Protein AF-A0A093V0U5-F1 (afdb_monomer)

Foldseek 3Di:
DDYDDDDDDDDDDDDDDDDDDDYDDDDDDDDDDDDDDDDDDDDDDDDDDDDDDDDDDPDDDDDPVVDDDFPWDKWKKQKQPLQFVLLVVQLCVQQVVDPQWAPWFAFSLLSMIITIGRVVRDDPVVSQVSCCVQRVINIDTDDQDAAKFKWFAPALVVVLPDDWAPFWDDWDDDDRGIIITGGHLVTPADQCCQPPGDPHRIDTDDDDDDVSLVSLVVVLVVLVVLLVLLCVLLVLLCCLVPPPDDDPPLVSLVSLLVSLVCLCCVQLVVLVVVQVSCCPPVVFRDLSVLLNVLLCLLSVQLVVQSVCVVVVNHAPVHHRSSLSSLLSSLVSVLSSVVSVLSSVLLVVLLLLVLADQWFWWADPVRPDTDIDGLSRDHQFTKTKAAAQGFDRFKFFFQDKKFFKAPLQQQVDRGTDIHGGRDIDAGSITTHHMMTITHHDDRNCGGPSNVLSVLLVLASRADAVVLVVLVVCLRVQLVVLLVLLVVLLVVQLCCCCPVVVHDSSNSNVVSSQLSSLSSLLQRCVQSNVLQSSLLSLLQSVLSSNQKHFSHSNLLQCLLLAQAEEEEDACQQFVNQKAFPDKDFPDPVCLLVLLQLLVPPPDRVSVRSNVVSVVVVRHHDDWPDWDADPPFFIWTDDPRKTKTKGACVNLVNCVPPVQVVLVQQLFRWIFIDINSHTGMITGMATHGDPCSLVLLVVCVVVNHQYAYDYLADPRNQVVSCVVNVHDPVRYYYNDFLVNLLVVQLCQQPDQPDPPDNDGRQYEYEEFDLRCLSNQLSGNFREHEDDPPGDPSSVVSGSMYRSHSHSVSSVVSNVSSVVSVVSSVVLVVLLVVLSVVSSCQSSCVDVVRHDGSSCSSVSVVCNSCVPLVLLVVLQVCCQVPVLQVQLVVAFDPDDDPDDCPPPPCVCVQQVVSVSSDPDDRHPSQVGGPDHPPDPVSSVVSVLVVVLVCCLPPPDDCVCCPDPLHDPCQLVLLLVLLVVQVVVLVVVCVVLVVCVVVVLFLEDADPVGGDPVRAAVVNDPPVVSQVVVQVVLVVQLVVQLVVLVVVCPPPVNVVPFVVQLVSCVPDGSSNLRNGHNVSVNSSVVSLSVDRNPGRDYPVSSVVVCVVVSD

Structure (mmCIF, N/CA/C/O backbone):
data_AF-A0A093V0U5-F1
#
_entry.id   AF-A0A093V0U5-F1
#
loop_
_atom_site.group_PDB
_atom_site.id
_atom_site.type_symbol
_atom_site.label_atom_id
_atom_site.label_alt_id
_atom_site.label_comp_id
_atom_site.label_asym_id
_atom_site.label_entity_id
_atom_site.label_seq_id
_atom_site.pdbx_PDB_ins_code
_atom_site.Cartn_x
_atom_site.Cartn_y
_atom_site.Cartn_z
_atom_site.occupancy
_atom_site.B_iso_or_equiv
_atom_site.auth_seq_id
_atom_site.auth_comp_id
_atom_site.auth_asym_id
_atom_site.auth_atom_id
_atom_site.pdbx_PDB_model_num
ATOM 1 N N . MET A 1 1 ? 11.671 -38.459 -50.097 1.00 30.98 1 MET A N 1
ATOM 2 C CA . MET A 1 1 ? 12.097 -39.819 -49.695 1.00 30.98 1 MET A CA 1
ATOM 3 C C . MET A 1 1 ? 11.452 -40.086 -48.335 1.00 30.98 1 MET A C 1
ATOM 5 O O . MET A 1 1 ? 11.744 -39.345 -47.412 1.00 30.98 1 MET A O 1
ATOM 9 N N . ALA A 1 2 ? 10.321 -40.801 -48.259 1.00 27.27 2 ALA A N 1
ATOM 10 C CA . ALA A 1 2 ? 10.205 -42.275 -48.275 1.00 27.27 2 ALA A CA 1
ATOM 11 C C . ALA A 1 2 ? 10.874 -42.887 -47.019 1.00 27.27 2 ALA A C 1
ATOM 13 O O . ALA A 1 2 ? 12.093 -42.875 -46.944 1.00 27.27 2 ALA A O 1
ATOM 14 N N . ALA A 1 3 ? 10.133 -43.137 -45.926 1.00 25.91 3 ALA A N 1
ATOM 15 C CA . ALA A 1 3 ? 9.395 -44.376 -45.558 1.00 25.91 3 ALA A CA 1
ATOM 16 C C . ALA A 1 3 ? 10.193 -45.164 -44.472 1.00 25.91 3 ALA A C 1
ATOM 18 O O . ALA A 1 3 ? 11.366 -45.420 -44.693 1.00 25.91 3 ALA A O 1
ATOM 19 N N . ARG A 1 4 ? 9.737 -45.320 -43.206 1.00 28.89 4 ARG A N 1
ATOM 20 C CA . ARG A 1 4 ? 8.742 -46.280 -42.618 1.00 28.89 4 ARG A CA 1
ATOM 21 C C . ARG A 1 4 ? 9.181 -47.771 -42.682 1.00 28.89 4 ARG A C 1
ATOM 23 O O . ARG A 1 4 ? 9.848 -48.091 -43.658 1.00 28.89 4 ARG A O 1
ATOM 30 N N . PRO A 1 5 ? 8.698 -48.707 -41.810 1.00 56.41 5 PRO A N 1
ATOM 31 C CA . PRO A 1 5 ? 7.884 -48.591 -40.566 1.00 56.41 5 PRO A CA 1
ATOM 32 C C . PRO A 1 5 ? 8.229 -49.631 -39.431 1.00 56.41 5 PRO A C 1
ATOM 34 O O . PRO A 1 5 ? 9.289 -50.243 -39.467 1.00 56.41 5 PRO A O 1
ATOM 37 N N . VAL A 1 6 ? 7.251 -49.893 -38.521 1.00 30.75 6 VAL A N 1
ATOM 38 C CA . VAL A 1 6 ? 7.123 -51.005 -37.516 1.00 30.75 6 VAL A CA 1
ATOM 39 C C . VAL A 1 6 ? 7.817 -50.705 -36.156 1.00 30.75 6 VAL A C 1
ATOM 41 O O . VAL A 1 6 ? 8.845 -50.043 -36.160 1.00 30.75 6 VAL A O 1
ATOM 44 N N . ALA A 1 7 ? 7.314 -51.038 -34.943 1.00 25.73 7 ALA A N 1
ATOM 45 C CA . ALA A 1 7 ? 6.161 -51.852 -34.470 1.00 25.73 7 ALA A CA 1
ATOM 46 C C . ALA A 1 7 ? 5.341 -51.192 -33.307 1.00 25.73 7 ALA A C 1
ATOM 48 O O . ALA A 1 7 ? 5.476 -49.998 -33.051 1.00 25.73 7 ALA A O 1
ATOM 49 N N . ALA A 1 8 ? 4.508 -51.976 -32.590 1.00 28.80 8 ALA A N 1
ATOM 50 C CA . ALA A 1 8 ? 3.836 -51.669 -31.304 1.00 28.80 8 ALA A CA 1
ATOM 51 C C . ALA A 1 8 ? 3.600 -52.968 -30.476 1.00 28.80 8 ALA A C 1
ATOM 53 O O . ALA A 1 8 ? 3.862 -54.033 -31.030 1.00 28.80 8 ALA A O 1
ATOM 54 N N . VAL A 1 9 ? 3.092 -52.882 -29.219 1.00 26.92 9 VAL A N 1
ATOM 55 C CA . VAL A 1 9 ? 2.097 -53.783 -28.533 1.00 26.92 9 VAL A CA 1
ATOM 56 C C . VAL A 1 9 ? 2.124 -53.667 -26.974 1.00 26.92 9 VAL A C 1
ATOM 58 O O . VAL A 1 9 ? 3.181 -53.625 -26.357 1.00 26.92 9 VAL A O 1
ATOM 61 N N . LEU A 1 10 ? 0.930 -53.624 -26.352 1.00 28.08 10 LEU A N 1
ATOM 62 C CA . LEU A 1 10 ? 0.552 -53.789 -24.911 1.00 28.08 10 LEU A CA 1
ATOM 63 C C . LEU A 1 10 ? -0.129 -55.188 -24.748 1.00 28.08 10 LEU A C 1
ATOM 65 O O . LEU A 1 10 ? -0.538 -55.667 -25.808 1.00 28.08 10 LEU A O 1
ATOM 69 N N . PRO A 1 11 ? -0.402 -55.839 -23.565 1.00 45.94 11 PRO A N 1
ATOM 70 C CA . PRO A 1 11 ? -0.988 -55.229 -22.337 1.00 45.94 11 PRO A CA 1
ATOM 71 C C . PRO A 1 11 ? -0.888 -56.017 -20.959 1.00 45.94 11 PRO A C 1
ATOM 73 O O . PRO A 1 11 ? -0.189 -57.014 -20.838 1.00 45.94 11 PRO A O 1
ATOM 76 N N . LEU A 1 12 ? -1.717 -55.609 -19.964 1.00 25.12 12 LEU A N 1
ATOM 77 C CA . LEU A 1 12 ? -2.387 -56.390 -18.867 1.00 25.12 12 LEU A CA 1
ATOM 78 C C . LEU A 1 12 ? -1.721 -56.789 -17.503 1.00 25.12 12 LEU A C 1
ATOM 80 O O . LEU A 1 12 ? -0.512 -56.859 -17.337 1.00 25.12 12 LEU A O 1
ATOM 84 N N . LYS A 1 13 ? -2.616 -57.008 -16.505 1.00 30.50 13 LYS A N 1
ATOM 85 C CA . LYS A 1 13 ? -2.479 -57.361 -15.047 1.00 30.50 13 LYS A CA 1
ATOM 86 C C . LYS A 1 13 ? -3.181 -58.747 -14.771 1.00 30.50 13 LYS A C 1
ATOM 88 O O . LYS A 1 13 ? -3.522 -59.341 -15.795 1.00 30.50 13 LYS A O 1
ATOM 93 N N . PRO A 1 14 ? -3.543 -59.275 -13.546 1.00 45.62 14 PRO A N 1
ATOM 94 C CA . PRO A 1 14 ? -3.522 -58.783 -12.132 1.00 45.62 14 PRO A CA 1
ATOM 95 C C . PRO A 1 14 ? -3.222 -59.863 -11.016 1.00 45.62 14 PRO A C 1
ATOM 97 O O . PRO A 1 14 ? -2.636 -60.890 -11.328 1.00 45.62 14 PRO A O 1
ATOM 100 N N . LYS A 1 15 ? -3.717 -59.647 -9.762 1.00 24.83 15 LYS A N 1
ATOM 101 C CA . LYS A 1 15 ? -3.871 -60.554 -8.564 1.00 24.83 15 LYS A CA 1
ATOM 102 C C . LYS A 1 15 ? -2.657 -60.731 -7.614 1.00 24.83 15 LYS A C 1
ATOM 104 O O . LYS A 1 15 ? -1.548 -60.794 -8.112 1.00 24.83 15 LYS A O 1
ATOM 109 N N . GLN A 1 16 ? -2.740 -60.930 -6.279 1.00 26.59 16 GLN A N 1
ATOM 110 C CA . GLN A 1 16 ? -3.686 -60.823 -5.109 1.00 26.59 16 GLN A CA 1
ATOM 111 C C . GLN A 1 16 ? -3.059 -61.708 -3.961 1.00 26.59 16 GLN A C 1
ATOM 113 O O . GLN A 1 16 ? -2.063 -62.359 -4.284 1.00 26.59 16 GLN A O 1
ATOM 118 N N . PRO A 1 17 ? -3.588 -61.903 -2.714 1.00 42.75 17 PRO A N 1
ATOM 119 C CA . PRO A 1 17 ? -4.589 -61.191 -1.874 1.00 42.75 17 PRO A CA 1
ATOM 120 C C . PRO A 1 17 ? -4.227 -61.063 -0.341 1.00 42.75 17 PRO A C 1
ATOM 122 O O . PRO A 1 17 ? -3.186 -61.543 0.086 1.00 42.75 17 PRO A O 1
ATOM 125 N N . SER A 1 18 ? -5.176 -60.543 0.482 1.00 25.41 18 SER A N 1
ATOM 126 C CA . SER A 1 18 ? -5.439 -60.823 1.942 1.00 25.41 18 SER A CA 1
ATOM 127 C C . SER A 1 18 ? -4.373 -60.483 3.017 1.00 25.41 18 SER A C 1
ATOM 129 O O . SER A 1 18 ? -3.188 -60.561 2.742 1.00 25.41 18 SER A O 1
ATOM 131 N N . SER A 1 19 ? -4.668 -60.157 4.291 1.00 26.33 19 SER A N 1
ATOM 132 C CA . SER A 1 19 ? -5.882 -59.853 5.113 1.00 26.33 19 SER A CA 1
ATOM 133 C C . SER A 1 19 ? -5.384 -59.231 6.456 1.00 26.33 19 SER A C 1
ATOM 135 O O . SER A 1 19 ? -4.218 -59.430 6.774 1.00 26.33 19 SER A O 1
ATOM 137 N N . VAL A 1 20 ? -6.112 -58.452 7.274 1.00 27.97 20 VAL A N 1
ATOM 138 C CA . VAL A 1 20 ? -7.274 -58.798 8.135 1.00 27.97 20 VAL A CA 1
ATOM 139 C C . VAL A 1 20 ? -7.989 -57.510 8.626 1.00 27.97 20 VAL A C 1
ATOM 141 O O . VAL A 1 20 ? -7.405 -56.433 8.648 1.00 27.97 20 VAL A O 1
ATOM 144 N N . LEU A 1 21 ? -9.265 -57.687 8.984 1.00 26.59 21 LEU A N 1
ATOM 145 C CA . LEU A 1 21 ? -10.295 -56.797 9.549 1.00 26.59 21 LEU A CA 1
ATOM 146 C C . LEU A 1 21 ? -9.879 -55.853 10.717 1.00 26.59 21 LEU A C 1
ATOM 148 O O . LEU A 1 21 ? -8.846 -56.103 11.322 1.00 26.59 21 LEU A O 1
ATOM 152 N N . LEU A 1 22 ? -10.603 -54.821 11.206 1.00 26.53 22 LEU A N 1
ATOM 153 C CA . LEU A 1 22 ? -11.906 -54.115 11.003 1.00 26.53 22 LEU A CA 1
ATOM 154 C C . LEU A 1 22 ? -12.524 -53.873 12.413 1.00 26.53 22 LEU A C 1
ATOM 156 O O . LEU A 1 22 ? -12.780 -54.849 13.110 1.00 26.53 22 LEU A O 1
ATOM 160 N N . GLY A 1 23 ? -12.820 -52.614 12.781 1.00 22.72 23 GLY A N 1
ATOM 161 C CA . GLY A 1 23 ? -13.767 -52.232 13.860 1.00 22.72 23 GLY A CA 1
ATOM 162 C C . GLY A 1 23 ? -13.292 -52.376 15.325 1.00 22.72 23 GLY A C 1
ATOM 163 O O . GLY A 1 23 ? -12.305 -53.048 15.594 1.00 22.72 23 GLY A O 1
ATOM 164 N N . ASP A 1 24 ? -13.950 -51.783 16.332 1.00 24.28 24 ASP A N 1
ATOM 165 C CA . ASP A 1 24 ? -15.003 -50.747 16.332 1.00 24.28 24 ASP A CA 1
ATOM 166 C C . ASP A 1 24 ? -15.218 -50.190 17.774 1.00 24.28 24 ASP A C 1
ATOM 168 O O . ASP A 1 24 ? -14.804 -50.829 18.735 1.00 24.28 24 ASP A O 1
ATOM 172 N N . ILE A 1 25 ? -15.932 -49.061 17.917 1.00 25.75 25 ILE A N 1
ATOM 173 C CA . ILE A 1 25 ? -16.823 -48.704 19.064 1.00 25.75 25 ILE A CA 1
ATOM 174 C C . ILE A 1 25 ? -16.250 -48.456 20.505 1.00 25.75 25 ILE A C 1
ATOM 176 O O . ILE A 1 25 ? -15.810 -49.346 21.219 1.00 25.75 25 ILE A O 1
ATOM 180 N N . SER A 1 26 ? -16.410 -47.193 20.951 1.00 24.30 26 SER A N 1
ATOM 181 C CA . SER A 1 26 ? -16.643 -46.605 22.307 1.00 24.30 26 SER A CA 1
ATOM 182 C C . SER A 1 26 ? -16.457 -47.386 23.635 1.00 24.30 26 SER A C 1
ATOM 184 O O . SER A 1 26 ? -17.016 -48.466 23.784 1.00 24.30 26 SER A O 1
ATOM 186 N N . HIS A 1 27 ? -15.989 -46.697 24.700 1.00 25.59 27 HIS A N 1
ATOM 187 C CA . HIS A 1 27 ? -16.855 -46.233 25.821 1.00 25.59 27 HIS A CA 1
ATOM 188 C C . HIS A 1 27 ? -16.148 -45.306 26.849 1.00 25.59 27 HIS A C 1
ATOM 190 O O . HIS A 1 27 ? -14.941 -45.097 26.823 1.00 25.59 27 HIS A O 1
ATOM 196 N N . GLN A 1 28 ? -16.975 -44.724 27.725 1.00 24.70 28 GLN A N 1
ATOM 197 C CA . GLN A 1 28 ? -16.718 -43.812 28.856 1.00 24.70 28 GLN A CA 1
ATOM 198 C C . GLN A 1 28 ? -15.602 -44.229 29.848 1.00 24.70 28 GLN A C 1
ATOM 200 O O . GLN A 1 28 ? -15.485 -45.407 30.166 1.00 24.70 28 GLN A O 1
ATOM 205 N N . SER A 1 29 ? -14.942 -43.260 30.511 1.00 24.45 29 SER A N 1
ATOM 206 C CA . SER A 1 29 ? -15.165 -42.930 31.951 1.00 24.45 29 SER A CA 1
ATOM 207 C C . SER A 1 29 ? -14.038 -42.096 32.611 1.00 24.45 29 SER A C 1
ATOM 209 O O . SER A 1 29 ? -12.854 -42.352 32.434 1.00 24.45 29 SER A O 1
ATOM 211 N N . HIS A 1 30 ? -14.430 -41.101 33.417 1.00 30.77 30 HIS A N 1
ATOM 212 C CA . HIS A 1 30 ? -13.634 -40.504 34.512 1.00 30.77 30 HIS A CA 1
ATOM 213 C C . HIS A 1 30 ? -13.712 -41.437 35.749 1.00 30.77 30 HIS A C 1
ATOM 215 O O . HIS A 1 30 ? -14.752 -42.095 35.869 1.00 30.77 30 HIS A O 1
ATOM 221 N N . PRO A 1 31 ? -12.734 -41.481 36.698 1.00 37.94 31 PRO A N 1
ATOM 222 C CA . PRO A 1 31 ? -12.641 -40.416 37.725 1.00 37.94 31 PRO A CA 1
ATOM 223 C C . PRO A 1 31 ? -11.291 -40.156 38.464 1.00 37.94 31 PRO A C 1
ATOM 225 O O . PRO A 1 31 ? -10.458 -41.036 38.606 1.00 37.94 31 PRO A O 1
ATOM 228 N N . ARG A 1 32 ? -11.210 -38.929 39.019 1.00 25.28 32 ARG A N 1
ATOM 229 C CA . ARG A 1 32 ? -10.708 -38.463 40.349 1.00 25.28 32 ARG A CA 1
ATOM 230 C C . ARG A 1 32 ? -9.309 -38.813 40.914 1.00 25.28 32 ARG A C 1
ATOM 232 O O . ARG A 1 32 ? -8.721 -39.851 40.658 1.00 25.28 32 ARG A O 1
ATOM 239 N N . LEU A 1 33 ? -8.846 -37.867 41.746 1.00 34.50 33 LEU A N 1
ATOM 240 C CA . LEU A 1 33 ? -7.706 -37.931 42.671 1.00 34.50 33 LEU A CA 1
ATOM 241 C C . LEU A 1 33 ? -7.953 -38.934 43.816 1.00 34.50 33 LEU A C 1
ATOM 243 O O . LEU A 1 33 ? -9.116 -39.161 44.140 1.00 34.50 33 LEU A O 1
ATOM 247 N N . ASP A 1 34 ? -6.878 -39.388 44.478 1.00 26.86 34 ASP A N 1
ATOM 248 C CA . ASP A 1 34 ? -6.739 -39.299 45.948 1.00 26.86 34 ASP A CA 1
ATOM 249 C C . ASP A 1 34 ? -5.270 -39.453 46.433 1.00 26.86 34 ASP A C 1
ATOM 251 O O . ASP A 1 34 ? -4.528 -40.316 45.974 1.00 26.86 34 ASP A O 1
ATOM 255 N N . ASP A 1 35 ? -4.916 -38.554 47.358 1.00 26.48 35 ASP A N 1
ATOM 256 C CA . ASP A 1 35 ? -3.944 -38.539 48.474 1.00 26.48 35 ASP A CA 1
ATOM 257 C C . ASP A 1 35 ? -2.458 -38.994 48.468 1.00 26.48 35 ASP A C 1
ATOM 259 O O . ASP A 1 35 ? -1.998 -39.947 47.841 1.00 26.48 35 ASP A O 1
ATOM 263 N N . CYS A 1 36 ? -1.713 -38.282 49.330 1.00 29.16 36 CYS A N 1
ATOM 264 C CA . CYS A 1 36 ? -0.318 -38.488 49.744 1.00 29.16 36 CYS A CA 1
ATOM 265 C C . CYS A 1 36 ? -0.198 -39.351 51.022 1.00 29.16 36 CYS A C 1
ATOM 267 O O . CYS A 1 36 ? -1.069 -39.251 51.879 1.00 29.16 36 CYS A O 1
ATOM 269 N N . CYS A 1 37 ? 0.936 -40.053 51.237 1.00 33.47 37 CYS A N 1
ATOM 270 C CA . CYS A 1 37 ? 1.750 -40.034 52.489 1.00 33.47 37 CYS A CA 1
ATOM 271 C C . CYS A 1 37 ? 2.778 -41.186 52.619 1.00 33.47 37 CYS A C 1
ATOM 273 O O . CYS A 1 37 ? 2.474 -42.323 52.269 1.00 33.47 37 CYS A O 1
ATOM 275 N N . SER A 1 38 ? 3.939 -40.874 53.233 1.00 29.05 38 SER A N 1
ATOM 276 C CA . SER A 1 38 ? 4.932 -41.705 53.988 1.00 29.05 38 SER A CA 1
ATOM 277 C C . SER A 1 38 ? 6.387 -41.308 53.630 1.00 29.05 38 SER A C 1
ATOM 279 O O . SER A 1 38 ? 6.668 -41.072 52.463 1.00 29.05 38 SER A O 1
ATOM 281 N N . ASN A 1 39 ? 7.379 -41.175 54.530 1.00 29.75 39 ASN A N 1
ATOM 282 C CA . ASN A 1 39 ? 7.457 -41.287 56.001 1.00 29.75 39 ASN A CA 1
ATOM 283 C C . ASN A 1 39 ? 8.602 -40.402 56.578 1.00 29.75 39 ASN A C 1
ATOM 285 O O . ASN A 1 39 ? 9.541 -40.055 55.868 1.00 29.75 39 ASN A O 1
ATOM 289 N N . MET A 1 40 ? 8.536 -40.094 57.883 1.00 28.47 40 MET A N 1
ATOM 290 C CA . MET A 1 40 ? 9.610 -39.518 58.739 1.00 28.47 40 MET A CA 1
ATOM 291 C C . MET A 1 40 ? 10.496 -40.647 59.355 1.00 28.47 40 MET A C 1
ATOM 293 O O . MET A 1 40 ? 10.216 -41.801 59.016 1.00 28.47 40 MET A O 1
ATOM 297 N N . PRO A 1 41 ? 11.510 -40.438 60.249 1.00 41.28 41 PRO A N 1
ATOM 298 C CA . PRO A 1 41 ? 11.845 -39.300 61.143 1.00 41.28 41 PRO A CA 1
ATOM 299 C C . PRO A 1 41 ? 13.271 -38.737 60.855 1.00 41.28 41 PRO A C 1
ATOM 301 O O . PRO A 1 41 ? 13.715 -38.860 59.722 1.00 41.28 41 PRO A O 1
ATOM 304 N N . SER A 1 42 ? 14.060 -38.072 61.723 1.00 30.39 42 SER A N 1
ATOM 305 C CA . SER A 1 42 ? 14.027 -37.707 63.166 1.00 30.39 42 SER A CA 1
ATOM 306 C C . SER A 1 42 ? 14.862 -36.430 63.427 1.00 30.39 42 SER A C 1
ATOM 308 O O . SER A 1 42 ? 15.655 -36.060 62.566 1.00 30.39 42 SER A O 1
ATOM 310 N N . GLY A 1 43 ? 14.749 -35.782 64.602 1.00 26.59 43 GLY A N 1
ATOM 311 C CA . GLY A 1 43 ? 15.428 -34.497 64.882 1.00 26.59 43 GLY A CA 1
ATOM 312 C C . GLY A 1 43 ? 16.229 -34.395 66.191 1.00 26.59 43 GLY A C 1
ATOM 313 O O . GLY A 1 43 ? 16.136 -35.259 67.057 1.00 26.59 43 GLY A O 1
ATOM 314 N N . CYS A 1 44 ? 16.985 -33.297 66.329 1.00 24.61 44 CYS A N 1
ATOM 315 C CA . CYS A 1 44 ? 17.422 -32.678 67.590 1.00 24.61 44 CYS A CA 1
ATOM 316 C C . CYS A 1 44 ? 17.921 -31.238 67.312 1.00 24.61 44 CYS A C 1
ATOM 318 O O . CYS A 1 44 ? 18.290 -30.935 66.179 1.00 24.61 44 CYS A O 1
ATOM 320 N N . ALA A 1 45 ? 17.922 -30.347 68.308 1.00 27.75 45 ALA A N 1
ATOM 321 C CA . ALA A 1 45 ? 18.259 -28.921 68.148 1.00 27.75 45 ALA A CA 1
ATOM 322 C C . ALA A 1 45 ? 19.536 -28.521 68.913 1.00 27.75 45 ALA A C 1
ATOM 324 O O . ALA A 1 45 ? 19.858 -29.189 69.890 1.00 27.75 45 ALA A O 1
ATOM 325 N N . ILE A 1 46 ? 20.198 -27.418 68.506 1.00 28.19 46 ILE A N 1
ATOM 326 C CA . ILE A 1 46 ? 20.812 -26.347 69.346 1.00 28.19 46 ILE A CA 1
ATOM 327 C C . ILE A 1 46 ? 21.647 -25.364 68.477 1.00 28.19 46 ILE A C 1
ATOM 329 O O . ILE A 1 46 ? 22.565 -25.776 67.783 1.00 28.19 46 ILE A O 1
ATOM 333 N N . GLY A 1 47 ? 21.367 -24.056 68.601 1.00 24.80 47 GLY A N 1
ATOM 334 C CA . GLY A 1 47 ? 22.381 -23.014 68.882 1.00 24.80 47 GLY A CA 1
ATOM 335 C C . GLY A 1 47 ? 23.327 -22.424 67.808 1.00 24.80 47 GLY A C 1
ATOM 336 O O . GLY A 1 47 ? 24.449 -22.887 67.680 1.00 24.80 47 GLY A O 1
ATOM 337 N N . LYS A 1 48 ? 22.945 -21.231 67.308 1.00 25.53 48 LYS A N 1
ATOM 338 C CA . LYS A 1 48 ? 23.762 -20.007 67.036 1.00 25.53 48 LYS A CA 1
ATOM 339 C C . LYS A 1 48 ? 24.812 -19.905 65.894 1.00 25.53 48 LYS A C 1
ATOM 341 O O . LYS A 1 48 ? 25.783 -20.639 65.846 1.00 25.53 48 LYS A O 1
ATOM 346 N N . GLU A 1 49 ? 24.649 -18.796 65.146 1.00 27.06 49 GLU A N 1
ATOM 347 C CA . GLU A 1 49 ? 25.657 -17.867 64.561 1.00 27.06 49 GLU A CA 1
ATOM 348 C C . GLU A 1 49 ? 26.801 -18.471 63.711 1.00 27.06 49 GLU A C 1
ATOM 350 O O . GLU A 1 49 ? 27.770 -19.016 64.223 1.00 27.06 49 GLU A O 1
ATOM 355 N N . SER A 1 50 ? 26.828 -18.278 62.387 1.00 22.88 50 SER A N 1
ATOM 356 C CA . SER A 1 50 ? 27.232 -17.002 61.754 1.00 22.88 50 SER A CA 1
ATOM 357 C C . SER A 1 50 ? 27.111 -17.056 60.208 1.00 22.88 50 SER A C 1
ATOM 359 O O . SER A 1 50 ? 26.643 -18.046 59.652 1.00 22.88 50 SER A O 1
ATOM 361 N N . SER A 1 51 ? 27.453 -15.958 59.528 1.00 27.36 51 SER A N 1
ATOM 362 C CA . SER A 1 51 ? 27.316 -15.713 58.081 1.00 27.36 51 SER A CA 1
ATOM 363 C C . SER A 1 51 ? 28.167 -16.615 57.175 1.00 27.36 51 SER A C 1
ATOM 365 O O . SER A 1 51 ? 29.357 -16.761 57.429 1.00 27.36 51 SER A O 1
ATOM 367 N N . ASP A 1 52 ? 27.596 -17.123 56.074 1.00 25.72 52 ASP A N 1
ATOM 368 C CA . ASP A 1 52 ? 27.922 -16.704 54.689 1.00 25.72 52 ASP A CA 1
ATOM 369 C C . ASP A 1 52 ? 27.334 -17.647 53.615 1.00 25.72 52 ASP A C 1
ATOM 371 O O . ASP A 1 52 ? 27.012 -18.799 53.885 1.00 25.72 52 ASP A O 1
ATOM 375 N N . MET A 1 53 ? 27.230 -17.124 52.384 1.00 24.12 53 MET A N 1
ATOM 376 C CA . MET A 1 53 ? 26.937 -17.818 51.113 1.00 24.12 53 MET A CA 1
ATOM 377 C C . MET A 1 53 ? 25.619 -18.615 50.999 1.00 24.12 53 MET A C 1
ATOM 379 O O . MET A 1 53 ? 25.509 -19.771 51.397 1.00 24.12 53 MET A O 1
ATOM 383 N N . ILE A 1 54 ? 24.657 -18.036 50.267 1.00 26.11 54 ILE A N 1
ATOM 384 C CA . ILE A 1 54 ? 23.669 -18.807 49.496 1.00 26.11 54 ILE A CA 1
ATOM 385 C C . ILE A 1 54 ? 24.110 -18.765 48.032 1.00 26.11 54 ILE A C 1
ATOM 387 O O . ILE A 1 54 ? 24.106 -17.699 47.414 1.00 26.11 54 ILE A O 1
ATOM 391 N N . GLU A 1 55 ? 24.493 -19.919 47.486 1.00 25.23 55 GLU A N 1
ATOM 392 C CA . GLU A 1 55 ? 24.753 -20.080 46.055 1.00 25.23 55 GLU A CA 1
ATOM 393 C C . GLU A 1 55 ? 23.485 -19.792 45.239 1.00 25.23 55 GLU A C 1
ATOM 395 O O . GLU A 1 55 ? 22.381 -20.242 45.562 1.00 25.23 55 GLU A O 1
ATOM 400 N N . SER A 1 56 ? 23.644 -19.046 44.148 1.00 25.16 56 SER A N 1
ATOM 401 C CA . SER A 1 56 ? 22.572 -18.764 43.202 1.00 25.16 56 SER A CA 1
ATOM 402 C C . SER A 1 56 ? 22.204 -20.025 42.417 1.00 25.16 56 SER A C 1
ATOM 404 O O . SER A 1 56 ? 22.927 -20.465 41.525 1.00 25.16 56 SER A O 1
ATOM 406 N N . ILE A 1 57 ? 21.031 -20.590 42.714 1.00 26.44 57 ILE A N 1
ATOM 407 C CA . ILE A 1 57 ? 20.442 -21.665 41.908 1.00 26.44 57 ILE A CA 1
ATOM 408 C C . ILE A 1 57 ? 20.231 -21.127 40.479 1.00 26.44 57 ILE A C 1
ATOM 410 O O . ILE A 1 57 ? 19.496 -20.146 40.312 1.00 26.44 57 ILE A O 1
ATOM 414 N N . PRO A 1 58 ? 20.832 -21.732 39.436 1.00 25.17 58 PRO A N 1
ATOM 415 C CA . PRO A 1 58 ? 20.629 -21.280 38.067 1.00 25.17 58 PRO A CA 1
ATOM 416 C C . PRO A 1 58 ? 19.177 -21.531 37.659 1.00 25.17 58 PRO A C 1
ATOM 418 O O . PRO A 1 58 ? 18.663 -22.644 37.784 1.00 25.17 58 PRO A O 1
ATOM 421 N N . CYS A 1 59 ? 18.509 -20.490 37.161 1.00 26.30 59 CYS A N 1
ATOM 422 C CA . CYS A 1 59 ? 17.115 -20.562 36.740 1.00 26.30 59 CYS A CA 1
ATOM 423 C C . CYS A 1 59 ? 16.997 -21.329 35.413 1.00 26.30 59 CYS A C 1
ATOM 425 O O . CYS A 1 59 ? 16.956 -20.742 34.331 1.00 26.30 59 CYS A O 1
ATOM 427 N N . THR A 1 60 ? 16.967 -22.660 35.490 1.00 27.22 60 THR A N 1
ATOM 428 C CA . THR A 1 60 ? 16.604 -23.510 34.358 1.00 27.22 60 THR A CA 1
ATOM 429 C C . THR A 1 60 ? 15.125 -23.315 34.043 1.00 27.22 60 THR A C 1
ATOM 431 O O . THR A 1 60 ? 14.240 -23.570 34.858 1.00 27.22 60 THR A O 1
ATOM 434 N N . THR A 1 61 ? 14.855 -22.841 32.831 1.00 29.88 61 THR A N 1
ATOM 435 C CA . THR A 1 61 ? 13.507 -22.701 32.287 1.00 29.88 61 THR A CA 1
ATOM 436 C C . THR A 1 61 ? 12.801 -24.055 32.278 1.00 29.88 61 THR A C 1
ATOM 438 O O . THR A 1 61 ? 13.195 -24.968 31.554 1.00 29.88 61 THR A O 1
ATOM 441 N N . ILE A 1 62 ? 11.731 -24.187 33.068 1.00 30.39 62 ILE A N 1
ATOM 442 C CA . ILE A 1 62 ? 10.847 -25.356 33.009 1.00 30.39 62 ILE A CA 1
ATOM 443 C C . ILE A 1 62 ? 10.162 -25.346 31.631 1.00 30.39 62 ILE A C 1
ATOM 445 O O . ILE A 1 62 ? 9.470 -24.371 31.323 1.00 30.39 62 ILE A O 1
ATOM 449 N N . PRO A 1 63 ? 10.330 -26.382 30.787 1.00 32.69 63 PRO A N 1
ATOM 450 C CA . PRO A 1 63 ? 9.645 -26.442 29.505 1.00 32.69 63 PRO A CA 1
ATOM 451 C C . PRO A 1 63 ? 8.143 -26.647 29.713 1.00 32.69 63 PRO A C 1
ATOM 453 O O . PRO A 1 63 ? 7.722 -27.529 30.461 1.00 32.69 63 PRO A O 1
ATOM 456 N N . ASP A 1 64 ? 7.342 -25.851 29.012 1.00 34.72 64 ASP A N 1
ATOM 457 C CA . ASP A 1 64 ? 5.888 -25.996 28.920 1.00 34.72 64 ASP A CA 1
ATOM 458 C C . ASP A 1 64 ? 5.542 -27.314 28.198 1.00 34.72 64 ASP A C 1
ATOM 460 O O . ASP A 1 64 ? 5.564 -27.383 26.968 1.00 34.72 64 ASP A O 1
ATOM 464 N N . LEU A 1 65 ? 5.282 -28.379 28.970 1.00 37.84 65 LEU A N 1
ATOM 465 C CA . LEU A 1 65 ? 5.121 -29.754 28.472 1.00 37.84 65 LEU A CA 1
ATOM 466 C C . LEU A 1 65 ? 3.930 -29.960 27.519 1.00 37.84 65 LEU A C 1
ATOM 468 O O . LEU A 1 65 ? 3.894 -30.979 26.830 1.00 37.84 65 LEU A O 1
ATOM 472 N N . GLU A 1 66 ? 2.985 -29.017 27.428 1.00 41.16 66 GLU A N 1
ATOM 473 C CA . GLU A 1 66 ? 1.888 -29.092 26.451 1.00 41.16 66 GLU A CA 1
ATOM 474 C C . GLU A 1 66 ? 2.266 -28.536 25.064 1.00 41.16 66 GLU A C 1
ATOM 476 O O . GLU A 1 66 ? 1.557 -28.772 24.081 1.00 41.16 66 GLU A O 1
ATOM 481 N N . LYS A 1 67 ? 3.417 -27.861 24.929 1.00 40.72 67 LYS A N 1
ATOM 482 C CA . LYS A 1 67 ? 3.976 -27.466 23.628 1.00 40.72 67 LYS A CA 1
ATOM 483 C C . LYS A 1 67 ? 5.007 -28.488 23.158 1.00 40.72 67 LYS A C 1
ATOM 485 O O . LYS A 1 67 ? 6.157 -28.486 23.586 1.00 40.72 67 LYS A O 1
ATOM 490 N N . GLY A 1 68 ? 4.591 -29.340 22.220 1.00 35.38 68 GLY A N 1
ATOM 491 C CA . GLY A 1 68 ? 5.454 -30.352 21.606 1.00 35.38 68 GLY A CA 1
ATOM 492 C C . GLY A 1 68 ? 6.773 -29.781 21.064 1.00 35.38 68 GLY A C 1
ATOM 493 O O . GLY A 1 68 ? 6.798 -28.733 20.415 1.00 35.38 68 GLY A O 1
ATOM 494 N N . ILE A 1 69 ? 7.866 -30.503 21.323 1.00 42.81 69 ILE A N 1
ATOM 495 C CA . ILE A 1 69 ? 9.243 -30.083 21.039 1.00 42.81 69 ILE A CA 1
ATOM 496 C C . ILE A 1 69 ? 9.479 -29.973 19.523 1.00 42.81 69 ILE A C 1
ATOM 498 O O . ILE A 1 69 ? 9.752 -30.962 18.846 1.00 42.81 69 ILE A O 1
ATOM 502 N N . THR A 1 70 ? 9.412 -28.747 19.004 1.00 43.47 70 THR A N 1
ATOM 503 C CA . THR A 1 70 ? 10.171 -28.301 17.824 1.00 43.47 70 THR A CA 1
ATOM 504 C C . THR A 1 70 ? 10.645 -26.881 18.103 1.00 43.47 70 THR A C 1
ATOM 506 O O . THR A 1 70 ? 9.808 -26.014 18.372 1.00 43.47 70 THR A O 1
ATOM 509 N N . SER A 1 71 ? 11.955 -26.619 18.068 1.00 62.31 71 SER A N 1
ATOM 510 C CA . SER A 1 71 ? 12.517 -25.300 18.405 1.00 62.31 71 SER A CA 1
ATOM 511 C C . SER A 1 71 ? 12.382 -24.308 17.237 1.00 62.31 71 SER A C 1
ATOM 513 O O . SER A 1 71 ? 13.348 -23.820 16.651 1.00 62.31 71 SER A O 1
ATOM 515 N N . LYS A 1 72 ? 11.132 -24.018 16.854 1.00 73.62 72 LYS A N 1
ATOM 516 C CA . LYS A 1 72 ? 10.826 -23.076 15.773 1.00 73.62 72 LYS A CA 1
ATOM 517 C C . LYS A 1 72 ? 10.961 -21.639 16.260 1.00 73.62 72 LYS A C 1
ATOM 519 O O . LYS A 1 72 ? 10.100 -21.136 16.982 1.00 73.62 72 LYS A O 1
ATOM 524 N N . GLU A 1 73 ? 12.020 -20.971 15.828 1.00 80.88 73 GLU A N 1
ATOM 525 C CA . GLU A 1 73 ? 12.236 -19.550 16.072 1.00 80.88 73 GLU A CA 1
ATOM 526 C C . GLU A 1 73 ? 11.721 -18.730 14.882 1.00 80.88 73 GLU A C 1
ATOM 528 O O . GLU A 1 73 ? 12.067 -19.002 13.733 1.00 80.88 73 GLU A O 1
ATOM 533 N N . HIS A 1 74 ? 10.892 -17.716 15.140 1.00 79.00 74 HIS A N 1
ATOM 534 C CA . HIS A 1 74 ? 10.475 -16.775 14.100 1.00 79.00 74 HIS A CA 1
ATOM 535 C C . HIS A 1 74 ? 11.557 -15.708 13.904 1.00 79.00 74 HIS A C 1
ATOM 537 O O . HIS A 1 74 ? 11.913 -15.000 14.851 1.00 79.00 74 HIS A O 1
ATOM 543 N N . ILE A 1 75 ? 12.079 -15.590 12.684 1.00 82.69 75 ILE A N 1
ATOM 544 C CA . ILE A 1 75 ? 13.226 -14.744 12.356 1.00 82.69 75 ILE A CA 1
ATOM 545 C C . ILE A 1 75 ? 12.837 -13.717 11.299 1.00 82.69 75 ILE A C 1
ATOM 547 O O . ILE A 1 75 ? 12.358 -14.056 10.217 1.00 82.69 75 ILE A O 1
ATOM 551 N N . ILE A 1 76 ? 13.123 -12.454 11.610 1.00 79.12 76 ILE A N 1
ATOM 552 C CA . ILE A 1 76 ? 12.987 -11.309 10.712 1.00 79.12 76 ILE A CA 1
ATOM 553 C C . ILE A 1 76 ? 14.402 -10.841 10.351 1.00 79.12 76 ILE A C 1
ATOM 555 O O . ILE A 1 76 ? 15.237 -10.624 11.229 1.00 79.12 76 ILE A O 1
ATOM 559 N N . LEU A 1 77 ? 14.688 -10.683 9.060 1.00 80.25 77 LEU A N 1
ATOM 560 C CA . LEU A 1 77 ? 15.962 -10.192 8.535 1.00 80.25 77 LEU A CA 1
ATOM 561 C C . LEU A 1 77 ? 15.769 -8.890 7.754 1.00 80.25 77 LEU A C 1
ATOM 563 O O . LEU A 1 77 ? 14.935 -8.817 6.851 1.00 80.25 77 LEU A O 1
ATOM 567 N N . SER A 1 78 ? 16.612 -7.898 8.032 1.00 76.00 78 SER A N 1
ATOM 568 C CA . SER A 1 78 ? 16.915 -6.791 7.123 1.00 76.00 78 SER A CA 1
ATOM 569 C C . SER A 1 78 ? 17.866 -7.287 6.030 1.00 76.00 78 SER A C 1
ATOM 571 O O . SER A 1 78 ? 18.828 -7.999 6.323 1.00 76.00 78 SER A O 1
ATOM 573 N N . VAL A 1 79 ? 17.608 -6.951 4.764 1.00 77.75 79 VAL A N 1
ATOM 574 C CA . VAL A 1 79 ? 18.332 -7.480 3.596 1.00 77.75 79 VAL A CA 1
ATOM 575 C C . VAL A 1 79 ? 18.816 -6.340 2.699 1.00 77.75 79 VAL A C 1
ATOM 577 O O . VAL A 1 79 ? 18.109 -5.843 1.817 1.00 77.75 79 VAL A O 1
ATOM 580 N N . SER A 1 80 ? 20.076 -5.952 2.881 1.00 67.31 80 SER A N 1
ATOM 581 C CA . SER A 1 80 ? 20.718 -4.924 2.061 1.00 67.31 80 SER A CA 1
ATOM 582 C C . SER A 1 80 ? 20.916 -5.403 0.620 1.00 67.31 80 SER A C 1
ATOM 584 O O . SER A 1 80 ? 21.559 -6.423 0.370 1.00 67.31 80 SER A O 1
ATOM 586 N N . GLY A 1 81 ? 20.408 -4.624 -0.341 1.00 64.75 81 GLY A N 1
ATOM 587 C CA . GLY A 1 81 ? 20.515 -4.902 -1.781 1.00 64.75 81 GLY A CA 1
ATOM 588 C C . GLY A 1 81 ? 19.242 -5.452 -2.438 1.00 64.75 81 GLY A C 1
ATOM 589 O O . GLY A 1 81 ? 19.230 -5.639 -3.660 1.00 64.75 81 GLY A O 1
ATOM 590 N N . LEU A 1 82 ? 18.157 -5.647 -1.676 1.00 69.25 82 LEU A N 1
ATOM 591 C CA . LEU A 1 82 ? 16.860 -6.116 -2.176 1.00 69.25 82 LEU A CA 1
ATOM 592 C C . LEU A 1 82 ? 16.137 -5.027 -3.003 1.00 69.25 82 LEU A C 1
ATOM 594 O O . LEU A 1 82 ? 15.293 -4.273 -2.521 1.00 69.25 82 LEU A O 1
ATOM 598 N N . THR A 1 83 ? 16.525 -4.903 -4.274 1.00 59.59 83 THR A N 1
ATOM 599 C CA . THR A 1 83 ? 16.221 -3.721 -5.109 1.00 59.59 83 THR A CA 1
ATOM 600 C C . THR A 1 83 ? 15.240 -3.970 -6.254 1.00 59.59 83 THR A C 1
ATOM 602 O O . THR A 1 83 ? 14.621 -3.018 -6.728 1.00 59.59 83 THR A O 1
ATOM 605 N N . CYS A 1 84 ? 15.024 -5.222 -6.669 1.00 58.47 84 CYS A N 1
ATOM 606 C CA . CYS A 1 84 ? 14.012 -5.600 -7.663 1.00 58.47 84 CYS A CA 1
ATOM 607 C C . CYS A 1 84 ? 13.356 -6.960 -7.346 1.00 58.47 84 CYS A C 1
ATOM 609 O O . CYS A 1 84 ? 13.855 -7.720 -6.513 1.00 58.47 84 CYS A O 1
ATOM 611 N N . THR A 1 85 ? 12.267 -7.300 -8.048 1.00 59.22 85 THR A N 1
ATOM 612 C CA . THR A 1 85 ? 11.563 -8.591 -7.886 1.00 59.22 85 THR A CA 1
ATOM 613 C C . THR A 1 85 ? 12.428 -9.803 -8.269 1.00 59.22 85 THR A C 1
ATOM 615 O O . THR A 1 85 ? 12.219 -10.904 -7.758 1.00 59.22 85 THR A O 1
ATOM 618 N N . GLY A 1 86 ? 13.464 -9.604 -9.097 1.00 60.97 86 GLY A N 1
ATOM 619 C CA . GLY A 1 86 ? 14.517 -10.596 -9.353 1.00 60.97 86 GLY A CA 1
ATOM 620 C C . GLY A 1 86 ? 15.340 -10.900 -8.097 1.00 60.97 86 GLY A C 1
ATOM 621 O O . GLY A 1 86 ? 15.398 -12.049 -7.666 1.00 60.97 86 GLY A O 1
ATOM 622 N N . CYS A 1 87 ? 15.868 -9.865 -7.427 1.00 66.94 87 CYS A N 1
ATOM 623 C CA . CYS A 1 87 ? 16.571 -10.001 -6.145 1.00 66.94 87 CYS A CA 1
ATOM 624 C C . CYS A 1 87 ? 15.713 -10.710 -5.085 1.00 66.94 87 CYS A C 1
ATOM 626 O O . CYS A 1 87 ? 16.208 -11.587 -4.380 1.00 66.94 87 CYS A O 1
ATOM 628 N N . GLU A 1 88 ? 14.426 -10.365 -5.007 1.00 71.88 88 GLU A N 1
ATOM 629 C CA . GLU A 1 88 ? 13.457 -11.022 -4.125 1.00 71.88 88 GLU A CA 1
ATOM 630 C C . GLU A 1 88 ? 13.268 -12.505 -4.474 1.00 71.88 88 GLU A C 1
ATOM 632 O O . GLU A 1 88 ? 13.340 -13.368 -3.601 1.00 71.88 88 GLU A O 1
ATOM 637 N N . THR A 1 89 ? 13.112 -12.831 -5.757 1.00 71.38 89 THR A N 1
ATOM 638 C CA . THR A 1 89 ? 12.994 -14.219 -6.225 1.00 71.38 89 THR A CA 1
ATOM 639 C C . THR A 1 89 ? 14.271 -15.022 -5.955 1.00 71.38 89 THR A C 1
ATOM 641 O O . THR A 1 89 ? 14.189 -16.186 -5.558 1.00 71.38 89 THR A O 1
ATOM 644 N N . LYS A 1 90 ? 15.453 -14.412 -6.117 1.00 73.81 90 LYS A N 1
ATOM 645 C CA . LYS A 1 90 ? 16.762 -15.004 -5.797 1.00 73.81 90 LYS A CA 1
ATOM 646 C C . LYS A 1 90 ? 16.879 -15.307 -4.301 1.00 73.81 90 LYS A C 1
ATOM 648 O O . LYS A 1 90 ? 17.224 -16.431 -3.943 1.00 73.81 90 LYS A O 1
ATOM 653 N N . LEU A 1 91 ? 16.531 -14.344 -3.443 1.00 82.50 91 LEU A N 1
ATOM 654 C CA . LEU A 1 91 ? 16.487 -14.512 -1.987 1.00 82.50 91 LEU A CA 1
ATOM 655 C C . LEU A 1 91 ? 15.523 -15.636 -1.586 1.00 82.50 91 LEU A C 1
ATOM 657 O O . LEU A 1 91 ? 15.900 -16.541 -0.842 1.00 82.50 91 LEU A O 1
ATOM 661 N N . LYS A 1 92 ? 14.306 -15.623 -2.143 1.00 81.50 92 LYS A N 1
ATOM 662 C CA . LYS A 1 92 ? 13.266 -16.612 -1.850 1.00 81.50 92 LYS A CA 1
ATOM 663 C C . LYS A 1 92 ? 13.666 -18.030 -2.263 1.00 81.50 92 LYS A C 1
ATOM 665 O O . LYS A 1 92 ? 13.330 -18.978 -1.563 1.00 81.50 92 LYS A O 1
ATOM 670 N N . ARG A 1 93 ? 14.406 -18.190 -3.367 1.00 77.69 93 ARG A N 1
ATOM 671 C CA . ARG A 1 93 ? 14.964 -19.489 -3.788 1.00 77.69 93 ARG A CA 1
ATOM 672 C C . ARG A 1 93 ? 16.146 -19.935 -2.935 1.00 77.69 93 ARG A C 1
ATOM 674 O O . ARG A 1 93 ? 16.248 -21.125 -2.676 1.00 77.69 93 ARG A O 1
ATOM 681 N N . ALA A 1 94 ? 17.015 -19.019 -2.507 1.00 82.62 94 ALA A N 1
ATOM 682 C CA . ALA A 1 94 ? 18.129 -19.355 -1.623 1.00 82.62 94 ALA A CA 1
ATOM 683 C C . ALA A 1 94 ? 17.611 -19.864 -0.268 1.00 82.62 94 ALA A C 1
ATOM 685 O O . ALA A 1 94 ? 17.905 -20.996 0.106 1.00 82.62 94 ALA A O 1
ATOM 686 N N . LEU A 1 95 ? 16.751 -19.093 0.405 1.00 85.94 95 LEU A N 1
ATOM 687 C CA . LEU A 1 95 ? 16.126 -19.505 1.669 1.00 85.94 95 LEU A CA 1
ATOM 688 C C . LEU A 1 95 ? 15.218 -20.729 1.496 1.00 85.94 95 LEU A C 1
ATOM 690 O O . LEU A 1 95 ? 15.324 -21.675 2.264 1.00 85.94 95 LEU A O 1
ATOM 694 N N . GLY A 1 96 ? 14.397 -20.774 0.442 1.00 82.50 96 GLY A N 1
ATOM 695 C CA . GLY A 1 96 ? 13.535 -21.922 0.139 1.00 82.50 96 GLY A CA 1
ATOM 696 C C . GLY A 1 96 ? 14.266 -23.190 -0.327 1.00 82.50 96 GLY A C 1
ATOM 697 O O . GLY A 1 96 ? 13.610 -24.204 -0.550 1.00 82.50 96 GLY A O 1
ATOM 698 N N . SER A 1 97 ? 15.593 -23.150 -0.500 1.00 82.06 97 SER A N 1
ATOM 699 C CA . SER A 1 97 ? 16.416 -24.348 -0.730 1.00 82.06 97 SER A CA 1
ATOM 700 C C . SER A 1 97 ? 16.890 -25.013 0.569 1.00 82.06 97 SER A C 1
ATOM 702 O O . SER A 1 97 ? 17.328 -26.162 0.540 1.00 82.06 97 SER A O 1
ATOM 704 N N . LEU A 1 98 ? 16.773 -24.315 1.704 1.00 85.50 98 LEU A N 1
ATOM 705 C CA . LEU A 1 98 ? 17.137 -24.812 3.026 1.00 85.50 98 LEU A CA 1
ATOM 706 C C . LEU A 1 98 ? 15.932 -25.518 3.662 1.00 85.50 98 LEU A C 1
ATOM 708 O O . LEU A 1 98 ? 14.876 -24.920 3.845 1.00 85.50 98 LEU A O 1
ATOM 712 N N . GLN A 1 99 ? 16.092 -26.790 4.034 1.00 79.69 99 GLN A N 1
ATOM 713 C CA . GLN A 1 99 ? 15.023 -27.577 4.675 1.00 79.69 99 GLN A CA 1
ATOM 714 C C . GLN A 1 99 ? 14.690 -27.105 6.104 1.00 79.69 99 GLN A C 1
ATOM 716 O O . GLN A 1 99 ? 13.628 -27.431 6.632 1.00 79.69 99 GLN A O 1
ATOM 721 N N . SER A 1 100 ? 15.585 -26.325 6.711 1.00 85.62 100 SER A N 1
ATOM 722 C CA . SER A 1 100 ? 15.435 -25.676 8.016 1.00 85.62 100 SER A CA 1
ATOM 723 C C . SER A 1 100 ? 14.453 -24.494 8.008 1.00 85.62 100 SER A C 1
ATOM 725 O O . SER A 1 100 ? 14.006 -24.084 9.075 1.00 85.62 100 SER A O 1
ATOM 727 N N . VAL A 1 101 ? 14.093 -23.960 6.833 1.00 87.06 101 VAL A N 1
ATOM 728 C CA . VAL A 1 101 ? 13.297 -22.731 6.671 1.00 87.06 101 VAL A CA 1
ATOM 729 C C . VAL A 1 101 ? 11.840 -23.049 6.314 1.00 87.06 101 VAL A C 1
ATOM 731 O O . VAL A 1 101 ? 11.554 -23.705 5.312 1.00 87.06 101 VAL A O 1
ATOM 734 N N . GLN A 1 102 ? 10.894 -22.530 7.100 1.00 83.31 102 GLN A N 1
ATOM 735 C CA . GLN A 1 102 ? 9.446 -22.654 6.884 1.00 83.31 102 GLN A CA 1
ATOM 736 C C . GLN A 1 102 ? 8.772 -21.269 6.830 1.00 83.31 102 GLN A C 1
ATOM 738 O O . GLN A 1 102 ? 9.350 -20.263 7.228 1.00 83.31 102 GLN A O 1
ATOM 743 N N . ASN A 1 103 ? 7.552 -21.197 6.280 1.00 79.75 103 ASN A N 1
ATOM 744 C CA . ASN A 1 103 ? 6.713 -19.983 6.237 1.00 79.75 103 ASN A CA 1
ATOM 745 C C . ASN A 1 103 ? 7.366 -18.704 5.659 1.00 79.75 103 ASN A C 1
ATOM 747 O O . ASN A 1 103 ? 6.966 -17.589 5.987 1.00 79.75 103 ASN A O 1
ATOM 751 N N . LEU A 1 104 ? 8.323 -18.867 4.740 1.00 83.31 104 LEU A N 1
ATOM 752 C CA . LEU A 1 104 ? 9.108 -17.781 4.150 1.00 83.31 104 LEU A CA 1
ATOM 753 C C . LEU A 1 104 ? 8.271 -16.715 3.413 1.00 83.31 104 LEU A C 1
ATOM 755 O O . LEU A 1 104 ? 7.705 -16.960 2.336 1.00 83.31 104 LEU A O 1
ATOM 759 N N . LYS A 1 105 ? 8.315 -15.490 3.941 1.00 79.56 105 LYS A N 1
ATOM 760 C CA . LYS A 1 105 ? 7.827 -14.244 3.340 1.00 79.56 105 LYS A CA 1
ATOM 761 C C . LYS A 1 105 ? 9.005 -13.334 2.988 1.00 79.56 105 LYS A C 1
ATOM 763 O O . LYS A 1 105 ? 10.064 -13.372 3.609 1.00 79.56 105 LYS A O 1
ATOM 768 N N . THR A 1 106 ? 8.814 -12.490 1.985 1.00 79.38 106 THR A N 1
ATOM 769 C CA . THR A 1 106 ? 9.797 -11.497 1.544 1.00 79.38 106 THR A CA 1
ATOM 770 C C . THR A 1 106 ? 9.071 -10.205 1.207 1.00 79.38 106 THR A C 1
ATOM 772 O O . THR A 1 106 ? 7.960 -10.247 0.686 1.00 79.38 106 THR A O 1
ATOM 775 N N . SER A 1 107 ? 9.701 -9.066 1.492 1.00 69.31 107 SER A N 1
ATOM 776 C CA . SER A 1 107 ? 9.240 -7.756 1.049 1.00 69.31 107 SER A CA 1
ATOM 777 C C . SER A 1 107 ? 10.319 -7.083 0.240 1.00 69.31 107 SER A C 1
ATOM 779 O O . SER A 1 107 ? 11.310 -6.599 0.794 1.00 69.31 107 SER A O 1
ATOM 781 N N . LEU A 1 108 ? 10.081 -6.948 -1.063 1.00 66.62 108 LEU A N 1
ATOM 782 C CA . LEU A 1 108 ? 10.863 -6.014 -1.856 1.00 66.62 108 LEU A CA 1
ATOM 783 C C . LEU A 1 108 ? 10.807 -4.600 -1.257 1.00 66.62 108 LEU A C 1
ATOM 785 O O . LEU A 1 108 ? 11.848 -3.964 -1.161 1.00 66.62 108 LEU A O 1
ATOM 789 N N . VAL A 1 109 ? 9.625 -4.116 -0.849 1.00 61.25 109 VAL A N 1
ATOM 790 C CA . VAL A 1 109 ? 9.379 -2.720 -0.431 1.00 61.25 109 VAL A CA 1
ATOM 791 C C . VAL A 1 109 ? 10.165 -2.335 0.821 1.00 61.25 109 VAL A C 1
ATOM 793 O O . VAL A 1 109 ? 10.840 -1.305 0.806 1.00 61.25 109 VAL A O 1
ATOM 796 N N . LEU A 1 110 ? 10.107 -3.158 1.870 1.00 64.81 110 LEU A N 1
ATOM 797 C CA . LEU A 1 110 ? 10.801 -2.910 3.141 1.00 64.81 110 LEU A CA 1
ATOM 798 C C . LEU A 1 110 ? 12.250 -3.409 3.153 1.00 64.81 110 LEU A C 1
ATOM 800 O O . LEU A 1 110 ? 12.971 -3.159 4.113 1.00 64.81 110 LEU A O 1
ATOM 804 N N . SER A 1 111 ? 12.686 -4.108 2.101 1.00 69.00 111 SER A N 1
ATOM 805 C CA . SER A 1 111 ? 13.981 -4.797 2.060 1.00 69.00 111 SER A CA 1
ATOM 806 C C . SER A 1 111 ? 14.141 -5.806 3.212 1.00 69.00 111 SER A C 1
ATOM 808 O O . SER A 1 111 ? 15.204 -5.894 3.820 1.00 69.00 111 SER A O 1
ATOM 810 N N . ARG A 1 112 ? 13.072 -6.550 3.536 1.00 77.25 112 ARG A N 1
ATOM 811 C CA . ARG A 1 112 ? 13.011 -7.512 4.657 1.00 77.25 112 ARG A CA 1
ATOM 812 C C . ARG A 1 112 ? 12.652 -8.928 4.186 1.00 77.25 112 ARG A C 1
ATOM 814 O O . ARG A 1 112 ? 12.015 -9.101 3.143 1.00 77.25 112 ARG A O 1
ATOM 821 N N . ALA A 1 113 ? 13.017 -9.935 4.973 1.00 83.06 113 ALA A N 1
ATOM 822 C CA . ALA A 1 113 ? 12.551 -11.316 4.837 1.00 83.06 113 ALA A CA 1
ATOM 823 C C . ALA A 1 113 ? 12.176 -11.897 6.204 1.00 83.06 113 ALA A C 1
ATOM 825 O O . ALA A 1 113 ? 12.842 -11.608 7.190 1.00 83.06 113 ALA A O 1
ATOM 826 N N . GLU A 1 114 ? 11.133 -12.721 6.248 1.00 83.94 114 GLU A N 1
ATOM 827 C CA . GLU A 1 114 ? 10.619 -13.341 7.475 1.00 83.94 114 GLU A CA 1
ATOM 828 C C . GLU A 1 114 ? 10.440 -14.836 7.255 1.00 83.94 114 GLU A C 1
ATOM 830 O O . GLU A 1 114 ? 9.942 -15.245 6.203 1.00 83.94 114 GLU A O 1
ATOM 835 N N . PHE A 1 115 ? 10.826 -15.658 8.222 1.00 87.44 115 PHE A N 1
ATOM 836 C CA . PHE A 1 115 ? 10.643 -17.105 8.161 1.00 87.44 115 PHE A CA 1
ATOM 837 C C . PHE A 1 115 ? 10.716 -17.740 9.547 1.00 87.44 115 PHE A C 1
ATOM 839 O O . PHE A 1 115 ? 11.303 -17.183 10.470 1.00 87.44 115 PHE A O 1
ATOM 846 N N . ASP A 1 116 ? 10.166 -18.944 9.663 1.00 86.06 116 ASP A N 1
ATOM 847 C CA . ASP A 1 116 ? 10.366 -19.792 10.832 1.00 86.06 116 ASP A CA 1
ATOM 848 C C . ASP A 1 116 ? 11.599 -20.667 10.580 1.00 86.06 116 ASP A C 1
ATOM 850 O O . ASP A 1 116 ? 11.634 -21.431 9.608 1.00 86.06 116 ASP A O 1
ATOM 854 N N . LEU A 1 117 ? 12.617 -20.549 11.429 1.00 87.00 117 LEU A N 1
ATOM 855 C CA . LEU A 1 117 ? 13.798 -21.406 11.419 1.00 87.00 117 LEU A CA 1
ATOM 856 C C . LEU A 1 117 ? 13.592 -22.562 12.395 1.00 87.00 117 LEU A C 1
ATOM 858 O O . LEU A 1 117 ? 13.223 -22.345 13.545 1.00 87.00 117 LEU A O 1
ATOM 862 N N . ASN A 1 118 ? 13.861 -23.789 11.954 1.00 85.00 118 ASN A N 1
ATOM 863 C CA . ASN A 1 118 ? 14.007 -24.916 12.866 1.00 85.00 118 ASN A CA 1
ATOM 864 C C . ASN A 1 118 ? 15.451 -24.977 13.388 1.00 85.00 118 ASN A C 1
ATOM 866 O O . ASN A 1 118 ? 16.341 -25.478 12.689 1.00 85.00 118 ASN A O 1
ATOM 870 N N . CYS A 1 119 ? 15.670 -24.473 14.603 1.00 80.50 119 CYS A N 1
ATOM 871 C CA . CYS A 1 119 ? 16.997 -24.378 15.209 1.00 80.50 119 CYS A CA 1
ATOM 872 C C . CYS A 1 119 ? 17.609 -25.755 15.530 1.00 80.50 119 CYS A C 1
ATOM 874 O O . CYS A 1 119 ? 18.831 -25.867 15.599 1.00 80.50 119 CYS A O 1
ATOM 876 N N . ASP A 1 120 ? 16.791 -26.814 15.598 1.00 79.00 120 ASP A N 1
ATOM 877 C CA . ASP A 1 120 ? 17.242 -28.210 15.732 1.00 79.00 120 ASP A CA 1
ATOM 878 C C . ASP A 1 120 ? 18.000 -28.723 14.483 1.00 79.00 120 ASP A C 1
ATOM 880 O O . ASP A 1 120 ? 18.705 -29.729 14.551 1.00 79.00 120 ASP A O 1
ATOM 884 N N . VAL A 1 121 ? 17.834 -28.067 13.323 1.00 80.44 121 VAL A N 1
ATOM 885 C CA . VAL A 1 121 ? 18.412 -28.495 12.030 1.00 80.44 121 VAL A CA 1
ATOM 886 C C . VAL A 1 121 ? 19.571 -27.605 11.590 1.00 80.44 121 VAL A C 1
ATOM 888 O O . VAL A 1 121 ? 20.528 -28.102 10.997 1.00 80.44 121 VAL A O 1
ATOM 891 N N . GLN A 1 122 ? 19.474 -26.291 11.807 1.00 82.50 122 GLN A N 1
ATOM 892 C CA . GLN A 1 122 ? 20.480 -25.337 11.347 1.00 82.50 122 GLN A CA 1
ATOM 893 C C . GLN A 1 122 ? 20.437 -24.034 12.151 1.00 82.50 122 GLN A C 1
ATOM 895 O O . GLN A 1 122 ? 19.359 -23.496 12.397 1.00 82.50 122 GLN A O 1
ATOM 900 N N . SER A 1 123 ? 21.606 -23.492 12.499 1.00 85.25 123 SER A N 1
ATOM 901 C CA . SER A 1 123 ? 21.724 -22.210 13.204 1.00 85.25 123 SER A CA 1
ATOM 902 C C . SER A 1 123 ? 21.536 -21.006 12.272 1.00 85.25 123 SER A C 1
ATOM 904 O O . SER A 1 123 ? 21.813 -21.069 11.069 1.00 85.25 123 SER A O 1
ATOM 906 N N . LEU A 1 124 ? 21.106 -19.869 12.831 1.00 82.50 124 LEU A N 1
ATOM 907 C CA . LEU A 1 124 ? 20.923 -18.629 12.071 1.00 82.50 124 LEU A CA 1
ATOM 908 C C . LEU A 1 124 ? 22.220 -18.170 11.380 1.00 82.50 124 LEU A C 1
ATOM 910 O O . LEU A 1 124 ? 22.181 -17.772 10.216 1.00 82.50 124 LEU A O 1
ATOM 914 N N . ASP A 1 125 ? 23.371 -18.272 12.045 1.00 81.62 125 ASP A N 1
ATOM 915 C CA . ASP A 1 125 ? 24.657 -17.850 11.475 1.00 81.62 125 ASP A CA 1
ATOM 916 C C . ASP A 1 125 ? 25.045 -18.655 10.232 1.00 81.62 125 ASP A C 1
ATOM 918 O O . ASP A 1 125 ? 25.591 -18.109 9.269 1.00 81.62 125 ASP A O 1
ATOM 922 N N . GLU A 1 126 ? 24.720 -19.948 10.196 1.00 83.44 126 GLU A N 1
ATOM 923 C CA . GLU A 1 126 ? 24.915 -20.770 9.003 1.00 83.44 126 GLU A CA 1
ATOM 924 C C . GLU A 1 126 ? 23.982 -20.363 7.861 1.00 83.44 126 GLU A C 1
ATOM 926 O O . GLU A 1 126 ? 24.425 -20.298 6.710 1.00 83.44 126 GLU A O 1
ATOM 931 N N . VAL A 1 127 ? 22.726 -20.022 8.168 1.00 84.62 127 VAL A N 1
ATOM 932 C CA . VAL A 1 127 ? 21.765 -19.490 7.189 1.00 84.62 127 VAL A CA 1
ATOM 933 C C . VAL A 1 127 ? 22.254 -18.151 6.625 1.00 84.62 127 VAL A C 1
ATOM 935 O O . VAL A 1 127 ? 22.279 -17.980 5.405 1.00 84.62 127 VAL A O 1
ATOM 938 N N . LEU A 1 128 ? 22.727 -17.230 7.471 1.00 84.88 128 LEU A N 1
ATOM 939 C CA . LEU A 1 128 ? 23.303 -15.941 7.060 1.00 84.88 128 LEU A CA 1
ATOM 940 C C . LEU A 1 128 ? 24.573 -16.126 6.209 1.00 84.88 128 LEU A C 1
ATOM 942 O O . LEU A 1 128 ? 24.744 -15.474 5.176 1.00 84.88 128 LEU A O 1
ATOM 946 N N . LYS A 1 129 ? 25.441 -17.074 6.576 1.00 84.19 129 LYS A N 1
ATOM 947 C CA . LYS A 1 129 ? 26.667 -17.417 5.834 1.00 84.19 129 LYS A CA 1
ATOM 948 C C . LYS A 1 129 ? 26.369 -18.092 4.491 1.00 84.19 129 LYS A C 1
ATOM 950 O O . LYS A 1 129 ? 27.077 -17.840 3.513 1.00 84.19 129 LYS A O 1
ATOM 955 N N . HIS A 1 130 ? 25.323 -18.916 4.413 1.00 83.19 130 HIS A N 1
ATOM 956 C CA . HIS A 1 130 ? 24.823 -19.479 3.159 1.00 83.19 130 HIS A CA 1
ATOM 957 C C . HIS A 1 130 ? 24.216 -18.385 2.267 1.00 83.19 130 HIS A C 1
ATOM 959 O O . HIS A 1 130 ? 24.556 -18.289 1.086 1.00 83.19 130 HIS A O 1
ATOM 965 N N . LEU A 1 131 ? 23.383 -17.509 2.837 1.00 82.56 131 LEU A N 1
ATOM 966 C CA . LEU A 1 131 ? 22.803 -16.351 2.158 1.00 82.56 131 LEU A CA 1
ATOM 967 C C . LEU A 1 131 ? 23.872 -15.454 1.536 1.00 82.56 131 LEU A C 1
ATOM 969 O O . LEU A 1 131 ? 23.794 -15.179 0.337 1.00 82.56 131 LEU A O 1
ATOM 973 N N . GLY A 1 132 ? 24.885 -15.045 2.304 1.00 77.62 132 GLY A N 1
ATOM 974 C CA . GLY A 1 132 ? 25.962 -14.182 1.814 1.00 77.62 132 GLY A CA 1
ATOM 975 C C . GLY A 1 132 ? 26.705 -14.789 0.617 1.00 77.62 132 GLY A C 1
ATOM 976 O O . GLY A 1 132 ? 26.923 -14.106 -0.383 1.00 77.62 132 GLY A O 1
ATOM 977 N N . LYS A 1 133 ? 27.005 -16.097 0.662 1.00 79.12 133 LYS A N 1
ATOM 978 C CA . LYS A 1 133 ? 27.657 -16.827 -0.444 1.00 79.12 133 LYS A CA 1
ATOM 979 C C . LYS A 1 133 ? 26.785 -16.938 -1.699 1.00 79.12 133 LYS A C 1
ATOM 981 O O . LYS A 1 133 ? 27.291 -16.777 -2.808 1.00 79.12 133 LYS A O 1
ATOM 986 N N . THR A 1 134 ? 25.496 -17.233 -1.539 1.00 74.88 134 THR A N 1
ATOM 987 C CA . THR A 1 134 ? 24.583 -17.539 -2.656 1.00 74.88 134 THR A CA 1
ATOM 988 C C . THR A 1 134 ? 23.969 -16.276 -3.274 1.00 74.88 134 THR A C 1
ATOM 990 O O . THR A 1 134 ? 23.721 -16.208 -4.482 1.00 74.88 134 THR A O 1
ATOM 993 N N . THR A 1 135 ? 23.713 -15.249 -2.461 1.00 72.62 135 THR A N 1
ATOM 994 C CA . THR A 1 135 ? 22.938 -14.068 -2.868 1.00 72.62 135 THR A CA 1
ATOM 995 C C . THR A 1 135 ? 23.746 -12.781 -3.001 1.00 72.62 135 THR A C 1
ATOM 997 O O . THR A 1 135 ? 23.347 -11.957 -3.823 1.00 72.62 135 THR A O 1
ATOM 1000 N N . GLU A 1 136 ? 24.881 -12.657 -2.300 1.00 71.44 136 GLU A N 1
ATOM 1001 C CA . GLU A 1 136 ? 25.660 -11.417 -2.080 1.00 71.44 136 GLU A CA 1
ATOM 1002 C C . GLU A 1 136 ? 24.952 -10.346 -1.225 1.00 71.44 136 GLU A C 1
ATOM 1004 O O . GLU A 1 136 ? 25.473 -9.241 -1.077 1.00 71.44 136 GLU A O 1
ATOM 1009 N N . PHE A 1 137 ? 23.783 -10.638 -0.643 1.00 78.06 137 PHE A N 1
ATOM 1010 C CA . PHE A 1 137 ? 23.111 -9.695 0.252 1.00 78.06 137 PHE A CA 1
ATOM 1011 C C . PHE A 1 137 ? 23.761 -9.688 1.640 1.00 78.06 137 PHE A C 1
ATOM 1013 O O . PHE A 1 137 ? 24.098 -10.743 2.182 1.00 78.06 137 PHE A O 1
ATOM 1020 N N . LYS A 1 138 ? 23.899 -8.495 2.235 1.00 74.00 138 LYS A N 1
ATOM 1021 C CA . LYS A 1 138 ? 24.199 -8.358 3.667 1.00 74.00 138 LYS A CA 1
ATOM 1022 C C . LYS A 1 138 ? 22.877 -8.484 4.422 1.00 74.00 138 LYS A C 1
ATOM 1024 O O . LYS A 1 138 ? 21.959 -7.700 4.173 1.00 74.00 138 LYS A O 1
ATOM 1029 N N . CYS A 1 139 ? 22.786 -9.478 5.297 1.00 76.25 139 CYS A N 1
ATOM 1030 C CA . CYS A 1 139 ? 21.589 -9.778 6.073 1.00 76.25 139 CYS A CA 1
ATOM 1031 C C . CYS A 1 139 ? 21.863 -9.554 7.561 1.00 76.25 139 CYS A C 1
ATOM 1033 O O . CYS A 1 139 ? 22.884 -10.008 8.069 1.00 76.25 139 CYS A O 1
ATOM 1035 N N . GLU A 1 140 ? 20.955 -8.857 8.236 1.00 71.44 140 GLU A N 1
ATOM 1036 C CA . GLU A 1 140 ? 21.051 -8.484 9.652 1.00 71.44 140 GLU A CA 1
ATOM 1037 C C . GLU A 1 140 ? 19.739 -8.858 10.347 1.00 71.44 140 GLU A C 1
ATOM 1039 O O . GLU A 1 140 ? 18.663 -8.657 9.778 1.00 71.44 140 GLU A O 1
ATOM 1044 N N . ARG A 1 141 ? 19.805 -9.430 11.554 1.00 74.06 141 ARG A N 1
ATOM 1045 C CA . ARG A 1 141 ? 18.609 -9.840 12.301 1.00 74.06 141 ARG A CA 1
ATOM 1046 C C . ARG A 1 141 ? 17.873 -8.607 12.829 1.00 74.06 141 ARG A C 1
ATOM 1048 O O . ARG A 1 141 ? 18.466 -7.769 13.497 1.00 74.06 141 ARG A O 1
ATOM 1055 N N . ILE A 1 142 ? 16.571 -8.530 12.572 1.00 67.94 142 ILE A N 1
ATOM 1056 C CA . ILE A 1 142 ? 15.665 -7.623 13.277 1.00 67.94 142 ILE A CA 1
ATOM 1057 C C . ILE A 1 142 ? 15.093 -8.408 14.457 1.00 67.94 142 ILE A C 1
ATOM 1059 O O . ILE A 1 142 ? 14.446 -9.441 14.285 1.00 67.94 142 ILE A O 1
ATOM 1063 N N . ILE A 1 143 ? 15.365 -7.926 15.663 1.00 61.69 143 ILE A N 1
ATOM 1064 C CA . ILE A 1 143 ? 14.775 -8.427 16.906 1.00 61.69 143 ILE A CA 1
ATOM 1065 C C . ILE A 1 143 ? 13.620 -7.484 17.254 1.00 61.69 143 ILE A C 1
ATOM 1067 O O . ILE A 1 143 ? 13.792 -6.272 17.149 1.00 61.69 143 ILE A O 1
ATOM 1071 N N . ASP A 1 144 ? 12.462 -8.013 17.646 1.00 56.06 144 ASP A N 1
ATOM 1072 C CA . ASP A 1 144 ? 11.221 -7.235 17.850 1.00 56.06 144 ASP A CA 1
ATOM 1073 C C . ASP A 1 144 ? 10.584 -7.519 19.226 1.00 56.06 144 ASP A C 1
ATOM 1075 O O . ASP A 1 144 ? 9.370 -7.523 19.397 1.00 56.06 144 ASP A O 1
ATOM 1079 N N . ARG A 1 145 ? 11.421 -7.855 20.217 1.00 52.06 145 ARG A N 1
ATOM 1080 C CA . ARG A 1 145 ? 11.019 -8.145 21.601 1.00 52.06 145 ARG A CA 1
ATOM 1081 C C . ARG A 1 145 ? 11.787 -7.235 22.555 1.00 52.06 145 ARG A C 1
ATOM 1083 O O . ARG A 1 145 ? 12.998 -7.115 22.408 1.00 52.06 145 ARG A O 1
ATOM 1090 N N . GLY A 1 146 ? 11.082 -6.667 23.533 1.00 58.19 146 GLY A N 1
ATOM 1091 C CA . GLY A 1 146 ? 11.641 -5.771 24.550 1.00 58.19 146 GLY A CA 1
ATOM 1092 C C . GLY A 1 146 ? 11.633 -4.295 24.144 1.00 58.19 146 GLY A C 1
ATOM 1093 O O . GLY A 1 146 ? 11.683 -3.946 22.962 1.00 58.19 146 GLY A O 1
ATOM 1094 N N . SER A 1 147 ? 11.567 -3.417 25.144 1.00 73.62 147 SER A N 1
ATOM 1095 C CA . SER A 1 147 ? 11.754 -1.979 24.962 1.00 73.62 147 SER A CA 1
ATOM 1096 C C . SER A 1 147 ? 13.229 -1.673 24.700 1.00 73.62 147 SER A C 1
ATOM 1098 O O . SER A 1 147 ? 14.116 -2.423 25.107 1.00 73.62 147 SER A O 1
ATOM 1100 N N . ARG A 1 148 ? 13.501 -0.575 23.988 1.00 80.31 148 ARG A N 1
ATOM 1101 C CA . ARG A 1 148 ? 14.847 -0.216 23.527 1.00 80.31 148 ARG A CA 1
ATOM 1102 C C . ARG A 1 148 ? 15.236 1.192 23.924 1.00 80.31 148 ARG A C 1
ATOM 1104 O O . ARG A 1 148 ? 14.460 2.123 23.726 1.00 80.31 148 ARG A O 1
ATOM 1111 N N . VAL A 1 149 ? 16.470 1.335 24.389 1.00 85.31 149 VAL A N 1
ATOM 1112 C CA . VAL A 1 149 ? 17.140 2.618 24.605 1.00 85.31 149 VAL A CA 1
ATOM 1113 C C . VAL A 1 149 ? 18.542 2.525 24.001 1.00 85.31 149 VAL A C 1
ATOM 1115 O O . VAL A 1 149 ? 19.284 1.584 24.279 1.00 85.31 149 VAL A O 1
ATOM 1118 N N . ASP A 1 150 ? 18.894 3.497 23.160 1.00 86.12 150 ASP A N 1
ATOM 1119 C CA . ASP A 1 150 ? 20.257 3.665 22.649 1.00 86.12 150 ASP A CA 1
ATOM 1120 C C . ASP A 1 150 ? 21.020 4.584 23.614 1.00 86.12 150 ASP A C 1
ATOM 1122 O O . ASP A 1 150 ? 20.587 5.715 23.858 1.00 86.12 150 ASP A O 1
ATOM 1126 N N . VAL A 1 151 ? 22.150 4.119 24.147 1.00 87.38 151 VAL A N 1
ATOM 1127 C CA . VAL A 1 151 ? 22.994 4.859 25.100 1.00 87.38 151 VAL A CA 1
ATOM 1128 C C . VAL A 1 151 ? 24.343 5.222 24.490 1.00 87.38 151 VAL A C 1
ATOM 1130 O O . VAL A 1 151 ? 24.917 4.435 23.736 1.00 87.38 151 VAL A O 1
ATOM 1133 N N . ILE A 1 152 ? 24.853 6.407 24.833 1.00 86.81 152 ILE A N 1
ATOM 1134 C CA . ILE A 1 152 ? 26.219 6.835 24.506 1.00 86.81 152 ILE A CA 1
ATOM 1135 C C . ILE A 1 152 ? 27.158 6.362 25.616 1.00 86.81 152 ILE A C 1
ATOM 1137 O O . ILE A 1 152 ? 26.924 6.637 26.795 1.00 86.81 152 ILE A O 1
ATOM 1141 N N . VAL A 1 153 ? 28.237 5.688 25.228 1.00 84.94 153 VAL A N 1
ATOM 1142 C CA . VAL A 1 153 ? 29.259 5.120 26.115 1.00 84.94 153 VAL A CA 1
ATOM 1143 C C . VAL A 1 153 ? 30.660 5.418 25.576 1.00 84.94 153 VAL A C 1
ATOM 1145 O O . VAL A 1 153 ? 30.849 5.599 24.377 1.00 84.94 153 VAL A O 1
ATOM 1148 N N . SER A 1 154 ? 31.655 5.495 26.462 1.00 81.12 154 SER A N 1
ATOM 1149 C CA . SER A 1 154 ? 33.029 5.871 26.084 1.00 81.12 154 SER A CA 1
ATOM 1150 C C . SER A 1 154 ? 33.728 4.826 25.206 1.00 81.12 154 SER A C 1
ATOM 1152 O O . SER A 1 154 ? 34.473 5.196 24.302 1.00 81.12 154 SER A O 1
ATOM 1154 N N . ASP A 1 155 ? 33.485 3.545 25.492 1.00 83.62 155 ASP A N 1
ATOM 1155 C CA . ASP A 1 155 ? 33.922 2.380 24.719 1.00 83.62 155 ASP A CA 1
ATOM 1156 C C . ASP A 1 155 ? 32.789 1.343 24.765 1.00 83.62 155 ASP A C 1
ATOM 1158 O O . ASP A 1 155 ? 32.463 0.795 25.824 1.00 83.62 155 ASP A O 1
ATOM 1162 N N . ALA A 1 156 ? 32.153 1.096 23.620 1.00 81.38 156 ALA A N 1
ATOM 1163 C CA . ALA A 1 156 ? 31.036 0.162 23.521 1.00 81.38 156 ALA A CA 1
ATOM 1164 C C . ALA A 1 156 ? 31.443 -1.309 23.744 1.00 81.38 156 ALA A C 1
ATOM 1166 O O . ALA A 1 156 ? 30.643 -2.103 24.242 1.00 81.38 156 ALA A O 1
ATOM 1167 N N . ALA A 1 157 ? 32.677 -1.690 23.402 1.00 80.88 157 ALA A N 1
ATOM 1168 C CA . ALA A 1 157 ? 33.162 -3.066 23.493 1.00 80.88 157 ALA A CA 1
ATOM 1169 C C . ALA A 1 157 ? 33.645 -3.441 24.906 1.00 80.88 157 ALA A C 1
ATOM 1171 O O . ALA A 1 157 ? 33.639 -4.622 25.265 1.00 80.88 157 ALA A O 1
ATOM 1172 N N . GLU A 1 158 ? 34.067 -2.465 25.711 1.00 81.75 158 GLU A N 1
ATOM 1173 C CA . GLU A 1 158 ? 34.278 -2.636 27.151 1.00 81.75 158 GLU A CA 1
ATOM 1174 C C . GLU A 1 158 ? 32.945 -2.628 27.912 1.00 81.75 158 GLU A C 1
ATOM 1176 O O . GLU A 1 158 ? 32.709 -3.517 28.730 1.00 81.75 158 GLU A O 1
ATOM 1181 N N . PHE A 1 159 ? 32.033 -1.706 27.582 1.00 82.94 159 PHE A N 1
ATOM 1182 C CA . PHE A 1 159 ? 30.731 -1.584 28.245 1.00 82.94 159 PHE A CA 1
ATOM 1183 C C . PHE A 1 159 ? 29.879 -2.864 28.167 1.00 82.94 159 PHE A C 1
ATOM 1185 O O . PHE A 1 159 ? 29.343 -3.298 29.183 1.00 82.94 159 PHE A O 1
ATOM 1192 N N . MET A 1 160 ? 29.815 -3.537 27.008 1.00 82.06 160 MET A N 1
ATOM 1193 C CA . MET A 1 160 ? 29.042 -4.788 26.872 1.00 82.06 160 MET A CA 1
ATOM 1194 C C . MET A 1 160 ? 29.556 -5.967 27.725 1.00 82.06 160 MET A C 1
ATOM 1196 O O . MET A 1 160 ? 28.879 -6.991 27.798 1.00 82.06 160 MET A O 1
ATOM 1200 N N . LYS A 1 161 ? 30.739 -5.860 28.351 1.00 83.06 161 LYS A N 1
ATOM 1201 C CA . LYS A 1 161 ? 31.309 -6.898 29.233 1.00 83.06 161 LYS A CA 1
ATOM 1202 C C . LYS A 1 161 ? 30.950 -6.712 30.710 1.00 83.06 161 LYS A C 1
ATOM 1204 O O . LYS A 1 161 ? 31.341 -7.551 31.517 1.00 83.06 161 LYS A O 1
ATOM 1209 N N . GLN A 1 162 ? 30.288 -5.613 31.069 1.00 83.06 162 GLN A N 1
ATOM 1210 C CA . GLN A 1 162 ? 29.836 -5.363 32.438 1.00 83.06 162 GLN A CA 1
ATOM 1211 C C . GLN A 1 162 ? 28.652 -6.269 32.797 1.00 83.06 162 GLN A C 1
ATOM 1213 O O . GLN A 1 162 ? 27.946 -6.749 31.908 1.00 83.06 162 GLN A O 1
ATOM 1218 N N . ASP A 1 163 ? 28.415 -6.476 34.092 1.00 82.31 163 ASP A N 1
ATOM 1219 C CA . ASP A 1 163 ? 27.227 -7.185 34.569 1.00 82.31 163 ASP A CA 1
ATOM 1220 C C . ASP A 1 163 ? 25.949 -6.399 34.236 1.00 82.31 163 ASP A C 1
ATOM 1222 O O . ASP A 1 163 ? 25.913 -5.167 34.282 1.00 82.31 163 ASP A O 1
ATOM 1226 N N . TRP A 1 164 ? 24.888 -7.112 33.857 1.00 85.62 164 TRP A N 1
ATOM 1227 C CA . TRP A 1 164 ? 23.664 -6.489 33.350 1.00 85.62 164 TRP A CA 1
ATOM 1228 C C . TRP A 1 164 ? 22.671 -6.201 34.486 1.00 85.62 164 TRP A C 1
ATOM 1230 O O . TRP A 1 164 ? 22.341 -7.117 35.249 1.00 85.62 164 TRP A O 1
ATOM 1240 N N . PRO A 1 165 ? 22.125 -4.972 34.596 1.00 84.31 165 PRO A N 1
ATOM 1241 C CA . PRO A 1 165 ? 21.112 -4.668 35.598 1.00 84.31 165 PRO A CA 1
ATOM 1242 C C . PRO A 1 165 ? 19.827 -5.470 35.359 1.00 84.31 165 PRO A C 1
ATOM 1244 O O . PRO A 1 165 ? 19.431 -5.771 34.228 1.00 84.31 165 PRO A O 1
ATOM 1247 N N . ARG A 1 166 ? 19.150 -5.822 36.457 1.00 82.69 166 ARG A N 1
ATOM 1248 C CA . ARG A 1 166 ? 17.971 -6.695 36.439 1.00 82.69 166 ARG A CA 1
ATOM 1249 C C . ARG A 1 166 ? 16.853 -6.093 35.581 1.00 82.69 166 ARG A C 1
ATOM 1251 O O . ARG A 1 166 ? 16.313 -5.045 35.910 1.00 82.69 166 ARG A O 1
ATOM 1258 N N . GLY A 1 167 ? 16.474 -6.807 34.523 1.00 81.25 167 GLY A N 1
ATOM 1259 C CA . GLY A 1 167 ? 15.473 -6.367 33.545 1.00 81.25 167 GLY A CA 1
ATOM 1260 C C . GLY A 1 167 ? 16.056 -6.088 32.158 1.00 81.25 167 GLY A C 1
ATOM 1261 O O . GLY A 1 167 ? 15.300 -6.095 31.189 1.00 81.25 167 GLY A O 1
ATOM 1262 N N . VAL A 1 168 ? 17.379 -5.932 32.025 1.00 85.75 168 VAL A N 1
ATOM 1263 C CA . VAL A 1 168 ? 18.053 -5.999 30.720 1.00 85.75 168 VAL A CA 1
ATOM 1264 C C . VAL A 1 168 ? 18.057 -7.443 30.218 1.00 85.75 168 VAL A C 1
ATOM 1266 O O . VAL A 1 168 ? 18.291 -8.385 30.972 1.00 85.75 168 VAL A O 1
ATOM 1269 N N . THR A 1 169 ? 17.771 -7.602 28.929 1.00 81.44 169 THR A N 1
ATOM 1270 C CA . THR A 1 169 ? 17.645 -8.895 28.239 1.00 81.44 169 THR A CA 1
ATOM 1271 C C . THR A 1 169 ? 18.720 -9.111 27.179 1.00 81.44 169 THR A C 1
ATOM 1273 O O . THR A 1 169 ? 19.114 -10.250 26.948 1.00 81.44 169 THR A O 1
ATOM 1276 N N . GLU A 1 170 ? 19.205 -8.039 26.547 1.00 80.50 170 GLU A N 1
ATOM 1277 C CA . GLU A 1 170 ? 20.236 -8.084 25.508 1.00 80.50 170 GLU A CA 1
ATOM 1278 C C . GLU A 1 170 ? 20.925 -6.712 25.392 1.00 80.50 170 GLU A C 1
ATOM 1280 O O . GLU A 1 170 ? 20.298 -5.671 25.616 1.00 80.50 170 GLU A O 1
ATOM 1285 N N . MET A 1 171 ? 22.200 -6.701 25.000 1.00 82.25 171 MET A N 1
ATOM 1286 C CA . MET A 1 171 ? 22.913 -5.498 24.563 1.00 82.25 171 MET A CA 1
ATOM 1287 C C . MET A 1 171 ? 23.540 -5.745 23.193 1.00 82.25 171 MET A C 1
ATOM 1289 O O . MET A 1 171 ? 24.202 -6.760 22.985 1.00 82.25 171 MET A O 1
ATOM 1293 N N . ASN A 1 172 ? 23.346 -4.808 22.266 1.00 78.81 172 ASN A N 1
ATOM 1294 C CA . ASN A 1 172 ? 23.867 -4.883 20.905 1.00 78.81 172 ASN A CA 1
ATOM 1295 C C . ASN A 1 172 ? 24.744 -3.660 20.603 1.00 78.81 172 ASN A C 1
ATOM 1297 O O . ASN A 1 172 ? 24.300 -2.518 20.734 1.00 78.81 172 ASN A O 1
ATOM 1301 N N . LEU A 1 173 ? 25.979 -3.890 20.154 1.00 78.81 173 LEU A N 1
ATOM 1302 C CA . LEU A 1 173 ? 26.893 -2.824 19.740 1.00 78.81 173 LEU A CA 1
ATOM 1303 C C . LEU A 1 173 ? 26.430 -2.219 18.406 1.00 78.81 173 LEU A C 1
ATOM 1305 O O . LEU A 1 173 ? 26.230 -2.949 17.434 1.00 78.81 173 LEU A O 1
ATOM 1309 N N . ILE A 1 174 ? 26.261 -0.894 18.358 1.00 71.06 174 ILE A N 1
ATOM 1310 C CA . ILE A 1 174 ? 25.809 -0.181 17.150 1.00 71.06 174 ILE A CA 1
ATOM 1311 C C . ILE A 1 174 ? 27.002 0.452 16.427 1.00 71.06 174 ILE A C 1
ATOM 1313 O O . ILE A 1 174 ? 27.153 0.319 15.212 1.00 71.06 174 ILE A O 1
ATOM 1317 N N . ASP A 1 175 ? 27.844 1.137 17.194 1.00 74.00 175 ASP A N 1
ATOM 1318 C CA . ASP A 1 175 ? 29.112 1.740 16.793 1.00 74.00 175 ASP A CA 1
ATOM 1319 C C . ASP A 1 175 ? 30.034 1.820 18.021 1.00 74.00 175 ASP A C 1
ATOM 1321 O O . ASP A 1 175 ? 29.634 1.449 19.125 1.00 74.00 175 ASP A O 1
ATOM 1325 N N . ASP A 1 176 ? 31.267 2.292 17.835 1.00 80.44 176 ASP A N 1
ATOM 1326 C CA . ASP A 1 176 ? 32.309 2.289 18.873 1.00 80.44 176 ASP A CA 1
ATOM 1327 C C . ASP A 1 176 ? 31.931 3.091 20.143 1.00 80.44 176 ASP A C 1
ATOM 1329 O O . ASP A 1 176 ? 32.546 2.897 21.193 1.00 80.44 176 ASP A O 1
ATOM 1333 N N . GLN A 1 177 ? 30.918 3.969 20.066 1.00 84.44 177 GLN A N 1
ATOM 1334 C CA . GLN A 1 177 ? 30.475 4.856 21.152 1.00 84.44 177 GLN A CA 1
ATOM 1335 C C . GLN A 1 177 ? 28.984 4.711 21.514 1.00 84.44 177 GLN A C 1
ATOM 1337 O O . GLN A 1 177 ? 28.484 5.464 22.351 1.00 84.44 177 GLN A O 1
ATOM 1342 N N . SER A 1 178 ? 28.258 3.764 20.908 1.00 84.12 178 SER A N 1
ATOM 1343 C CA . SER A 1 178 ? 26.809 3.613 21.101 1.00 84.12 178 SER A CA 1
ATOM 1344 C C . SER A 1 178 ? 26.385 2.152 21.224 1.00 84.12 178 SER A C 1
ATOM 1346 O O . SER A 1 178 ? 26.659 1.327 20.345 1.00 84.12 178 SER A O 1
ATOM 1348 N N . VAL A 1 179 ? 25.616 1.851 22.270 1.00 85.06 179 VAL A N 1
ATOM 1349 C CA . VAL A 1 179 ? 25.061 0.515 22.539 1.00 85.06 179 VAL A CA 1
ATOM 1350 C C . VAL A 1 179 ? 23.535 0.587 22.563 1.00 85.06 179 VAL A C 1
ATOM 1352 O O . VAL A 1 179 ? 22.954 1.490 23.164 1.00 85.06 179 VAL A O 1
ATOM 1355 N N . ASN A 1 180 ? 22.876 -0.363 21.899 1.00 85.19 180 ASN A N 1
ATOM 1356 C CA . ASN A 1 180 ? 21.437 -0.583 22.003 1.00 85.19 180 ASN A CA 1
ATOM 1357 C C . ASN A 1 180 ? 21.185 -1.528 23.179 1.00 85.19 180 ASN A C 1
ATOM 1359 O O . ASN A 1 180 ? 21.639 -2.672 23.148 1.00 85.19 180 ASN A O 1
ATOM 1363 N N . VAL A 1 181 ? 20.456 -1.069 24.194 1.00 86.75 181 VAL A N 1
ATOM 1364 C CA . VAL A 1 181 ? 20.063 -1.891 25.342 1.00 86.75 181 VAL A CA 1
ATOM 1365 C C . VAL A 1 181 ? 18.597 -2.290 25.190 1.00 86.75 181 VAL A C 1
ATOM 1367 O O . VAL A 1 181 ? 17.725 -1.434 25.006 1.00 86.75 181 VAL A O 1
ATOM 1370 N N . VAL A 1 182 ? 18.332 -3.595 25.263 1.00 84.31 182 VAL A N 1
ATOM 1371 C CA . VAL A 1 182 ? 16.995 -4.193 25.175 1.00 84.31 182 VAL A CA 1
ATOM 1372 C C . VAL A 1 182 ? 16.567 -4.654 26.566 1.00 84.31 182 VAL A C 1
ATOM 1374 O O . VAL A 1 182 ? 17.242 -5.479 27.184 1.00 84.31 182 VAL A O 1
ATOM 1377 N N . TYR A 1 183 ? 15.442 -4.151 27.068 1.00 86.25 183 TYR A N 1
ATOM 1378 C CA . TYR A 1 183 ? 14.993 -4.373 28.446 1.00 86.25 183 TYR A CA 1
ATOM 1379 C C . TYR A 1 183 ? 13.475 -4.595 28.549 1.00 86.25 183 TYR A C 1
ATOM 1381 O O . TYR A 1 183 ? 12.708 -4.243 27.648 1.00 86.25 183 TYR A O 1
ATOM 1389 N N . ASP A 1 184 ? 13.032 -5.186 29.660 1.00 83.12 184 ASP A N 1
ATOM 1390 C CA . ASP A 1 184 ? 11.615 -5.301 30.014 1.00 83.12 184 ASP A CA 1
ATOM 1391 C C . ASP A 1 184 ? 11.169 -4.087 30.844 1.00 83.12 184 ASP A C 1
ATOM 1393 O O . ASP A 1 184 ? 11.483 -3.973 32.034 1.00 83.12 184 ASP A O 1
ATOM 1397 N N . ALA A 1 185 ? 10.386 -3.206 30.217 1.00 83.25 185 ALA A N 1
ATOM 1398 C CA . ALA A 1 185 ? 9.849 -1.991 30.827 1.00 83.25 185 ALA A CA 1
ATOM 1399 C C . ALA A 1 185 ? 8.854 -2.226 31.984 1.00 83.25 185 ALA A C 1
ATOM 1401 O O . ALA A 1 185 ? 8.424 -1.266 32.623 1.00 83.25 185 ALA A O 1
ATOM 1402 N N . LYS A 1 186 ? 8.480 -3.481 32.276 1.00 83.19 186 LYS A N 1
ATOM 1403 C CA . LYS A 1 186 ? 7.719 -3.856 33.483 1.00 83.19 186 LYS A CA 1
ATOM 1404 C C . LYS A 1 186 ? 8.610 -4.139 34.693 1.00 83.19 186 LYS A C 1
ATOM 1406 O O . LYS A 1 186 ? 8.095 -4.188 35.807 1.00 83.19 186 LYS A O 1
ATOM 1411 N N . ILE A 1 187 ? 9.906 -4.374 34.478 1.00 84.75 187 ILE A N 1
ATOM 1412 C CA . ILE A 1 187 ? 10.889 -4.687 35.527 1.00 84.75 187 ILE A CA 1
ATOM 1413 C C . ILE A 1 187 ? 11.725 -3.449 35.858 1.00 84.75 187 ILE A C 1
ATOM 1415 O O . ILE A 1 187 ? 11.931 -3.153 37.031 1.00 84.75 187 ILE A O 1
ATOM 1419 N N . ILE A 1 188 ? 12.188 -2.734 34.831 1.00 86.81 188 ILE A N 1
ATOM 1420 C CA . ILE A 1 188 ? 12.962 -1.496 34.950 1.00 86.81 188 ILE A CA 1
ATOM 1421 C C . ILE A 1 188 ? 12.568 -0.561 33.806 1.00 86.81 188 ILE A C 1
ATOM 1423 O O . ILE A 1 188 ? 12.516 -0.991 32.657 1.00 86.81 188 ILE A O 1
ATOM 1427 N N . GLY A 1 189 ? 12.250 0.701 34.087 1.00 86.06 189 GLY A N 1
ATOM 1428 C CA . GLY A 1 189 ? 11.896 1.649 33.031 1.00 86.06 189 GLY A CA 1
ATOM 1429 C C . GLY A 1 189 ? 13.095 2.421 32.480 1.00 86.06 189 GLY A C 1
ATOM 1430 O O . GLY A 1 189 ? 14.187 2.415 33.045 1.00 86.06 189 GLY A O 1
ATOM 1431 N N . ALA A 1 190 ? 12.881 3.109 31.356 1.00 86.25 190 ALA A N 1
ATOM 1432 C CA . ALA A 1 190 ? 13.935 3.759 30.573 1.00 86.25 190 ALA A CA 1
ATOM 1433 C C . ALA A 1 190 ? 14.830 4.719 31.379 1.00 86.25 190 ALA A C 1
ATOM 1435 O O . ALA A 1 190 ? 16.054 4.673 31.263 1.00 86.25 190 ALA A O 1
ATOM 1436 N N . ARG A 1 191 ? 14.216 5.601 32.178 1.00 89.62 191 ARG A N 1
ATOM 1437 C CA . ARG A 1 191 ? 14.916 6.630 32.967 1.00 89.62 191 ARG A CA 1
ATOM 1438 C C . ARG A 1 191 ? 15.711 5.994 34.104 1.00 89.62 191 ARG A C 1
ATOM 1440 O O . ARG A 1 191 ? 16.878 6.316 34.272 1.00 89.62 191 ARG A O 1
ATOM 1447 N N . ASP A 1 192 ? 15.104 5.044 34.808 1.00 87.75 192 ASP A N 1
ATOM 1448 C CA . ASP A 1 192 ? 15.722 4.327 35.926 1.00 87.75 192 ASP A CA 1
ATOM 1449 C C . ASP A 1 192 ? 16.928 3.509 35.449 1.00 87.75 192 ASP A C 1
ATOM 1451 O O . ASP A 1 192 ? 17.973 3.515 36.092 1.00 87.75 192 ASP A O 1
ATOM 1455 N N . LEU A 1 193 ? 16.821 2.882 34.274 1.00 87.06 193 LEU A N 1
ATOM 1456 C CA . LEU A 1 193 ? 17.926 2.191 33.613 1.00 87.06 193 LEU A CA 1
ATOM 1457 C C . LEU A 1 193 ? 19.096 3.147 33.306 1.00 87.06 193 LEU A C 1
ATOM 1459 O O . LEU A 1 193 ? 20.242 2.803 33.567 1.00 87.06 193 LEU A O 1
ATOM 1463 N N . LEU A 1 194 ? 18.828 4.355 32.802 1.00 87.50 194 LEU A N 1
ATOM 1464 C CA . LEU A 1 194 ? 19.861 5.359 32.493 1.00 87.50 194 LEU A CA 1
ATOM 1465 C C . LEU A 1 194 ? 20.481 6.021 33.732 1.00 87.50 194 LEU A C 1
ATOM 1467 O O . LEU A 1 194 ? 21.680 6.289 33.730 1.00 87.50 194 LEU A O 1
ATOM 1471 N N . GLU A 1 195 ? 19.677 6.328 34.752 1.00 86.56 195 GLU A N 1
ATOM 1472 C CA . GLU A 1 195 ? 20.097 7.081 35.944 1.00 86.56 195 GLU A CA 1
ATOM 1473 C C . GLU A 1 195 ? 20.665 6.175 37.052 1.00 86.56 195 GLU A C 1
ATOM 1475 O O . GLU A 1 195 ? 21.568 6.599 37.771 1.00 86.56 195 GLU A O 1
ATOM 1480 N N . HIS A 1 196 ? 20.171 4.935 37.174 1.00 84.06 196 HIS A N 1
ATOM 1481 C CA . HIS A 1 196 ? 20.462 4.013 38.283 1.00 84.06 196 HIS A CA 1
ATOM 1482 C C . HIS A 1 196 ? 20.870 2.590 37.841 1.00 84.06 196 HIS A C 1
ATOM 1484 O O . HIS A 1 196 ? 21.186 1.761 38.694 1.00 84.06 196 HIS A O 1
ATOM 1490 N N . GLY A 1 197 ? 20.859 2.272 36.540 1.00 79.31 197 GLY A N 1
ATOM 1491 C CA . GLY A 1 197 ? 21.187 0.929 36.036 1.00 79.31 197 GLY A CA 1
ATOM 1492 C C . GLY A 1 197 ? 22.680 0.577 36.041 1.00 79.31 197 GLY A C 1
ATOM 1493 O O . GLY A 1 197 ? 23.018 -0.602 35.999 1.00 79.31 197 GLY A O 1
ATOM 1494 N N . TRP A 1 198 ? 23.567 1.572 36.117 1.00 84.38 198 TRP A N 1
ATOM 1495 C CA . TRP A 1 198 ? 25.026 1.405 36.155 1.00 84.38 198 TRP A CA 1
ATOM 1496 C C . TRP A 1 198 ? 25.663 2.389 37.144 1.00 84.38 198 TRP A C 1
ATOM 1498 O O . TRP A 1 198 ? 25.056 3.395 37.503 1.00 84.38 198 TRP A O 1
ATOM 1508 N N . ASP A 1 199 ? 26.928 2.153 37.510 1.00 78.25 199 ASP A N 1
ATOM 1509 C CA . ASP A 1 199 ? 27.725 2.992 38.430 1.00 78.25 199 ASP A CA 1
ATOM 1510 C C . ASP A 1 199 ? 27.842 4.476 38.024 1.00 78.25 199 ASP A C 1
ATOM 1512 O O . ASP A 1 199 ? 28.313 5.312 38.801 1.00 78.25 199 ASP A O 1
ATOM 1516 N N . ARG A 1 200 ? 27.484 4.816 36.781 1.00 78.81 200 ARG A N 1
ATOM 1517 C CA . ARG A 1 200 ? 27.457 6.185 36.262 1.00 78.81 200 ARG A CA 1
ATOM 1518 C C . ARG A 1 200 ? 26.193 6.403 35.435 1.00 78.81 200 ARG A C 1
ATOM 1520 O O . ARG A 1 200 ? 25.871 5.535 34.624 1.00 78.81 200 ARG A O 1
ATOM 1527 N N . PRO A 1 201 ? 25.540 7.573 35.557 1.00 80.50 201 PRO A N 1
ATOM 1528 C CA . PRO A 1 201 ? 24.397 7.903 34.724 1.00 80.50 201 PRO A CA 1
ATOM 1529 C C . PRO A 1 201 ? 24.829 7.991 33.258 1.00 80.50 201 PRO A C 1
ATOM 1531 O O . PRO A 1 201 ? 25.818 8.652 32.923 1.00 80.50 201 PRO A O 1
ATOM 1534 N N . LEU A 1 202 ? 24.087 7.315 32.387 1.00 84.88 202 LEU A N 1
ATOM 1535 C CA . LEU A 1 202 ? 24.350 7.278 30.952 1.00 84.88 202 LEU A CA 1
ATOM 1536 C C . LEU A 1 202 ? 23.573 8.371 30.216 1.00 84.88 202 LEU A C 1
ATOM 1538 O O . LEU A 1 202 ? 22.512 8.817 30.651 1.00 84.88 202 LEU A O 1
ATOM 1542 N N . SER A 1 203 ? 24.100 8.794 29.066 1.00 83.94 203 SER A N 1
ATOM 1543 C CA . SER A 1 203 ? 23.426 9.759 28.197 1.00 83.94 203 SER A CA 1
ATOM 1544 C C . SER A 1 203 ? 22.664 9.048 27.082 1.00 83.94 203 SER A C 1
ATOM 1546 O O . SER A 1 203 ? 23.170 8.107 26.466 1.00 83.94 203 SER A O 1
ATOM 1548 N N . LEU A 1 204 ? 21.453 9.522 26.800 1.00 85.50 204 LEU A N 1
ATOM 1549 C CA . LEU A 1 204 ? 20.613 9.022 25.718 1.00 85.50 204 LEU A CA 1
ATOM 1550 C C . LEU A 1 204 ? 21.213 9.411 24.356 1.00 85.50 204 LEU A C 1
ATOM 1552 O O . LEU A 1 204 ? 21.497 10.583 24.102 1.00 85.50 204 LEU A O 1
ATOM 1556 N N . ALA A 1 205 ? 21.368 8.446 23.450 1.00 81.75 205 ALA A N 1
ATOM 1557 C CA . ALA A 1 205 ? 21.841 8.719 22.096 1.00 81.75 205 ALA A CA 1
ATOM 1558 C C . ALA A 1 205 ? 20.821 9.561 21.302 1.00 81.75 205 ALA A C 1
ATOM 1560 O O . ALA A 1 205 ? 19.609 9.441 21.530 1.00 81.75 205 ALA A O 1
ATOM 1561 N N . PRO A 1 206 ? 21.258 10.401 20.343 1.00 77.38 206 PRO A N 1
ATOM 1562 C CA . PRO A 1 206 ? 20.341 11.174 19.506 1.00 77.38 206 PRO A CA 1
ATOM 1563 C C . PRO A 1 206 ? 19.363 10.254 18.750 1.00 77.38 206 PRO A C 1
ATOM 1565 O O . PRO A 1 206 ? 19.748 9.153 18.346 1.00 77.38 206 PRO A O 1
ATOM 1568 N N . PRO A 1 207 ? 18.099 10.672 18.550 1.00 66.75 207 PRO A N 1
ATOM 1569 C CA . PRO A 1 207 ? 17.085 9.824 17.934 1.00 66.75 207 PRO A CA 1
ATOM 1570 C C . PRO A 1 207 ? 17.470 9.466 16.494 1.00 66.75 207 PRO A C 1
ATOM 1572 O O . PRO A 1 207 ? 17.672 10.334 15.642 1.00 66.75 207 PRO A O 1
ATOM 1575 N N . ARG A 1 208 ? 17.565 8.163 16.218 1.00 63.28 208 ARG A N 1
ATOM 1576 C CA . ARG A 1 208 ? 17.840 7.622 14.884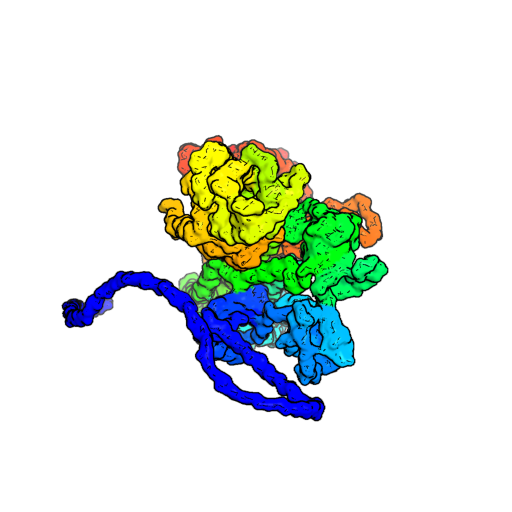 1.00 63.28 208 ARG A CA 1
ATOM 1577 C C . ARG A 1 208 ? 16.534 7.396 14.129 1.00 63.28 208 ARG A C 1
ATOM 1579 O O . ARG A 1 208 ? 15.590 6.819 14.662 1.00 63.28 208 ARG A O 1
ATOM 1586 N N . SER A 1 209 ? 16.489 7.828 12.872 1.00 57.84 209 SER A N 1
ATOM 1587 C CA . SER A 1 209 ? 15.416 7.459 11.948 1.00 57.84 209 SER A CA 1
ATOM 1588 C C . SER A 1 209 ? 15.476 5.965 11.607 1.00 57.84 209 SER A C 1
ATOM 1590 O O . SER A 1 209 ? 16.519 5.328 11.758 1.00 57.84 209 SER A O 1
ATOM 1592 N N . ASP A 1 210 ? 14.344 5.398 11.169 1.00 59.56 210 ASP A N 1
ATOM 1593 C CA . ASP A 1 210 ? 14.198 3.952 10.950 1.00 59.56 210 ASP A CA 1
ATOM 1594 C C . ASP A 1 210 ? 15.362 3.394 10.098 1.00 59.56 210 ASP A C 1
ATOM 1596 O O . ASP A 1 210 ? 15.615 3.906 8.997 1.00 59.56 210 ASP A O 1
ATOM 1600 N N . PRO A 1 211 ? 16.078 2.349 10.561 1.00 57.88 211 PRO A N 1
ATOM 1601 C CA . PRO A 1 211 ? 17.260 1.840 9.869 1.00 57.88 211 PRO A CA 1
ATOM 1602 C C . PRO A 1 211 ? 16.953 1.369 8.441 1.00 57.88 211 PRO A C 1
ATOM 1604 O O . PRO A 1 211 ? 17.829 1.425 7.576 1.00 57.88 211 PRO A O 1
ATOM 1607 N N . THR A 1 212 ? 15.707 0.975 8.146 1.00 57.28 212 THR A N 1
ATOM 1608 C CA . THR A 1 212 ? 15.289 0.636 6.776 1.00 57.28 212 THR A CA 1
ATOM 1609 C C . THR A 1 212 ? 15.177 1.862 5.867 1.00 57.28 212 THR A C 1
ATOM 1611 O O . THR A 1 212 ? 15.596 1.795 4.708 1.00 57.28 212 THR A O 1
ATOM 1614 N N . LEU A 1 213 ? 14.702 3.003 6.384 1.00 64.94 213 LEU A N 1
ATOM 1615 C CA . LEU A 1 213 ? 14.659 4.270 5.647 1.00 64.94 213 LEU A CA 1
ATOM 1616 C C . LEU A 1 213 ? 16.072 4.807 5.392 1.00 64.94 213 LEU A C 1
ATOM 1618 O O . LEU A 1 213 ? 16.363 5.212 4.266 1.00 64.94 213 LEU A O 1
ATOM 1622 N N . LEU A 1 214 ? 16.962 4.746 6.389 1.00 66.38 214 LEU A N 1
ATOM 1623 C CA . LEU A 1 214 ? 18.366 5.162 6.262 1.00 66.38 214 LEU A CA 1
ATOM 1624 C C . LEU A 1 214 ? 19.151 4.299 5.262 1.00 66.38 214 LEU A C 1
ATOM 1626 O O . LEU A 1 214 ? 19.897 4.829 4.434 1.00 66.38 214 LEU A O 1
ATOM 1630 N N . ALA A 1 215 ? 18.968 2.975 5.293 1.00 64.56 215 ALA A N 1
ATOM 1631 C CA . ALA A 1 215 ? 19.559 2.074 4.306 1.00 64.56 215 ALA A CA 1
ATOM 1632 C C . ALA A 1 215 ? 19.034 2.363 2.886 1.00 64.56 215 ALA A C 1
ATOM 1634 O O . ALA A 1 215 ? 19.814 2.363 1.927 1.00 64.56 215 ALA A O 1
ATOM 1635 N N . GLY A 1 216 ? 17.737 2.666 2.761 1.00 67.12 216 GLY A N 1
ATOM 1636 C CA . GLY A 1 216 ? 17.097 3.101 1.519 1.00 67.12 216 GLY A CA 1
ATOM 1637 C C . GLY A 1 216 ? 17.694 4.395 0.961 1.00 67.12 216 GLY A C 1
ATOM 1638 O O . GLY A 1 216 ? 18.154 4.409 -0.181 1.00 67.12 216 GLY A O 1
ATOM 1639 N N . ASP A 1 217 ? 17.785 5.454 1.767 1.00 73.38 217 ASP A N 1
ATOM 1640 C CA . ASP A 1 217 ? 18.369 6.738 1.356 1.00 73.38 217 ASP A CA 1
ATOM 1641 C C . ASP A 1 217 ? 19.856 6.596 0.981 1.00 73.38 217 ASP A C 1
ATOM 1643 O O . ASP A 1 217 ? 20.271 7.016 -0.100 1.00 73.38 217 ASP A O 1
ATOM 1647 N N . LYS A 1 218 ? 20.663 5.886 1.782 1.00 76.12 218 LYS A N 1
ATOM 1648 C CA . LYS A 1 218 ? 22.070 5.602 1.439 1.00 76.12 218 LYS A CA 1
ATOM 1649 C C . LYS A 1 218 ? 22.200 4.867 0.098 1.00 76.12 218 LYS A C 1
ATOM 1651 O O . LYS A 1 218 ? 23.090 5.189 -0.694 1.00 76.12 218 LYS A O 1
ATOM 1656 N N . HIS A 1 219 ? 21.309 3.914 -0.185 1.00 75.50 219 HIS A N 1
ATOM 1657 C CA . HIS A 1 219 ? 21.265 3.219 -1.471 1.00 75.50 219 HIS A CA 1
ATOM 1658 C C . HIS A 1 219 ? 20.876 4.155 -2.628 1.00 75.50 219 HIS A C 1
ATOM 1660 O O . HIS A 1 219 ? 21.534 4.146 -3.672 1.00 75.50 219 HIS A O 1
ATOM 1666 N N . VAL A 1 220 ? 19.853 4.993 -2.438 1.00 78.69 220 VAL A N 1
ATOM 1667 C CA . VAL A 1 220 ? 19.401 5.994 -3.417 1.00 78.69 220 VAL A CA 1
ATOM 1668 C C . VAL A 1 220 ? 20.511 6.999 -3.728 1.00 78.69 220 VAL A C 1
ATOM 1670 O O . VAL A 1 220 ? 20.807 7.218 -4.902 1.00 78.69 220 VAL A O 1
ATOM 1673 N N . ARG A 1 221 ? 21.196 7.543 -2.713 1.00 83.44 221 ARG A N 1
ATOM 1674 C CA . ARG A 1 221 ? 22.345 8.450 -2.888 1.00 83.44 221 ARG A CA 1
ATOM 1675 C C . ARG A 1 221 ? 23.475 7.788 -3.673 1.00 83.44 221 ARG A C 1
ATOM 1677 O O . ARG A 1 221 ? 23.981 8.385 -4.618 1.00 83.44 221 ARG A O 1
ATOM 1684 N N . HIS A 1 222 ? 23.835 6.543 -3.349 1.00 84.25 222 HIS A N 1
ATOM 1685 C CA . HIS A 1 222 ? 24.856 5.798 -4.094 1.00 84.25 222 HIS A CA 1
ATOM 1686 C C . HIS A 1 222 ? 24.468 5.583 -5.570 1.00 84.25 222 HIS A C 1
ATOM 1688 O O . HIS A 1 222 ? 25.283 5.821 -6.463 1.00 84.25 222 HIS A O 1
ATOM 1694 N N . MET A 1 223 ? 23.211 5.210 -5.840 1.00 81.62 223 MET A N 1
ATOM 1695 C CA . MET A 1 223 ? 22.668 5.114 -7.201 1.00 81.62 223 MET A CA 1
ATOM 1696 C C . MET A 1 223 ? 22.719 6.471 -7.926 1.00 81.62 223 MET A C 1
ATOM 1698 O O . MET A 1 223 ? 23.061 6.525 -9.108 1.00 81.62 223 MET A O 1
ATOM 1702 N N . GLY A 1 224 ? 22.435 7.565 -7.214 1.00 86.31 224 GLY A N 1
ATOM 1703 C CA . GLY A 1 224 ? 22.536 8.939 -7.705 1.00 86.31 224 GLY A CA 1
ATOM 1704 C C . GLY A 1 224 ? 23.961 9.320 -8.101 1.00 86.31 224 GLY A C 1
ATOM 1705 O O . GLY A 1 224 ? 24.176 9.754 -9.229 1.00 86.31 224 GLY A O 1
ATOM 1706 N N . TYR A 1 225 ? 24.953 9.077 -7.238 1.00 91.00 225 TYR A N 1
ATOM 1707 C CA . TYR A 1 225 ? 26.365 9.334 -7.552 1.00 91.00 225 TYR A CA 1
ATOM 1708 C C . TYR A 1 225 ? 26.849 8.528 -8.767 1.00 91.00 225 TYR A C 1
ATOM 1710 O O . TYR A 1 225 ? 27.475 9.097 -9.660 1.00 91.00 225 TYR A O 1
ATOM 1718 N N . MET A 1 226 ? 26.501 7.239 -8.862 1.00 88.12 226 MET A N 1
ATOM 1719 C CA . MET A 1 226 ? 26.830 6.416 -10.036 1.00 88.12 226 MET A CA 1
ATOM 1720 C C . MET A 1 226 ? 26.131 6.904 -11.315 1.00 88.12 226 MET A C 1
ATOM 1722 O O . MET A 1 226 ? 26.711 6.861 -12.399 1.00 88.12 226 MET A O 1
ATOM 1726 N N . THR A 1 227 ? 24.903 7.415 -11.199 1.00 88.06 227 THR A N 1
ATOM 1727 C CA . THR A 1 227 ? 24.162 8.016 -12.319 1.00 88.06 227 THR A CA 1
ATOM 1728 C C . THR A 1 227 ? 24.816 9.319 -12.784 1.00 88.06 227 THR A C 1
ATOM 1730 O O . THR A 1 227 ? 25.017 9.503 -13.982 1.00 88.06 227 THR A O 1
ATOM 1733 N N . ILE A 1 228 ? 25.211 10.195 -11.855 1.00 91.12 228 ILE A N 1
ATOM 1734 C CA . ILE A 1 228 ? 25.928 11.445 -12.148 1.00 91.12 228 ILE A CA 1
ATOM 1735 C C . ILE A 1 228 ? 27.272 11.144 -12.822 1.00 91.12 228 ILE A C 1
ATOM 1737 O O . ILE A 1 228 ? 27.571 11.732 -13.858 1.00 91.12 228 ILE A O 1
ATOM 1741 N N . LEU A 1 229 ? 28.041 10.179 -12.306 1.00 92.81 229 LEU A N 1
ATOM 1742 C CA . LEU A 1 229 ? 29.287 9.725 -12.929 1.00 92.81 229 LEU A CA 1
ATOM 1743 C C . LEU A 1 229 ? 29.051 9.199 -14.355 1.00 92.81 229 LEU A C 1
ATOM 1745 O O . LEU A 1 229 ? 29.810 9.526 -15.265 1.00 92.81 229 LEU A O 1
ATOM 1749 N N . SER A 1 230 ? 27.971 8.442 -14.571 1.00 92.00 230 SER A N 1
ATOM 1750 C CA . SER A 1 230 ? 27.583 7.966 -15.903 1.00 92.00 230 SER A CA 1
ATOM 1751 C C . SER A 1 230 ? 27.280 9.116 -16.862 1.00 92.00 230 SER A C 1
ATOM 1753 O O . SER A 1 230 ? 27.781 9.112 -17.980 1.00 92.00 230 SER A O 1
ATOM 1755 N N . ILE A 1 231 ? 26.543 10.139 -16.422 1.00 89.94 231 ILE A N 1
ATOM 1756 C CA . ILE A 1 231 ? 26.272 11.340 -17.227 1.00 89.94 231 ILE A CA 1
ATOM 1757 C C . ILE A 1 231 ? 27.580 12.076 -17.560 1.00 89.94 231 ILE A C 1
ATOM 1759 O O . ILE A 1 231 ? 27.806 12.405 -18.723 1.00 89.94 231 ILE A O 1
ATOM 1763 N N . ILE A 1 232 ? 28.462 12.285 -16.576 1.00 93.88 232 ILE A N 1
ATOM 1764 C CA . ILE A 1 232 ? 29.750 12.980 -16.755 1.00 93.88 232 ILE A CA 1
ATOM 1765 C C . ILE A 1 232 ? 30.650 12.265 -17.773 1.00 93.88 232 ILE A C 1
ATOM 1767 O O . ILE A 1 232 ? 31.312 12.934 -18.561 1.00 93.88 232 ILE A O 1
ATOM 1771 N N . LEU A 1 233 ? 30.669 10.930 -17.789 1.00 92.75 233 LEU A N 1
ATOM 1772 C CA . LEU A 1 233 ? 31.474 10.146 -18.735 1.00 92.75 233 LEU A CA 1
ATOM 1773 C C . LEU A 1 233 ? 30.830 10.032 -20.127 1.00 92.75 233 LEU A C 1
ATOM 1775 O O . LEU A 1 233 ? 31.541 10.003 -21.130 1.00 92.75 233 LEU A O 1
ATOM 1779 N N . THR A 1 234 ? 29.499 9.992 -20.202 1.00 90.75 234 THR A N 1
ATOM 1780 C CA . THR A 1 234 ? 28.749 9.823 -21.457 1.00 90.75 234 THR A CA 1
ATOM 1781 C C . THR A 1 234 ? 28.587 11.129 -22.238 1.00 90.75 234 THR A C 1
ATOM 1783 O O . THR A 1 234 ? 28.631 11.111 -23.467 1.00 90.75 234 THR A O 1
ATOM 1786 N N . VAL A 1 235 ? 28.439 12.281 -21.570 1.00 90.31 235 VAL A N 1
ATOM 1787 C CA . VAL A 1 235 ? 28.286 13.586 -22.246 1.00 90.31 235 VAL A CA 1
ATOM 1788 C C . VAL A 1 235 ? 29.460 13.906 -23.190 1.00 90.31 235 VAL A C 1
ATOM 1790 O O . VAL A 1 235 ? 29.184 14.269 -24.333 1.00 90.31 235 VAL A O 1
ATOM 1793 N N . PRO A 1 236 ? 30.742 13.719 -22.818 1.00 90.69 236 PRO A N 1
ATOM 1794 C CA . PRO A 1 236 ? 31.855 13.887 -23.750 1.00 90.69 236 PRO A CA 1
ATOM 1795 C C . PRO A 1 236 ? 31.787 12.941 -24.956 1.00 90.69 236 PRO A C 1
ATOM 1797 O O . PRO A 1 236 ? 32.048 13.386 -26.067 1.00 90.69 236 PRO A O 1
ATOM 1800 N N . VAL A 1 237 ? 31.374 11.678 -24.781 1.00 87.69 237 VAL A N 1
ATOM 1801 C CA . VAL A 1 237 ? 31.206 10.726 -25.901 1.00 87.69 237 VAL A CA 1
ATOM 1802 C C . VAL A 1 237 ? 30.114 11.204 -26.866 1.00 87.69 237 VAL A C 1
ATOM 1804 O O . VAL A 1 237 ? 30.314 11.192 -28.078 1.00 87.69 237 VAL A O 1
ATOM 1807 N N . LEU A 1 238 ? 28.992 11.711 -26.345 1.00 84.81 238 LEU A N 1
ATOM 1808 C CA . LEU A 1 238 ? 27.926 12.316 -27.155 1.00 84.81 238 LEU A CA 1
ATOM 1809 C C . LEU A 1 238 ? 28.404 13.574 -27.894 1.00 84.81 238 LEU A C 1
ATOM 1811 O O . LEU A 1 238 ? 28.069 13.762 -29.061 1.00 84.81 238 LEU A O 1
ATOM 1815 N N . VAL A 1 239 ? 29.203 14.428 -27.245 1.00 85.44 239 VAL A N 1
ATOM 1816 C CA . VAL A 1 239 ? 29.791 15.619 -27.880 1.00 85.44 239 VAL A CA 1
ATOM 1817 C C . VAL A 1 239 ? 30.755 15.217 -28.997 1.00 85.44 239 VAL A C 1
ATOM 1819 O O . VAL A 1 239 ? 30.649 15.760 -30.091 1.00 85.44 239 VAL A O 1
ATOM 1822 N N . LEU A 1 240 ? 31.639 14.243 -28.768 1.00 84.31 240 LEU A N 1
ATOM 1823 C CA . LEU A 1 240 ? 32.569 13.741 -29.786 1.00 84.31 240 LEU A CA 1
ATOM 1824 C C . LEU A 1 240 ? 31.846 13.104 -30.985 1.00 84.31 240 LEU A C 1
ATOM 1826 O O . LEU A 1 240 ? 32.304 13.261 -32.114 1.00 84.31 240 LEU A O 1
ATOM 1830 N N . ALA A 1 241 ? 30.716 12.429 -30.755 1.00 77.88 241 ALA A N 1
ATOM 1831 C CA . ALA A 1 241 ? 29.938 11.775 -31.805 1.00 77.88 241 ALA A CA 1
ATOM 1832 C C . ALA A 1 241 ? 28.989 12.717 -32.575 1.00 77.88 241 ALA A C 1
ATOM 1834 O O . ALA A 1 241 ? 28.700 12.466 -33.746 1.00 77.88 241 ALA A O 1
ATOM 1835 N N . TRP A 1 242 ? 28.440 13.760 -31.935 1.00 77.69 242 TRP A N 1
ATOM 1836 C CA . TRP A 1 242 ? 27.357 14.581 -32.510 1.00 77.69 242 TRP A CA 1
ATOM 1837 C C . TRP A 1 242 ? 27.726 16.045 -32.785 1.00 77.69 242 TRP A C 1
ATOM 1839 O O . TRP A 1 242 ? 27.036 16.695 -33.576 1.00 77.69 242 TRP A O 1
ATOM 1849 N N . ALA A 1 243 ? 28.764 16.600 -32.153 1.00 77.94 243 ALA A N 1
ATOM 1850 C CA . ALA A 1 243 ? 29.175 17.975 -32.423 1.00 77.94 243 ALA A CA 1
ATOM 1851 C C . ALA A 1 243 ? 29.966 18.066 -33.746 1.00 77.94 243 ALA A C 1
ATOM 1853 O O . ALA A 1 243 ? 30.746 17.166 -34.063 1.00 77.94 243 ALA A O 1
ATOM 1854 N N . PRO A 1 244 ? 29.818 19.155 -34.527 1.00 70.62 244 PRO A N 1
ATOM 1855 C CA . PRO A 1 244 ? 30.547 19.353 -35.781 1.00 70.62 244 PRO A CA 1
ATOM 1856 C C . PRO A 1 244 ? 32.010 19.759 -35.515 1.00 70.62 244 PRO A C 1
ATOM 1858 O O . PRO A 1 244 ? 32.399 20.911 -35.705 1.00 70.62 244 PRO A O 1
ATOM 1861 N N . LEU A 1 245 ? 32.810 18.810 -35.029 1.00 76.88 245 LEU A N 1
ATOM 1862 C CA . LEU A 1 245 ? 34.215 18.993 -34.659 1.00 76.88 245 LEU A CA 1
ATOM 1863 C C . LEU A 1 245 ? 35.176 18.802 -35.857 1.00 76.88 245 LEU A C 1
ATOM 1865 O O . LEU A 1 245 ? 34.822 18.144 -36.840 1.00 76.88 245 LEU A O 1
ATOM 1869 N N . PRO A 1 246 ? 36.411 19.343 -35.796 1.00 76.62 246 PRO A N 1
ATOM 1870 C CA . PRO A 1 246 ? 37.433 19.121 -36.823 1.00 76.62 246 PRO A CA 1
ATOM 1871 C C . PRO A 1 246 ? 37.788 17.634 -36.952 1.00 76.62 246 PRO A C 1
ATOM 1873 O O . PRO A 1 246 ? 38.118 16.997 -35.957 1.00 76.62 246 PRO A O 1
ATOM 1876 N N . LYS A 1 247 ? 37.761 17.079 -38.169 1.00 69.31 247 LYS A N 1
ATOM 1877 C CA . LYS A 1 247 ? 37.871 15.629 -38.419 1.00 69.31 247 LYS A CA 1
ATOM 1878 C C . LYS A 1 247 ? 39.178 14.996 -37.909 1.00 69.31 247 LYS A C 1
ATOM 1880 O O . LYS A 1 247 ? 40.167 14.943 -38.632 1.00 69.31 247 LYS A O 1
ATOM 1885 N N . HIS A 1 248 ? 39.138 14.439 -36.700 1.00 79.38 248 HIS A N 1
ATOM 1886 C CA . HIS A 1 248 ? 40.193 13.608 -36.113 1.00 79.38 248 HIS A CA 1
ATOM 1887 C C . HIS A 1 248 ? 39.607 12.254 -35.691 1.00 79.38 248 HIS A C 1
ATOM 1889 O O . HIS A 1 248 ? 39.606 11.901 -34.514 1.00 79.38 248 HIS A O 1
ATOM 1895 N N . GLU A 1 249 ? 39.078 11.505 -36.662 1.00 72.94 249 GLU A N 1
ATOM 1896 C CA . GLU A 1 249 ? 38.275 10.284 -36.455 1.00 72.94 249 GLU A CA 1
ATOM 1897 C C . GLU A 1 249 ? 38.967 9.266 -35.523 1.00 72.94 249 GLU A C 1
ATOM 1899 O O . GLU A 1 249 ? 38.358 8.774 -34.576 1.00 72.94 249 GLU A O 1
ATOM 1904 N N . ILE A 1 250 ? 40.279 9.048 -35.681 1.00 80.50 250 ILE A N 1
ATOM 1905 C CA . ILE A 1 250 ? 41.059 8.139 -34.821 1.00 80.50 250 ILE A CA 1
ATOM 1906 C C . ILE A 1 250 ? 41.193 8.676 -33.381 1.00 80.50 250 ILE A C 1
ATOM 1908 O O . ILE A 1 250 ? 41.098 7.905 -32.423 1.00 80.50 250 ILE A O 1
ATOM 1912 N N . ALA A 1 251 ? 41.389 9.986 -33.196 1.00 83.62 251 ALA A N 1
ATOM 1913 C CA . ALA A 1 251 ? 41.538 10.591 -31.867 1.00 83.62 251 ALA A CA 1
ATOM 1914 C C . ALA A 1 251 ? 40.203 10.618 -31.104 1.00 83.62 251 ALA A C 1
ATOM 1916 O O . ALA A 1 251 ? 40.151 10.320 -29.912 1.00 83.62 251 ALA A O 1
ATOM 1917 N N . TYR A 1 252 ? 39.104 10.921 -31.798 1.00 84.44 252 TYR A N 1
ATOM 1918 C CA . TYR A 1 252 ? 37.769 10.943 -31.204 1.00 84.44 252 TYR A CA 1
ATOM 1919 C C . TYR A 1 252 ? 37.239 9.531 -30.934 1.00 84.44 252 TYR A C 1
ATOM 1921 O O . TYR A 1 252 ? 36.676 9.300 -29.863 1.00 84.44 252 TYR A O 1
ATOM 1929 N N . GLY A 1 253 ? 37.489 8.568 -31.827 1.00 83.25 253 GLY A N 1
ATOM 1930 C CA . GLY A 1 253 ? 37.146 7.162 -31.611 1.00 83.25 253 GLY A CA 1
ATOM 1931 C C . GLY A 1 253 ? 37.943 6.517 -30.470 1.00 83.25 253 GLY A C 1
ATOM 1932 O O . GLY A 1 253 ? 37.361 5.815 -29.648 1.00 83.25 253 GLY A O 1
ATOM 1933 N N . SER A 1 254 ? 39.241 6.819 -30.328 1.00 87.56 254 SER A N 1
ATOM 1934 C CA . SER A 1 254 ? 40.059 6.311 -29.210 1.00 87.56 254 SER A CA 1
ATOM 1935 C C . SER A 1 254 ? 39.691 6.936 -27.857 1.00 87.56 254 SER A C 1
ATOM 1937 O O . SER A 1 254 ? 39.596 6.216 -26.861 1.00 87.56 254 SER A O 1
ATOM 1939 N N . ALA A 1 255 ? 39.390 8.239 -27.811 1.00 89.25 255 ALA A N 1
ATOM 1940 C CA . ALA A 1 255 ? 38.841 8.881 -26.614 1.00 89.25 255 ALA A CA 1
ATOM 1941 C C . ALA A 1 255 ? 37.457 8.312 -26.241 1.00 89.25 255 ALA A C 1
ATOM 1943 O O . ALA A 1 255 ? 37.200 8.012 -25.073 1.00 89.25 255 ALA A O 1
ATOM 1944 N N . SER A 1 256 ? 36.589 8.095 -27.237 1.00 89.38 256 SER A N 1
ATOM 1945 C CA . SER A 1 256 ? 35.264 7.492 -27.045 1.00 89.38 256 SER A CA 1
ATOM 1946 C C . SER A 1 256 ? 35.353 6.047 -26.560 1.00 89.38 256 SER A C 1
ATOM 1948 O O . SER A 1 256 ? 34.616 5.674 -25.652 1.00 89.38 256 SER A O 1
ATOM 1950 N N . LEU A 1 257 ? 36.292 5.256 -27.088 1.00 91.75 257 LEU A N 1
ATOM 1951 C CA . LEU A 1 257 ? 36.588 3.902 -26.620 1.00 91.75 257 LEU A CA 1
ATOM 1952 C C . LEU A 1 257 ? 37.018 3.905 -25.147 1.00 91.75 257 LEU A C 1
ATOM 1954 O O . LEU A 1 257 ? 36.474 3.129 -24.363 1.00 91.75 257 LEU A O 1
ATOM 1958 N N . ALA A 1 258 ? 37.946 4.780 -24.747 1.00 92.88 258 ALA A N 1
ATOM 1959 C CA . ALA A 1 258 ? 38.417 4.854 -23.363 1.00 92.88 258 ALA A CA 1
ATOM 1960 C C . ALA A 1 258 ? 37.276 5.192 -22.384 1.00 92.88 258 ALA A C 1
ATOM 1962 O O . ALA A 1 258 ? 37.056 4.469 -21.411 1.00 92.88 258 ALA A O 1
ATOM 1963 N N . LEU A 1 259 ? 36.492 6.234 -22.679 1.00 92.94 259 LEU A N 1
ATOM 1964 C CA . LEU A 1 259 ? 35.340 6.629 -21.861 1.00 92.94 259 LEU A CA 1
ATOM 1965 C C . LEU A 1 259 ? 34.247 5.549 -21.840 1.00 92.94 259 LEU A C 1
ATOM 1967 O O . LEU A 1 259 ? 33.735 5.214 -20.771 1.00 92.94 259 LEU A O 1
ATOM 1971 N N . ALA A 1 260 ? 33.935 4.942 -22.989 1.00 90.88 260 ALA A N 1
ATOM 1972 C CA . ALA A 1 260 ? 32.966 3.852 -23.074 1.00 90.88 260 ALA A CA 1
ATOM 1973 C C . ALA A 1 260 ? 33.417 2.604 -22.307 1.00 90.88 260 ALA A C 1
ATOM 1975 O O . ALA A 1 260 ? 32.588 1.960 -21.669 1.00 90.88 260 ALA A O 1
ATOM 1976 N N . THR A 1 261 ? 34.718 2.298 -22.295 1.00 93.31 261 THR A N 1
ATOM 1977 C CA . THR A 1 261 ? 35.291 1.210 -21.487 1.00 93.31 261 THR A CA 1
ATOM 1978 C C . THR A 1 261 ? 35.055 1.460 -19.996 1.00 93.31 261 THR A C 1
ATOM 1980 O O . THR A 1 261 ? 34.607 0.562 -19.285 1.00 93.31 261 THR A O 1
ATOM 1983 N N . ILE A 1 262 ? 35.290 2.690 -19.517 1.00 93.56 262 ILE A N 1
ATOM 1984 C CA . ILE A 1 262 ? 35.052 3.063 -18.113 1.00 93.56 262 ILE A CA 1
ATOM 1985 C C . ILE A 1 262 ? 33.560 2.935 -17.774 1.00 93.56 262 ILE A C 1
ATOM 1987 O O . ILE A 1 262 ? 33.221 2.333 -16.758 1.00 93.56 262 ILE A O 1
ATOM 1991 N N . VAL A 1 263 ? 32.655 3.419 -18.631 1.00 93.00 263 VAL A N 1
ATOM 1992 C CA . VAL A 1 263 ? 31.203 3.260 -18.423 1.00 93.00 263 VAL A CA 1
ATOM 1993 C C . VAL A 1 263 ? 30.799 1.780 -18.395 1.00 93.00 263 VAL A C 1
ATOM 1995 O O . VAL A 1 263 ? 30.062 1.358 -17.500 1.00 93.00 263 VAL A O 1
ATOM 1998 N N . GLN A 1 264 ? 31.320 0.966 -19.314 1.00 91.81 264 GLN A N 1
ATOM 1999 C CA . GLN A 1 264 ? 30.966 -0.448 -19.421 1.00 91.81 264 GLN A CA 1
ATOM 2000 C C . GLN A 1 264 ? 31.512 -1.293 -18.253 1.00 91.81 264 GLN A C 1
ATOM 2002 O O . GLN A 1 264 ? 30.832 -2.212 -17.802 1.00 91.81 264 GLN A O 1
ATOM 2007 N N . ILE A 1 265 ? 32.701 -0.977 -17.725 1.00 91.12 265 ILE A N 1
ATOM 2008 C CA . ILE A 1 265 ? 33.344 -1.746 -16.644 1.00 91.12 265 ILE A CA 1
ATOM 2009 C C . ILE A 1 265 ? 32.992 -1.212 -15.248 1.00 91.12 265 ILE A C 1
ATOM 2011 O O . ILE A 1 265 ? 32.731 -2.006 -14.351 1.00 91.12 265 ILE A O 1
ATOM 2015 N N . VAL A 1 266 ? 32.955 0.105 -15.031 1.00 90.19 266 VAL A N 1
ATOM 2016 C CA . VAL A 1 266 ? 32.713 0.679 -13.691 1.00 90.19 266 VAL A CA 1
ATOM 2017 C C . VAL A 1 266 ? 31.220 0.766 -13.379 1.00 90.19 266 VAL A C 1
ATOM 2019 O O . VAL A 1 266 ? 30.803 0.421 -12.275 1.00 90.19 266 VAL A O 1
ATOM 2022 N N . ILE A 1 267 ? 30.402 1.204 -14.343 1.00 90.06 267 ILE A N 1
ATOM 2023 C CA . ILE A 1 267 ? 28.972 1.469 -14.116 1.00 90.06 267 ILE A CA 1
ATOM 2024 C C . ILE A 1 267 ? 28.113 0.265 -14.514 1.00 90.06 267 ILE A C 1
ATOM 2026 O O . ILE A 1 267 ? 27.247 -0.137 -13.740 1.00 90.06 267 ILE A O 1
ATOM 2030 N N . ALA A 1 268 ? 28.360 -0.347 -15.680 1.00 87.38 268 ALA A N 1
ATOM 2031 C CA . ALA A 1 268 ? 27.636 -1.554 -16.093 1.00 87.38 268 ALA A CA 1
ATOM 2032 C C . ALA A 1 268 ? 28.249 -2.864 -15.552 1.00 87.38 268 ALA A C 1
ATOM 2034 O O . ALA A 1 268 ? 27.533 -3.858 -15.415 1.00 87.38 268 ALA A O 1
ATOM 2035 N N . GLY A 1 269 ? 29.534 -2.866 -15.174 1.00 86.94 269 GLY A N 1
ATOM 2036 C CA . GLY A 1 269 ? 30.243 -4.020 -14.601 1.00 86.94 269 GLY A CA 1
ATOM 2037 C C . GLY A 1 269 ? 29.490 -4.744 -13.479 1.00 86.94 269 GLY A C 1
ATOM 2038 O O . GLY A 1 269 ? 29.352 -5.964 -13.562 1.00 86.94 269 GLY A O 1
ATOM 2039 N N . PRO A 1 270 ? 28.914 -4.041 -12.482 1.00 85.44 270 PRO A N 1
ATOM 2040 C CA . PRO A 1 270 ? 28.111 -4.650 -11.418 1.00 85.44 270 PRO A CA 1
ATOM 2041 C C . PRO A 1 270 ? 26.869 -5.441 -11.871 1.00 85.44 270 PRO A C 1
ATOM 2043 O O . PRO A 1 270 ? 26.323 -6.192 -11.060 1.00 85.44 270 PRO A O 1
ATOM 2046 N N . PHE A 1 271 ? 26.402 -5.303 -13.120 1.00 84.25 271 PHE A N 1
ATOM 2047 C CA . PHE A 1 271 ? 25.280 -6.085 -13.664 1.00 84.25 271 PHE A CA 1
ATOM 2048 C C . PHE A 1 271 ? 25.718 -7.444 -14.224 1.00 84.25 271 PHE A C 1
ATOM 2050 O O . PHE A 1 271 ? 24.971 -8.416 -14.112 1.00 84.25 271 PHE A O 1
ATOM 2057 N N . TYR A 1 272 ? 26.939 -7.553 -14.758 1.00 85.94 272 TYR A N 1
ATOM 2058 C CA . TYR A 1 272 ? 27.475 -8.799 -15.319 1.00 85.94 272 TYR A CA 1
ATOM 2059 C C . TYR A 1 272 ? 27.478 -9.979 -14.331 1.00 85.94 272 TYR A C 1
ATOM 2061 O O . TYR A 1 272 ? 26.879 -11.007 -14.658 1.00 85.94 272 TYR A O 1
ATOM 2069 N N . PRO A 1 273 ? 28.086 -9.890 -13.125 1.00 80.94 273 PRO A N 1
ATOM 2070 C CA . PRO A 1 273 ? 28.111 -11.020 -12.203 1.00 80.94 273 PRO A CA 1
ATOM 2071 C C . PRO A 1 273 ? 26.709 -11.349 -11.684 1.00 80.94 273 PRO A C 1
ATOM 2073 O O . PRO A 1 273 ? 26.423 -12.518 -11.446 1.00 80.94 273 PRO A O 1
ATOM 2076 N N . LYS A 1 274 ? 25.811 -10.360 -11.569 1.00 75.25 274 LYS A N 1
ATOM 2077 C CA . LYS A 1 274 ? 24.418 -10.570 -11.149 1.00 75.25 274 LYS A CA 1
ATOM 2078 C C . LYS A 1 274 ? 23.649 -11.382 -12.187 1.00 75.25 274 LYS A C 1
ATOM 2080 O O . LYS A 1 274 ? 23.171 -12.467 -11.860 1.00 75.25 274 LYS A O 1
ATOM 2085 N N . ALA A 1 275 ? 23.628 -10.921 -13.438 1.00 80.31 275 ALA A N 1
ATOM 2086 C CA . ALA A 1 275 ? 22.959 -11.606 -14.541 1.00 80.31 275 ALA A CA 1
ATOM 2087 C C . ALA A 1 275 ? 23.533 -13.013 -14.786 1.00 80.31 275 ALA A C 1
ATOM 2089 O O . ALA A 1 275 ? 22.777 -13.974 -14.936 1.00 80.31 275 ALA A O 1
ATOM 2090 N N . LEU A 1 276 ? 24.864 -13.162 -14.770 1.00 80.62 276 LEU A N 1
ATOM 2091 C CA . LEU A 1 276 ? 25.513 -14.451 -15.019 1.00 80.62 276 LEU A CA 1
ATOM 2092 C C . LEU A 1 276 ? 25.282 -15.445 -13.868 1.00 80.62 276 LEU A C 1
ATOM 2094 O O . LEU A 1 276 ? 25.000 -16.617 -14.121 1.00 80.62 276 LEU A O 1
ATOM 2098 N N . LYS A 1 277 ? 25.331 -14.995 -12.603 1.00 73.38 277 LYS A N 1
ATOM 2099 C CA . LYS A 1 277 ? 25.015 -15.853 -11.448 1.00 73.38 277 LYS A CA 1
ATOM 2100 C C . LYS A 1 277 ? 23.534 -16.246 -11.419 1.00 73.38 277 LYS A C 1
ATOM 2102 O O . LYS A 1 277 ? 23.238 -17.409 -11.151 1.00 73.38 277 LYS A O 1
ATOM 2107 N N . ALA A 1 278 ? 22.613 -15.332 -11.733 1.00 71.62 278 ALA A N 1
ATOM 2108 C CA . ALA A 1 278 ? 21.182 -15.636 -11.820 1.00 71.62 278 ALA A CA 1
ATOM 2109 C C . ALA A 1 278 ? 20.875 -16.686 -12.906 1.00 71.62 278 ALA A C 1
ATOM 2111 O O . ALA A 1 278 ? 20.111 -17.627 -12.669 1.00 71.62 278 ALA A O 1
ATOM 2112 N N . LEU A 1 279 ? 21.539 -16.585 -14.063 1.00 79.19 279 LEU A N 1
ATOM 2113 C CA . LEU A 1 279 ? 21.406 -17.553 -15.148 1.00 79.19 279 LEU A CA 1
ATOM 2114 C C . LEU A 1 279 ? 21.978 -18.930 -14.770 1.00 79.19 279 LEU A C 1
ATOM 2116 O O . LEU A 1 279 ? 21.288 -19.936 -14.927 1.00 79.19 279 LEU A O 1
ATOM 2120 N N . MET A 1 280 ? 23.212 -18.989 -14.252 1.00 76.69 280 MET A N 1
ATOM 2121 C CA . MET A 1 280 ? 23.899 -20.261 -13.980 1.00 76.69 280 MET A CA 1
ATOM 2122 C C . MET A 1 280 ? 23.391 -20.980 -12.723 1.00 76.69 280 MET A C 1
ATOM 2124 O O . MET A 1 280 ? 23.096 -22.172 -12.782 1.00 76.69 280 MET A O 1
ATOM 2128 N N . PHE A 1 281 ? 23.277 -20.277 -11.591 1.00 66.94 281 PHE A N 1
ATOM 2129 C CA . PHE A 1 281 ? 22.913 -20.891 -10.308 1.00 66.94 281 PHE A CA 1
ATOM 2130 C C . PHE A 1 281 ? 21.398 -20.952 -10.109 1.00 66.94 281 PHE A C 1
ATOM 2132 O O . PHE A 1 281 ? 20.865 -21.988 -9.719 1.00 66.94 281 PHE A O 1
ATOM 2139 N N . SER A 1 282 ? 20.682 -19.859 -10.391 1.00 61.62 282 SER A N 1
ATOM 2140 C CA . SER A 1 282 ? 19.236 -19.785 -10.136 1.00 61.62 282 SER A CA 1
ATOM 2141 C C . SER A 1 282 ? 18.377 -20.288 -11.301 1.00 61.62 282 SER A C 1
ATOM 2143 O O . SER A 1 282 ? 17.177 -20.496 -11.102 1.00 61.62 282 SER A O 1
ATOM 2145 N N . ARG A 1 283 ? 18.961 -20.484 -12.496 1.00 71.06 283 ARG A N 1
ATOM 2146 C CA . ARG A 1 283 ? 18.256 -20.790 -13.757 1.00 71.06 283 ARG A CA 1
ATOM 2147 C C . ARG A 1 283 ? 17.108 -19.807 -14.033 1.00 71.06 283 ARG A C 1
ATOM 2149 O O . ARG A 1 283 ? 16.022 -20.206 -14.451 1.00 71.06 283 ARG A O 1
ATOM 2156 N N . VAL A 1 284 ? 17.336 -18.521 -13.751 1.00 65.88 284 VAL A N 1
ATOM 2157 C CA . VAL A 1 284 ? 16.400 -17.425 -14.049 1.00 65.88 284 VAL A CA 1
ATOM 2158 C C . VAL A 1 284 ? 17.008 -16.525 -15.110 1.00 65.88 284 VAL A C 1
ATOM 2160 O O . VAL A 1 284 ? 18.168 -16.131 -15.021 1.00 65.88 284 VAL A O 1
ATOM 2163 N N . ILE A 1 285 ? 16.195 -16.169 -16.097 1.00 69.81 285 ILE A N 1
ATOM 2164 C CA . ILE A 1 285 ? 16.509 -15.117 -17.055 1.00 69.81 285 ILE A CA 1
ATOM 2165 C C . ILE A 1 285 ? 15.959 -13.808 -16.469 1.00 69.81 285 ILE A C 1
ATOM 2167 O O . ILE A 1 285 ? 14.762 -13.536 -16.539 1.00 69.81 285 ILE A O 1
ATOM 2171 N N . GLU A 1 286 ? 16.828 -13.046 -15.805 1.00 70.75 286 GLU A N 1
ATOM 2172 C CA . GLU A 1 286 ? 16.484 -11.767 -15.166 1.00 70.75 286 GLU A CA 1
ATOM 2173 C C . GLU A 1 286 ? 16.583 -10.582 -16.142 1.00 70.75 286 GLU A C 1
ATOM 2175 O O . GLU A 1 286 ? 17.256 -10.655 -17.171 1.00 70.75 286 GLU A O 1
ATOM 2180 N N . MET A 1 287 ? 15.953 -9.451 -15.800 1.00 70.50 287 MET A N 1
ATOM 2181 C CA . MET A 1 287 ? 16.007 -8.216 -16.602 1.00 70.50 287 MET A CA 1
ATOM 2182 C C . MET A 1 287 ? 17.439 -7.690 -16.795 1.00 70.50 287 MET A C 1
ATOM 2184 O O . MET A 1 287 ? 17.767 -7.212 -17.880 1.00 70.50 287 MET A O 1
ATOM 2188 N N . ASP A 1 288 ? 18.315 -7.855 -15.796 1.00 77.38 288 ASP A N 1
ATOM 2189 C CA . ASP A 1 288 ? 19.734 -7.486 -15.898 1.00 77.38 288 ASP A CA 1
ATOM 2190 C C . ASP A 1 288 ? 20.451 -8.252 -17.040 1.00 77.38 288 ASP A C 1
ATOM 2192 O O . ASP A 1 288 ? 21.421 -7.739 -17.596 1.00 77.38 288 ASP A O 1
ATOM 2196 N N . LEU A 1 289 ? 19.948 -9.418 -17.487 1.00 82.12 289 LEU A N 1
ATOM 2197 C CA . LEU A 1 289 ? 20.497 -10.128 -18.652 1.00 82.12 289 LEU A CA 1
ATOM 2198 C C . LEU A 1 289 ? 20.225 -9.389 -19.973 1.00 82.12 289 LEU A C 1
ATOM 2200 O O . LEU A 1 289 ? 21.109 -9.354 -20.825 1.00 82.12 289 LEU A O 1
ATOM 2204 N N . LEU A 1 290 ? 19.056 -8.756 -20.151 1.00 79.75 290 LEU A N 1
ATOM 2205 C CA . LEU A 1 290 ? 18.790 -7.922 -21.338 1.00 79.75 290 LEU A CA 1
ATOM 2206 C C . LEU A 1 290 ? 19.730 -6.717 -21.386 1.00 79.75 290 LEU A C 1
ATOM 2208 O O . LEU A 1 290 ? 20.243 -6.374 -22.451 1.00 79.75 290 LEU A O 1
ATOM 2212 N N . ILE A 1 291 ? 19.986 -6.104 -20.228 1.00 81.56 291 ILE A N 1
ATOM 2213 C CA . ILE A 1 291 ? 20.897 -4.963 -20.082 1.00 81.56 291 ILE A CA 1
ATOM 2214 C C . ILE A 1 291 ? 22.325 -5.389 -20.442 1.00 81.56 291 ILE A C 1
ATOM 2216 O O . ILE A 1 291 ? 22.973 -4.755 -21.274 1.00 81.56 291 ILE A O 1
ATOM 2220 N N . VAL A 1 292 ? 22.805 -6.501 -19.881 1.00 87.44 292 VAL A N 1
ATOM 2221 C CA . VAL A 1 292 ? 24.145 -7.035 -20.167 1.00 87.44 292 VAL A CA 1
ATOM 2222 C C . VAL A 1 292 ? 24.290 -7.435 -21.639 1.00 87.44 292 VAL A C 1
ATOM 2224 O O . VAL A 1 292 ? 25.290 -7.074 -22.257 1.00 87.44 292 VAL A O 1
ATOM 2227 N N . LEU A 1 293 ? 23.304 -8.116 -22.234 1.00 86.50 293 LEU A N 1
ATOM 2228 C CA . LEU A 1 293 ? 23.350 -8.521 -23.645 1.00 86.50 293 LEU A CA 1
ATOM 2229 C C . LEU A 1 293 ? 23.318 -7.319 -24.601 1.00 86.50 293 LEU A C 1
ATOM 2231 O O . LEU A 1 293 ? 24.134 -7.257 -25.518 1.00 86.50 293 LEU A O 1
ATOM 2235 N N . SER A 1 294 ? 22.417 -6.355 -24.388 1.00 83.75 294 SER A N 1
ATOM 2236 C CA . SER A 1 294 ? 22.278 -5.180 -25.265 1.00 83.75 294 SER A CA 1
ATOM 2237 C C . SER A 1 294 ? 23.486 -4.241 -25.193 1.00 83.75 294 SER A C 1
ATOM 2239 O O . SER A 1 294 ? 24.021 -3.865 -26.236 1.00 83.75 294 SER A O 1
ATOM 2241 N N . THR A 1 295 ? 23.968 -3.921 -23.986 1.00 86.44 295 THR A N 1
ATOM 2242 C CA . THR A 1 295 ? 25.175 -3.095 -23.801 1.00 86.44 295 THR A CA 1
ATOM 2243 C C . THR A 1 295 ? 26.421 -3.784 -24.353 1.00 86.44 295 THR A C 1
ATOM 2245 O O . THR A 1 295 ? 27.166 -3.170 -25.110 1.00 86.44 295 THR A O 1
ATOM 2248 N N . SER A 1 296 ? 26.621 -5.078 -24.068 1.00 89.44 296 SER A N 1
ATOM 2249 C CA . SER A 1 296 ? 27.779 -5.819 -24.586 1.00 89.44 296 SER A CA 1
ATOM 2250 C C . SER A 1 296 ? 27.754 -5.925 -26.108 1.00 89.44 296 SER A C 1
ATOM 2252 O O . SER A 1 296 ? 28.794 -5.753 -26.735 1.00 89.44 296 SER A O 1
ATOM 2254 N N . ALA A 1 297 ? 26.589 -6.161 -26.723 1.00 85.94 297 ALA A N 1
ATOM 2255 C CA . ALA A 1 297 ? 26.465 -6.214 -28.179 1.00 85.94 297 ALA A CA 1
ATOM 2256 C C . ALA A 1 297 ? 26.809 -4.865 -28.835 1.00 85.94 297 ALA A C 1
ATOM 2258 O O . ALA A 1 297 ? 27.582 -4.835 -29.792 1.00 85.94 297 ALA A O 1
ATOM 2259 N N . ALA A 1 298 ? 26.293 -3.752 -28.298 1.00 84.25 298 ALA A N 1
ATOM 2260 C CA . ALA A 1 298 ? 26.603 -2.408 -28.789 1.00 84.25 298 ALA A CA 1
ATOM 2261 C C . ALA A 1 298 ? 28.088 -2.044 -28.599 1.00 84.25 298 ALA A C 1
ATOM 2263 O O . ALA A 1 298 ? 28.727 -1.531 -29.523 1.00 84.25 298 ALA A O 1
ATOM 2264 N N . TYR A 1 299 ? 28.659 -2.358 -27.434 1.00 89.25 299 TYR A N 1
ATOM 2265 C CA . TYR A 1 299 ? 30.064 -2.109 -27.122 1.00 89.25 299 TYR A CA 1
ATOM 2266 C C . TYR A 1 299 ? 31.009 -2.933 -28.010 1.00 89.25 299 TYR A C 1
ATOM 2268 O O . TYR A 1 299 ? 31.862 -2.362 -28.687 1.00 89.25 299 TYR A O 1
ATOM 2276 N N . ILE A 1 300 ? 30.826 -4.258 -28.082 1.00 89.50 300 ILE A N 1
ATOM 2277 C CA . ILE A 1 300 ? 31.670 -5.158 -28.889 1.00 89.50 300 ILE A CA 1
ATOM 2278 C C . ILE A 1 300 ? 31.594 -4.784 -30.373 1.00 89.50 300 ILE A C 1
ATOM 2280 O O . ILE A 1 300 ? 32.631 -4.710 -31.032 1.00 89.50 300 ILE A O 1
ATOM 2284 N N . PHE A 1 301 ? 30.399 -4.484 -30.896 1.00 85.19 301 PHE A N 1
ATOM 2285 C CA . PHE A 1 301 ? 30.255 -4.003 -32.271 1.00 85.19 301 PHE A CA 1
ATOM 2286 C C . PHE A 1 301 ? 31.055 -2.714 -32.511 1.00 85.19 301 PHE A C 1
ATOM 2288 O O . PHE A 1 301 ? 31.741 -2.599 -33.523 1.00 85.19 301 PHE A O 1
ATOM 2295 N N . SER A 1 302 ? 31.014 -1.767 -31.570 1.00 86.44 302 SER A N 1
ATOM 2296 C CA . SER A 1 302 ? 31.737 -0.493 -31.680 1.00 86.44 302 SER A CA 1
ATOM 2297 C C . SER A 1 302 ? 33.255 -0.678 -31.648 1.00 86.44 302 SER A C 1
ATOM 2299 O O . SER A 1 302 ? 33.951 -0.089 -32.471 1.00 86.44 302 SER A O 1
ATOM 2301 N N . VAL A 1 303 ? 33.766 -1.560 -30.779 1.00 89.25 303 VAL A N 1
ATOM 2302 C CA . VAL A 1 303 ? 35.191 -1.943 -30.738 1.00 89.25 303 VAL A CA 1
ATOM 2303 C C . VAL A 1 303 ? 35.636 -2.557 -32.070 1.00 89.25 303 VAL A C 1
ATOM 2305 O O . VAL A 1 303 ? 36.670 -2.168 -32.611 1.00 89.25 303 VAL A O 1
ATOM 2308 N N . VAL A 1 304 ? 34.848 -3.480 -32.631 1.00 87.06 304 VAL A N 1
ATOM 2309 C CA . VAL A 1 304 ? 35.150 -4.109 -33.929 1.00 87.06 304 VAL A CA 1
ATOM 2310 C C . VAL A 1 304 ? 35.106 -3.080 -35.064 1.00 87.06 304 VAL A C 1
ATOM 2312 O O . VAL A 1 304 ? 36.028 -3.041 -35.876 1.00 87.06 304 VAL A O 1
ATOM 2315 N N . SER A 1 305 ? 34.084 -2.220 -35.105 1.00 83.31 305 SER A N 1
ATOM 2316 C CA . SER A 1 305 ? 33.935 -1.167 -36.121 1.00 83.31 305 SER A CA 1
ATOM 2317 C C . SER A 1 305 ? 35.111 -0.184 -36.102 1.00 83.31 305 SER A C 1
ATOM 2319 O O . SER A 1 305 ? 35.720 0.076 -37.142 1.00 83.31 305 SER A O 1
ATOM 2321 N N . PHE A 1 306 ? 35.519 0.264 -34.910 1.00 85.31 306 PHE A N 1
ATOM 2322 C CA . PHE A 1 306 ? 36.688 1.125 -34.730 1.00 85.31 306 PHE A CA 1
ATOM 2323 C C . PHE A 1 306 ? 37.997 0.432 -35.149 1.00 85.31 306 PHE A C 1
ATOM 2325 O O . PHE A 1 306 ? 38.831 1.043 -35.814 1.00 85.31 306 PHE A O 1
ATOM 2332 N N . GLY A 1 307 ? 38.160 -0.864 -34.857 1.00 85.19 307 GLY A N 1
ATOM 2333 C CA . GLY A 1 307 ? 39.297 -1.649 -35.349 1.00 85.19 307 GLY A CA 1
ATOM 2334 C C . GLY A 1 307 ? 39.382 -1.682 -36.882 1.00 85.19 307 GLY A C 1
ATOM 2335 O O . GLY A 1 307 ? 40.457 -1.497 -37.451 1.00 85.19 307 GLY A O 1
ATOM 2336 N N . TYR A 1 308 ? 38.245 -1.835 -37.567 1.00 82.81 308 TYR A N 1
ATOM 2337 C CA . TYR A 1 308 ? 38.165 -1.758 -39.030 1.00 82.81 308 TYR A CA 1
ATOM 2338 C C . TYR A 1 308 ? 38.474 -0.354 -39.581 1.00 82.81 308 TYR A C 1
ATOM 2340 O O . TYR A 1 308 ? 39.114 -0.243 -40.631 1.00 82.81 308 TYR A O 1
ATOM 2348 N N . LEU A 1 309 ? 38.087 0.710 -38.868 1.00 82.31 309 LEU A N 1
ATOM 2349 C CA . LEU A 1 309 ? 38.443 2.095 -39.198 1.00 82.31 309 LEU A CA 1
ATOM 2350 C C . LEU A 1 309 ? 39.960 2.329 -39.093 1.00 82.31 309 LEU A C 1
ATOM 2352 O O . LEU A 1 309 ? 40.553 2.856 -40.032 1.00 82.31 309 LEU A O 1
ATOM 2356 N N . VAL A 1 310 ? 40.610 1.861 -38.020 1.00 84.44 310 VAL A N 1
ATOM 2357 C CA . VAL A 1 310 ? 42.075 1.960 -37.833 1.00 84.44 310 VAL A CA 1
ATOM 2358 C C . VAL A 1 310 ? 42.853 1.191 -38.912 1.00 84.44 310 VAL A C 1
ATOM 2360 O O . VAL A 1 310 ? 43.917 1.631 -39.337 1.00 84.44 310 VAL A O 1
ATOM 2363 N N . VAL A 1 311 ? 42.305 0.081 -39.419 1.00 84.81 311 VAL A N 1
ATOM 2364 C CA . VAL A 1 311 ? 42.871 -0.703 -40.540 1.00 84.81 311 VAL A CA 1
ATOM 2365 C C . VAL A 1 311 ? 42.560 -0.078 -41.921 1.00 84.81 311 VAL A C 1
ATOM 2367 O O . VAL A 1 311 ? 42.955 -0.612 -42.958 1.00 84.81 311 VAL A O 1
ATOM 2370 N N . GLY A 1 312 ? 41.869 1.067 -41.974 1.00 77.25 312 GLY A N 1
ATOM 2371 C CA . GLY A 1 312 ? 41.556 1.784 -43.217 1.00 77.25 312 GLY A CA 1
ATOM 2372 C C . GLY A 1 312 ? 40.430 1.156 -44.047 1.00 77.25 312 GLY A C 1
ATOM 2373 O O . GLY A 1 312 ? 40.317 1.428 -45.241 1.00 77.25 312 GLY A O 1
ATOM 2374 N N . LYS A 1 313 ? 39.592 0.306 -43.438 1.00 80.19 313 LYS A N 1
ATOM 2375 C CA . LYS A 1 313 ? 38.434 -0.354 -44.070 1.00 80.19 313 LYS A CA 1
ATOM 2376 C C . LYS A 1 313 ? 37.150 -0.096 -43.261 1.00 80.19 313 LYS A C 1
ATOM 2378 O O . LYS A 1 313 ? 36.563 -1.055 -42.758 1.00 80.19 313 LYS A O 1
ATOM 2383 N N . PRO A 1 314 ? 36.718 1.170 -43.094 1.00 75.81 314 PRO A N 1
ATOM 2384 C CA . PRO A 1 314 ? 35.601 1.522 -42.219 1.00 75.81 314 PRO A CA 1
ATOM 2385 C C . PRO A 1 314 ? 34.290 0.837 -42.633 1.00 75.81 314 PRO A C 1
ATOM 2387 O O . PRO A 1 314 ? 33.975 0.712 -43.820 1.00 75.81 314 PRO A O 1
ATOM 2390 N N . LEU A 1 315 ? 33.503 0.412 -41.641 1.00 73.75 315 LEU A N 1
ATOM 2391 C CA . LEU A 1 315 ? 32.172 -0.154 -41.863 1.00 73.75 315 LEU A CA 1
ATOM 2392 C C . LEU A 1 315 ? 31.170 0.948 -42.234 1.00 73.75 315 LEU A C 1
ATOM 2394 O O . LEU A 1 315 ? 31.217 2.056 -41.704 1.00 73.75 315 LEU A O 1
ATOM 2398 N N . ALA A 1 316 ? 30.203 0.621 -43.096 1.00 63.75 316 ALA A N 1
ATOM 2399 C CA . ALA A 1 316 ? 29.234 1.580 -43.645 1.00 63.75 316 ALA A CA 1
ATOM 2400 C C . ALA A 1 316 ? 28.317 2.261 -42.604 1.00 63.75 316 ALA A C 1
ATOM 2402 O O . ALA A 1 316 ? 27.609 3.207 -42.945 1.00 63.75 316 ALA A O 1
ATOM 2403 N N . THR A 1 317 ? 28.295 1.766 -41.365 1.00 61.38 317 THR A N 1
ATOM 2404 C CA . THR A 1 317 ? 27.471 2.271 -40.258 1.00 61.38 317 THR A CA 1
ATOM 2405 C C . THR A 1 317 ? 28.235 3.108 -39.228 1.00 61.38 317 THR A C 1
ATOM 2407 O O . THR A 1 317 ? 27.580 3.729 -38.398 1.00 61.38 317 THR A O 1
ATOM 2410 N N . GLY A 1 318 ? 29.575 3.119 -39.262 1.00 69.12 318 GLY A N 1
ATOM 2411 C CA . GLY A 1 318 ? 30.413 3.698 -38.202 1.00 69.12 318 GLY A CA 1
ATOM 2412 C C . GLY A 1 318 ? 30.433 2.879 -36.902 1.00 69.12 318 GLY A C 1
ATOM 2413 O O . GLY A 1 318 ? 29.870 1.780 -36.816 1.00 69.12 318 GLY A O 1
ATOM 2414 N N . GLU A 1 319 ? 31.150 3.382 -35.904 1.00 73.69 319 GLU A N 1
ATOM 2415 C CA . GLU A 1 319 ? 31.114 2.954 -34.504 1.00 73.69 319 GLU A CA 1
ATOM 2416 C C . GLU A 1 319 ? 29.910 3.551 -33.744 1.00 73.69 319 GLU A C 1
ATOM 2418 O O . GLU A 1 319 ? 29.358 4.571 -34.145 1.00 73.69 319 GLU A O 1
ATOM 2423 N N . PHE A 1 320 ? 29.492 2.906 -32.646 1.00 73.50 320 PHE A N 1
ATOM 2424 C CA . PHE A 1 320 ? 28.303 3.275 -31.859 1.00 73.50 320 PHE A CA 1
ATOM 2425 C C . PHE A 1 320 ? 28.609 3.412 -30.351 1.00 73.50 320 PHE A C 1
ATOM 2427 O O . PHE A 1 320 ? 27.802 3.026 -29.492 1.00 73.50 320 PHE A O 1
ATOM 2434 N N . PHE A 1 321 ? 29.794 3.927 -29.996 1.00 82.31 321 PHE A N 1
ATOM 2435 C CA . PHE A 1 321 ? 30.195 4.104 -28.591 1.00 82.31 321 PHE A CA 1
ATOM 2436 C C . PHE A 1 321 ? 29.237 5.028 -27.825 1.00 82.31 321 PHE A C 1
ATOM 2438 O O . PHE A 1 321 ? 28.977 4.807 -26.639 1.00 82.31 321 PHE A O 1
ATOM 2445 N N . GLU A 1 322 ? 28.657 6.020 -28.500 1.00 82.81 322 GLU A N 1
ATOM 2446 C CA . GLU A 1 322 ? 27.640 6.911 -27.949 1.00 82.81 322 GLU A CA 1
ATOM 2447 C C . GLU A 1 322 ? 26.329 6.171 -27.669 1.00 82.81 322 GLU A C 1
ATOM 2449 O O . GLU A 1 322 ? 25.718 6.396 -26.632 1.00 82.81 322 GLU A O 1
ATOM 2454 N N . THR A 1 323 ? 25.929 5.218 -28.517 1.00 79.19 323 THR A N 1
ATOM 2455 C CA . THR A 1 323 ? 24.729 4.402 -28.282 1.00 79.19 323 THR A CA 1
ATOM 2456 C C . THR A 1 323 ? 24.922 3.482 -27.071 1.00 79.19 323 THR A C 1
ATOM 2458 O O . THR A 1 323 ? 24.013 3.360 -26.251 1.00 79.19 323 THR A O 1
ATOM 2461 N N . SER A 1 324 ? 26.103 2.870 -26.909 1.00 84.56 324 SER A N 1
ATOM 2462 C CA . SER A 1 324 ? 26.393 1.999 -25.758 1.00 84.56 324 SER A CA 1
ATOM 2463 C C . SER A 1 324 ? 26.425 2.771 -24.434 1.00 84.56 324 SER A C 1
ATOM 2465 O O . SER A 1 324 ? 25.831 2.336 -23.447 1.00 84.56 324 SER A O 1
ATOM 2467 N N . THR A 1 325 ? 27.097 3.926 -24.403 1.00 88.00 325 THR A N 1
ATOM 2468 C CA . THR A 1 325 ? 27.237 4.744 -23.186 1.00 88.00 325 THR A CA 1
ATOM 2469 C C . THR A 1 325 ? 25.934 5.440 -22.804 1.00 88.00 325 THR A C 1
ATOM 2471 O O . THR A 1 325 ? 25.520 5.358 -21.647 1.00 88.00 325 THR A O 1
ATOM 2474 N N . LEU A 1 326 ? 25.216 6.012 -23.780 1.00 83.56 326 LEU A N 1
ATOM 2475 C CA . LEU A 1 326 ? 23.884 6.589 -23.586 1.00 83.56 326 LEU A CA 1
ATOM 2476 C C . LEU A 1 326 ? 22.899 5.568 -23.015 1.00 83.56 326 LEU A C 1
ATOM 2478 O O . LEU A 1 326 ? 22.122 5.910 -22.126 1.00 83.56 326 LEU A O 1
ATOM 2482 N N . LEU A 1 327 ? 22.948 4.315 -23.475 1.00 81.62 327 LEU A N 1
ATOM 2483 C CA . LEU A 1 327 ? 22.077 3.267 -22.959 1.00 81.62 327 LEU A CA 1
ATOM 2484 C C . LEU A 1 327 ? 22.317 2.990 -21.471 1.00 81.62 327 LEU A C 1
ATOM 2486 O O . LEU A 1 327 ? 21.370 3.024 -20.685 1.00 81.62 327 LEU A O 1
ATOM 2490 N N . VAL A 1 328 ? 23.574 2.750 -21.076 1.00 86.50 328 VAL A N 1
ATOM 2491 C CA . VAL A 1 328 ? 23.937 2.530 -19.665 1.00 86.50 328 VAL A CA 1
ATOM 2492 C C . VAL A 1 328 ? 23.474 3.716 -18.817 1.00 86.50 328 VAL A C 1
ATOM 2494 O O . VAL A 1 328 ? 22.843 3.519 -17.777 1.00 86.50 328 VAL A O 1
ATOM 2497 N N . THR A 1 329 ? 23.703 4.945 -19.286 1.00 86.94 329 THR A N 1
ATOM 2498 C CA . THR A 1 329 ? 23.289 6.164 -18.582 1.00 86.94 329 THR A CA 1
ATOM 2499 C C . THR A 1 329 ? 21.770 6.284 -18.444 1.00 86.94 329 THR A C 1
ATOM 2501 O O . THR A 1 329 ? 21.295 6.538 -17.342 1.00 86.94 329 THR A O 1
ATOM 2504 N N . LEU A 1 330 ? 20.982 6.062 -19.501 1.00 79.69 330 LEU A N 1
ATOM 2505 C CA . LEU A 1 330 ? 19.513 6.152 -19.438 1.00 79.69 330 LEU A CA 1
ATOM 2506 C C . LEU A 1 330 ? 18.898 5.054 -18.553 1.00 79.69 330 LEU A C 1
ATOM 2508 O O . LEU A 1 330 ? 17.951 5.307 -17.799 1.00 79.69 330 LEU A O 1
ATOM 2512 N N . ILE A 1 331 ? 19.479 3.851 -18.571 1.00 78.38 331 ILE A N 1
ATOM 2513 C CA . ILE A 1 331 ? 19.108 2.767 -17.659 1.00 78.38 331 ILE A CA 1
ATOM 2514 C C . ILE A 1 331 ? 19.372 3.185 -16.209 1.00 78.38 331 ILE A C 1
ATOM 2516 O O . ILE A 1 331 ? 18.459 3.071 -15.388 1.00 78.38 331 ILE A O 1
ATOM 2520 N N . MET A 1 332 ? 20.560 3.723 -15.908 1.00 82.12 332 MET A N 1
ATOM 2521 C CA . MET A 1 332 ? 20.922 4.228 -14.577 1.00 82.12 332 MET A CA 1
ATOM 2522 C C . MET A 1 332 ? 20.012 5.370 -14.114 1.00 82.12 332 MET A C 1
ATOM 2524 O O . MET A 1 332 ? 19.465 5.287 -13.017 1.00 82.12 332 MET A O 1
ATOM 2528 N N . VAL A 1 333 ? 19.761 6.371 -14.967 1.00 78.31 333 VAL A N 1
ATOM 2529 C CA . VAL A 1 333 ? 18.846 7.490 -14.684 1.00 78.31 333 VAL A CA 1
ATOM 2530 C C . VAL A 1 333 ? 17.473 6.975 -14.272 1.00 78.31 333 VAL A C 1
ATOM 2532 O O . VAL A 1 333 ? 16.974 7.349 -13.213 1.00 78.31 333 VAL A O 1
ATOM 2535 N N . GLY A 1 334 ? 16.863 6.077 -15.048 1.00 70.88 334 GLY A N 1
ATOM 2536 C CA . GLY A 1 334 ? 15.542 5.574 -14.678 1.00 70.88 334 GLY A CA 1
ATOM 2537 C C . GLY A 1 334 ? 15.553 4.611 -13.483 1.00 70.88 334 GLY A C 1
ATOM 2538 O O . GLY A 1 334 ? 14.588 4.631 -12.723 1.00 70.88 334 GLY A O 1
ATOM 2539 N N . ARG A 1 335 ? 16.635 3.847 -13.231 1.00 74.38 335 ARG A N 1
ATOM 2540 C CA . ARG A 1 335 ? 16.808 3.094 -11.966 1.00 74.38 335 ARG A CA 1
ATOM 2541 C C . ARG A 1 335 ? 16.877 4.038 -10.763 1.00 74.38 335 ARG A C 1
ATOM 2543 O O . ARG A 1 335 ? 16.244 3.757 -9.751 1.00 74.38 335 ARG A O 1
ATOM 2550 N N . TYR A 1 336 ? 17.588 5.159 -10.881 1.00 78.00 336 TYR A N 1
ATOM 2551 C CA . TYR A 1 336 ? 17.676 6.187 -9.844 1.00 78.00 336 TYR A CA 1
ATOM 2552 C C . TYR A 1 336 ? 16.329 6.882 -9.603 1.00 78.00 336 TYR A C 1
ATOM 2554 O O . TYR A 1 336 ? 15.874 6.925 -8.464 1.00 78.00 336 TYR A O 1
ATOM 2562 N N . VAL A 1 337 ? 15.634 7.327 -10.658 1.00 65.38 337 VAL A N 1
ATOM 2563 C CA . VAL A 1 337 ? 14.279 7.912 -10.563 1.00 65.38 337 VAL A CA 1
ATOM 2564 C C . VAL A 1 337 ? 13.289 6.929 -9.933 1.00 65.38 337 VAL A C 1
ATOM 2566 O O . VAL A 1 337 ? 12.501 7.309 -9.073 1.00 65.38 337 VAL A O 1
ATOM 2569 N N . THR A 1 338 ? 13.361 5.649 -10.302 1.00 64.56 338 THR A N 1
ATOM 2570 C CA . THR A 1 338 ? 12.544 4.585 -9.701 1.00 64.56 338 THR A CA 1
ATOM 2571 C C . THR A 1 338 ? 12.856 4.381 -8.216 1.00 64.56 338 THR A C 1
ATOM 2573 O O . THR A 1 338 ? 11.933 4.283 -7.409 1.00 64.56 338 THR A O 1
ATOM 2576 N N . ALA A 1 339 ? 14.136 4.349 -7.833 1.00 68.19 339 ALA A N 1
ATOM 2577 C CA . ALA A 1 339 ? 14.544 4.204 -6.438 1.00 68.19 339 ALA A CA 1
ATOM 2578 C C . ALA A 1 339 ? 14.133 5.424 -5.590 1.00 68.19 339 ALA A C 1
ATOM 2580 O O . ALA A 1 339 ? 13.599 5.245 -4.499 1.00 68.19 339 ALA A O 1
ATOM 2581 N N . LEU A 1 340 ? 14.285 6.643 -6.122 1.00 69.06 340 LEU A N 1
ATOM 2582 C CA . LEU A 1 340 ? 13.783 7.888 -5.527 1.00 69.06 340 LEU A CA 1
ATOM 2583 C C . LEU A 1 340 ? 12.265 7.858 -5.319 1.00 69.06 340 LEU A C 1
ATOM 2585 O O . LEU A 1 340 ? 11.792 8.156 -4.226 1.00 69.06 340 LEU A O 1
ATOM 2589 N N . ALA A 1 341 ? 11.499 7.507 -6.356 1.00 60.84 341 ALA A N 1
ATOM 2590 C CA . ALA A 1 341 ? 10.040 7.464 -6.287 1.00 60.84 341 ALA A CA 1
ATOM 2591 C C . ALA A 1 341 ? 9.554 6.427 -5.264 1.00 60.84 341 ALA A C 1
ATOM 2593 O O . ALA A 1 341 ? 8.633 6.707 -4.499 1.00 60.84 341 ALA A O 1
ATOM 2594 N N . ARG A 1 342 ? 10.212 5.261 -5.200 1.00 65.94 342 ARG A N 1
ATOM 2595 C CA . ARG A 1 342 ? 9.953 4.241 -4.179 1.00 65.94 342 ARG A CA 1
ATOM 2596 C C . ARG A 1 342 ? 10.289 4.744 -2.773 1.00 65.94 342 ARG A C 1
ATOM 2598 O O . ARG A 1 342 ? 9.455 4.593 -1.889 1.00 65.94 342 ARG A O 1
ATOM 2605 N N . GLN A 1 343 ? 11.467 5.337 -2.564 1.00 71.19 343 GLN A N 1
ATOM 2606 C CA . GLN A 1 343 ? 11.877 5.854 -1.254 1.00 71.19 343 GLN A CA 1
ATOM 2607 C C . GLN A 1 343 ? 10.891 6.913 -0.752 1.00 71.19 343 GLN A C 1
ATOM 2609 O O . GLN A 1 343 ? 10.376 6.776 0.353 1.00 71.19 343 GLN A O 1
ATOM 2614 N N . LYS A 1 344 ? 10.550 7.899 -1.594 1.00 64.00 344 LYS A N 1
ATOM 2615 C CA . LYS A 1 344 ? 9.586 8.954 -1.249 1.00 64.00 344 LYS A CA 1
ATOM 2616 C C . LYS A 1 344 ? 8.199 8.407 -0.915 1.00 64.00 344 LYS A C 1
ATOM 2618 O O . LYS A 1 344 ? 7.593 8.892 0.027 1.00 64.00 344 LYS A O 1
ATOM 2623 N N . ALA A 1 345 ? 7.718 7.388 -1.632 1.00 61.94 345 ALA A N 1
ATOM 2624 C CA . ALA A 1 345 ? 6.429 6.762 -1.329 1.00 61.94 345 ALA A CA 1
ATOM 2625 C C . ALA A 1 345 ? 6.430 5.984 0.001 1.00 61.94 345 ALA A C 1
ATOM 2627 O O . ALA A 1 345 ? 5.411 5.929 0.681 1.00 61.94 345 ALA A O 1
ATOM 2628 N N . VAL A 1 346 ? 7.554 5.365 0.382 1.00 66.12 346 VAL A N 1
ATOM 2629 C CA . VAL A 1 346 ? 7.683 4.695 1.691 1.00 66.12 346 VAL A CA 1
ATOM 2630 C C . VAL A 1 346 ? 7.809 5.726 2.819 1.00 66.12 346 VAL A C 1
ATOM 2632 O O . VAL A 1 346 ? 7.205 5.547 3.873 1.00 66.12 346 VAL A O 1
ATOM 2635 N N . GLU A 1 347 ? 8.544 6.813 2.584 1.00 66.44 347 GLU A N 1
ATOM 2636 C CA . GLU A 1 347 ? 8.727 7.933 3.513 1.00 66.44 347 GLU A CA 1
ATOM 2637 C C . GLU A 1 347 ? 7.411 8.680 3.785 1.00 66.44 347 GLU A C 1
ATOM 2639 O O . GLU A 1 347 ? 7.045 8.854 4.946 1.00 66.44 347 GLU A O 1
ATOM 2644 N N . SER A 1 348 ? 6.644 9.025 2.743 1.00 57.09 348 SER A N 1
ATOM 2645 C CA . SER A 1 348 ? 5.366 9.748 2.862 1.00 57.09 348 SER A CA 1
ATOM 2646 C C . SER A 1 348 ? 4.266 8.973 3.594 1.00 57.09 348 SER A C 1
ATOM 2648 O O . SER A 1 348 ? 3.246 9.552 3.940 1.00 57.09 348 SER A O 1
ATOM 2650 N N . ILE A 1 349 ? 4.452 7.667 3.810 1.00 59.09 349 ILE A N 1
ATOM 2651 C CA . ILE A 1 349 ? 3.493 6.755 4.462 1.00 59.09 349 ILE A CA 1
ATOM 2652 C C . ILE A 1 349 ? 4.060 6.262 5.814 1.00 59.09 349 ILE A C 1
ATOM 2654 O O . ILE A 1 349 ? 3.543 5.340 6.449 1.00 59.09 349 ILE A O 1
ATOM 2658 N N . SER A 1 350 ? 5.149 6.872 6.295 1.00 65.75 350 SER A N 1
ATOM 2659 C CA . SER A 1 350 ? 5.743 6.558 7.594 1.00 65.75 350 SER A CA 1
ATOM 2660 C C . SER A 1 350 ? 4.947 7.201 8.734 1.00 65.75 350 SER A C 1
ATOM 2662 O O . SER A 1 350 ? 5.286 8.279 9.221 1.00 65.75 350 SER A O 1
ATOM 2664 N N . LEU A 1 351 ? 3.905 6.509 9.207 1.00 63.06 351 LEU A N 1
ATOM 2665 C CA . LEU A 1 351 ? 3.072 6.934 10.347 1.00 63.06 351 LEU A CA 1
ATOM 2666 C C . LEU A 1 351 ? 3.886 7.216 11.624 1.00 63.06 351 LEU A C 1
ATOM 2668 O O . LEU A 1 351 ? 3.490 8.045 12.436 1.00 63.06 351 LEU A O 1
ATOM 2672 N N . ARG A 1 352 ? 5.066 6.596 11.774 1.00 67.44 352 ARG A N 1
ATOM 2673 C CA . ARG A 1 352 ? 6.010 6.861 12.876 1.00 67.44 352 ARG A CA 1
ATOM 2674 C C . ARG A 1 352 ? 6.471 8.327 12.939 1.00 67.44 352 ARG A C 1
ATOM 2676 O O . ARG A 1 352 ? 6.809 8.798 14.015 1.00 67.44 352 ARG A O 1
ATOM 2683 N N . SER A 1 353 ? 6.427 9.064 11.825 1.00 64.75 353 SER A N 1
ATOM 2684 C CA . SER A 1 353 ? 6.728 10.508 11.784 1.00 64.75 353 SER A CA 1
ATOM 2685 C C . SER A 1 353 ? 5.690 11.397 12.490 1.00 64.75 353 SER A C 1
ATOM 2687 O O . SER A 1 353 ? 5.930 12.590 12.673 1.00 64.75 353 SER A O 1
ATOM 2689 N N . LEU A 1 354 ? 4.538 10.843 12.891 1.00 64.50 354 LEU A N 1
ATOM 2690 C CA . LEU A 1 354 ? 3.492 11.582 13.599 1.00 64.50 354 LEU A CA 1
ATOM 2691 C C . LEU A 1 354 ? 3.774 11.748 15.102 1.00 64.50 354 LEU A C 1
ATOM 2693 O O . LEU A 1 354 ? 3.216 12.671 15.696 1.00 64.50 354 LEU A O 1
ATOM 2697 N N . GLN A 1 355 ? 4.628 10.902 15.695 1.00 70.31 355 GLN A N 1
ATOM 2698 C CA . GLN A 1 355 ? 5.021 10.970 17.110 1.00 70.31 355 GLN A CA 1
ATOM 2699 C C . GLN A 1 355 ? 5.887 12.209 17.397 1.00 70.31 355 GLN A C 1
ATOM 2701 O O . GLN A 1 355 ? 6.715 12.604 16.573 1.00 70.31 355 GLN A O 1
ATOM 2706 N N . THR A 1 356 ? 5.724 12.821 18.575 1.00 79.12 356 THR A N 1
ATOM 2707 C CA . THR A 1 356 ? 6.617 13.895 19.036 1.00 79.12 356 THR A CA 1
ATOM 2708 C C . THR A 1 356 ? 7.899 13.322 19.649 1.00 79.12 356 THR A C 1
ATOM 2710 O O . THR A 1 356 ? 7.868 12.237 20.228 1.00 79.12 356 THR A O 1
ATOM 2713 N N . PRO A 1 357 ? 9.039 14.032 19.553 1.00 81.62 357 PRO A N 1
ATOM 2714 C CA . PRO A 1 357 ? 10.284 13.605 20.191 1.00 81.62 357 PRO A CA 1
ATOM 2715 C C . PRO A 1 357 ? 10.327 13.925 21.693 1.00 81.62 357 PRO A C 1
ATOM 2717 O O . PRO A 1 357 ? 11.042 13.250 22.429 1.00 81.62 357 PRO A O 1
ATOM 2720 N N . THR A 1 358 ? 9.577 14.932 22.155 1.00 88.19 358 THR A N 1
ATOM 2721 C CA . THR A 1 358 ? 9.537 15.365 23.560 1.00 88.19 358 THR A CA 1
ATOM 2722 C C . THR A 1 358 ? 8.125 15.315 24.149 1.00 88.19 358 THR A C 1
ATOM 2724 O O . THR A 1 358 ? 7.121 15.275 23.425 1.00 88.19 358 THR A O 1
ATOM 2727 N N . ALA A 1 359 ? 8.069 15.251 25.480 1.00 91.00 359 ALA A N 1
ATOM 2728 C CA . ALA A 1 359 ? 6.863 15.290 26.296 1.00 91.00 359 ALA A CA 1
ATOM 2729 C C . ALA A 1 359 ? 7.131 16.041 27.611 1.00 91.00 359 ALA A C 1
ATOM 2731 O O . ALA A 1 359 ? 8.226 15.955 28.169 1.00 91.00 359 ALA A O 1
ATOM 2732 N N . THR A 1 360 ? 6.117 16.734 28.131 1.00 92.25 360 THR A N 1
ATOM 2733 C CA . THR A 1 360 ? 6.194 17.441 29.418 1.00 92.25 360 THR A CA 1
ATOM 2734 C C . THR A 1 360 ? 5.659 16.549 30.533 1.00 92.25 360 THR A C 1
ATOM 2736 O O . THR A 1 360 ? 4.450 16.330 30.633 1.00 92.25 360 THR A O 1
ATOM 2739 N N . LEU A 1 361 ? 6.561 16.033 31.368 1.00 92.88 361 LEU A N 1
ATOM 2740 C CA . LEU A 1 361 ? 6.233 15.290 32.583 1.00 92.88 361 LEU A CA 1
ATOM 2741 C C . LEU A 1 361 ? 5.807 16.256 33.695 1.00 92.88 361 LEU A C 1
ATOM 2743 O O . LEU A 1 361 ? 6.384 17.341 33.818 1.00 92.88 361 LEU A O 1
ATOM 2747 N N . VAL A 1 362 ? 4.841 15.844 34.518 1.00 91.25 362 VAL A N 1
ATOM 2748 C CA . VAL A 1 362 ? 4.387 16.587 35.700 1.00 91.25 362 VAL A CA 1
ATOM 2749 C C . VAL A 1 362 ? 4.312 15.669 36.920 1.00 91.25 362 VAL A C 1
ATOM 2751 O O . VAL A 1 362 ? 3.820 14.545 36.824 1.00 91.25 362 VAL A O 1
ATOM 2754 N N . ASP A 1 363 ? 4.780 16.162 38.069 1.00 84.38 363 ASP A N 1
ATOM 2755 C CA . ASP A 1 363 ? 4.671 15.468 39.361 1.00 84.38 363 ASP A CA 1
ATOM 2756 C C . ASP A 1 363 ? 3.203 15.302 39.809 1.00 84.38 363 ASP A C 1
ATOM 2758 O O . ASP A 1 363 ? 2.325 16.071 39.411 1.00 84.38 363 ASP A O 1
ATOM 2762 N N . GLU A 1 364 ? 2.927 14.365 40.727 1.00 70.62 364 GLU A N 1
ATOM 2763 C CA . GLU A 1 364 ? 1.572 14.116 41.268 1.00 70.62 364 GLU A CA 1
ATOM 2764 C C . GLU A 1 364 ? 0.902 15.359 41.896 1.00 70.62 364 GLU A C 1
ATOM 2766 O O . GLU A 1 364 ? -0.322 15.424 42.001 1.00 70.62 364 GLU A O 1
ATOM 2771 N N . SER A 1 365 ? 1.695 16.356 42.298 1.00 65.50 365 SER A N 1
ATOM 2772 C CA . SER A 1 365 ? 1.243 17.635 42.862 1.00 65.50 365 SER A CA 1
ATOM 2773 C C . SER A 1 365 ? 0.880 18.701 41.818 1.00 65.50 365 SER A C 1
ATOM 2775 O O . SER A 1 365 ? 0.369 19.757 42.188 1.00 65.50 365 SER A O 1
ATOM 2777 N N . GLY A 1 366 ? 1.166 18.472 40.532 1.00 66.88 366 GLY A N 1
ATOM 2778 C CA . GLY A 1 366 ? 0.929 19.435 39.452 1.00 66.88 366 GLY A CA 1
ATOM 2779 C C . GLY A 1 366 ? 1.910 20.616 39.388 1.00 66.88 366 GLY A C 1
ATOM 2780 O O . GLY A 1 366 ? 1.730 21.487 38.543 1.00 66.88 366 GLY A O 1
ATOM 2781 N N . ALA A 1 367 ? 2.905 20.687 40.283 1.00 67.81 367 ALA A N 1
ATOM 2782 C CA . ALA A 1 367 ? 3.694 21.904 40.515 1.00 67.81 367 ALA A CA 1
ATOM 2783 C C . ALA A 1 367 ? 5.039 21.976 39.765 1.00 67.81 367 ALA A C 1
ATOM 2785 O O . ALA A 1 367 ? 5.506 23.075 39.471 1.00 67.81 367 ALA A O 1
ATOM 2786 N N . ASN A 1 368 ? 5.662 20.832 39.464 1.00 83.44 368 ASN A N 1
ATOM 2787 C CA . ASN A 1 368 ? 6.913 20.763 38.705 1.00 83.44 368 ASN A CA 1
ATOM 2788 C C . ASN A 1 368 ? 6.635 20.240 37.297 1.00 83.44 368 ASN A C 1
ATOM 2790 O O . ASN A 1 368 ? 5.995 19.202 37.142 1.00 83.44 368 ASN A O 1
ATOM 2794 N N . GLU A 1 369 ? 7.166 20.926 36.287 1.00 90.56 369 GLU A N 1
ATOM 2795 C CA . GLU A 1 369 ? 7.077 20.531 34.879 1.00 90.56 369 GLU A CA 1
ATOM 2796 C C . GLU A 1 369 ? 8.491 20.281 34.340 1.00 90.56 369 GLU A C 1
ATOM 2798 O O . GLU A 1 369 ? 9.367 21.142 34.461 1.00 90.56 369 GLU A O 1
ATOM 2803 N N . LYS A 1 370 ? 8.731 19.104 33.751 1.00 89.56 370 LYS A N 1
ATOM 2804 C CA . LYS A 1 370 ? 10.027 18.721 33.167 1.00 89.56 370 LYS A CA 1
ATOM 2805 C C . LYS A 1 370 ? 9.818 18.209 31.746 1.00 89.56 370 LYS A C 1
ATOM 2807 O O . LYS A 1 370 ? 9.193 17.169 31.547 1.00 89.56 370 LYS A O 1
ATOM 2812 N N . GLU A 1 371 ? 10.364 18.912 30.757 1.00 90.38 371 GLU A N 1
ATOM 2813 C CA . GLU A 1 371 ? 10.424 18.391 29.390 1.00 90.38 371 GLU A CA 1
ATOM 2814 C C . GLU A 1 371 ? 11.468 17.265 29.308 1.00 90.38 371 GLU A C 1
ATOM 2816 O O . GLU A 1 371 ? 12.598 17.404 29.786 1.00 90.38 371 GLU A O 1
ATOM 2821 N N . ILE A 1 372 ? 11.071 16.131 28.733 1.00 90.50 372 ILE A N 1
ATOM 2822 C CA . ILE A 1 372 ? 11.894 14.930 28.566 1.00 90.50 372 ILE A CA 1
ATOM 2823 C C . ILE A 1 372 ? 11.727 14.348 27.158 1.00 90.50 372 ILE A C 1
ATOM 2825 O O . ILE A 1 372 ? 10.703 14.545 26.503 1.00 90.50 372 ILE A O 1
ATOM 2829 N N . ASP A 1 373 ? 12.734 13.605 26.694 1.00 89.38 373 ASP A N 1
ATOM 2830 C CA . ASP A 1 373 ? 12.630 12.798 25.474 1.00 89.38 373 ASP A CA 1
ATOM 2831 C C . ASP A 1 373 ? 11.594 11.681 25.685 1.00 89.38 373 ASP A C 1
ATOM 2833 O O . ASP A 1 373 ? 11.584 11.011 26.721 1.00 89.38 373 ASP A O 1
ATOM 2837 N N . VAL A 1 374 ? 10.724 11.467 24.699 1.00 87.38 374 VAL A N 1
ATOM 2838 C CA . VAL A 1 374 ? 9.634 10.479 24.738 1.00 87.38 374 VAL A CA 1
ATOM 2839 C C . VAL A 1 374 ? 10.150 9.053 24.978 1.00 87.38 374 VAL A C 1
ATOM 2841 O O . VAL A 1 374 ? 9.460 8.243 25.595 1.00 87.38 374 VAL A O 1
ATOM 2844 N N . ARG A 1 375 ? 11.398 8.744 24.603 1.00 86.81 375 ARG A N 1
ATOM 2845 C CA . ARG A 1 375 ? 12.057 7.453 24.880 1.00 86.81 375 ARG A CA 1
ATOM 2846 C C . ARG A 1 375 ? 12.362 7.218 26.367 1.00 86.81 375 ARG A C 1
ATOM 2848 O O . ARG A 1 375 ? 12.698 6.096 26.727 1.00 86.81 375 ARG A O 1
ATOM 2855 N N . LEU A 1 376 ? 12.244 8.245 27.217 1.00 89.06 376 LEU A N 1
ATOM 2856 C CA . LEU A 1 376 ? 12.455 8.199 28.673 1.00 89.06 376 LEU A CA 1
ATOM 2857 C C . LEU A 1 376 ? 11.155 8.068 29.483 1.00 89.06 376 LEU A C 1
ATOM 2859 O O . LEU A 1 376 ? 11.177 8.192 30.714 1.00 89.06 376 LEU A O 1
ATOM 2863 N N . LEU A 1 377 ? 10.026 7.867 28.802 1.00 90.12 377 LEU A N 1
ATOM 2864 C CA . LEU A 1 377 ? 8.734 7.633 29.434 1.00 90.12 377 LEU A CA 1
ATOM 2865 C C . LEU A 1 377 ? 8.668 6.247 30.084 1.00 90.12 377 LEU A C 1
ATOM 2867 O O . LEU A 1 377 ? 9.224 5.272 29.577 1.00 90.12 377 LEU A O 1
ATOM 2871 N N . GLN A 1 378 ? 7.957 6.171 31.205 1.00 91.00 378 GLN A N 1
ATOM 2872 C CA . GLN A 1 378 ? 7.748 4.966 32.000 1.00 91.00 378 GLN A CA 1
ATOM 2873 C C . GLN A 1 378 ? 6.264 4.744 32.313 1.00 91.00 378 GLN A C 1
ATOM 2875 O O . GLN A 1 378 ? 5.435 5.654 32.238 1.00 91.00 378 GLN A O 1
ATOM 2880 N N . HIS A 1 379 ? 5.913 3.517 32.700 1.00 87.00 379 HIS A N 1
ATOM 2881 C CA . HIS A 1 379 ? 4.575 3.232 33.206 1.00 87.00 379 HIS A CA 1
ATOM 2882 C C . HIS A 1 379 ? 4.313 3.999 34.507 1.00 87.00 379 HIS A C 1
ATOM 2884 O O . HIS A 1 379 ? 5.076 3.898 35.461 1.00 87.00 379 HIS A O 1
ATOM 2890 N N . GLY A 1 380 ? 3.201 4.735 34.548 1.00 84.44 380 GLY A N 1
ATOM 2891 C CA . GLY A 1 380 ? 2.814 5.556 35.696 1.00 84.44 380 GLY A CA 1
ATOM 2892 C C . GLY A 1 380 ? 3.047 7.056 35.510 1.00 84.44 380 GLY A C 1
ATOM 2893 O O . GLY A 1 380 ? 2.363 7.817 36.193 1.00 84.44 380 GLY A O 1
ATOM 2894 N N . ASP A 1 381 ? 3.903 7.465 34.562 1.00 91.31 381 ASP A N 1
ATOM 2895 C CA . ASP A 1 381 ? 4.163 8.875 34.237 1.00 91.31 381 ASP A CA 1
ATOM 2896 C C . ASP A 1 381 ? 2.859 9.648 33.932 1.00 91.31 381 ASP A C 1
ATOM 2898 O O . ASP A 1 381 ? 1.922 9.136 33.301 1.00 91.31 381 ASP A O 1
ATOM 2902 N N . VAL A 1 382 ? 2.821 10.912 34.360 1.00 93.31 382 VAL A N 1
ATOM 2903 C CA . VAL A 1 382 ? 1.726 11.858 34.110 1.00 93.31 382 VAL A CA 1
ATOM 2904 C C . VAL A 1 382 ? 2.238 12.991 33.228 1.00 93.31 382 VAL A C 1
ATOM 2906 O O . VAL A 1 382 ? 3.242 13.631 33.530 1.00 93.31 382 VAL A O 1
ATOM 2909 N N . LEU A 1 383 ? 1.545 13.230 32.119 1.00 93.69 383 LEU A N 1
ATOM 2910 C CA . LEU A 1 383 ? 1.945 14.155 31.067 1.00 93.69 383 LEU A CA 1
ATOM 2911 C C . LEU A 1 383 ? 0.986 15.340 30.999 1.00 93.69 383 LEU A C 1
ATOM 2913 O O . LEU A 1 383 ? -0.233 15.163 31.038 1.00 93.69 383 LEU A O 1
ATOM 2917 N N . LYS A 1 384 ? 1.530 16.544 30.836 1.00 93.62 384 LYS A N 1
ATOM 2918 C CA . LYS A 1 384 ? 0.756 17.748 30.524 1.00 93.62 384 LYS A CA 1
ATOM 2919 C C . LYS A 1 384 ? 0.836 18.019 29.031 1.00 93.62 384 LYS A C 1
ATOM 2921 O O . LYS A 1 384 ? 1.917 18.187 28.474 1.00 93.62 384 LYS A O 1
ATOM 2926 N N . ILE A 1 385 ? -0.328 18.072 28.399 1.00 93.56 385 ILE A N 1
ATOM 2927 C CA . ILE A 1 385 ? -0.491 18.325 26.973 1.00 93.56 385 ILE A CA 1
ATOM 2928 C C . ILE A 1 385 ? -1.053 19.735 26.825 1.00 93.56 385 ILE A C 1
ATOM 2930 O O . ILE A 1 385 ? -2.121 20.054 27.354 1.00 93.56 385 ILE A O 1
ATOM 2934 N N . LEU A 1 386 ? -0.284 20.589 26.155 1.00 91.31 386 LEU A N 1
ATOM 2935 C CA . LEU A 1 386 ? -0.611 21.995 25.955 1.00 91.31 386 LEU A CA 1
ATOM 2936 C C . LEU A 1 386 ? -1.643 22.157 24.827 1.00 91.31 386 LEU A C 1
ATOM 2938 O O . LEU A 1 386 ? -1.812 21.240 24.015 1.00 91.31 386 LEU A O 1
ATOM 2942 N N . PRO A 1 387 ? -2.337 23.304 24.756 1.00 89.25 387 PRO A N 1
ATOM 2943 C CA . PRO A 1 387 ? -3.167 23.626 23.606 1.00 89.25 387 PRO A CA 1
ATOM 2944 C C . PRO A 1 387 ? -2.375 23.583 22.295 1.00 89.25 387 PRO A C 1
ATOM 2946 O O . PRO A 1 387 ? -1.177 23.876 22.286 1.00 89.25 387 PRO A O 1
ATOM 2949 N N . ASP A 1 388 ? -3.035 23.183 21.210 1.00 86.94 388 ASP A N 1
ATOM 2950 C CA . ASP A 1 388 ? -2.479 23.028 19.856 1.00 86.94 388 ASP A CA 1
ATOM 2951 C C . ASP A 1 388 ? -1.254 22.082 19.754 1.00 86.94 388 ASP A C 1
ATOM 2953 O O . ASP A 1 388 ? -0.580 22.018 18.720 1.00 86.94 388 ASP A O 1
ATOM 2957 N N . SER A 1 389 ? -0.949 21.309 20.808 1.00 88.25 389 SER A N 1
ATOM 2958 C CA . SER A 1 389 ? 0.195 20.391 20.846 1.00 88.25 389 SER A CA 1
ATOM 2959 C C . SER A 1 389 ? -0.202 18.950 20.528 1.00 88.25 389 SER A C 1
ATOM 2961 O O . SER A 1 389 ? -1.267 18.470 20.918 1.00 88.25 389 SER A O 1
ATOM 2963 N N . LYS A 1 390 ? 0.693 18.208 19.873 1.00 89.38 390 LYS A N 1
ATOM 2964 C CA . LYS A 1 390 ? 0.498 16.779 19.601 1.00 89.38 390 LYS A CA 1
ATOM 2965 C C . LYS A 1 390 ? 0.620 15.927 20.863 1.00 89.38 390 LYS A C 1
ATOM 2967 O O . LYS A 1 390 ? 1.454 16.186 21.727 1.00 89.38 390 LYS A O 1
ATOM 2972 N N . ILE A 1 391 ? -0.173 14.863 20.919 1.00 91.06 391 ILE A N 1
ATOM 2973 C CA . ILE A 1 391 ? -0.190 13.896 22.017 1.00 91.06 391 ILE A CA 1
ATOM 2974 C C . ILE A 1 391 ? 0.977 12.901 21.833 1.00 91.06 391 ILE A C 1
ATOM 2976 O O . ILE A 1 391 ? 1.037 12.237 20.798 1.00 91.06 391 ILE A O 1
ATOM 2980 N N . PRO A 1 392 ? 1.924 12.772 22.785 1.00 89.69 392 PRO A N 1
ATOM 2981 C CA . PRO A 1 392 ? 3.155 11.994 22.579 1.00 89.69 392 PRO A CA 1
ATOM 2982 C C . PRO A 1 392 ? 2.935 10.474 22.570 1.00 89.69 392 PRO A C 1
ATOM 2984 O O . PRO A 1 392 ? 3.575 9.751 21.806 1.00 89.69 392 PRO A O 1
ATOM 2987 N N . THR A 1 393 ? 2.041 9.970 23.423 1.00 90.38 393 THR A N 1
ATOM 2988 C CA . THR A 1 393 ? 1.725 8.541 23.552 1.00 90.38 393 THR A CA 1
ATOM 2989 C C . THR A 1 393 ? 0.306 8.341 24.095 1.00 90.38 393 THR A C 1
ATOM 2991 O O . THR A 1 393 ? -0.316 9.300 24.556 1.00 90.38 393 THR A O 1
ATOM 2994 N N . ASP A 1 394 ? -0.210 7.112 24.043 1.00 89.75 394 ASP A N 1
ATOM 2995 C CA . ASP A 1 394 ? -1.576 6.806 24.482 1.00 89.75 394 ASP A CA 1
ATOM 2996 C C . ASP A 1 394 ? -1.726 6.928 26.009 1.00 89.75 394 ASP A C 1
ATOM 2998 O O . ASP A 1 394 ? -0.854 6.512 26.786 1.00 89.75 394 ASP A O 1
ATOM 3002 N N . GLY A 1 395 ? -2.870 7.451 26.448 1.00 91.12 395 GLY A N 1
ATOM 3003 C CA . GLY A 1 395 ? -3.129 7.702 27.863 1.00 91.12 395 GLY A CA 1
ATOM 3004 C C . GLY A 1 395 ? -4.600 7.917 28.209 1.00 91.12 395 GLY A C 1
ATOM 3005 O O . GLY A 1 395 ? -5.477 7.909 27.344 1.00 91.12 395 GLY A O 1
ATOM 3006 N N . THR A 1 396 ? -4.861 8.126 29.496 1.00 92.31 396 THR A N 1
ATOM 3007 C CA . THR A 1 396 ? -6.183 8.475 30.034 1.00 92.31 396 THR A CA 1
ATOM 3008 C C . THR A 1 396 ? -6.124 9.869 30.644 1.00 92.31 396 THR A C 1
ATOM 3010 O O . THR A 1 396 ? -5.258 10.145 31.475 1.00 92.31 396 THR A O 1
ATOM 3013 N N . VAL A 1 397 ? -7.049 10.750 30.264 1.00 93.06 397 VAL A N 1
ATOM 3014 C CA . VAL A 1 397 ? -7.187 12.086 30.858 1.00 93.06 397 VAL A CA 1
ATOM 3015 C C . VAL A 1 397 ? -7.550 11.936 32.336 1.00 93.06 397 VAL A C 1
ATOM 3017 O O . VAL A 1 397 ? -8.538 11.289 32.676 1.00 93.06 397 VAL A O 1
ATOM 3020 N N . ILE A 1 398 ? -6.763 12.541 33.223 1.00 92.56 398 ILE A N 1
ATOM 3021 C CA . ILE A 1 398 ? -7.039 12.609 34.667 1.00 92.56 398 ILE A CA 1
ATOM 3022 C C . ILE A 1 398 ? -7.484 14.007 35.113 1.00 92.56 398 ILE A C 1
ATOM 3024 O O . ILE A 1 398 ? -8.128 14.138 36.149 1.00 92.56 398 ILE A O 1
ATOM 3028 N N . GLY A 1 399 ? -7.191 15.044 34.323 1.00 86.12 399 GLY A N 1
ATOM 3029 C CA . GLY A 1 399 ? -7.591 16.421 34.600 1.00 86.12 399 GLY A CA 1
ATOM 3030 C C . GLY A 1 399 ? -7.588 17.289 33.344 1.00 86.12 399 GLY A C 1
ATOM 3031 O O . GLY A 1 399 ? -6.894 16.990 32.373 1.00 86.12 399 GLY A O 1
ATOM 3032 N N . GLY A 1 400 ? -8.364 18.372 33.378 1.00 86.50 400 GLY A N 1
ATOM 3033 C CA . GLY A 1 400 ? -8.607 19.228 32.216 1.00 86.50 400 GLY A CA 1
ATOM 3034 C C . GLY A 1 400 ? -9.685 18.687 31.270 1.00 86.50 400 GLY A C 1
ATOM 3035 O O . GLY A 1 400 ? -10.219 17.592 31.453 1.00 86.50 400 GLY A O 1
ATOM 3036 N N . SER A 1 401 ? -10.017 19.496 30.268 1.00 83.62 401 SER A N 1
ATOM 3037 C CA . SER A 1 401 ? -10.980 19.183 29.209 1.00 83.62 401 SER A CA 1
ATOM 3038 C C . SER A 1 401 ? -10.590 19.930 27.939 1.00 83.62 401 SER A C 1
ATOM 3040 O O . SER A 1 401 ? -10.199 21.096 28.017 1.00 83.62 401 SER A O 1
ATOM 3042 N N . SER A 1 402 ? -10.691 19.275 26.787 1.00 86.50 402 SER A N 1
ATOM 3043 C CA . SER A 1 402 ? -10.316 19.835 25.485 1.00 86.50 402 SER A CA 1
ATOM 3044 C C . SER A 1 402 ? -10.971 19.040 24.358 1.00 86.50 402 SER A C 1
ATOM 3046 O O . SER A 1 402 ? -11.307 17.870 24.535 1.00 86.50 402 SER A O 1
ATOM 3048 N N . GLU A 1 403 ? -11.114 19.649 23.191 1.00 85.19 403 GLU A N 1
ATOM 3049 C CA . GLU A 1 403 ? -11.390 18.940 21.941 1.00 85.19 403 GLU A CA 1
ATOM 3050 C C . GLU A 1 403 ? -10.072 18.381 21.388 1.00 85.19 403 GLU A C 1
ATOM 3052 O O . GLU A 1 403 ? -9.056 19.070 21.411 1.00 85.19 403 GLU A O 1
ATOM 3057 N N . VAL A 1 404 ? -10.054 17.141 20.898 1.00 83.31 404 VAL A N 1
ATOM 3058 C CA . VAL A 1 404 ? -8.856 16.510 20.319 1.00 83.31 404 VAL A CA 1
ATOM 3059 C C . VAL A 1 404 ? -9.132 16.112 18.873 1.00 83.31 404 VAL A C 1
ATOM 3061 O O . VAL A 1 404 ? -10.060 15.354 18.593 1.00 83.31 404 VAL A O 1
ATOM 3064 N N . ASP A 1 405 ? -8.312 16.608 17.951 1.00 82.06 405 ASP A N 1
ATOM 3065 C CA . ASP A 1 405 ? -8.326 16.218 16.546 1.00 82.06 405 ASP A CA 1
ATOM 3066 C C . ASP A 1 405 ? -7.610 14.868 16.369 1.00 82.06 405 ASP A C 1
ATOM 3068 O O . ASP A 1 405 ? -6.384 14.758 16.459 1.00 82.06 405 ASP A O 1
ATOM 3072 N N . GLU A 1 406 ? -8.406 13.827 16.118 1.00 80.69 406 GLU A N 1
ATOM 3073 C CA . GLU A 1 406 ? -7.952 12.461 15.836 1.00 80.69 406 GLU A CA 1
ATOM 3074 C C . GLU A 1 406 ? -8.013 12.129 14.325 1.00 80.69 406 GLU A C 1
ATOM 3076 O O . GLU A 1 406 ? -7.924 10.956 13.939 1.00 80.69 406 GLU A O 1
ATOM 3081 N N . SER A 1 407 ? -8.176 13.131 13.449 1.00 70.69 407 SER A N 1
ATOM 3082 C CA . SER A 1 407 ? -8.422 12.965 12.005 1.00 70.69 407 SER A CA 1
ATOM 3083 C C . SER A 1 407 ? -7.341 12.166 11.282 1.00 70.69 407 SER A C 1
ATOM 3085 O O . SER A 1 407 ? -7.659 11.315 10.455 1.00 70.69 407 SER A O 1
ATOM 3087 N N . MET A 1 408 ? -6.070 12.356 11.644 1.00 67.69 408 MET A N 1
ATOM 3088 C CA . MET A 1 408 ? -4.922 11.670 11.029 1.00 67.69 408 MET A CA 1
ATOM 3089 C C . MET A 1 408 ? -4.892 10.149 11.270 1.00 67.69 408 MET A C 1
ATOM 3091 O O . MET A 1 408 ? -4.141 9.441 10.601 1.00 67.69 408 MET A O 1
ATOM 3095 N N . ILE A 1 409 ? -5.677 9.641 12.230 1.00 71.19 409 ILE A N 1
ATOM 3096 C CA . ILE A 1 409 ? -5.708 8.221 12.631 1.00 71.19 409 ILE A CA 1
ATOM 3097 C C . ILE A 1 409 ? -7.093 7.607 12.394 1.00 71.19 409 ILE A C 1
ATOM 3099 O O . ILE A 1 409 ? -7.211 6.444 12.003 1.00 71.19 409 ILE A O 1
ATOM 3103 N N . THR A 1 410 ? -8.151 8.383 12.627 1.00 66.75 410 THR A N 1
ATOM 3104 C CA . THR A 1 410 ? -9.546 7.940 12.485 1.00 66.75 410 THR A CA 1
ATOM 3105 C C . THR A 1 410 ? -10.130 8.223 11.101 1.00 66.75 410 THR A C 1
ATOM 3107 O O . THR A 1 410 ? -11.059 7.530 10.691 1.00 66.75 410 THR A O 1
ATOM 3110 N N . GLY A 1 411 ? -9.590 9.208 10.375 1.00 61.88 411 GLY A N 1
ATOM 3111 C CA . GLY A 1 411 ? -10.126 9.728 9.115 1.00 61.88 411 GLY A CA 1
ATOM 3112 C C . GLY A 1 411 ? -11.278 10.732 9.266 1.00 61.88 411 GLY A C 1
ATOM 3113 O O . GLY A 1 411 ? -11.797 11.203 8.253 1.00 61.88 411 GLY A O 1
ATOM 3114 N N . GLU A 1 412 ? -11.695 11.057 10.493 1.00 64.69 412 GLU A N 1
ATOM 3115 C CA . GLU A 1 412 ? -12.839 11.936 10.767 1.00 64.69 412 GLU A CA 1
ATOM 3116 C C . GLU A 1 412 ? -12.404 13.401 10.926 1.00 64.69 412 GLU A C 1
ATOM 3118 O O . GLU A 1 412 ? -11.529 13.677 11.739 1.00 64.69 412 GLU A O 1
ATOM 3123 N N . PRO A 1 413 ? -13.012 14.368 10.214 1.00 61.09 413 PRO A N 1
ATOM 3124 C CA . PRO A 1 413 ? -12.577 15.768 10.237 1.00 61.09 413 PRO A CA 1
ATOM 3125 C C . PRO A 1 413 ? -13.107 16.583 11.432 1.00 61.09 413 PRO A C 1
ATOM 3127 O O . PRO A 1 413 ? -12.872 17.787 11.487 1.00 61.09 413 PRO A O 1
ATOM 3130 N N . ILE A 1 414 ? -13.882 15.973 12.335 1.00 71.12 414 ILE A N 1
ATOM 3131 C CA . ILE A 1 414 ? -14.512 16.651 13.477 1.00 71.12 414 ILE A CA 1
ATOM 3132 C C . ILE A 1 414 ? -13.749 16.261 14.755 1.00 71.12 414 ILE A C 1
ATOM 3134 O O . ILE A 1 414 ? -13.693 15.064 15.055 1.00 71.12 414 ILE A O 1
ATOM 3138 N N . PRO A 1 415 ? -13.190 17.226 15.512 1.00 73.69 415 PRO A N 1
ATOM 3139 C CA . PRO A 1 415 ? -12.553 16.965 16.801 1.00 73.69 415 PRO A CA 1
ATOM 3140 C C . PRO A 1 415 ? -13.485 16.281 17.809 1.00 73.69 415 PRO A C 1
ATOM 3142 O O . PRO A 1 415 ? -14.699 16.483 17.808 1.00 73.69 415 PRO A O 1
ATOM 3145 N N . VAL A 1 416 ? -12.905 15.472 18.694 1.00 76.25 416 VAL A N 1
ATOM 3146 C CA . VAL A 1 416 ? -13.622 14.703 19.717 1.00 76.25 416 VAL A CA 1
ATOM 3147 C C . VAL A 1 416 ? -13.394 15.339 21.084 1.00 76.25 416 VAL A C 1
ATOM 3149 O O . VAL A 1 416 ? -12.252 15.447 21.527 1.00 76.25 416 VAL A O 1
ATOM 3152 N N . GLU A 1 417 ? -14.464 15.721 21.781 1.00 83.06 417 GLU A N 1
ATOM 3153 C CA . GLU A 1 417 ? -14.385 16.210 23.163 1.00 83.06 417 GLU A CA 1
ATOM 3154 C C . GLU A 1 417 ? -13.791 15.149 24.108 1.00 83.06 417 GLU A C 1
ATOM 3156 O O . GLU A 1 417 ? -14.201 13.983 24.110 1.00 83.06 417 GLU A O 1
ATOM 3161 N N . LYS A 1 418 ? -12.832 15.563 24.941 1.00 84.94 418 LYS A N 1
ATOM 3162 C CA . LYS A 1 418 ? -12.179 14.746 25.969 1.00 84.94 418 LYS A CA 1
ATOM 3163 C C . LYS A 1 418 ? -12.320 15.410 27.336 1.00 84.94 418 LYS A C 1
ATOM 3165 O O . LYS A 1 418 ? -12.065 16.603 27.504 1.00 84.94 418 LYS A O 1
ATOM 3170 N N . PHE A 1 419 ? -12.679 14.602 28.323 1.00 87.44 419 PHE A N 1
ATOM 3171 C CA . PHE A 1 419 ? -12.898 14.966 29.722 1.00 87.44 419 PHE A CA 1
ATOM 3172 C C . PHE A 1 419 ? -12.215 13.921 30.632 1.00 87.44 419 PHE A C 1
ATOM 3174 O O . PHE A 1 419 ? -11.691 12.926 30.126 1.00 87.44 419 PHE A O 1
ATOM 3181 N N . PRO A 1 420 ? -12.157 14.098 31.965 1.00 88.25 420 PRO A N 1
ATOM 3182 C CA . PRO A 1 420 ? -11.538 13.106 32.843 1.00 88.25 420 PRO A CA 1
ATOM 3183 C C . PRO A 1 420 ? -12.134 11.699 32.662 1.00 88.25 420 PRO A C 1
ATOM 3185 O O . PRO A 1 420 ? -13.341 11.537 32.501 1.00 88.25 420 PRO A O 1
ATOM 3188 N N . ALA A 1 421 ? -11.267 10.687 32.688 1.00 84.75 421 ALA A N 1
ATOM 3189 C CA . ALA A 1 421 ? -11.484 9.298 32.271 1.00 84.75 421 ALA A CA 1
ATOM 3190 C C . ALA A 1 421 ? -11.615 9.029 30.752 1.00 84.75 421 ALA A C 1
ATOM 3192 O O . ALA A 1 421 ? -11.615 7.859 30.367 1.00 84.75 421 ALA A O 1
ATOM 3193 N N . SER A 1 422 ? -11.643 10.040 29.871 1.00 83.00 422 SER A N 1
ATOM 3194 C CA . SER A 1 422 ? -11.525 9.817 28.419 1.00 83.00 422 SER A CA 1
ATOM 3195 C C . SER A 1 422 ? -10.133 9.298 28.039 1.00 83.00 422 SER A C 1
ATOM 3197 O O . SER A 1 422 ? -9.122 9.711 28.609 1.00 83.00 422 SER A O 1
ATOM 3199 N N . THR A 1 423 ? -10.059 8.432 27.028 1.00 84.94 423 THR A N 1
ATOM 3200 C CA . THR A 1 423 ? -8.792 8.001 26.425 1.00 84.94 423 THR A CA 1
ATOM 3201 C C . THR A 1 423 ? -8.330 8.975 25.341 1.00 84.94 423 THR A C 1
ATOM 3203 O O . THR A 1 423 ? -9.137 9.550 24.602 1.00 84.94 423 THR A O 1
ATOM 3206 N N . VAL A 1 424 ? -7.014 9.142 25.234 1.00 88.81 424 VAL A N 1
ATOM 3207 C CA . VAL A 1 424 ? -6.345 9.896 24.169 1.00 88.81 424 VAL A CA 1
ATOM 3208 C C . VAL A 1 424 ? -5.310 9.029 23.462 1.00 88.81 424 VAL A C 1
ATOM 3210 O O . VAL A 1 424 ? -4.700 8.146 24.069 1.00 88.81 424 VAL A O 1
ATOM 3213 N N . VAL A 1 425 ? -5.130 9.297 22.171 1.00 86.12 425 VAL A N 1
ATOM 3214 C CA . VAL A 1 425 ? -4.305 8.506 21.252 1.00 86.12 425 VAL A CA 1
ATOM 3215 C C . VAL A 1 425 ? -3.068 9.305 20.839 1.00 86.12 425 VAL A C 1
ATOM 3217 O O . VAL A 1 425 ? -3.148 10.513 20.610 1.00 86.12 425 VAL A O 1
ATOM 3220 N N . ALA A 1 426 ? -1.921 8.634 20.736 1.00 86.56 426 ALA A N 1
ATOM 3221 C CA . ALA A 1 426 ? -0.672 9.211 20.249 1.00 86.56 426 ALA A CA 1
ATOM 3222 C C . ALA A 1 426 ? -0.834 9.858 18.859 1.00 86.56 426 ALA A C 1
ATOM 3224 O O . ALA A 1 426 ? -1.492 9.299 17.991 1.00 86.56 426 ALA A O 1
ATOM 3225 N N . GLY A 1 427 ? -0.183 11.000 18.628 1.00 81.69 427 GLY A N 1
ATOM 3226 C CA . GLY A 1 427 ? -0.137 11.760 17.369 1.00 81.69 427 GLY A CA 1
ATOM 3227 C C . GLY A 1 427 ? -1.392 12.545 16.995 1.00 81.69 427 GLY A C 1
ATOM 3228 O O . GLY A 1 427 ? -1.305 13.376 16.089 1.00 81.69 427 GLY A O 1
ATOM 3229 N N . SER A 1 428 ? -2.508 12.350 17.700 1.00 86.56 428 SER A N 1
ATOM 3230 C CA . SER A 1 428 ? -3.641 13.280 17.677 1.00 86.56 428 SER A CA 1
ATOM 3231 C C . SER A 1 428 ? -3.204 14.676 18.139 1.00 86.56 428 SER A C 1
ATOM 3233 O O . SER A 1 428 ? -2.242 14.816 18.903 1.00 86.56 428 SER A O 1
ATOM 3235 N N . VAL A 1 429 ? -3.896 15.718 17.682 1.00 87.94 429 VAL A N 1
ATOM 3236 C CA . VAL A 1 429 ? -3.607 17.112 18.050 1.00 87.94 429 VAL A CA 1
ATOM 3237 C C . VAL A 1 429 ? -4.599 17.553 19.119 1.00 87.94 429 VAL A C 1
ATOM 3239 O O . VAL A 1 429 ? -5.809 17.454 18.934 1.00 87.94 429 VAL A O 1
ATOM 3242 N N . ASN A 1 430 ? -4.097 18.019 20.258 1.00 90.94 430 ASN A N 1
ATOM 3243 C CA . ASN A 1 430 ? -4.934 18.638 21.274 1.00 90.94 430 ASN A CA 1
ATOM 3244 C C . ASN A 1 430 ? -5.389 20.025 20.798 1.00 90.94 430 ASN A C 1
ATOM 3246 O O . ASN A 1 430 ? -4.575 20.773 20.270 1.00 90.94 430 ASN A O 1
ATOM 3250 N N . GLY A 1 431 ? -6.664 20.360 20.985 1.00 86.25 431 GLY A N 1
ATOM 3251 C CA . GLY A 1 431 ? -7.244 21.659 20.650 1.00 86.25 431 GLY A CA 1
ATOM 3252 C C . GLY A 1 431 ? -6.937 22.725 21.701 1.00 86.25 431 GLY A C 1
ATOM 3253 O O . GLY A 1 431 ? -5.823 22.825 22.201 1.00 86.25 431 GLY A O 1
ATOM 3254 N N . SER A 1 432 ? -7.933 23.538 22.053 1.00 76.81 432 SER A N 1
ATOM 3255 C CA . SER A 1 432 ? -7.745 24.773 22.832 1.00 76.81 432 SER A CA 1
ATOM 3256 C C . SER A 1 432 ? -7.530 24.591 24.346 1.00 76.81 432 SER A C 1
ATOM 3258 O O . SER A 1 432 ? -7.057 25.515 25.011 1.00 76.81 432 SER A O 1
ATOM 3260 N N . GLY A 1 433 ? -7.882 23.437 24.918 1.00 79.94 433 GLY A N 1
ATOM 3261 C CA . GLY A 1 433 ? -7.771 23.157 26.352 1.00 79.94 433 GLY A CA 1
ATOM 3262 C C . GLY A 1 433 ? -6.443 22.501 26.739 1.00 79.94 433 GLY A C 1
ATOM 3263 O O . GLY A 1 433 ? -5.793 21.853 25.930 1.00 79.94 433 GLY A O 1
ATOM 3264 N N . THR A 1 434 ? -6.028 22.623 28.003 1.00 88.75 434 THR A N 1
ATOM 3265 C CA . THR A 1 434 ? -4.892 21.843 28.541 1.00 88.75 434 THR A CA 1
ATOM 3266 C C . THR A 1 434 ? -5.398 20.511 29.089 1.00 88.75 434 THR A C 1
ATOM 3268 O O . THR A 1 434 ? -6.370 20.495 29.847 1.00 88.75 434 THR A O 1
ATOM 3271 N N . LEU A 1 435 ? -4.725 19.406 28.757 1.00 90.88 435 LEU A N 1
ATOM 3272 C CA . LEU A 1 435 ? -5.036 18.072 29.281 1.00 90.88 435 LEU A CA 1
ATOM 3273 C C . LEU A 1 435 ? -3.904 17.565 30.179 1.00 90.88 435 LEU A C 1
ATOM 3275 O O . LEU A 1 435 ? -2.730 17.664 29.829 1.00 90.88 435 LEU A O 1
ATOM 3279 N N . ILE A 1 436 ? -4.262 16.971 31.315 1.00 93.56 436 ILE A N 1
ATOM 3280 C CA . ILE A 1 436 ? -3.357 16.188 32.161 1.00 93.56 436 ILE A CA 1
ATOM 3281 C C . ILE A 1 436 ? -3.702 14.718 31.935 1.00 93.56 436 ILE A C 1
ATOM 3283 O O . ILE A 1 436 ? -4.833 14.292 32.177 1.00 93.56 436 ILE A O 1
ATOM 3287 N N . VAL A 1 437 ? -2.738 13.948 31.443 1.00 93.19 437 VAL A N 1
ATOM 3288 C CA . VAL A 1 437 ? -2.930 12.602 30.896 1.00 93.19 437 VAL A CA 1
ATOM 3289 C C . VAL A 1 437 ? -1.998 11.626 31.599 1.00 93.19 437 VAL A C 1
ATOM 3291 O O . VAL A 1 437 ? -0.781 11.776 31.547 1.00 93.19 437 VAL A O 1
ATOM 3294 N N . LYS A 1 438 ? -2.553 10.586 32.222 1.00 93.50 438 LYS A N 1
ATOM 3295 C CA . LYS A 1 438 ? -1.762 9.472 32.751 1.00 93.50 438 LYS A CA 1
ATOM 3296 C C . LYS A 1 438 ? -1.446 8.486 31.629 1.00 93.50 438 LYS A C 1
ATOM 3298 O O . LYS A 1 438 ? -2.355 8.047 30.922 1.00 93.50 438 LYS A O 1
ATOM 3303 N N . LEU A 1 439 ? -0.172 8.137 31.473 1.00 91.38 439 LEU A N 1
ATOM 3304 C CA . LEU A 1 439 ? 0.306 7.231 30.431 1.00 91.38 439 LEU A CA 1
ATOM 3305 C C . LEU A 1 439 ? -0.299 5.827 30.599 1.00 91.38 439 LEU A C 1
ATOM 3307 O O . LEU A 1 439 ? -0.251 5.252 31.689 1.00 91.38 439 LEU A O 1
ATOM 3311 N N . THR A 1 440 ? -0.835 5.256 29.514 1.00 86.19 440 THR A N 1
ATOM 3312 C CA . THR A 1 440 ? -1.336 3.867 29.488 1.00 86.19 440 THR A CA 1
ATOM 3313 C C . THR A 1 440 ? -0.444 2.946 28.664 1.00 86.19 440 THR A C 1
ATOM 3315 O O . THR A 1 440 ? -0.199 1.815 29.084 1.00 86.19 440 THR A O 1
ATOM 3318 N N . ARG A 1 441 ? 0.090 3.423 27.530 1.00 83.81 441 ARG A N 1
ATOM 3319 C CA . ARG A 1 441 ? 1.028 2.673 26.680 1.00 83.81 441 ARG A CA 1
ATOM 3320 C C . ARG A 1 441 ? 2.318 3.451 26.457 1.00 83.81 441 ARG A C 1
ATOM 3322 O O . ARG A 1 441 ? 2.300 4.663 26.232 1.00 83.81 441 ARG A O 1
ATOM 3329 N N . LEU A 1 442 ? 3.438 2.736 26.494 1.00 87.25 442 LEU A N 1
ATOM 3330 C CA . LEU A 1 442 ? 4.746 3.289 26.156 1.00 87.25 442 LEU A CA 1
ATOM 3331 C C . LEU A 1 442 ? 4.850 3.547 24.643 1.00 87.25 442 LEU A C 1
ATOM 3333 O O . LEU A 1 442 ? 4.151 2.893 23.869 1.00 87.25 442 LEU A O 1
ATOM 3337 N N . PRO A 1 443 ? 5.743 4.442 24.186 1.00 82.31 443 PRO A N 1
ATOM 3338 C CA . PRO A 1 443 ? 5.840 4.810 22.770 1.00 82.31 443 PRO A CA 1
ATOM 3339 C C . PRO A 1 443 ? 6.128 3.646 21.812 1.00 82.31 443 PRO A C 1
ATOM 3341 O O . PRO A 1 443 ? 5.689 3.671 20.662 1.00 82.31 443 PRO A O 1
ATOM 3344 N N . ALA A 1 444 ? 6.820 2.605 22.284 1.00 75.50 444 ALA A N 1
ATOM 3345 C CA . ALA A 1 444 ? 7.064 1.379 21.521 1.00 75.50 444 ALA A CA 1
ATOM 3346 C C . ALA A 1 444 ? 5.771 0.589 21.222 1.00 75.50 444 ALA A C 1
ATOM 3348 O O . ALA A 1 444 ? 5.643 0.028 20.138 1.00 75.50 444 ALA A O 1
ATOM 3349 N N . ASP A 1 445 ? 4.798 0.625 22.139 1.00 77.31 445 ASP A N 1
ATOM 3350 C CA . ASP A 1 445 ? 3.565 -0.178 22.112 1.00 77.31 445 ASP A CA 1
ATOM 3351 C C . ASP A 1 445 ? 2.295 0.665 21.865 1.00 77.31 445 ASP A C 1
ATOM 3353 O O . ASP A 1 445 ? 1.168 0.161 21.930 1.00 77.31 445 ASP A O 1
ATOM 3357 N N . ASN A 1 446 ? 2.452 1.970 21.615 1.00 80.69 446 ASN A N 1
ATOM 3358 C CA . ASN A 1 446 ? 1.331 2.879 21.393 1.00 80.69 446 ASN A CA 1
ATOM 3359 C C . ASN A 1 446 ? 0.623 2.626 20.055 1.00 80.69 446 ASN A C 1
ATOM 3361 O O . ASN A 1 446 ? 1.110 1.918 19.169 1.00 80.69 446 ASN A O 1
ATOM 3365 N N . THR A 1 447 ? -0.552 3.226 19.903 1.00 78.38 447 THR A N 1
ATOM 3366 C CA . THR A 1 447 ? -1.452 3.005 18.772 1.00 78.38 447 THR A CA 1
ATOM 3367 C C . THR A 1 447 ? -0.776 3.286 17.428 1.00 78.38 447 THR A C 1
ATOM 3369 O O . THR A 1 447 ? -0.926 2.483 16.510 1.00 78.38 447 THR A O 1
ATOM 3372 N N . ILE A 1 448 ? 0.052 4.333 17.305 1.00 77.94 448 ILE A N 1
ATOM 3373 C CA . ILE A 1 448 ? 0.825 4.587 16.074 1.00 77.94 448 ILE A CA 1
ATOM 3374 C C . ILE A 1 448 ? 1.813 3.455 15.796 1.00 77.94 448 ILE A C 1
ATOM 3376 O O . ILE A 1 448 ? 1.892 2.987 14.660 1.00 77.94 448 ILE A O 1
ATOM 3380 N N . SER A 1 449 ? 2.572 3.015 16.801 1.00 74.19 449 SER A N 1
ATOM 3381 C CA . SER A 1 449 ? 3.571 1.954 16.643 1.00 74.19 449 SER A CA 1
ATOM 3382 C C . SER A 1 449 ? 2.925 0.626 16.238 1.00 74.19 449 SER A C 1
ATOM 3384 O O . SER A 1 449 ? 3.411 -0.029 15.311 1.00 74.19 449 SER A O 1
ATOM 3386 N N . VAL A 1 450 ? 1.772 0.290 16.830 1.00 74.00 450 VAL A N 1
ATOM 3387 C CA . VAL A 1 450 ? 0.948 -0.868 16.447 1.00 74.00 450 VAL A CA 1
ATOM 3388 C C . VAL A 1 450 ? 0.449 -0.737 15.004 1.00 74.00 450 VAL A C 1
ATOM 3390 O O . VAL A 1 450 ? 0.679 -1.643 14.201 1.00 74.00 450 VAL A O 1
ATOM 3393 N N . ILE A 1 451 ? -0.174 0.389 14.626 1.00 70.06 451 ILE A N 1
ATOM 3394 C CA . ILE A 1 451 ? -0.664 0.607 13.252 1.00 70.06 451 ILE A CA 1
ATOM 3395 C C . ILE A 1 451 ? 0.490 0.537 12.245 1.00 70.06 451 ILE A C 1
ATOM 3397 O O . ILE A 1 451 ? 0.357 -0.115 11.210 1.00 70.06 451 ILE A O 1
ATOM 3401 N N . ALA A 1 452 ? 1.634 1.159 12.541 1.00 69.50 452 ALA A N 1
ATOM 3402 C CA . ALA A 1 452 ? 2.817 1.118 11.686 1.00 69.50 452 ALA A CA 1
ATOM 3403 C C . ALA A 1 452 ? 3.309 -0.323 11.471 1.00 69.50 452 ALA A C 1
ATOM 3405 O O . ALA A 1 452 ? 3.625 -0.688 10.339 1.00 69.50 452 ALA A O 1
ATOM 3406 N N . GLY A 1 453 ? 3.295 -1.159 12.516 1.00 68.56 453 GLY A N 1
ATOM 3407 C CA . GLY A 1 453 ? 3.573 -2.594 12.413 1.00 68.56 453 GLY A CA 1
ATOM 3408 C C . GLY A 1 453 ? 2.588 -3.332 11.498 1.00 68.56 453 GLY A C 1
ATOM 3409 O O . GLY A 1 453 ? 3.008 -4.104 10.637 1.00 68.56 453 GLY A O 1
ATOM 3410 N N . LEU A 1 454 ? 1.283 -3.055 11.606 1.00 66.88 454 LEU A N 1
ATOM 3411 C CA . LEU A 1 454 ? 0.262 -3.659 10.734 1.00 66.88 454 LEU A CA 1
ATOM 3412 C C . LEU A 1 454 ? 0.384 -3.205 9.267 1.00 66.88 454 LEU A C 1
ATOM 3414 O O . LEU A 1 454 ? 0.244 -4.013 8.346 1.00 66.88 454 LEU A O 1
ATOM 3418 N N . VAL A 1 455 ? 0.698 -1.929 9.035 1.00 68.75 455 VAL A N 1
ATOM 3419 C CA . VAL A 1 455 ? 0.963 -1.378 7.698 1.00 68.75 455 VAL A CA 1
ATOM 3420 C C . VAL A 1 455 ? 2.246 -1.976 7.103 1.00 68.75 455 VAL A C 1
ATOM 3422 O O . VAL A 1 455 ? 2.295 -2.264 5.905 1.00 68.75 455 VAL A O 1
ATOM 3425 N N . ASP A 1 456 ? 3.273 -2.229 7.917 1.00 67.12 456 ASP A N 1
ATOM 3426 C CA . ASP A 1 456 ? 4.476 -2.948 7.493 1.00 67.12 456 ASP A CA 1
ATOM 3427 C C . ASP A 1 456 ? 4.180 -4.417 7.140 1.00 67.12 456 ASP A C 1
ATOM 3429 O O . ASP A 1 456 ? 4.643 -4.884 6.097 1.00 67.12 456 ASP A O 1
ATOM 3433 N N . GLN A 1 457 ? 3.329 -5.121 7.898 1.00 65.50 457 GLN A N 1
ATOM 3434 C CA . GLN A 1 457 ? 2.842 -6.467 7.539 1.00 65.50 457 GLN A CA 1
ATOM 3435 C C . GLN A 1 457 ? 2.168 -6.491 6.156 1.00 65.50 457 GLN A C 1
ATOM 3437 O O . GLN A 1 457 ? 2.427 -7.396 5.354 1.00 65.50 457 GLN A O 1
ATOM 3442 N N . ALA A 1 458 ? 1.402 -5.455 5.802 1.00 58.09 458 ALA A N 1
ATOM 3443 C CA . ALA A 1 458 ? 0.824 -5.346 4.463 1.00 58.09 458 ALA A CA 1
ATOM 3444 C C . ALA A 1 458 ? 1.888 -5.192 3.370 1.00 58.09 458 ALA A C 1
ATOM 3446 O O . ALA A 1 458 ? 1.801 -5.874 2.346 1.00 58.09 458 ALA A O 1
ATOM 3447 N N . LYS A 1 459 ? 2.927 -4.375 3.602 1.00 64.19 459 LYS A N 1
ATOM 3448 C CA . LYS A 1 459 ? 4.093 -4.241 2.703 1.00 64.19 459 LYS A CA 1
ATOM 3449 C C . LYS A 1 459 ? 4.914 -5.540 2.601 1.00 64.19 459 LYS A C 1
ATOM 3451 O O . LYS A 1 459 ? 5.624 -5.723 1.609 1.00 64.19 459 LYS A O 1
ATOM 3456 N N . LEU A 1 460 ? 4.858 -6.423 3.604 1.00 62.03 460 LEU A N 1
ATOM 3457 C CA . LEU A 1 460 ? 5.500 -7.751 3.604 1.00 62.03 460 LEU A CA 1
ATOM 3458 C C . LEU A 1 460 ? 4.705 -8.815 2.843 1.00 62.03 460 LEU A C 1
ATOM 3460 O O . LEU A 1 460 ? 5.274 -9.786 2.346 1.00 62.03 460 LEU A O 1
ATOM 3464 N N . SER A 1 461 ? 3.390 -8.654 2.738 1.00 66.94 461 SER A N 1
ATOM 3465 C CA . SER A 1 461 ? 2.541 -9.616 2.042 1.00 66.94 461 SER A CA 1
ATOM 3466 C C . SER A 1 461 ? 2.580 -9.429 0.518 1.00 66.94 461 SER A C 1
ATOM 3468 O O . SER A 1 461 ? 2.315 -8.348 -0.008 1.00 66.94 461 SER A O 1
ATOM 3470 N N . LYS A 1 462 ? 2.876 -10.505 -0.221 1.00 68.25 462 LYS A N 1
ATOM 3471 C CA . LYS A 1 462 ? 2.893 -10.470 -1.688 1.00 68.25 462 LYS A CA 1
ATOM 3472 C C . LYS A 1 462 ? 1.477 -10.654 -2.270 1.00 68.25 462 LYS A C 1
ATOM 3474 O O . LYS A 1 462 ? 0.814 -11.635 -1.924 1.00 68.25 462 LYS A O 1
ATOM 3479 N N . PRO A 1 463 ? 1.005 -9.765 -3.162 1.00 71.44 463 PRO A N 1
ATOM 3480 C CA . PRO A 1 463 ? -0.337 -9.829 -3.739 1.00 71.44 463 PRO A CA 1
ATOM 3481 C C . PRO A 1 463 ? -0.369 -10.677 -5.033 1.00 71.44 463 PRO A C 1
ATOM 3483 O O . PRO A 1 463 ? 0.638 -10.820 -5.735 1.00 71.44 463 PRO A O 1
ATOM 3486 N N . ARG A 1 464 ? -1.522 -11.263 -5.387 1.00 77.75 464 ARG A N 1
ATOM 3487 C CA . ARG A 1 464 ? -1.622 -12.288 -6.449 1.00 77.75 464 ARG A CA 1
ATOM 3488 C C . ARG A 1 464 ? -1.409 -11.728 -7.854 1.00 77.75 464 ARG A C 1
ATOM 3490 O O . ARG A 1 464 ? -0.938 -12.452 -8.730 1.00 77.75 464 ARG A O 1
ATOM 3497 N N . ILE A 1 465 ? -1.733 -10.461 -8.106 1.00 75.38 465 ILE A N 1
ATOM 3498 C CA . ILE A 1 465 ? -1.474 -9.819 -9.399 1.00 75.38 465 ILE A CA 1
ATOM 3499 C C . ILE A 1 465 ? 0.022 -9.541 -9.595 1.00 75.38 465 ILE A C 1
ATOM 3501 O O . ILE A 1 465 ? 0.475 -9.534 -10.737 1.00 75.38 465 ILE A O 1
ATOM 3505 N N . GLN A 1 466 ? 0.811 -9.427 -8.515 1.00 74.06 466 GLN A N 1
ATOM 3506 C CA . GLN A 1 466 ? 2.275 -9.387 -8.601 1.00 74.06 466 GLN A CA 1
ATOM 3507 C C . GLN A 1 466 ? 2.849 -10.756 -8.994 1.00 74.06 466 GLN A C 1
ATOM 3509 O O . GLN A 1 466 ? 3.750 -10.809 -9.821 1.00 74.06 466 GLN A O 1
ATOM 3514 N N . ASP A 1 467 ? 2.295 -11.874 -8.509 1.00 75.69 467 ASP A N 1
ATOM 3515 C CA . ASP A 1 467 ? 2.693 -13.208 -8.999 1.00 75.69 467 ASP A CA 1
ATOM 3516 C C . ASP A 1 467 ? 2.380 -13.402 -10.493 1.00 75.69 467 ASP A C 1
ATOM 3518 O O . ASP A 1 467 ? 3.164 -14.013 -11.225 1.00 75.69 467 ASP A O 1
ATOM 3522 N N . ILE A 1 468 ? 1.259 -12.852 -10.977 1.00 76.75 468 ILE A N 1
ATOM 3523 C CA . ILE A 1 468 ? 0.944 -12.826 -12.414 1.00 76.75 468 ILE A CA 1
ATOM 3524 C C . ILE A 1 468 ? 1.956 -11.947 -13.163 1.00 76.75 468 ILE A C 1
ATOM 3526 O O . ILE A 1 468 ? 2.455 -12.365 -14.208 1.00 76.75 468 ILE A O 1
ATOM 3530 N N . ALA A 1 469 ? 2.297 -10.773 -12.627 1.00 73.06 469 ALA A N 1
ATOM 3531 C CA . ALA A 1 469 ? 3.280 -9.859 -13.205 1.00 73.06 469 ALA A CA 1
ATOM 3532 C C . ALA A 1 469 ? 4.672 -10.493 -13.333 1.00 73.06 469 ALA A C 1
ATOM 3534 O O . ALA A 1 469 ? 5.261 -10.466 -14.412 1.00 73.06 469 ALA A O 1
ATOM 3535 N N . ASP A 1 470 ? 5.165 -11.123 -12.265 1.00 70.44 470 ASP A N 1
ATOM 3536 C CA . ASP A 1 470 ? 6.463 -11.798 -12.242 1.00 70.44 470 ASP A CA 1
ATOM 3537 C C . ASP A 1 470 ? 6.480 -13.006 -13.191 1.00 70.44 470 ASP A C 1
ATOM 3539 O O . ASP A 1 470 ? 7.457 -13.221 -13.913 1.00 70.44 470 ASP A O 1
ATOM 3543 N N . ARG A 1 471 ? 5.374 -13.764 -13.274 1.00 76.31 471 ARG A N 1
ATOM 3544 C CA . ARG A 1 471 ? 5.226 -14.831 -14.274 1.00 76.31 471 ARG A CA 1
ATOM 3545 C C . ARG A 1 471 ? 5.292 -14.264 -15.694 1.00 76.31 471 ARG A C 1
ATOM 3547 O O . ARG A 1 471 ? 6.045 -14.802 -16.504 1.00 76.31 471 ARG A O 1
ATOM 3554 N N . VAL A 1 472 ? 4.561 -13.190 -15.999 1.00 76.25 472 VAL A N 1
ATOM 3555 C CA . VAL A 1 472 ? 4.619 -12.526 -17.314 1.00 76.25 472 VAL A CA 1
ATOM 3556 C C . VAL A 1 472 ? 6.043 -12.061 -17.618 1.00 76.25 472 VAL A C 1
ATOM 3558 O O . VAL A 1 472 ? 6.562 -12.403 -18.678 1.00 76.25 472 VAL A O 1
ATOM 3561 N N . ALA A 1 473 ? 6.716 -11.385 -16.683 1.00 70.31 473 ALA A N 1
ATOM 3562 C CA . ALA A 1 473 ? 8.098 -10.936 -16.845 1.00 70.31 473 ALA A CA 1
ATOM 3563 C C . ALA A 1 473 ? 9.069 -12.100 -17.132 1.00 70.31 473 ALA A C 1
ATOM 3565 O O . ALA A 1 473 ? 9.917 -11.987 -18.019 1.00 70.31 473 ALA A O 1
ATOM 3566 N N . SER A 1 474 ? 8.900 -13.246 -16.457 1.00 72.94 474 SER A N 1
ATOM 3567 C CA . SER A 1 474 ? 9.744 -14.435 -16.658 1.00 72.94 474 SER A CA 1
ATOM 3568 C C . SER A 1 474 ? 9.613 -15.071 -18.050 1.00 72.94 474 SER A C 1
ATOM 3570 O O . SER A 1 474 ? 10.597 -15.594 -18.569 1.00 72.94 474 SER A O 1
ATOM 3572 N N . PHE A 1 475 ? 8.434 -14.996 -18.681 1.00 78.94 475 PHE A N 1
ATOM 3573 C CA . PHE A 1 475 ? 8.230 -15.437 -20.069 1.00 78.94 475 PHE A CA 1
ATOM 3574 C C . PHE A 1 475 ? 8.601 -14.359 -21.092 1.00 78.94 475 PHE A C 1
ATOM 3576 O O . PHE A 1 475 ? 9.032 -14.678 -22.200 1.00 78.94 475 PHE A O 1
ATOM 3583 N N . PHE A 1 476 ? 8.455 -13.087 -20.725 1.00 80.44 476 PHE A N 1
ATOM 3584 C CA . PHE A 1 476 ? 8.689 -11.952 -21.607 1.00 80.44 476 PHE A CA 1
ATOM 3585 C C . PHE A 1 476 ? 10.147 -11.876 -22.085 1.00 80.44 476 PHE A C 1
ATOM 3587 O O . PHE A 1 476 ? 10.389 -11.719 -23.280 1.00 80.44 476 PHE A O 1
ATOM 3594 N N . VAL A 1 477 ? 11.129 -12.051 -21.191 1.00 79.56 477 VAL A N 1
ATOM 3595 C CA . VAL A 1 477 ? 12.550 -11.930 -21.570 1.00 79.56 477 VAL A CA 1
ATOM 3596 C C . VAL A 1 477 ? 12.999 -12.999 -22.594 1.00 79.56 477 VAL A C 1
ATOM 3598 O O . VAL A 1 477 ? 13.583 -12.617 -23.612 1.00 79.56 477 VAL A O 1
ATOM 3601 N N . PRO A 1 478 ? 12.697 -14.307 -22.431 1.00 84.69 478 PRO A N 1
ATOM 3602 C CA . PRO A 1 478 ? 12.945 -15.312 -23.474 1.00 84.69 478 PRO A CA 1
ATOM 3603 C C . PRO A 1 478 ? 12.279 -14.995 -24.823 1.00 84.69 478 PRO A C 1
ATOM 3605 O O . PRO A 1 478 ? 12.892 -15.194 -25.877 1.00 84.69 478 PRO A O 1
ATOM 3608 N N . VAL A 1 479 ? 11.044 -14.476 -24.805 1.00 88.88 479 VAL A N 1
ATOM 3609 C CA . VAL A 1 479 ? 10.308 -14.093 -26.023 1.00 88.88 479 VAL A CA 1
ATOM 3610 C C . VAL A 1 479 ? 11.025 -12.959 -26.753 1.00 88.88 479 VAL A C 1
ATOM 3612 O O . VAL A 1 479 ? 11.245 -13.062 -27.956 1.00 88.88 479 VAL A O 1
ATOM 3615 N N . VAL A 1 480 ? 11.474 -11.923 -26.040 1.00 88.75 480 VAL A N 1
ATOM 3616 C CA . VAL A 1 480 ? 12.257 -10.813 -26.609 1.00 88.75 480 VAL A CA 1
ATOM 3617 C C . VAL A 1 480 ? 13.558 -11.292 -27.246 1.00 88.75 480 VAL A C 1
ATOM 3619 O O . VAL A 1 480 ? 13.865 -10.893 -28.368 1.00 88.75 480 VAL A O 1
ATOM 3622 N N . ILE A 1 481 ? 14.324 -12.147 -26.561 1.00 88.06 481 ILE A N 1
ATOM 3623 C CA . ILE A 1 481 ? 15.588 -12.679 -27.096 1.00 88.06 481 ILE A CA 1
ATOM 3624 C C . ILE A 1 481 ? 15.315 -13.455 -28.393 1.00 88.06 481 ILE A C 1
ATOM 3626 O O . ILE A 1 481 ? 15.997 -13.252 -29.396 1.00 88.06 481 ILE A O 1
ATOM 3630 N N . THR A 1 482 ? 14.257 -14.268 -28.406 1.00 91.12 482 THR A N 1
ATOM 3631 C CA . THR A 1 482 ? 13.815 -15.006 -29.598 1.00 91.12 482 THR A CA 1
ATOM 3632 C C . THR A 1 482 ? 13.407 -14.059 -30.734 1.00 91.12 482 THR A C 1
ATOM 3634 O O . THR A 1 482 ? 13.846 -14.236 -31.868 1.00 91.12 482 THR A O 1
ATOM 3637 N N . LEU A 1 483 ? 12.629 -13.011 -30.441 1.00 91.75 483 LEU A N 1
ATOM 3638 C CA . LEU A 1 483 ? 12.221 -11.997 -31.418 1.00 91.75 483 LEU A CA 1
ATOM 3639 C C . LEU A 1 483 ? 13.410 -11.199 -31.971 1.00 91.75 483 LEU A C 1
ATOM 3641 O O . LEU A 1 483 ? 13.421 -10.890 -33.159 1.00 91.75 483 LEU A O 1
ATOM 3645 N N . SER A 1 484 ? 14.424 -10.899 -31.156 1.00 91.31 484 SER A N 1
ATOM 3646 C CA . SER A 1 484 ? 15.654 -10.232 -31.601 1.00 91.31 484 SER A CA 1
ATOM 3647 C C . SER A 1 484 ? 16.442 -11.105 -32.588 1.00 91.31 484 SER A C 1
ATOM 3649 O O . SER A 1 484 ? 16.836 -10.625 -33.651 1.00 91.31 484 SER A O 1
ATOM 3651 N N . ILE A 1 485 ? 16.574 -12.410 -32.309 1.00 93.12 485 ILE A N 1
ATOM 3652 C CA . ILE A 1 485 ? 17.203 -13.384 -33.220 1.00 93.12 485 ILE A CA 1
ATOM 3653 C C . ILE A 1 485 ? 16.403 -13.514 -34.527 1.00 93.12 485 ILE A C 1
ATOM 3655 O O . ILE A 1 485 ? 16.984 -13.470 -35.610 1.00 93.12 485 ILE A O 1
ATOM 3659 N N . ILE A 1 486 ? 15.071 -13.617 -34.451 1.00 94.00 486 ILE A N 1
ATOM 3660 C CA . ILE A 1 486 ? 14.195 -13.655 -35.635 1.00 94.00 486 ILE A CA 1
ATOM 3661 C C . ILE A 1 486 ? 14.359 -12.376 -36.471 1.00 94.00 486 ILE A C 1
ATOM 3663 O O . ILE A 1 486 ? 14.550 -12.452 -37.683 1.00 94.00 486 ILE A O 1
ATOM 3667 N N . THR A 1 487 ? 14.356 -11.209 -35.823 1.00 92.44 487 THR A N 1
ATOM 3668 C CA . THR A 1 487 ? 14.554 -9.898 -36.465 1.00 92.44 487 THR A CA 1
ATOM 3669 C C . THR A 1 487 ? 15.903 -9.834 -37.185 1.00 92.44 487 THR A C 1
ATOM 3671 O O . THR A 1 487 ? 15.964 -9.405 -38.336 1.00 92.44 487 THR A O 1
ATOM 3674 N N . PHE A 1 488 ? 16.977 -10.313 -36.549 1.00 92.00 488 PHE A N 1
ATOM 3675 C CA . PHE A 1 488 ? 18.313 -10.387 -37.144 1.00 92.00 488 PHE A CA 1
ATOM 3676 C C . PHE A 1 488 ? 18.332 -11.238 -38.424 1.00 92.00 488 PHE A C 1
ATOM 3678 O O . PHE A 1 488 ? 18.807 -10.785 -39.466 1.00 92.00 488 PHE A O 1
ATOM 3685 N N . VAL A 1 489 ? 17.763 -12.448 -38.376 1.00 93.81 489 VAL A N 1
ATOM 3686 C CA . VAL A 1 489 ? 17.719 -13.367 -39.527 1.00 93.81 489 VAL A CA 1
ATOM 3687 C C . VAL A 1 489 ? 16.869 -12.802 -40.670 1.00 93.81 489 VAL A C 1
ATOM 3689 O O . VAL A 1 489 ? 17.300 -12.842 -41.824 1.00 93.81 489 VAL A O 1
ATOM 3692 N N . ILE A 1 490 ? 15.699 -12.228 -40.368 1.00 92.00 490 ILE A N 1
ATOM 3693 C CA . ILE A 1 490 ? 14.818 -11.614 -41.375 1.00 92.00 490 ILE A CA 1
ATOM 3694 C C . ILE A 1 490 ? 15.523 -10.449 -42.076 1.00 92.00 490 ILE A C 1
ATOM 3696 O O . ILE A 1 490 ? 15.506 -10.386 -43.305 1.00 92.00 490 ILE A O 1
ATOM 3700 N N . TRP A 1 491 ? 16.182 -9.550 -41.339 1.00 90.19 491 TRP A N 1
ATOM 3701 C CA . TRP A 1 491 ? 16.847 -8.396 -41.951 1.00 90.19 491 TRP A CA 1
ATOM 3702 C C . TRP A 1 491 ? 18.094 -8.762 -42.762 1.00 90.19 491 TRP A C 1
ATOM 3704 O O . TRP A 1 491 ? 18.343 -8.117 -43.781 1.00 90.19 491 TRP A O 1
ATOM 3714 N N . ILE A 1 492 ? 18.821 -9.827 -42.402 1.00 91.19 492 ILE A N 1
ATOM 3715 C CA . ILE A 1 492 ? 19.868 -10.391 -43.272 1.00 91.19 492 ILE A CA 1
ATOM 3716 C C . ILE A 1 492 ? 19.252 -10.915 -44.574 1.00 91.19 492 ILE A C 1
ATOM 3718 O O . ILE A 1 492 ? 19.734 -10.572 -45.655 1.00 91.19 492 ILE A O 1
ATOM 3722 N N . ALA A 1 493 ? 18.174 -11.701 -44.486 1.00 89.56 493 ALA A N 1
ATOM 3723 C CA . ALA A 1 493 ? 17.503 -12.247 -45.661 1.00 89.56 493 ALA A CA 1
ATOM 3724 C C . ALA A 1 493 ? 16.990 -11.129 -46.586 1.00 89.56 493 ALA A C 1
ATOM 3726 O O . ALA A 1 493 ? 17.338 -11.121 -47.761 1.00 89.56 493 ALA A O 1
ATOM 3727 N N . VAL A 1 494 ? 16.260 -10.140 -46.056 1.00 87.81 494 VAL A N 1
ATOM 3728 C CA . VAL A 1 494 ? 15.753 -8.978 -46.814 1.00 87.81 494 VAL A CA 1
ATOM 3729 C C . VAL A 1 494 ? 16.892 -8.141 -47.408 1.00 87.81 494 VAL A C 1
ATOM 3731 O O . VAL A 1 494 ? 16.804 -7.718 -48.563 1.00 87.81 494 VAL A O 1
ATOM 3734 N N . GLY A 1 495 ? 17.973 -7.916 -46.654 1.00 85.69 495 GLY A N 1
ATOM 3735 C CA . GLY A 1 495 ? 19.148 -7.183 -47.126 1.00 85.69 495 GLY A CA 1
ATOM 3736 C C . GLY A 1 495 ? 19.793 -7.833 -48.352 1.00 85.69 495 GLY A C 1
ATOM 3737 O O . GLY A 1 495 ? 20.104 -7.140 -49.320 1.00 85.69 495 GLY A O 1
ATOM 3738 N N . ILE A 1 496 ? 19.934 -9.161 -48.342 1.00 87.88 496 ILE A N 1
ATOM 3739 C CA . ILE A 1 496 ? 20.557 -9.924 -49.432 1.00 87.88 496 ILE A CA 1
ATOM 3740 C C . ILE A 1 496 ? 19.588 -10.141 -50.606 1.00 87.88 496 ILE A C 1
ATOM 3742 O O . ILE A 1 496 ? 19.964 -9.887 -51.747 1.00 87.88 496 ILE A O 1
ATOM 3746 N N . THR A 1 497 ? 18.358 -10.608 -50.362 1.00 87.31 497 THR A N 1
ATOM 3747 C CA . THR A 1 497 ? 17.453 -11.073 -51.434 1.00 87.31 497 THR A CA 1
ATOM 3748 C C . THR A 1 497 ? 16.589 -9.977 -52.046 1.00 87.31 497 THR A C 1
ATOM 3750 O O . THR A 1 497 ? 16.306 -10.039 -53.238 1.00 87.31 497 THR A O 1
ATOM 3753 N N . VAL A 1 498 ? 16.166 -8.980 -51.260 1.00 85.88 498 VAL A N 1
ATOM 3754 C CA . VAL A 1 498 ? 15.260 -7.909 -51.719 1.00 85.88 498 VAL A CA 1
ATOM 3755 C C . VAL A 1 498 ? 16.030 -6.628 -52.031 1.00 85.88 498 VAL A C 1
ATOM 3757 O O . VAL A 1 498 ? 15.733 -5.951 -53.011 1.00 85.88 498 VAL A O 1
ATOM 3760 N N . ARG A 1 499 ? 17.022 -6.279 -51.202 1.00 83.06 499 ARG A N 1
ATOM 3761 C CA . ARG A 1 499 ? 17.812 -5.042 -51.348 1.00 83.06 499 ARG A CA 1
ATOM 3762 C C . ARG A 1 499 ? 19.139 -5.230 -52.094 1.00 83.06 499 ARG A C 1
ATOM 3764 O O . ARG A 1 499 ? 19.844 -4.242 -52.289 1.00 83.06 499 ARG A O 1
ATOM 3771 N N . SER A 1 500 ? 19.492 -6.460 -52.478 1.00 83.50 500 SER A N 1
ATOM 3772 C CA . SER A 1 500 ? 20.741 -6.815 -53.179 1.00 83.50 500 SER A CA 1
ATOM 3773 C C . SER A 1 500 ? 22.014 -6.238 -52.534 1.00 83.50 500 SER A C 1
ATOM 3775 O O . SER A 1 500 ? 22.974 -5.877 -53.217 1.00 83.50 500 SER A O 1
ATOM 3777 N N . GLN A 1 501 ? 22.025 -6.109 -51.204 1.00 82.88 501 GLN A N 1
ATOM 3778 C CA . GLN A 1 501 ? 23.160 -5.586 -50.448 1.00 82.88 501 GLN A CA 1
ATOM 3779 C C . GLN A 1 501 ? 24.244 -6.656 -50.270 1.00 82.88 501 GLN A C 1
ATOM 3781 O O . GLN A 1 501 ? 23.968 -7.855 -50.223 1.00 82.88 501 GLN A O 1
ATOM 3786 N N . SER A 1 502 ? 25.494 -6.224 -50.078 1.00 82.94 502 SER A N 1
ATOM 3787 C CA . SER A 1 502 ? 26.557 -7.136 -49.649 1.00 82.94 502 SER A CA 1
ATOM 3788 C C . SER A 1 502 ? 26.251 -7.712 -48.261 1.00 82.94 502 SER A C 1
ATOM 3790 O O . SER A 1 502 ? 25.729 -7.013 -47.389 1.00 82.94 502 SER A O 1
ATOM 3792 N N . GLY A 1 503 ? 26.622 -8.977 -48.024 1.00 79.69 503 GLY A N 1
ATOM 3793 C CA . GLY A 1 503 ? 26.339 -9.665 -46.756 1.00 79.69 503 GLY A CA 1
ATOM 3794 C C . GLY A 1 503 ? 26.864 -8.923 -45.520 1.00 79.69 503 GLY A C 1
ATOM 3795 O O . GLY A 1 503 ? 26.200 -8.904 -44.486 1.00 79.69 503 GLY A O 1
ATOM 3796 N N . ALA A 1 504 ? 27.998 -8.223 -45.643 1.00 78.00 504 ALA A N 1
ATOM 3797 C CA . ALA A 1 504 ? 28.520 -7.347 -44.594 1.00 78.00 504 ALA A CA 1
ATOM 3798 C C . ALA A 1 504 ? 27.547 -6.201 -44.257 1.00 78.00 504 ALA A C 1
ATOM 3800 O O . ALA A 1 504 ? 27.219 -6.004 -43.088 1.00 78.00 504 ALA A O 1
ATOM 3801 N N . ARG A 1 505 ? 27.028 -5.489 -45.269 1.00 79.06 505 ARG A N 1
ATOM 3802 C CA . ARG A 1 505 ? 26.103 -4.362 -45.074 1.00 79.06 505 ARG A CA 1
ATOM 3803 C C . ARG A 1 505 ? 24.750 -4.821 -44.524 1.00 79.06 505 ARG A C 1
ATOM 3805 O O . ARG A 1 505 ? 24.261 -4.228 -43.562 1.00 79.06 505 ARG A O 1
ATOM 3812 N N . ALA A 1 506 ? 24.211 -5.919 -45.057 1.00 84.38 506 ALA A N 1
ATOM 3813 C CA . ALA A 1 506 ? 22.988 -6.540 -44.550 1.00 84.38 506 ALA A CA 1
ATOM 3814 C C . ALA A 1 506 ? 23.129 -6.950 -43.070 1.00 84.38 506 ALA A C 1
ATOM 3816 O O . ALA A 1 506 ? 22.233 -6.693 -42.269 1.00 84.38 506 ALA A O 1
ATOM 3817 N N . THR A 1 507 ? 24.284 -7.500 -42.676 1.00 84.81 507 THR A N 1
ATOM 3818 C CA . THR A 1 507 ? 24.577 -7.863 -41.277 1.00 84.81 507 THR A CA 1
ATOM 3819 C C . THR A 1 507 ? 24.691 -6.631 -40.372 1.00 84.81 507 THR A C 1
ATOM 3821 O O . THR A 1 507 ? 24.135 -6.633 -39.273 1.00 84.81 507 THR A O 1
ATOM 3824 N N . THR A 1 508 ? 25.346 -5.550 -40.824 1.00 80.94 508 THR A N 1
ATOM 3825 C CA . THR A 1 508 ? 25.419 -4.290 -40.056 1.00 80.94 508 THR A CA 1
ATOM 3826 C C . THR A 1 508 ? 24.062 -3.595 -39.918 1.00 80.94 508 THR A C 1
ATOM 3828 O O . THR A 1 508 ? 23.784 -3.012 -38.874 1.00 80.94 508 THR A O 1
ATOM 3831 N N . GLU A 1 509 ? 23.170 -3.685 -40.912 1.00 80.38 509 GLU A N 1
ATOM 3832 C CA . GLU A 1 509 ? 21.792 -3.203 -40.753 1.00 80.38 509 GLU A CA 1
ATOM 3833 C C . GLU A 1 509 ? 21.026 -4.099 -39.763 1.00 80.38 509 GLU A C 1
ATOM 3835 O O . GLU A 1 509 ? 20.481 -3.594 -38.778 1.00 80.38 509 GLU A O 1
ATOM 3840 N N . ALA A 1 510 ? 21.054 -5.422 -39.946 1.00 87.12 510 ALA A N 1
ATOM 3841 C CA . ALA A 1 510 ? 20.332 -6.386 -39.116 1.00 87.12 510 ALA A CA 1
ATOM 3842 C C . ALA A 1 510 ? 20.703 -6.331 -37.625 1.00 87.12 510 ALA A C 1
ATOM 3844 O O . ALA A 1 510 ? 19.809 -6.381 -36.776 1.00 87.12 510 ALA A O 1
ATOM 3845 N N . ILE A 1 511 ? 21.989 -6.176 -37.280 1.00 85.50 511 ILE A N 1
ATOM 3846 C CA . ILE A 1 511 ? 22.407 -6.092 -35.871 1.00 85.50 511 ILE A CA 1
ATOM 3847 C C . ILE A 1 511 ? 21.834 -4.844 -35.186 1.00 85.50 511 ILE A C 1
ATOM 3849 O O . ILE A 1 511 ? 21.442 -4.912 -34.024 1.00 85.50 511 ILE A O 1
ATOM 3853 N N . THR A 1 512 ? 21.673 -3.726 -35.907 1.00 82.44 512 THR A N 1
ATOM 3854 C CA . THR A 1 512 ? 21.059 -2.515 -35.337 1.00 82.44 512 THR A CA 1
ATOM 3855 C C . THR A 1 512 ? 19.566 -2.701 -35.052 1.00 82.44 512 THR A C 1
ATOM 3857 O O . THR A 1 512 ? 19.082 -2.175 -34.051 1.00 82.44 512 THR A O 1
ATOM 3860 N N . TYR A 1 513 ? 18.829 -3.471 -35.863 1.00 86.31 513 TYR A N 1
ATOM 3861 C CA . TYR A 1 513 ? 17.439 -3.844 -35.552 1.00 86.31 513 TYR A CA 1
ATOM 3862 C C . TYR A 1 513 ? 17.372 -4.791 -34.348 1.00 86.31 513 TYR A C 1
ATOM 3864 O O . TYR A 1 513 ? 16.620 -4.538 -33.410 1.00 86.31 513 TYR A O 1
ATOM 3872 N N . ALA A 1 514 ? 18.215 -5.828 -34.320 1.00 88.31 514 ALA A N 1
ATOM 3873 C CA . ALA A 1 514 ? 18.281 -6.790 -33.220 1.00 88.31 514 ALA A CA 1
ATOM 3874 C C . ALA A 1 514 ? 18.594 -6.118 -31.869 1.00 88.31 514 ALA A C 1
ATOM 3876 O O . ALA A 1 514 ? 17.906 -6.373 -30.877 1.00 88.31 514 ALA A O 1
ATOM 3877 N N . ILE A 1 515 ? 19.572 -5.203 -31.851 1.00 84.19 515 ILE A N 1
ATOM 3878 C CA . ILE A 1 515 ? 19.914 -4.364 -30.696 1.00 84.19 515 ILE A CA 1
ATOM 3879 C C . ILE A 1 515 ? 18.725 -3.472 -30.310 1.00 84.19 515 ILE A C 1
ATOM 3881 O O . ILE A 1 515 ? 18.359 -3.443 -29.139 1.00 84.19 515 ILE A O 1
ATOM 3885 N N . THR A 1 516 ? 18.064 -2.806 -31.267 1.00 83.12 516 THR A N 1
ATOM 3886 C CA . THR A 1 516 ? 16.888 -1.959 -30.969 1.00 83.12 516 THR A CA 1
ATOM 3887 C C . THR A 1 516 ? 15.776 -2.759 -30.281 1.00 83.12 516 THR A C 1
ATOM 3889 O O . THR A 1 516 ? 15.247 -2.307 -29.269 1.00 83.12 516 THR A O 1
ATOM 3892 N N . VAL A 1 517 ? 15.462 -3.966 -30.768 1.00 87.69 517 VAL A N 1
ATOM 3893 C CA . VAL A 1 517 ? 14.454 -4.853 -30.159 1.00 87.69 517 VAL A CA 1
ATOM 3894 C C . VAL A 1 517 ? 14.822 -5.237 -28.723 1.00 87.69 517 VAL A C 1
ATOM 3896 O O . VAL A 1 517 ? 13.953 -5.193 -27.854 1.00 87.69 517 VAL A O 1
ATOM 3899 N N . LEU A 1 518 ? 16.091 -5.561 -28.440 1.00 84.62 518 LEU A N 1
ATOM 3900 C CA . LEU A 1 518 ? 16.535 -5.862 -27.071 1.00 84.62 518 LEU A CA 1
ATOM 3901 C C . LEU A 1 518 ? 16.351 -4.652 -26.143 1.00 84.62 518 LEU A C 1
ATOM 3903 O O . LEU A 1 518 ? 15.823 -4.809 -25.045 1.00 84.62 518 LEU A O 1
ATOM 3907 N N . ILE A 1 519 ? 16.740 -3.456 -26.595 1.00 77.50 519 ILE A N 1
ATOM 3908 C CA . ILE A 1 519 ? 16.698 -2.219 -25.800 1.00 77.50 519 ILE A CA 1
ATOM 3909 C C . ILE A 1 519 ? 15.263 -1.812 -25.465 1.00 77.50 519 ILE A C 1
ATOM 3911 O O . ILE A 1 519 ? 14.913 -1.668 -24.297 1.00 77.50 519 ILE A O 1
ATOM 3915 N N . VAL A 1 520 ? 14.431 -1.628 -26.495 1.00 77.56 520 VAL A N 1
ATOM 3916 C CA . VAL A 1 520 ? 13.069 -1.084 -26.357 1.00 77.56 520 VAL A CA 1
ATOM 3917 C C . VAL A 1 520 ? 12.188 -1.966 -25.467 1.00 77.56 520 VAL A C 1
ATOM 3919 O O . VAL A 1 520 ? 11.201 -1.510 -24.898 1.00 77.56 520 VAL A O 1
ATOM 3922 N N . SER A 1 521 ? 12.544 -3.241 -25.339 1.00 77.94 521 SER A N 1
ATOM 3923 C CA . SER A 1 521 ? 11.708 -4.228 -24.685 1.00 77.94 521 SER A CA 1
ATOM 3924 C C . SER A 1 521 ? 11.584 -4.124 -23.162 1.00 77.94 521 SER A C 1
ATOM 3926 O O . SER A 1 521 ? 10.647 -4.742 -22.661 1.00 77.94 521 SER A O 1
ATOM 3928 N N . CYS A 1 522 ? 12.475 -3.447 -22.408 1.00 73.06 522 CYS A N 1
ATOM 3929 C CA . CYS A 1 522 ? 12.586 -3.739 -20.965 1.00 73.06 522 CYS A CA 1
ATOM 3930 C C . CYS A 1 522 ? 11.223 -3.701 -20.239 1.00 73.06 522 CYS A C 1
ATOM 3932 O O . CYS A 1 522 ? 10.585 -2.647 -20.168 1.00 73.06 522 CYS A O 1
ATOM 3934 N N . PRO A 1 523 ? 10.795 -4.800 -19.585 1.00 66.62 523 PRO A N 1
ATOM 3935 C CA . PRO A 1 523 ? 9.559 -4.830 -18.803 1.00 66.62 523 PRO A CA 1
ATOM 3936 C C . PRO A 1 523 ? 9.714 -4.124 -17.439 1.00 66.62 523 PRO A C 1
ATOM 3938 O O . PRO A 1 523 ? 8.944 -4.369 -16.512 1.00 66.62 523 PRO A O 1
ATOM 3941 N N . CYS A 1 524 ? 10.704 -3.236 -17.312 1.00 61.09 524 CYS A N 1
ATOM 3942 C CA . CYS A 1 524 ? 11.142 -2.552 -16.100 1.00 61.09 524 CYS A CA 1
ATOM 3943 C C . CYS A 1 524 ? 9.982 -1.888 -15.321 1.00 61.09 524 CYS A C 1
ATOM 3945 O O . CYS A 1 524 ? 9.952 -1.946 -14.093 1.00 61.09 524 CYS A O 1
ATOM 3947 N N . ALA A 1 525 ? 9.004 -1.293 -16.017 1.00 61.88 525 ALA A N 1
ATOM 3948 C CA . ALA A 1 525 ? 7.838 -0.652 -15.397 1.00 61.88 525 ALA A CA 1
ATOM 3949 C C . ALA A 1 525 ? 6.800 -1.655 -14.843 1.00 61.88 525 ALA A C 1
ATOM 3951 O O . ALA A 1 525 ? 6.123 -1.372 -13.853 1.00 61.88 525 ALA A O 1
ATOM 3952 N N . ILE A 1 526 ? 6.693 -2.844 -15.447 1.00 66.44 526 ILE A N 1
ATOM 3953 C CA . ILE A 1 526 ? 5.672 -3.855 -15.127 1.00 66.44 526 ILE A CA 1
ATOM 3954 C C . ILE A 1 526 ? 5.878 -4.406 -13.708 1.00 66.44 526 ILE A C 1
A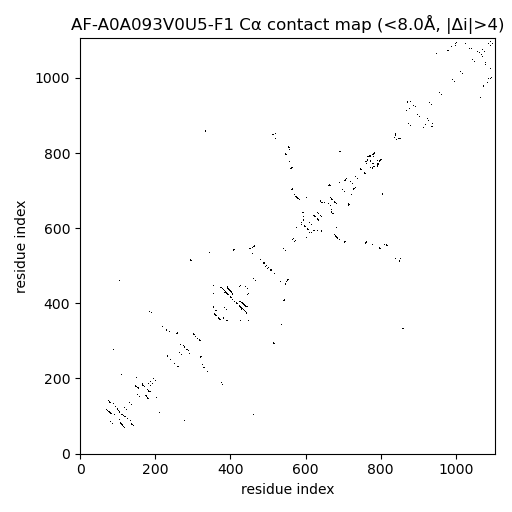TOM 3956 O O . ILE A 1 526 ? 4.922 -4.524 -12.943 1.00 66.44 526 ILE A O 1
ATOM 3960 N N . GLY A 1 527 ? 7.130 -4.695 -13.334 1.00 63.38 527 GLY A N 1
ATOM 3961 C CA . GLY A 1 527 ? 7.468 -5.310 -12.043 1.00 63.38 527 GLY A CA 1
ATOM 3962 C C . GLY A 1 527 ? 7.254 -4.415 -10.814 1.00 63.38 527 GLY A C 1
ATOM 3963 O O . GLY A 1 527 ? 7.174 -4.925 -9.701 1.00 63.38 527 GLY A O 1
ATOM 3964 N N . LEU A 1 528 ? 7.143 -3.093 -10.993 1.00 67.19 528 LEU A N 1
ATOM 3965 C CA . LEU A 1 528 ? 6.995 -2.134 -9.887 1.00 67.19 528 LEU A CA 1
ATOM 3966 C C . LEU A 1 528 ? 5.624 -1.451 -9.834 1.00 67.19 528 LEU A C 1
ATOM 3968 O O . LEU A 1 528 ? 5.258 -0.911 -8.791 1.00 67.19 528 LEU A O 1
ATOM 3972 N N . ALA A 1 529 ? 4.826 -1.533 -10.902 1.00 72.56 529 ALA A N 1
ATOM 3973 C CA . ALA A 1 529 ? 3.485 -0.955 -10.941 1.00 72.56 529 ALA A CA 1
ATOM 3974 C C . ALA A 1 529 ? 2.554 -1.500 -9.838 1.00 72.56 529 ALA A C 1
ATOM 3976 O O . ALA A 1 529 ? 1.760 -0.737 -9.291 1.00 72.56 529 ALA A O 1
ATOM 3977 N N . VAL A 1 530 ? 2.651 -2.793 -9.495 1.00 75.75 530 VAL A N 1
ATOM 3978 C CA . VAL A 1 530 ? 1.842 -3.406 -8.422 1.00 75.75 530 VAL A CA 1
ATOM 3979 C C . VAL A 1 530 ? 2.261 -2.929 -7.027 1.00 75.75 530 VAL A C 1
ATOM 3981 O O . VAL A 1 530 ? 1.422 -2.316 -6.365 1.00 75.75 530 VAL A O 1
ATOM 3984 N N . PRO A 1 531 ? 3.507 -3.163 -6.554 1.00 71.19 531 PRO A N 1
ATOM 3985 C CA . PRO A 1 531 ? 3.879 -2.823 -5.181 1.00 71.19 531 PRO A CA 1
ATOM 3986 C C . PRO A 1 531 ? 3.733 -1.326 -4.889 1.00 71.19 531 PRO A C 1
ATOM 3988 O O . PRO A 1 531 ? 3.315 -0.974 -3.793 1.00 71.19 531 PRO A O 1
ATOM 3991 N N . MET A 1 532 ? 3.982 -0.444 -5.865 1.00 73.19 532 MET A N 1
ATOM 3992 C CA . MET A 1 532 ? 3.787 0.999 -5.681 1.00 73.19 532 MET A CA 1
ATOM 3993 C C . MET A 1 532 ? 2.313 1.379 -5.479 1.00 73.19 532 MET A C 1
ATOM 3995 O O . MET A 1 532 ? 2.010 2.165 -4.585 1.00 73.19 532 MET A O 1
ATOM 3999 N N . VAL A 1 533 ? 1.383 0.810 -6.259 1.00 79.88 533 VAL A N 1
ATOM 4000 C CA . VAL A 1 533 ? -0.055 1.079 -6.066 1.00 79.88 533 VAL A CA 1
ATOM 4001 C C . VAL A 1 533 ? -0.553 0.491 -4.746 1.00 79.88 533 VAL A C 1
ATOM 4003 O O . VAL A 1 533 ? -1.360 1.133 -4.084 1.00 79.88 533 VAL A O 1
ATOM 4006 N N . ILE A 1 534 ? -0.056 -0.679 -4.334 1.00 80.88 534 ILE A N 1
ATOM 4007 C CA . ILE A 1 534 ? -0.379 -1.273 -3.028 1.00 80.88 534 ILE A CA 1
ATOM 4008 C C . ILE A 1 534 ? 0.108 -0.384 -1.880 1.00 80.88 534 ILE A C 1
ATOM 4010 O O . ILE A 1 534 ? -0.681 -0.076 -0.998 1.00 80.88 534 ILE A O 1
ATOM 4014 N N . VAL A 1 535 ? 1.363 0.078 -1.911 1.00 73.75 535 VAL A N 1
ATOM 4015 C CA . VAL A 1 535 ? 1.929 0.968 -0.881 1.00 73.75 535 VAL A CA 1
ATOM 4016 C C . VAL A 1 535 ? 1.095 2.243 -0.736 1.00 73.75 535 VAL A C 1
ATOM 4018 O O . VAL A 1 535 ? 0.653 2.548 0.368 1.00 73.75 535 VAL A O 1
ATOM 4021 N N . ILE A 1 536 ? 0.804 2.930 -1.847 1.00 76.69 536 ILE A N 1
ATOM 4022 C CA . ILE A 1 536 ? -0.012 4.156 -1.848 1.00 76.69 536 ILE A CA 1
ATOM 4023 C C . ILE A 1 536 ? -1.448 3.870 -1.377 1.00 76.69 536 ILE A C 1
ATOM 4025 O O . ILE A 1 536 ? -1.990 4.625 -0.576 1.00 76.69 536 ILE A O 1
ATOM 4029 N N . ALA A 1 537 ? -2.062 2.769 -1.824 1.00 82.19 537 ALA A N 1
ATOM 4030 C CA . ALA A 1 537 ? -3.411 2.393 -1.404 1.00 82.19 537 ALA A CA 1
ATOM 4031 C C . ALA A 1 537 ? -3.493 2.060 0.095 1.00 82.19 537 ALA A C 1
ATOM 4033 O O . ALA A 1 537 ? -4.472 2.443 0.727 1.00 82.19 537 ALA A O 1
ATOM 4034 N N . SER A 1 538 ? -2.477 1.403 0.669 1.00 78.12 538 SER A N 1
ATOM 4035 C CA . SER A 1 538 ? -2.388 1.160 2.115 1.00 78.12 538 SER A CA 1
ATOM 4036 C C . SER A 1 538 ? -2.261 2.460 2.911 1.00 78.12 538 SER A C 1
ATOM 4038 O O . SER A 1 538 ? -2.914 2.588 3.941 1.00 78.12 538 SER A O 1
ATOM 4040 N N . GLY A 1 539 ? -1.465 3.428 2.438 1.00 74.00 539 GLY A N 1
ATOM 4041 C CA . GLY A 1 539 ? -1.335 4.739 3.087 1.00 74.00 539 GLY A CA 1
ATOM 4042 C C . GLY A 1 539 ? -2.651 5.517 3.098 1.00 74.00 539 GLY A C 1
ATOM 4043 O O . GLY A 1 539 ? -3.160 5.850 4.161 1.00 74.00 539 GLY A O 1
ATOM 4044 N N . VAL A 1 540 ? -3.269 5.684 1.925 1.00 80.25 540 VAL A N 1
ATOM 4045 C CA . VAL A 1 540 ? -4.566 6.377 1.773 1.00 80.25 540 VAL A CA 1
ATOM 4046 C C . VAL A 1 540 ? -5.712 5.650 2.497 1.00 80.25 540 VAL A C 1
ATOM 4048 O O . VAL A 1 540 ? -6.716 6.267 2.852 1.00 80.25 540 VAL A O 1
ATOM 4051 N N . ALA A 1 541 ? -5.601 4.336 2.713 1.00 83.56 541 ALA A N 1
ATOM 4052 C CA . ALA A 1 541 ? -6.537 3.593 3.553 1.00 83.56 541 ALA A CA 1
ATOM 4053 C C . ALA A 1 541 ? -6.318 3.873 5.045 1.00 83.56 541 ALA A C 1
ATOM 4055 O O . ALA A 1 541 ? -7.295 4.087 5.761 1.00 83.56 541 ALA A O 1
ATOM 4056 N N . ALA A 1 542 ? -5.062 3.941 5.498 1.00 77.19 542 ALA A N 1
ATOM 4057 C CA . ALA A 1 542 ? -4.727 4.249 6.884 1.00 77.19 542 ALA A CA 1
ATOM 4058 C C . ALA A 1 542 ? -5.148 5.669 7.291 1.00 77.19 542 ALA A C 1
ATOM 4060 O O . ALA A 1 542 ? -5.788 5.824 8.325 1.00 77.19 542 ALA A O 1
ATOM 4061 N N . GLU A 1 543 ? -4.931 6.665 6.425 1.00 74.81 543 GLU A N 1
ATOM 4062 C CA . GLU A 1 543 ? -5.460 8.037 6.573 1.00 74.81 543 GLU A CA 1
ATOM 4063 C C . GLU A 1 543 ? -6.998 8.097 6.678 1.00 74.81 543 GLU A C 1
ATOM 4065 O O . GLU A 1 543 ? -7.561 9.100 7.101 1.00 74.81 543 GLU A O 1
ATOM 4070 N N . ARG A 1 544 ? -7.700 7.033 6.267 1.00 80.69 544 ARG A N 1
ATOM 4071 C CA . ARG A 1 544 ? -9.165 6.897 6.318 1.00 80.69 544 ARG A CA 1
ATOM 4072 C C . ARG A 1 544 ? -9.625 5.864 7.354 1.00 80.69 544 ARG A C 1
ATOM 4074 O O . ARG A 1 544 ? -10.712 5.305 7.212 1.00 80.69 544 ARG A O 1
ATOM 4081 N N . GLY A 1 545 ? -8.784 5.548 8.340 1.00 79.00 545 GLY A N 1
ATOM 4082 C CA . GLY A 1 545 ? -9.109 4.626 9.430 1.00 79.00 545 GLY A CA 1
ATOM 4083 C C . GLY A 1 545 ? -9.266 3.152 9.022 1.00 79.00 545 GLY A C 1
ATOM 4084 O O . GLY A 1 545 ? -9.849 2.376 9.781 1.00 79.00 545 GLY A O 1
ATOM 4085 N N . VAL A 1 546 ? -8.769 2.737 7.848 1.00 87.88 546 VAL A N 1
ATOM 4086 C CA . VAL A 1 546 ? -8.841 1.354 7.334 1.00 87.88 546 VAL A CA 1
ATOM 4087 C C . VAL A 1 546 ? -7.434 0.772 7.187 1.00 87.88 546 VAL A C 1
ATOM 4089 O O . VAL A 1 546 ? -6.731 1.031 6.211 1.00 87.88 546 VAL A O 1
ATOM 4092 N N . ILE A 1 547 ? -7.021 -0.074 8.130 1.00 85.12 547 ILE A N 1
ATOM 4093 C CA . ILE A 1 547 ? -5.694 -0.697 8.123 1.00 85.12 547 ILE A CA 1
ATOM 4094 C C . ILE A 1 547 ? -5.769 -2.070 7.464 1.00 85.12 547 ILE A C 1
ATOM 4096 O O . ILE A 1 547 ? -6.194 -3.048 8.077 1.00 85.12 547 ILE A O 1
ATOM 4100 N N . PHE A 1 548 ? -5.315 -2.177 6.219 1.00 85.12 548 PHE A N 1
ATOM 4101 C CA . PHE A 1 548 ? -5.032 -3.482 5.624 1.00 85.12 548 PHE A CA 1
ATOM 4102 C C . PHE A 1 548 ? -3.770 -4.071 6.265 1.00 85.12 548 PHE A C 1
ATOM 4104 O O . PHE A 1 548 ? -2.746 -3.396 6.303 1.00 85.12 548 PHE A O 1
ATOM 4111 N N . LYS A 1 549 ? -3.823 -5.334 6.704 1.00 78.19 549 LYS A N 1
ATOM 4112 C CA . LYS A 1 549 ? -2.655 -6.146 7.101 1.00 78.19 549 LYS A CA 1
ATOM 4113 C C . LYS A 1 549 ? -2.120 -7.008 5.960 1.00 78.19 549 LYS A C 1
ATOM 4115 O O . LYS A 1 549 ? -0.986 -7.472 6.022 1.00 78.19 549 LYS A O 1
ATOM 4120 N N . THR A 1 550 ? -2.926 -7.250 4.919 1.00 78.19 550 THR A N 1
ATOM 4121 C CA . THR A 1 550 ? -2.493 -7.993 3.728 1.00 78.19 550 THR A CA 1
ATOM 4122 C C . THR A 1 550 ? -2.871 -7.283 2.425 1.00 78.19 550 THR A C 1
ATOM 4124 O O . THR A 1 550 ? -3.991 -6.811 2.222 1.00 78.19 550 THR A O 1
ATOM 4127 N N . ALA A 1 551 ? -1.929 -7.248 1.486 1.00 80.75 551 ALA A N 1
ATOM 4128 C CA . ALA A 1 551 ? -2.091 -6.712 0.140 1.00 80.75 551 ALA A CA 1
ATOM 4129 C C . ALA A 1 551 ? -3.049 -7.563 -0.713 1.00 80.75 551 ALA A C 1
ATOM 4131 O O . ALA A 1 551 ? -3.691 -7.047 -1.625 1.00 80.75 551 ALA A O 1
ATOM 4132 N N . ASN A 1 552 ? -3.205 -8.855 -0.393 1.00 84.69 552 ASN A N 1
ATOM 4133 C CA . ASN A 1 552 ? -4.242 -9.697 -0.992 1.00 84.69 552 ASN A CA 1
ATOM 4134 C C . ASN A 1 552 ? -5.648 -9.144 -0.690 1.00 84.69 552 ASN A C 1
ATOM 4136 O O . ASN A 1 552 ? -6.480 -9.107 -1.593 1.00 84.69 552 ASN A O 1
ATOM 4140 N N . SER A 1 553 ? -5.904 -8.644 0.523 1.00 88.31 553 SER A N 1
ATOM 4141 C CA . SER A 1 553 ? -7.195 -8.034 0.869 1.00 88.31 553 SER A CA 1
ATOM 4142 C C . SER A 1 553 ? -7.473 -6.755 0.074 1.00 88.31 553 SER A C 1
ATOM 4144 O O . SER A 1 553 ? -8.594 -6.568 -0.402 1.00 88.31 553 SER A O 1
ATOM 4146 N N . ILE A 1 554 ? -6.441 -5.951 -0.217 1.00 89.25 554 ILE A N 1
ATOM 4147 C CA . ILE A 1 554 ? -6.532 -4.805 -1.145 1.00 89.25 554 ILE A CA 1
ATOM 4148 C C . ILE A 1 554 ? -6.889 -5.262 -2.572 1.00 89.25 554 ILE A C 1
ATOM 4150 O O . ILE A 1 554 ? -7.607 -4.560 -3.281 1.00 89.25 554 ILE A O 1
ATOM 4154 N N . GLU A 1 555 ? -6.462 -6.446 -3.019 1.00 88.38 555 GLU A N 1
ATOM 4155 C CA . GLU A 1 555 ? -6.815 -6.975 -4.349 1.00 88.38 555 GLU A CA 1
ATOM 4156 C C . GLU A 1 555 ? -8.197 -7.630 -4.457 1.00 88.38 555 GLU A C 1
ATOM 4158 O O . GLU A 1 555 ? -8.710 -7.802 -5.575 1.00 88.38 555 GLU A O 1
ATOM 4163 N N . VAL A 1 556 ? -8.759 -8.107 -3.343 1.00 89.19 556 VAL A N 1
ATOM 4164 C CA . VAL A 1 556 ? -9.984 -8.919 -3.357 1.00 89.19 556 VAL A CA 1
ATOM 4165 C C . VAL A 1 556 ? -11.207 -8.229 -2.764 1.00 89.19 556 VAL A C 1
ATOM 4167 O O . VAL A 1 556 ? -12.300 -8.611 -3.166 1.00 89.19 556 VAL A O 1
ATOM 4170 N N . ALA A 1 557 ? -11.079 -7.195 -1.922 1.00 91.94 557 ALA A N 1
ATOM 4171 C CA . ALA A 1 557 ? -12.241 -6.558 -1.285 1.00 91.94 557 ALA A CA 1
ATOM 4172 C C . ALA A 1 557 ? -13.276 -6.018 -2.291 1.00 91.94 557 ALA A C 1
ATOM 4174 O O . ALA A 1 557 ? -14.470 -6.210 -2.087 1.00 91.94 557 ALA A O 1
ATOM 4175 N N . TYR A 1 558 ? -12.858 -5.464 -3.436 1.00 90.81 558 TYR A N 1
ATOM 4176 C CA . TYR A 1 558 ? -13.793 -5.019 -4.486 1.00 90.81 558 TYR A CA 1
ATOM 4177 C C . TYR A 1 558 ? -14.597 -6.145 -5.163 1.00 90.81 558 TYR A C 1
ATOM 4179 O O . TYR A 1 558 ? -15.515 -5.868 -5.930 1.00 90.81 558 TYR A O 1
ATOM 4187 N N . LYS A 1 559 ? -14.235 -7.415 -4.936 1.00 89.62 559 LYS A N 1
ATOM 4188 C CA . LYS A 1 559 ? -14.926 -8.597 -5.477 1.00 89.62 559 LYS A CA 1
ATOM 4189 C C . LYS A 1 559 ? -15.914 -9.209 -4.483 1.00 89.62 559 LYS A C 1
ATOM 4191 O O . LYS A 1 559 ? -16.391 -10.310 -4.750 1.00 89.62 559 LYS A O 1
ATOM 4196 N N . ALA A 1 560 ? -16.156 -8.558 -3.342 1.00 90.31 560 ALA A N 1
ATOM 4197 C CA . ALA A 1 560 ? -17.092 -9.022 -2.326 1.00 90.31 560 ALA A CA 1
ATOM 4198 C C . ALA A 1 560 ? -18.440 -9.406 -2.951 1.00 90.31 560 ALA A C 1
ATOM 4200 O O . ALA A 1 560 ? -19.032 -8.625 -3.689 1.00 90.31 560 ALA A O 1
ATOM 4201 N N . VAL A 1 561 ? -18.891 -10.624 -2.656 1.00 90.50 561 VAL A N 1
ATOM 4202 C CA . VAL A 1 561 ? -20.224 -11.130 -3.021 1.00 90.50 561 VAL A CA 1
ATOM 4203 C C . VAL A 1 561 ? -21.082 -11.252 -1.769 1.00 90.50 561 VAL A C 1
ATOM 4205 O O . VAL A 1 561 ? -22.261 -10.922 -1.803 1.00 90.50 561 VAL A O 1
ATOM 4208 N N . ASN A 1 562 ? -20.469 -11.673 -0.659 1.00 92.00 562 ASN A N 1
ATOM 4209 C CA . ASN A 1 562 ? -21.116 -11.786 0.640 1.00 92.00 562 ASN A CA 1
ATOM 4210 C C . ASN A 1 562 ? -20.401 -10.880 1.651 1.00 92.00 562 ASN A C 1
ATOM 4212 O O . ASN A 1 562 ? -19.169 -10.915 1.743 1.00 92.00 562 ASN A O 1
ATOM 4216 N N . VAL A 1 563 ? -21.165 -10.130 2.444 1.00 94.81 563 VAL A N 1
ATOM 4217 C CA . VAL A 1 563 ? -20.692 -9.496 3.683 1.00 94.81 563 VAL A CA 1
ATOM 4218 C C . VAL A 1 563 ? -21.481 -10.101 4.836 1.00 94.81 563 VAL A C 1
ATOM 4220 O O . VAL A 1 563 ? -22.711 -10.073 4.851 1.00 94.81 563 VAL A O 1
ATOM 4223 N N . VAL A 1 564 ? -20.762 -10.688 5.783 1.00 94.81 564 VAL A N 1
ATOM 4224 C CA . VAL A 1 564 ? -21.315 -11.374 6.946 1.00 94.81 564 VAL A CA 1
ATOM 4225 C C . VAL A 1 564 ? -20.938 -10.570 8.178 1.00 94.81 564 VAL A C 1
ATOM 4227 O O . VAL A 1 564 ? -19.756 -10.420 8.477 1.00 94.81 564 VAL A O 1
ATOM 4230 N N . PHE A 1 565 ? -21.933 -10.047 8.879 1.00 94.25 565 PHE A N 1
ATOM 4231 C CA . PHE A 1 565 ? -21.735 -9.299 10.113 1.00 94.25 565 PHE A CA 1
ATOM 4232 C C . PHE A 1 565 ? -21.974 -10.196 11.327 1.00 94.25 565 PHE A C 1
ATOM 4234 O O . PHE A 1 565 ? -22.922 -10.991 11.321 1.00 94.25 565 PHE A O 1
ATOM 4241 N N . ASP A 1 566 ? -21.180 -10.029 12.386 1.00 91.38 566 ASP A N 1
ATOM 4242 C CA . ASP A 1 566 ? -21.694 -10.323 13.722 1.00 91.38 566 ASP A CA 1
ATOM 4243 C C . ASP A 1 566 ? -22.768 -9.294 14.128 1.00 91.38 566 ASP A C 1
ATOM 4245 O O . ASP A 1 566 ? -22.809 -8.162 13.635 1.00 91.38 566 ASP A O 1
ATOM 4249 N N . LYS A 1 567 ? -23.671 -9.688 15.024 1.00 88.75 567 LYS A N 1
ATOM 4250 C CA . LYS A 1 567 ? -24.718 -8.815 15.555 1.00 88.75 567 LYS A CA 1
ATOM 4251 C C . LYS A 1 567 ? -24.197 -7.907 16.669 1.00 88.75 567 LYS A C 1
ATOM 4253 O O . LYS A 1 567 ? -24.415 -6.701 16.604 1.00 88.75 567 LYS A O 1
ATOM 4258 N N . THR A 1 568 ? -23.575 -8.482 17.696 1.00 81.75 568 THR A N 1
ATOM 4259 C CA . THR A 1 568 ? -23.347 -7.828 18.993 1.00 81.75 568 THR A CA 1
ATOM 4260 C C . THR A 1 568 ? -22.046 -7.046 18.944 1.00 81.75 568 THR A C 1
ATOM 4262 O O . THR A 1 568 ? -21.016 -7.620 18.631 1.00 81.75 568 THR A O 1
ATOM 4265 N N . GLY A 1 569 ? -22.088 -5.738 19.199 1.00 76.88 569 GLY A N 1
ATOM 4266 C CA . GLY A 1 569 ? -20.918 -4.857 19.092 1.00 76.88 569 GLY A CA 1
ATOM 4267 C C . GLY A 1 569 ? -20.512 -4.533 17.648 1.00 76.88 569 GLY A C 1
ATOM 4268 O O . GLY A 1 569 ? -20.005 -3.443 17.382 1.00 76.88 569 GLY A O 1
ATOM 4269 N N . THR A 1 570 ? -20.808 -5.404 16.682 1.00 86.88 570 THR A N 1
ATOM 4270 C CA . THR A 1 570 ? -20.601 -5.129 15.255 1.00 86.88 570 THR A CA 1
ATOM 4271 C C . THR A 1 570 ? -21.747 -4.313 14.636 1.00 86.88 570 THR A C 1
ATOM 4273 O O . THR A 1 570 ? -21.550 -3.129 14.368 1.00 86.88 570 THR A O 1
ATOM 4276 N N . LEU A 1 571 ? -22.953 -4.866 14.439 1.00 89.06 571 LEU A N 1
ATOM 4277 C CA . LEU A 1 571 ? -24.108 -4.088 13.935 1.00 89.06 571 LEU A CA 1
ATOM 4278 C C . LEU A 1 571 ? -24.723 -3.156 14.990 1.00 89.06 571 LEU A C 1
ATOM 4280 O O . LEU A 1 571 ? -25.363 -2.156 14.654 1.00 89.06 571 LEU A O 1
ATOM 4284 N N . THR A 1 572 ? -24.532 -3.491 16.260 1.00 86.19 572 THR A N 1
ATOM 4285 C CA . THR A 1 572 ? -25.000 -2.732 17.419 1.00 86.19 572 THR A CA 1
ATOM 4286 C C . THR A 1 572 ? -23.845 -2.036 18.136 1.00 86.19 572 THR A C 1
ATOM 4288 O O . THR A 1 572 ? -22.673 -2.268 17.836 1.00 86.19 572 THR A O 1
ATOM 4291 N N . HIS A 1 573 ? -24.151 -1.180 19.109 1.00 80.25 573 HIS A N 1
ATOM 4292 C CA . HIS A 1 573 ? -23.127 -0.562 19.955 1.00 80.25 573 HIS A CA 1
ATOM 4293 C C . HIS A 1 573 ? -22.493 -1.529 20.969 1.00 80.25 573 HIS A C 1
ATOM 4295 O O . HIS A 1 573 ? -21.464 -1.181 21.544 1.00 80.25 573 HIS A O 1
ATOM 4301 N N . GLY A 1 574 ? -23.101 -2.694 21.236 1.00 72.88 574 GLY A N 1
ATOM 4302 C CA . GLY A 1 574 ? -22.673 -3.616 22.299 1.00 72.88 574 GLY A CA 1
ATOM 4303 C C . GLY A 1 574 ? -22.978 -3.099 23.714 1.00 72.88 574 GLY A C 1
ATOM 4304 O O . GLY A 1 574 ? -22.589 -3.716 24.707 1.00 72.88 574 GLY A O 1
ATOM 4305 N N . LYS A 1 575 ? -23.681 -1.964 23.817 1.00 73.94 575 LYS A N 1
ATOM 4306 C CA . LYS A 1 575 ? -24.119 -1.336 25.067 1.00 73.94 575 LYS A CA 1
ATOM 4307 C C . LYS A 1 575 ? -25.590 -1.675 25.275 1.00 73.94 575 LYS A C 1
ATOM 4309 O O . LYS A 1 575 ? -26.467 -1.038 24.698 1.00 73.94 575 LYS A O 1
ATOM 4314 N N . LEU A 1 576 ? -25.827 -2.694 26.097 1.00 79.75 576 LEU A N 1
ATOM 4315 C CA . LEU A 1 576 ? -27.169 -3.153 26.442 1.00 79.75 576 LEU A CA 1
ATOM 4316 C C . LEU A 1 576 ? -27.891 -2.137 27.335 1.00 79.75 576 LEU A C 1
ATOM 4318 O O . LEU A 1 576 ? -27.329 -1.663 28.325 1.00 79.75 576 LEU A O 1
ATOM 4322 N N . THR A 1 577 ? -29.153 -1.861 27.021 1.00 83.81 577 THR A N 1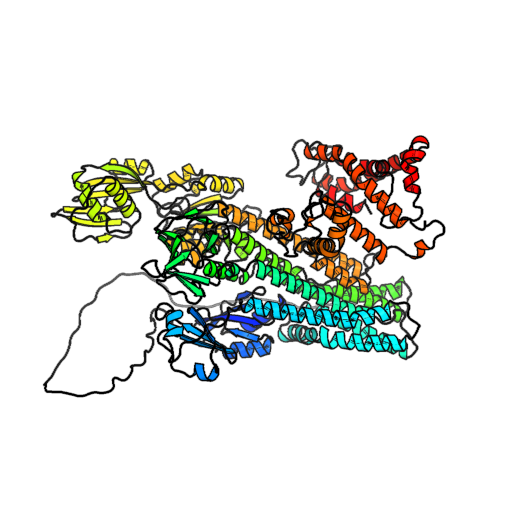
ATOM 4323 C CA . THR A 1 577 ? -30.056 -1.005 27.802 1.00 83.81 577 THR A CA 1
ATOM 4324 C C . THR A 1 577 ? -31.316 -1.773 28.179 1.00 83.81 577 THR A C 1
ATOM 4326 O O . THR A 1 577 ? -31.793 -2.611 27.418 1.00 83.81 577 THR A O 1
ATOM 4329 N N . VAL A 1 578 ? -31.864 -1.510 29.368 1.00 88.25 578 VAL A N 1
ATOM 4330 C CA . VAL A 1 578 ? -33.156 -2.077 29.783 1.00 88.25 578 VAL A CA 1
ATOM 4331 C C . VAL A 1 578 ? -34.262 -1.284 29.090 1.00 88.25 578 VAL A C 1
ATOM 4333 O O . VAL A 1 578 ? -34.477 -0.120 29.418 1.00 88.25 578 VAL A O 1
ATOM 4336 N N . ALA A 1 579 ? -34.941 -1.909 28.130 1.00 86.19 579 ALA A N 1
ATOM 4337 C CA . ALA A 1 579 ? -36.043 -1.305 27.382 1.00 86.19 579 ALA A CA 1
ATOM 4338 C C . ALA A 1 579 ? -37.393 -1.522 28.080 1.00 86.19 579 ALA A C 1
ATOM 4340 O O . ALA A 1 579 ? -38.229 -0.623 28.144 1.00 86.19 579 ALA A O 1
ATOM 4341 N N . VAL A 1 580 ? -37.594 -2.726 28.625 1.00 87.31 580 VAL A N 1
ATOM 4342 C CA . VAL A 1 580 ? -38.837 -3.154 29.280 1.00 87.31 580 VAL A CA 1
ATOM 4343 C C . VAL A 1 580 ? -38.498 -3.887 30.573 1.00 87.31 580 VAL A C 1
ATOM 4345 O O . VAL A 1 580 ? -37.493 -4.590 30.663 1.00 87.31 580 VAL A O 1
ATOM 4348 N N . GLU A 1 581 ? -39.348 -3.754 31.581 1.00 89.88 581 GLU A N 1
ATOM 4349 C CA . GLU A 1 581 ? -39.230 -4.468 32.849 1.00 89.88 581 GLU A CA 1
ATOM 4350 C C . GLU A 1 581 ? -40.611 -4.904 33.349 1.00 89.88 581 GLU A C 1
ATOM 4352 O O . GLU A 1 581 ? -41.591 -4.170 33.242 1.00 89.88 581 GLU A O 1
ATOM 4357 N N . HIS A 1 582 ? -40.674 -6.105 33.914 1.00 87.88 582 HIS A N 1
ATOM 4358 C CA . HIS A 1 582 ? -41.824 -6.634 34.637 1.00 87.88 582 HIS A CA 1
ATOM 4359 C C . HIS A 1 582 ? -41.324 -7.049 36.020 1.00 87.88 582 HIS A C 1
ATOM 4361 O O . HIS A 1 582 ? -40.411 -7.865 36.121 1.00 87.88 582 HIS A O 1
ATOM 4367 N N . ILE A 1 583 ? -41.856 -6.449 37.084 1.00 86.44 583 ILE A N 1
ATOM 4368 C CA . ILE A 1 583 ? -41.352 -6.614 38.455 1.00 86.44 583 ILE A CA 1
ATOM 4369 C C . ILE A 1 583 ? -42.527 -7.009 39.351 1.00 86.44 583 ILE A C 1
ATOM 4371 O O . ILE A 1 583 ? -43.505 -6.269 39.441 1.00 86.44 583 ILE A O 1
ATOM 4375 N N . SER A 1 584 ? -42.431 -8.163 40.018 1.00 81.75 584 SER A N 1
ATOM 4376 C CA . SER A 1 584 ? -43.491 -8.689 40.891 1.00 81.75 584 SER A CA 1
ATOM 4377 C C . SER A 1 584 ? -43.562 -7.951 42.237 1.00 81.75 584 SER A C 1
ATOM 4379 O O . SER A 1 584 ? -44.650 -7.725 42.757 1.00 81.75 584 SER A O 1
ATOM 4381 N N . SER A 1 585 ? -42.413 -7.549 42.799 1.00 79.50 585 SER A N 1
ATOM 4382 C CA . SER A 1 585 ? -42.315 -6.585 43.909 1.00 79.50 585 SER A CA 1
ATOM 4383 C C . SER A 1 585 ? -40.968 -5.854 43.882 1.00 79.50 585 SER A C 1
ATOM 4385 O O . SER A 1 585 ? -39.929 -6.454 43.594 1.00 79.50 585 SER A O 1
ATOM 4387 N N . ASN A 1 586 ? -40.979 -4.564 44.233 1.00 79.25 586 ASN A N 1
ATOM 4388 C CA . ASN A 1 586 ? -39.773 -3.742 44.359 1.00 79.25 586 ASN A CA 1
ATOM 4389 C C . ASN A 1 586 ? -38.875 -4.157 45.539 1.00 79.25 586 ASN A C 1
ATOM 4391 O O . ASN A 1 586 ? -37.672 -3.893 45.497 1.00 79.25 586 ASN A O 1
ATOM 4395 N N . ASP A 1 587 ? -39.418 -4.845 46.550 1.00 80.12 587 ASP A N 1
ATOM 4396 C CA . ASP A 1 587 ? -38.683 -5.255 47.761 1.00 80.12 587 ASP A CA 1
ATOM 4397 C C . ASP A 1 587 ? -37.503 -6.194 47.456 1.00 80.12 587 ASP A C 1
ATOM 4399 O O . ASP A 1 587 ? -36.555 -6.306 48.234 1.00 80.12 587 ASP A O 1
ATOM 4403 N N . TYR A 1 588 ? -37.537 -6.857 46.297 1.00 83.50 588 TYR A N 1
ATOM 4404 C CA . TYR A 1 588 ? -36.532 -7.826 45.867 1.00 83.50 588 TYR A CA 1
ATOM 4405 C C . TYR A 1 588 ? -35.401 -7.230 45.010 1.00 83.50 588 TYR A C 1
ATOM 4407 O O . TYR A 1 588 ? -34.390 -7.894 44.768 1.00 83.50 588 TYR A O 1
ATOM 4415 N N . LEU A 1 589 ? -35.518 -5.974 44.567 1.00 85.88 589 LEU A N 1
ATOM 4416 C CA . LEU A 1 589 ? -34.502 -5.318 43.733 1.00 85.88 589 LEU A CA 1
ATOM 4417 C C . LEU A 1 589 ? -33.153 -5.070 44.454 1.00 85.88 589 LEU A C 1
ATOM 4419 O O . LEU A 1 589 ? -32.118 -5.252 43.808 1.00 85.88 589 LEU A O 1
ATOM 4423 N N . PRO A 1 590 ? -33.098 -4.747 45.767 1.00 88.19 590 PRO A N 1
ATOM 4424 C CA . PRO A 1 590 ? -31.839 -4.671 46.522 1.00 88.19 590 PRO A CA 1
ATOM 4425 C C . PRO A 1 590 ? -31.031 -5.979 46.517 1.00 88.19 590 PRO A C 1
ATOM 4427 O O . PRO A 1 590 ? -29.799 -5.950 46.414 1.00 88.19 590 PRO A O 1
ATOM 4430 N N . LEU A 1 591 ? -31.729 -7.123 46.575 1.00 87.94 591 LEU A N 1
ATOM 4431 C CA . LEU A 1 591 ? -31.137 -8.465 46.509 1.00 87.94 591 LEU A CA 1
ATOM 4432 C C . LEU A 1 591 ? -30.562 -8.734 45.116 1.00 87.94 591 LEU A C 1
ATOM 4434 O O . LEU A 1 591 ? -29.434 -9.213 44.996 1.00 87.94 591 LEU A O 1
ATOM 4438 N N . LEU A 1 592 ? -31.302 -8.365 44.065 1.00 89.00 592 LEU A N 1
ATOM 4439 C CA . LEU A 1 592 ? -30.838 -8.486 42.685 1.00 89.00 592 LEU A CA 1
ATOM 4440 C C . LEU A 1 592 ? -29.568 -7.659 42.439 1.00 89.00 592 LEU A C 1
ATOM 4442 O O . LEU A 1 592 ? -28.597 -8.203 41.919 1.00 89.00 592 LEU A O 1
ATOM 4446 N N . ILE A 1 593 ? -29.532 -6.385 42.855 1.00 89.00 593 ILE A N 1
ATOM 4447 C CA . ILE A 1 593 ? -28.339 -5.524 42.719 1.00 89.00 593 ILE A CA 1
ATOM 4448 C C . ILE A 1 593 ? -27.130 -6.132 43.422 1.00 89.00 593 ILE A C 1
ATOM 4450 O O . ILE A 1 593 ? -26.025 -6.051 42.896 1.00 89.00 593 ILE A O 1
ATOM 4454 N N . SER A 1 594 ? -27.316 -6.735 44.593 1.00 87.31 594 SER A N 1
ATOM 4455 C CA . SER A 1 594 ? -26.222 -7.369 45.327 1.00 87.31 594 SER A CA 1
ATOM 4456 C C . SER A 1 594 ? -25.719 -8.645 44.633 1.00 87.31 594 SER A C 1
ATOM 4458 O O . SER A 1 594 ? -24.512 -8.838 44.497 1.00 87.31 594 SER A O 1
ATOM 4460 N N . LEU A 1 595 ? -26.629 -9.452 44.072 1.00 87.38 595 LEU A N 1
ATOM 4461 C CA . LEU A 1 595 ? -26.303 -10.651 43.291 1.00 87.38 595 LEU A CA 1
ATOM 4462 C C . LEU A 1 595 ? -25.529 -10.342 41.992 1.00 87.38 595 LEU A C 1
ATOM 4464 O O . LEU A 1 595 ? -24.648 -11.109 41.604 1.00 87.38 595 LEU A O 1
ATOM 4468 N N . ILE A 1 596 ? -25.855 -9.241 41.303 1.00 87.69 596 ILE A N 1
ATOM 4469 C CA . ILE A 1 596 ? -25.263 -8.896 39.993 1.00 87.69 596 ILE A CA 1
ATOM 4470 C C . ILE A 1 596 ? -24.188 -7.802 40.062 1.00 87.69 596 ILE A C 1
ATOM 4472 O O . ILE A 1 596 ? -23.416 -7.648 39.121 1.00 87.69 596 ILE A O 1
ATOM 4476 N N . GLY A 1 597 ? -24.125 -7.026 41.146 1.00 76.50 597 GLY A N 1
ATOM 4477 C CA . GLY A 1 597 ? -23.375 -5.767 41.219 1.00 76.50 597 GLY A CA 1
ATOM 4478 C C . GLY A 1 597 ? -21.852 -5.904 41.250 1.00 76.50 597 GLY A C 1
ATOM 4479 O O . GLY A 1 597 ? -21.161 -4.912 41.016 1.00 76.50 597 GLY A O 1
ATOM 4480 N N . SER A 1 598 ? -21.348 -7.112 41.516 1.00 71.31 598 SER A N 1
ATOM 4481 C CA . SER A 1 598 ? -19.938 -7.515 41.414 1.00 71.31 598 SER A CA 1
ATOM 4482 C C . SER A 1 598 ? -19.593 -8.184 40.072 1.00 71.31 598 SER A C 1
ATOM 4484 O O . SER A 1 598 ? -18.417 -8.386 39.764 1.00 71.31 598 SER A O 1
ATOM 4486 N N . ASN A 1 599 ? -20.597 -8.527 39.258 1.00 73.19 599 ASN A N 1
ATOM 4487 C CA . ASN A 1 599 ? -20.426 -9.266 38.014 1.00 73.19 599 ASN A CA 1
ATOM 4488 C C . ASN A 1 599 ? -20.165 -8.311 36.836 1.00 73.19 599 ASN A C 1
ATOM 4490 O O . ASN A 1 599 ? -20.999 -7.474 36.495 1.00 73.19 599 ASN A O 1
ATOM 4494 N N . LYS A 1 600 ? -19.013 -8.474 36.174 1.00 68.88 600 LYS A N 1
ATOM 4495 C CA . LYS A 1 600 ? -18.589 -7.658 35.021 1.00 68.88 600 LYS A CA 1
ATOM 4496 C C . LYS A 1 600 ? -19.307 -7.999 33.703 1.00 68.88 600 LYS A C 1
ATOM 4498 O O . LYS A 1 600 ? -19.027 -7.367 32.689 1.00 68.88 600 LYS A O 1
ATOM 4503 N N . HIS A 1 601 ? -20.193 -8.997 33.677 1.00 71.62 601 HIS A N 1
ATOM 4504 C CA . HIS A 1 601 ? -20.908 -9.396 32.462 1.00 71.62 601 HIS A CA 1
ATOM 4505 C C . HIS A 1 601 ? -21.819 -8.260 31.937 1.00 71.62 601 HIS A C 1
ATOM 4507 O O . HIS A 1 601 ? -22.562 -7.693 32.739 1.00 71.62 601 HIS A O 1
ATOM 4513 N N . PRO A 1 602 ? -21.862 -7.953 30.621 1.00 71.75 602 PRO A N 1
ATOM 4514 C CA . PRO A 1 602 ? -22.604 -6.799 30.086 1.00 71.75 602 PRO A CA 1
ATOM 4515 C C . PRO A 1 602 ? -24.091 -6.740 30.471 1.00 71.75 602 PRO A C 1
ATOM 4517 O O . PRO A 1 602 ? -24.601 -5.674 30.813 1.00 71.75 602 PRO A O 1
ATOM 4520 N N . ILE A 1 603 ? -24.781 -7.889 30.490 1.00 80.62 603 ILE A N 1
ATOM 4521 C CA . ILE A 1 603 ? -26.183 -7.994 30.947 1.00 80.62 603 ILE A CA 1
ATOM 4522 C C . ILE A 1 603 ? -26.309 -7.624 32.438 1.00 80.62 603 ILE A C 1
ATOM 4524 O O . ILE A 1 603 ? -27.181 -6.857 32.828 1.00 80.62 603 ILE A O 1
ATOM 4528 N N . SER A 1 604 ? -25.409 -8.134 33.283 1.00 82.81 604 SER A N 1
ATOM 4529 C CA . SER A 1 604 ? -25.399 -7.839 34.721 1.00 82.81 604 SER A CA 1
ATOM 4530 C C . SER A 1 604 ? -25.074 -6.370 34.995 1.00 82.81 604 SER A C 1
ATOM 4532 O O . SER A 1 604 ? -25.735 -5.740 35.815 1.00 82.81 604 SER A O 1
ATOM 4534 N N . ALA A 1 605 ? -24.102 -5.808 34.274 1.00 81.88 605 ALA A N 1
ATOM 4535 C CA . ALA A 1 605 ? -23.681 -4.420 34.413 1.00 81.88 605 ALA A CA 1
ATOM 4536 C C . ALA A 1 605 ? -24.766 -3.421 33.969 1.00 81.88 605 ALA A C 1
ATOM 4538 O O . ALA A 1 605 ? -24.986 -2.419 34.650 1.00 81.88 605 ALA A O 1
ATOM 4539 N N . SER A 1 606 ? -25.474 -3.697 32.871 1.00 83.25 606 SER A N 1
ATOM 4540 C CA . SER A 1 606 ? -26.566 -2.845 32.371 1.00 83.25 606 SER A CA 1
ATOM 4541 C C . SER A 1 606 ? -27.777 -2.843 33.308 1.00 83.25 606 SER A C 1
ATOM 4543 O O . SER A 1 606 ? -28.228 -1.767 33.703 1.00 83.25 606 SER A O 1
ATOM 4545 N N . VAL A 1 607 ? -28.232 -4.013 33.776 1.00 87.38 607 VAL A N 1
ATOM 4546 C CA . VAL A 1 607 ? -29.307 -4.105 34.784 1.00 87.38 607 VAL A CA 1
ATOM 4547 C C . VAL A 1 607 ? -28.881 -3.459 36.112 1.00 87.38 607 VAL A C 1
ATOM 4549 O O . VAL A 1 607 ? -29.652 -2.699 36.695 1.00 87.38 607 VAL A O 1
ATOM 4552 N N . ALA A 1 608 ? -27.638 -3.660 36.569 1.00 86.62 608 ALA A N 1
ATOM 4553 C CA . ALA A 1 608 ? -27.123 -2.993 37.770 1.00 86.62 608 ALA A CA 1
ATOM 4554 C C . ALA A 1 608 ? -27.105 -1.462 37.633 1.00 86.62 608 ALA A C 1
ATOM 4556 O O . ALA A 1 608 ? -27.423 -0.754 38.587 1.00 86.62 608 ALA A O 1
ATOM 4557 N N . THR A 1 609 ? -26.736 -0.948 36.458 1.00 86.25 609 THR A N 1
ATOM 4558 C CA . THR A 1 609 ? -26.678 0.495 36.180 1.00 86.25 609 THR A CA 1
ATOM 4559 C C . THR A 1 609 ? -28.078 1.103 36.130 1.00 86.25 609 THR A C 1
ATOM 4561 O O . THR A 1 609 ? -28.309 2.129 36.764 1.00 86.25 609 THR A O 1
ATOM 4564 N N . HIS A 1 610 ? -29.032 0.432 35.477 1.00 88.44 610 HIS A N 1
ATOM 4565 C CA . HIS A 1 610 ? -30.449 0.821 35.450 1.00 88.44 610 HIS A CA 1
ATOM 4566 C C . HIS A 1 610 ? -31.053 0.903 36.860 1.00 88.44 610 HIS A C 1
ATOM 4568 O O . HIS A 1 610 ? -31.645 1.915 37.236 1.00 88.44 610 HIS A O 1
ATOM 4574 N N . LEU A 1 611 ? -30.833 -0.124 37.688 1.00 88.12 611 LEU A N 1
ATOM 4575 C CA . LEU A 1 611 ? -31.359 -0.165 39.056 1.00 88.12 611 LEU A CA 1
ATOM 4576 C C . LEU A 1 611 ? -30.670 0.846 39.996 1.00 88.12 611 LEU A C 1
ATOM 4578 O O . LEU A 1 611 ? -31.343 1.466 40.820 1.00 88.12 611 LEU A O 1
ATOM 4582 N N . ARG A 1 612 ? -29.359 1.091 39.840 1.00 86.31 612 ARG A N 1
ATOM 4583 C CA . ARG A 1 612 ? -28.649 2.175 40.553 1.00 86.31 612 ARG A CA 1
ATOM 4584 C C . ARG A 1 612 ? -29.133 3.562 40.124 1.00 86.31 612 ARG A C 1
ATOM 4586 O O . ARG A 1 612 ? -29.269 4.432 40.977 1.00 86.31 612 ARG A O 1
ATOM 4593 N N . GLY A 1 613 ? -29.451 3.758 38.842 1.00 84.38 613 GLY A N 1
ATOM 4594 C CA . GLY A 1 613 ? -30.043 4.997 38.322 1.00 84.38 613 GLY A CA 1
ATOM 4595 C C . GLY A 1 613 ? -31.405 5.333 38.943 1.00 84.38 613 GLY A C 1
ATOM 4596 O O . GLY A 1 613 ? -31.776 6.500 39.016 1.00 84.38 613 GLY A O 1
ATOM 4597 N N . ARG A 1 614 ? -32.115 4.326 39.472 1.00 84.81 614 ARG A N 1
ATOM 4598 C CA . ARG A 1 614 ? -33.343 4.483 40.270 1.00 84.81 614 ARG A CA 1
ATOM 4599 C C . ARG A 1 614 ? -33.110 4.710 41.771 1.00 84.81 614 ARG A C 1
ATOM 4601 O O . ARG A 1 614 ? -34.074 4.749 42.528 1.00 84.81 614 ARG A O 1
ATOM 4608 N N . GLY A 1 615 ? -31.860 4.843 42.219 1.00 82.44 615 GLY A N 1
ATOM 4609 C CA . GLY A 1 615 ? -31.520 5.071 43.628 1.00 82.44 615 GLY A CA 1
ATOM 4610 C C . GLY A 1 615 ? -31.653 3.839 44.531 1.00 82.44 615 GLY A C 1
ATOM 4611 O O . GLY A 1 615 ? -31.731 3.984 45.749 1.00 82.44 615 GLY A O 1
ATOM 4612 N N . ILE A 1 616 ? -31.692 2.628 43.965 1.00 84.31 616 ILE A N 1
ATOM 4613 C CA . ILE A 1 616 ? -31.830 1.390 44.739 1.00 84.31 616 ILE A CA 1
ATOM 4614 C C . ILE A 1 616 ? -30.454 0.957 45.271 1.00 84.31 616 ILE A C 1
ATOM 4616 O O . ILE A 1 616 ? -29.510 0.737 44.507 1.00 84.31 616 ILE A O 1
ATOM 4620 N N . SER A 1 617 ? -30.349 0.809 46.592 1.00 80.06 617 SER A N 1
ATOM 4621 C CA . SER A 1 617 ? -29.129 0.374 47.286 1.00 80.06 617 SER A CA 1
ATOM 4622 C C . SER A 1 617 ? -29.006 -1.152 47.351 1.00 80.06 617 SER A C 1
ATOM 4624 O O . SER A 1 617 ? -30.003 -1.864 47.439 1.00 80.06 617 SER A O 1
ATOM 4626 N N . ALA A 1 618 ? -27.772 -1.663 47.343 1.00 79.19 618 ALA A N 1
ATOM 4627 C CA . ALA A 1 618 ? -27.497 -3.094 47.476 1.00 79.19 618 ALA A CA 1
ATOM 4628 C C . ALA A 1 618 ? -27.758 -3.603 48.907 1.00 79.19 618 ALA A C 1
ATOM 4630 O O . ALA A 1 618 ? -27.397 -2.937 49.878 1.00 79.19 618 ALA A O 1
ATOM 4631 N N . SER A 1 619 ? -28.318 -4.808 49.038 1.00 81.19 619 SER A N 1
ATOM 4632 C CA . SER A 1 619 ? -28.383 -5.548 50.308 1.00 81.19 619 SER A CA 1
ATOM 4633 C C . SER A 1 619 ? -27.179 -6.492 50.480 1.00 81.19 619 SER A C 1
ATOM 4635 O O . SER A 1 619 ? -26.268 -6.515 49.654 1.00 81.19 619 SER A O 1
ATOM 4637 N N . THR A 1 620 ? -27.159 -7.314 51.531 1.00 78.25 620 THR A N 1
ATOM 4638 C CA . THR A 1 620 ? -26.189 -8.412 51.696 1.00 78.25 620 THR A CA 1
ATOM 4639 C C . THR A 1 620 ? -26.672 -9.708 51.031 1.00 78.25 620 THR A C 1
ATOM 4641 O O . THR A 1 620 ? -27.772 -10.184 51.308 1.00 78.25 620 THR A O 1
ATOM 4644 N N . VAL A 1 621 ? -25.828 -10.290 50.174 1.00 81.69 621 VAL A N 1
ATOM 4645 C CA . VAL A 1 621 ? -25.984 -11.613 49.537 1.00 81.69 621 VAL A CA 1
ATOM 4646 C C . VAL A 1 621 ? -24.668 -12.374 49.722 1.00 81.69 621 VAL A C 1
ATOM 4648 O O . VAL A 1 621 ? -23.594 -11.772 49.665 1.00 81.69 621 VAL A O 1
ATOM 4651 N N . THR A 1 622 ? -24.730 -13.682 49.966 1.00 78.94 622 THR A N 1
ATOM 4652 C CA . THR A 1 622 ? -23.562 -14.553 50.177 1.00 78.94 622 THR A CA 1
ATOM 4653 C C . THR A 1 622 ? -23.513 -15.698 49.158 1.00 78.94 622 THR A C 1
ATOM 4655 O O . THR A 1 622 ? -24.498 -15.992 48.483 1.00 78.94 622 THR A O 1
ATOM 4658 N N . ASP A 1 623 ? -22.336 -16.324 49.026 1.00 81.50 623 ASP A N 1
ATOM 4659 C CA . ASP A 1 623 ? -22.085 -17.488 48.153 1.00 81.50 623 ASP A CA 1
ATOM 4660 C C . ASP A 1 623 ? -22.485 -17.281 46.672 1.00 81.50 623 ASP A C 1
ATOM 4662 O O . ASP A 1 623 ? -23.118 -18.131 46.046 1.00 81.50 623 ASP A O 1
ATOM 4666 N N . ILE A 1 624 ? -22.121 -16.120 46.107 1.00 84.50 624 ILE A N 1
ATOM 4667 C CA . ILE A 1 624 ? -22.412 -15.781 44.705 1.00 84.50 624 ILE A CA 1
ATOM 4668 C C . ILE A 1 624 ? -21.565 -16.647 43.759 1.00 84.50 624 ILE A C 1
ATOM 4670 O O . ILE A 1 624 ? -20.334 -16.596 43.781 1.00 84.50 624 ILE A O 1
ATOM 4674 N N . LYS A 1 625 ? -22.229 -17.395 42.874 1.00 84.19 625 LYS A N 1
ATOM 4675 C CA . LYS A 1 625 ? -21.635 -18.289 41.870 1.00 84.19 625 LYS A CA 1
ATOM 4676 C C . LYS A 1 625 ? -22.034 -17.858 40.463 1.00 84.19 625 LYS A C 1
ATOM 4678 O O . LYS A 1 625 ? -23.215 -17.694 40.163 1.00 84.19 625 LYS A O 1
ATOM 4683 N N . VAL A 1 626 ? -21.045 -17.699 39.585 1.00 80.88 626 VAL A N 1
ATOM 4684 C CA . VAL A 1 626 ? -21.253 -17.342 38.173 1.00 80.88 626 VAL A CA 1
ATOM 4685 C C . VAL A 1 626 ? -21.249 -18.611 37.323 1.00 80.88 626 VAL A C 1
ATOM 4687 O O . VAL A 1 626 ? -20.242 -19.312 37.244 1.00 80.88 626 VAL A O 1
ATOM 4690 N N . HIS A 1 627 ? -22.361 -18.891 36.646 1.00 77.81 627 HIS A N 1
ATOM 4691 C CA . HIS A 1 627 ? -22.517 -20.029 35.742 1.00 77.81 627 HIS A CA 1
ATOM 4692 C C . HIS A 1 627 ? -22.419 -19.556 34.285 1.00 77.81 627 HIS A C 1
ATOM 4694 O O . HIS A 1 627 ? -23.336 -18.916 33.760 1.00 77.81 627 HIS A O 1
ATOM 4700 N N . ALA A 1 628 ? -21.312 -19.880 33.611 1.00 68.69 628 ALA A N 1
ATOM 4701 C CA . ALA A 1 628 ? -21.065 -19.475 32.225 1.00 68.69 628 ALA A CA 1
ATOM 4702 C C . ALA A 1 628 ? -22.188 -19.938 31.270 1.00 68.69 628 ALA A C 1
ATOM 4704 O O . ALA A 1 628 ? -22.658 -21.074 31.342 1.00 68.69 628 ALA A O 1
ATOM 4705 N N . GLY A 1 629 ? -22.643 -19.041 30.386 1.00 65.38 629 GLY A N 1
ATOM 4706 C CA . GLY A 1 629 ? -23.753 -19.303 29.456 1.00 65.38 629 GLY A CA 1
ATOM 4707 C C . GLY A 1 629 ? -25.135 -19.465 30.112 1.00 65.38 629 GLY A C 1
ATOM 4708 O O . GLY A 1 629 ? -26.078 -19.891 29.442 1.00 65.38 629 GLY A O 1
ATOM 4709 N N . LYS A 1 630 ? -25.271 -19.155 31.410 1.00 79.44 630 LYS A N 1
ATOM 4710 C CA . LYS A 1 630 ? -26.514 -19.299 32.185 1.00 79.44 630 LYS A CA 1
ATOM 4711 C C . LYS A 1 630 ? -26.882 -18.027 32.949 1.00 79.44 630 LYS A C 1
ATOM 4713 O O . LYS A 1 630 ? -27.907 -17.421 32.644 1.00 79.44 630 LYS A O 1
ATOM 4718 N N . GLY A 1 631 ? -26.069 -17.628 33.930 1.00 85.69 631 GLY A N 1
ATOM 4719 C CA . GLY A 1 631 ? -26.422 -16.566 34.874 1.00 85.69 631 GLY A CA 1
ATOM 4720 C C . GLY A 1 631 ? -25.601 -16.574 36.165 1.00 85.69 631 GLY A C 1
ATOM 4721 O O . GLY A 1 631 ? -24.483 -17.085 36.205 1.00 85.69 631 GLY A O 1
ATOM 4722 N N . VAL A 1 632 ? -26.171 -16.000 37.220 1.00 89.06 632 VAL A N 1
ATOM 4723 C CA . VAL A 1 632 ? -25.621 -15.902 38.578 1.00 89.06 632 VAL A CA 1
ATOM 4724 C C . VAL A 1 632 ? -26.587 -16.538 39.578 1.00 89.06 632 VAL A C 1
ATOM 4726 O O . VAL A 1 632 ? -27.802 -16.400 39.450 1.00 89.06 632 VAL A O 1
ATOM 4729 N N . GLU A 1 633 ? -26.042 -17.224 40.574 1.00 90.69 633 GLU A N 1
ATOM 4730 C CA . GLU A 1 633 ? -26.758 -17.867 41.682 1.00 90.69 633 GLU A CA 1
ATOM 4731 C C . GLU A 1 633 ? -26.183 -17.367 43.012 1.00 90.69 633 GLU A C 1
ATOM 4733 O O . GLU A 1 633 ? -24.994 -17.065 43.077 1.00 90.69 633 GLU A O 1
ATOM 4738 N N . GLY A 1 634 ? -26.994 -17.257 44.062 1.00 89.56 634 GLY A N 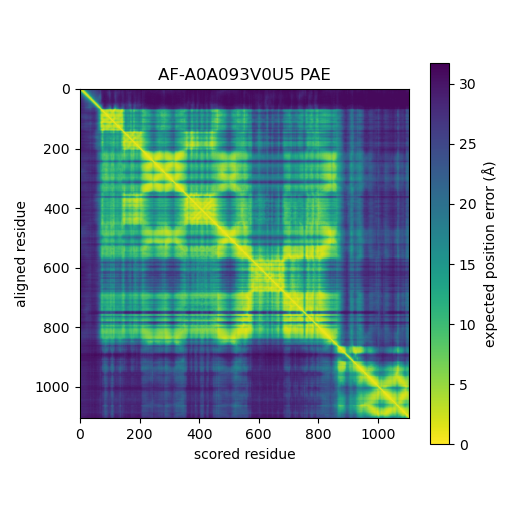1
ATOM 4739 C CA . GLY A 1 634 ? -26.541 -16.834 45.388 1.00 89.56 634 GLY A CA 1
ATOM 4740 C C . GLY A 1 634 ? -27.588 -17.070 46.475 1.00 89.56 634 GLY A C 1
ATOM 4741 O O . GLY A 1 634 ? -28.712 -17.493 46.195 1.00 89.56 634 GLY A O 1
ATOM 4742 N N . LEU A 1 635 ? -27.216 -16.799 47.724 1.00 87.69 635 LEU A N 1
ATOM 4743 C CA . LEU A 1 635 ? -28.047 -17.034 48.905 1.00 87.69 635 LEU A CA 1
ATOM 4744 C C . LEU A 1 635 ? -28.248 -15.740 49.700 1.00 87.69 635 LEU A C 1
ATOM 4746 O O . LEU A 1 635 ? -27.307 -14.982 49.936 1.00 87.69 635 LEU A O 1
ATOM 4750 N N . ALA A 1 636 ? -29.475 -15.497 50.160 1.00 82.69 636 ALA A N 1
ATOM 4751 C CA . ALA A 1 636 ? -29.778 -14.381 51.054 1.00 82.69 636 ALA A CA 1
ATOM 4752 C C . ALA A 1 636 ? -30.919 -14.741 52.004 1.00 82.69 636 ALA A C 1
ATOM 4754 O O . ALA A 1 636 ? -31.976 -15.173 51.560 1.00 82.69 636 ALA A O 1
ATOM 4755 N N . GLN A 1 637 ? -30.712 -14.569 53.314 1.00 79.94 637 GLN A N 1
ATOM 4756 C CA . GLN A 1 637 ? -31.731 -14.829 54.349 1.00 79.94 637 GLN A CA 1
ATOM 4757 C C . GLN A 1 637 ? -32.380 -16.237 54.275 1.00 79.94 637 GLN A C 1
ATOM 4759 O O . GLN A 1 637 ? -33.510 -16.429 54.710 1.00 79.94 637 GLN A O 1
ATOM 4764 N N . GLY A 1 638 ? -31.667 -17.231 53.728 1.00 78.50 638 GLY A N 1
ATOM 4765 C CA . GLY A 1 638 ? -32.172 -18.596 53.513 1.00 78.50 638 GLY A CA 1
ATOM 4766 C C . GLY A 1 638 ? -32.931 -18.819 52.195 1.00 78.50 638 GLY A C 1
ATOM 4767 O O . GLY A 1 638 ? -33.325 -19.948 51.916 1.00 78.50 638 GLY A O 1
ATOM 4768 N N . LEU A 1 639 ? -33.107 -17.783 51.371 1.00 86.25 639 LEU A N 1
ATOM 4769 C CA . LEU A 1 639 ? -33.700 -17.860 50.033 1.00 86.25 639 LEU A CA 1
ATOM 4770 C C . LEU A 1 639 ? -32.627 -18.156 48.976 1.00 86.25 639 LEU A C 1
ATOM 4772 O O . LEU A 1 639 ? -31.526 -17.596 49.031 1.00 86.25 639 LEU A O 1
ATOM 4776 N N . THR A 1 640 ? -32.963 -18.986 47.984 1.00 89.56 640 THR A N 1
ATOM 4777 C CA . THR A 1 640 ? -32.138 -19.189 46.786 1.00 89.56 640 THR A CA 1
ATOM 4778 C C . THR A 1 640 ? -32.471 -18.130 45.741 1.00 89.56 640 THR A C 1
ATOM 4780 O O . THR A 1 640 ? -33.618 -17.977 45.316 1.00 89.56 640 THR A O 1
ATOM 4783 N N . LEU A 1 641 ? -31.453 -17.380 45.326 1.00 91.81 641 LEU A N 1
ATOM 4784 C CA . LEU A 1 641 ? -31.553 -16.318 44.333 1.00 91.81 641 LEU A CA 1
ATOM 4785 C C . LEU A 1 641 ? -30.872 -16.774 43.043 1.00 91.81 641 LEU A C 1
ATOM 4787 O O . LEU A 1 641 ? -29.713 -17.191 43.071 1.00 91.81 641 LEU A O 1
ATOM 4791 N N . ARG A 1 642 ? -31.555 -16.665 41.901 1.00 92.56 642 ARG A N 1
ATOM 4792 C CA . ARG A 1 642 ? -30.965 -16.952 40.582 1.00 92.56 642 ARG A CA 1
ATOM 4793 C C . ARG A 1 642 ? -31.352 -15.871 39.584 1.00 92.56 642 ARG A C 1
ATOM 4795 O O . ARG A 1 642 ? -32.519 -15.504 39.504 1.00 92.56 642 ARG A O 1
ATOM 4802 N N . ALA A 1 643 ? -30.388 -15.367 38.820 1.00 90.62 643 ALA A N 1
ATOM 4803 C CA . ALA A 1 643 ? -30.608 -14.359 37.786 1.00 90.62 643 ALA A CA 1
ATOM 4804 C C . ALA A 1 643 ? -29.872 -14.748 36.497 1.00 90.62 643 ALA A C 1
ATOM 4806 O O . ALA A 1 643 ? -28.660 -14.963 36.521 1.00 90.62 643 ALA A O 1
ATOM 4807 N N . GLY A 1 644 ? -30.566 -14.866 35.366 1.00 88.38 644 GLY A N 1
ATOM 4808 C CA . GLY A 1 644 ? -29.972 -15.412 34.143 1.00 88.38 644 GLY A CA 1
ATOM 4809 C C . GLY A 1 644 ? -30.926 -15.500 32.956 1.00 88.38 644 GLY A C 1
ATOM 4810 O O . GLY A 1 644 ? -31.969 -14.850 32.924 1.00 88.38 644 GLY A O 1
ATOM 4811 N N . ASN A 1 645 ? -30.554 -16.305 31.957 1.00 85.62 645 ASN A N 1
ATOM 4812 C CA . ASN A 1 645 ? -31.412 -16.548 30.797 1.00 85.62 645 ASN A CA 1
ATOM 4813 C C . ASN A 1 645 ? -32.627 -17.428 31.146 1.00 85.62 645 ASN A C 1
ATOM 4815 O O . ASN A 1 645 ? -32.569 -18.298 32.019 1.00 85.62 645 ASN A O 1
ATOM 4819 N N . SER A 1 646 ? -33.731 -17.220 30.421 1.00 86.19 646 SER A N 1
ATOM 4820 C CA . SER A 1 646 ? -34.996 -17.935 30.648 1.00 86.19 646 SER A CA 1
ATOM 4821 C C . SER A 1 646 ? -34.871 -19.456 30.496 1.00 86.19 646 SER A C 1
ATOM 4823 O O . SER A 1 646 ? -35.576 -20.196 31.181 1.00 86.19 646 SER A O 1
ATOM 4825 N N . ARG A 1 647 ? -33.940 -19.930 29.653 1.00 84.00 647 ARG A N 1
ATOM 4826 C CA . ARG A 1 647 ? -33.702 -21.360 29.401 1.00 84.00 647 ARG A CA 1
ATOM 4827 C C . ARG A 1 647 ? -33.100 -22.087 30.603 1.00 84.00 647 ARG A C 1
ATOM 4829 O O . ARG A 1 647 ? -33.443 -23.237 30.839 1.00 84.00 647 ARG A O 1
ATOM 4836 N N . TRP A 1 648 ? -32.183 -21.463 31.344 1.00 85.06 648 TRP A N 1
ATOM 4837 C CA . TRP A 1 648 ? -31.608 -22.073 32.549 1.00 85.06 648 TRP A CA 1
ATOM 4838 C C . TRP A 1 648 ? -32.613 -22.115 33.704 1.00 85.06 648 TRP A C 1
ATOM 4840 O O . TRP A 1 648 ? -32.618 -23.073 34.471 1.00 85.06 648 TRP A O 1
ATOM 4850 N N . LEU A 1 649 ? -33.477 -21.103 33.784 1.00 86.44 649 LEU A N 1
ATOM 4851 C CA . LEU A 1 649 ? -34.494 -20.959 34.826 1.00 86.44 649 LEU A CA 1
ATOM 4852 C C . LEU A 1 649 ? -35.812 -21.688 34.497 1.00 86.44 649 LEU A C 1
ATOM 4854 O O . LEU A 1 649 ? -36.730 -21.665 35.303 1.00 86.44 649 LEU A O 1
ATOM 4858 N N . ASN A 1 650 ? -35.912 -22.344 33.332 1.00 86.06 650 ASN A N 1
ATOM 4859 C CA . ASN A 1 650 ? -37.127 -22.997 32.815 1.00 86.06 650 ASN A CA 1
ATOM 4860 C C . ASN A 1 650 ? -38.360 -22.070 32.705 1.00 86.06 650 ASN A C 1
ATOM 4862 O O . ASN A 1 650 ? -39.496 -22.532 32.756 1.00 86.06 650 ASN A O 1
ATOM 4866 N N . LEU A 1 651 ? -38.142 -20.767 32.498 1.00 85.19 651 LEU A N 1
ATOM 4867 C CA . LEU A 1 651 ? -39.195 -19.744 32.420 1.00 85.19 651 LEU A CA 1
ATOM 4868 C C . LEU A 1 651 ? -39.567 -19.341 30.985 1.00 85.19 651 LEU A C 1
ATOM 4870 O O . LEU A 1 651 ? -40.309 -18.387 30.781 1.00 85.19 651 LEU A O 1
ATOM 4874 N N . SER A 1 652 ? -39.068 -20.040 29.963 1.00 78.44 652 SER A N 1
ATOM 4875 C CA . SER A 1 652 ? -39.332 -19.693 28.555 1.00 78.44 652 SER A CA 1
ATOM 4876 C C . SER A 1 652 ? -40.811 -19.789 28.138 1.00 78.44 652 SER A C 1
ATOM 4878 O O . SER A 1 652 ? -41.161 -19.279 27.081 1.00 78.44 652 SER A O 1
ATOM 4880 N N . SER A 1 653 ? -41.658 -20.434 28.947 1.00 80.81 653 SER A N 1
ATOM 4881 C CA . SER A 1 653 ? -43.115 -20.535 28.772 1.00 80.81 653 SER A CA 1
ATOM 4882 C C . SER A 1 653 ? -43.923 -19.648 29.732 1.00 80.81 653 SER A C 1
ATOM 4884 O O . SER A 1 653 ? -45.143 -19.781 29.795 1.00 80.81 653 SER A O 1
ATOM 4886 N N . ASP A 1 654 ? -43.270 -18.794 30.526 1.00 86.69 654 ASP A N 1
ATOM 4887 C CA . ASP A 1 654 ? -43.962 -17.830 31.385 1.00 86.69 654 ASP A CA 1
ATOM 4888 C C . ASP A 1 654 ? -44.518 -16.665 30.535 1.00 86.69 654 ASP A C 1
ATOM 4890 O O . ASP A 1 654 ? -43.768 -16.118 29.721 1.00 86.69 654 ASP A O 1
ATOM 4894 N N . PRO A 1 655 ? -45.785 -16.233 30.710 1.00 85.69 655 PRO A N 1
ATOM 4895 C CA . PRO A 1 655 ? -46.378 -15.163 29.903 1.00 85.69 655 PRO A CA 1
ATOM 4896 C C . PRO A 1 655 ? -45.615 -13.828 29.932 1.00 85.69 655 PRO A C 1
ATOM 4898 O O . PRO A 1 655 ? -45.594 -13.118 28.926 1.00 85.69 655 PRO A O 1
ATOM 4901 N N . GLN A 1 656 ? -44.980 -13.474 31.056 1.00 85.75 656 GLN A N 1
ATOM 4902 C CA . GLN A 1 656 ? -44.207 -12.232 31.195 1.00 85.75 656 GLN A CA 1
ATOM 4903 C C . GLN A 1 656 ? -42.845 -12.320 30.502 1.00 85.75 656 GLN A C 1
ATOM 4905 O O . GLN A 1 656 ? -42.335 -11.326 29.991 1.00 85.75 656 GLN A O 1
ATOM 4910 N N . VAL A 1 657 ? -42.247 -13.512 30.465 1.00 85.69 657 VAL A N 1
ATOM 4911 C CA . VAL A 1 657 ? -41.001 -13.760 29.727 1.00 85.69 657 VAL A CA 1
ATOM 4912 C C . VAL A 1 657 ? -41.284 -13.857 28.231 1.00 85.69 657 VAL A C 1
ATOM 4914 O O . VAL A 1 657 ? -40.534 -13.313 27.421 1.00 85.69 657 VAL A O 1
ATOM 4917 N N . GLN A 1 658 ? -42.382 -14.513 27.856 1.00 85.38 658 GLN A N 1
ATOM 4918 C CA . GLN A 1 658 ? -42.781 -14.690 26.467 1.00 85.38 658 GLN A CA 1
ATOM 4919 C C . GLN A 1 658 ? -43.108 -13.348 25.795 1.00 85.38 658 GLN A C 1
ATOM 4921 O O . GLN A 1 658 ? -42.634 -13.118 24.686 1.00 85.38 658 GLN A O 1
ATOM 4926 N N . SER A 1 659 ? -43.806 -12.424 26.469 1.00 86.12 659 SER A N 1
ATOM 4927 C CA . SER A 1 659 ? -44.091 -11.089 25.911 1.00 86.12 659 SER A CA 1
ATOM 4928 C C . SER A 1 659 ? -42.816 -10.288 25.599 1.00 86.12 659 SER A C 1
ATOM 4930 O O . SER A 1 659 ? -42.717 -9.661 24.544 1.00 86.12 659 SER A O 1
ATOM 4932 N N . VAL A 1 660 ? -41.805 -10.366 26.471 1.00 84.94 660 VAL A N 1
ATOM 4933 C CA . VAL A 1 660 ? -40.491 -9.727 26.289 1.00 84.94 660 VAL A CA 1
ATOM 4934 C C . VAL A 1 660 ? -39.721 -10.353 25.116 1.00 84.94 660 VAL A C 1
ATOM 4936 O O . VAL A 1 660 ? -39.120 -9.635 24.314 1.00 84.94 660 VAL A O 1
ATOM 4939 N N . LEU A 1 661 ? -39.769 -11.681 24.970 1.00 82.19 661 LEU A N 1
ATOM 4940 C CA . LEU A 1 661 ? -39.136 -12.395 23.853 1.00 82.19 661 LEU A CA 1
ATOM 4941 C C . LEU A 1 661 ? -39.835 -12.127 22.508 1.00 82.19 661 LEU A C 1
ATOM 4943 O O . LEU A 1 661 ? -39.159 -11.975 21.489 1.00 82.19 661 LEU A O 1
ATOM 4947 N N . GLU A 1 662 ? -41.167 -12.029 22.489 1.00 81.69 662 GLU A N 1
ATOM 4948 C CA . GLU A 1 662 ? -41.967 -11.717 21.293 1.00 81.69 662 GLU A CA 1
ATOM 4949 C C . GLU A 1 662 ? -41.736 -10.285 20.786 1.00 81.69 662 GLU A C 1
ATOM 4951 O O . GLU A 1 662 ? -41.722 -10.054 19.575 1.00 81.69 662 GLU A O 1
ATOM 4956 N N . GLN A 1 663 ? -41.462 -9.342 21.693 1.00 78.62 663 GLN A N 1
ATOM 4957 C CA . GLN A 1 663 ? -41.012 -7.983 21.360 1.00 78.62 663 GLN A CA 1
ATOM 4958 C C . GLN A 1 663 ? -39.578 -7.943 20.789 1.00 78.62 663 GLN A C 1
ATOM 4960 O O . GLN A 1 663 ? -39.154 -6.921 20.253 1.00 78.62 663 GLN A O 1
ATOM 4965 N N . GLY A 1 664 ? -38.843 -9.061 20.834 1.00 74.31 664 GLY A N 1
ATOM 4966 C CA . GLY A 1 664 ? -37.489 -9.179 20.293 1.00 74.31 664 GLY A CA 1
ATOM 4967 C C . GLY A 1 664 ? -36.387 -8.725 21.250 1.00 74.31 664 GLY A C 1
ATOM 4968 O O . GLY A 1 664 ? -35.275 -8.468 20.794 1.00 74.31 664 GLY A O 1
ATOM 4969 N N . TYR A 1 665 ? -36.669 -8.636 22.552 1.00 83.31 665 TYR A N 1
ATOM 4970 C CA . TYR A 1 665 ? -35.681 -8.296 23.574 1.00 83.31 665 TYR A CA 1
ATOM 4971 C C . TYR A 1 665 ? -34.959 -9.533 24.120 1.00 83.31 665 TYR A C 1
ATOM 4973 O O . TYR A 1 665 ? -35.501 -10.640 24.164 1.00 83.31 665 TYR A O 1
ATOM 4981 N N . THR A 1 666 ? -33.730 -9.341 24.597 1.00 81.25 666 THR A N 1
ATOM 4982 C CA . THR A 1 666 ? -32.989 -10.366 25.338 1.00 81.25 666 THR A CA 1
ATOM 4983 C C . THR A 1 666 ? -33.510 -10.405 26.773 1.00 81.25 666 THR A C 1
ATOM 4985 O O . THR A 1 666 ? -33.277 -9.476 27.545 1.00 81.25 666 THR A O 1
ATOM 4988 N N . ALA A 1 667 ? -34.224 -11.471 27.140 1.00 87.31 667 ALA A N 1
ATOM 4989 C CA . ALA A 1 667 ? -34.844 -11.600 28.458 1.00 87.31 667 ALA A CA 1
ATOM 4990 C C . ALA A 1 667 ? -33.843 -12.050 29.543 1.00 87.31 667 ALA A C 1
ATOM 4992 O O . ALA A 1 667 ? -33.348 -13.182 29.528 1.00 87.31 667 ALA A O 1
ATOM 4993 N N . PHE A 1 668 ? -33.605 -11.187 30.531 1.00 90.00 668 PHE A N 1
ATOM 4994 C CA . PHE A 1 668 ? -32.896 -11.502 31.770 1.00 90.00 668 PHE A CA 1
ATOM 4995 C C . PHE A 1 668 ? -33.909 -11.679 32.904 1.00 90.00 668 PHE A C 1
ATOM 4997 O O . PHE A 1 668 ? -34.584 -10.732 33.302 1.00 90.00 668 PHE A O 1
ATOM 5004 N N . CYS A 1 669 ? -34.036 -12.904 33.405 1.00 91.38 669 CYS A N 1
ATOM 5005 C CA . CYS A 1 669 ? -35.028 -13.273 34.412 1.00 91.38 669 CYS A CA 1
ATOM 5006 C C . CYS A 1 669 ? -34.360 -13.400 35.785 1.00 91.38 669 CYS A C 1
ATOM 5008 O O . CYS A 1 669 ? -33.242 -13.906 35.889 1.00 91.38 669 CYS A O 1
ATOM 5010 N N . PHE A 1 670 ? -35.058 -12.980 36.835 1.00 93.31 670 PHE A N 1
ATOM 5011 C CA . PHE A 1 670 ? -34.662 -13.101 38.234 1.00 93.31 670 PHE A CA 1
ATOM 5012 C C . PHE A 1 670 ? -35.715 -13.897 39.004 1.00 93.31 670 PHE A C 1
ATOM 5014 O O . PHE A 1 670 ? -36.909 -13.598 38.931 1.00 93.31 670 PHE A O 1
ATOM 5021 N N . THR A 1 671 ? -35.266 -14.900 39.754 1.00 92.06 671 THR A N 1
ATOM 5022 C CA . THR A 1 671 ? -36.113 -15.813 40.524 1.00 92.06 671 THR A CA 1
ATOM 5023 C C . THR A 1 671 ? -35.685 -15.917 41.977 1.00 92.06 671 THR A C 1
ATOM 5025 O O . THR A 1 671 ? -34.488 -15.896 42.284 1.00 92.06 671 THR A O 1
ATOM 5028 N N . ILE A 1 672 ? -36.671 -16.139 42.843 1.00 90.31 672 ILE A N 1
ATOM 5029 C CA . ILE A 1 672 ? -36.507 -16.427 44.268 1.00 90.31 672 ILE A CA 1
ATOM 5030 C C . ILE A 1 672 ? -37.178 -17.773 44.537 1.00 90.31 672 ILE A C 1
ATOM 5032 O O . ILE A 1 672 ? -38.371 -17.917 44.267 1.00 90.31 672 ILE A O 1
ATOM 5036 N N . ASN A 1 673 ? -36.426 -18.761 45.032 1.00 88.25 673 ASN A N 1
ATOM 5037 C CA . ASN A 1 673 ? -36.905 -20.137 45.229 1.00 88.25 673 ASN A CA 1
ATOM 5038 C C . ASN A 1 673 ? -37.649 -20.681 43.987 1.00 88.25 673 ASN A C 1
ATOM 5040 O O . ASN A 1 673 ? -38.759 -21.196 44.091 1.00 88.25 673 ASN A O 1
ATOM 5044 N N . ASP A 1 674 ? -37.051 -20.488 42.806 1.00 84.69 674 ASP A N 1
ATOM 5045 C CA . ASP A 1 674 ? -37.585 -20.868 41.485 1.00 84.69 674 ASP A CA 1
ATOM 5046 C C . ASP A 1 674 ? -38.934 -20.223 41.077 1.00 84.69 674 ASP A C 1
ATOM 5048 O O . ASP A 1 674 ? -39.507 -20.575 40.048 1.00 84.69 674 ASP A O 1
ATOM 5052 N N . THR A 1 675 ? -39.409 -19.206 41.809 1.00 87.75 675 THR A N 1
ATOM 5053 C CA . THR A 1 675 ? -40.541 -18.349 41.399 1.00 87.75 675 THR A CA 1
ATOM 5054 C C . THR A 1 675 ? -40.055 -17.057 40.736 1.00 87.75 675 THR A C 1
ATOM 5056 O O . THR A 1 675 ? -39.058 -16.476 41.171 1.00 87.75 675 THR A O 1
ATOM 5059 N N . LEU A 1 676 ? -40.734 -16.597 39.677 1.00 89.62 676 LEU A N 1
ATOM 5060 C CA . LEU A 1 676 ? -40.349 -15.402 38.916 1.00 89.62 676 LEU A CA 1
ATOM 5061 C C . LEU A 1 676 ? -40.618 -14.104 39.705 1.00 89.62 676 LEU A C 1
ATOM 5063 O O . LEU A 1 676 ? -41.760 -13.757 40.006 1.00 89.62 676 LEU A O 1
ATOM 5067 N N . ALA A 1 677 ? -39.547 -13.368 40.010 1.00 90.12 677 ALA A N 1
ATOM 5068 C CA . ALA A 1 677 ? -39.587 -12.123 40.778 1.00 90.12 677 ALA A CA 1
ATOM 5069 C C . ALA A 1 677 ? -39.442 -10.868 39.899 1.00 90.12 677 ALA A C 1
ATOM 5071 O O . ALA A 1 677 ? -40.056 -9.843 40.200 1.00 90.12 677 ALA A O 1
ATOM 5072 N N . ALA A 1 678 ? -38.647 -10.935 38.823 1.00 90.50 678 ALA A N 1
ATOM 5073 C CA . ALA A 1 678 ? -38.557 -9.871 37.821 1.00 90.50 678 ALA A CA 1
ATOM 5074 C C . ALA A 1 678 ? -38.044 -10.378 36.460 1.00 90.50 678 ALA A C 1
ATOM 5076 O O . ALA A 1 678 ? -37.221 -11.292 36.398 1.00 90.50 678 ALA A O 1
ATOM 5077 N N . VAL A 1 679 ? -38.472 -9.737 35.372 1.00 91.88 679 VAL A N 1
ATOM 5078 C CA . VAL A 1 679 ? -37.957 -9.914 34.006 1.00 91.88 679 VAL A CA 1
ATOM 5079 C C . VAL A 1 679 ? -37.514 -8.559 33.475 1.00 91.88 679 VAL A C 1
ATOM 5081 O O . VAL A 1 679 ? -38.288 -7.605 33.488 1.00 91.88 679 VAL A O 1
ATOM 5084 N N . PHE A 1 680 ? -36.298 -8.488 32.948 1.00 90.31 680 PHE A N 1
ATOM 5085 C CA . PHE A 1 680 ? -35.775 -7.324 32.242 1.00 90.31 680 PHE A CA 1
ATOM 5086 C C . PHE A 1 680 ? -35.596 -7.688 30.767 1.00 90.31 680 PHE A C 1
ATOM 5088 O O . PHE A 1 680 ? -34.890 -8.640 30.437 1.00 90.31 680 PHE A O 1
ATOM 5095 N N . GLY A 1 681 ? -36.254 -6.944 29.883 1.00 89.56 681 GLY A N 1
ATOM 5096 C CA . GLY A 1 681 ? -36.024 -6.971 28.447 1.00 89.56 681 GLY A CA 1
ATOM 5097 C C . GLY A 1 681 ? -34.887 -6.026 28.103 1.00 89.56 681 GLY A C 1
ATOM 5098 O O . GLY A 1 681 ? -35.046 -4.808 28.198 1.00 89.56 681 GLY A O 1
ATOM 5099 N N . LEU A 1 682 ? -33.740 -6.586 27.726 1.00 85.12 682 LEU A N 1
ATOM 5100 C CA . LEU A 1 682 ? -32.606 -5.806 27.253 1.00 85.12 682 LEU A CA 1
ATOM 5101 C C . LEU A 1 682 ? -32.650 -5.662 25.734 1.00 85.12 682 LEU A C 1
ATOM 5103 O O . LEU A 1 682 ? -32.861 -6.639 25.012 1.00 85.12 682 LEU A O 1
ATOM 5107 N N . GLU A 1 683 ? -32.374 -4.455 25.260 1.00 82.69 683 GLU A N 1
ATOM 5108 C CA . GLU A 1 683 ? -32.098 -4.174 23.857 1.00 82.69 683 GLU A CA 1
ATOM 5109 C C . GLU A 1 683 ? -30.637 -3.770 23.660 1.00 82.69 683 GLU A C 1
ATOM 5111 O O . GLU A 1 683 ? -29.949 -3.354 24.592 1.00 82.69 683 GLU A O 1
ATOM 5116 N N . ASP A 1 684 ? -30.161 -3.918 22.429 1.00 80.06 684 ASP A N 1
ATOM 5117 C CA . ASP A 1 684 ? -28.838 -3.483 22.000 1.00 80.06 684 ASP A CA 1
ATOM 5118 C C . ASP A 1 684 ? -29.042 -2.543 20.814 1.00 80.06 684 ASP A C 1
ATOM 5120 O O . ASP A 1 684 ? -29.553 -2.956 19.769 1.00 80.06 684 ASP A O 1
ATOM 5124 N N . SER A 1 685 ? -28.725 -1.264 20.999 1.00 82.00 685 SER A N 1
ATOM 5125 C CA . SER A 1 685 ? -29.043 -0.236 20.007 1.00 82.00 685 SER A CA 1
ATOM 5126 C C . SER A 1 685 ? -28.226 -0.424 18.726 1.00 82.00 685 SER A C 1
ATOM 5128 O O . SER A 1 685 ? -27.001 -0.581 18.768 1.00 82.00 685 SER A O 1
ATOM 5130 N N . LEU A 1 686 ? -28.900 -0.378 17.572 1.00 85.25 686 LEU A N 1
ATOM 5131 C CA . LEU A 1 686 ? -28.240 -0.355 16.266 1.00 85.25 686 LEU A CA 1
ATOM 5132 C C . LEU A 1 686 ? -27.303 0.849 16.140 1.00 85.25 686 LEU A C 1
ATOM 5134 O O . LEU A 1 686 ? -27.594 1.937 16.644 1.00 85.25 686 LEU A O 1
ATOM 5138 N N . ARG A 1 687 ? -26.200 0.670 15.408 1.00 86.56 687 ARG A N 1
ATOM 5139 C CA . ARG A 1 687 ? -25.346 1.794 15.008 1.00 86.56 687 ARG A CA 1
ATOM 5140 C C . ARG A 1 687 ? -26.098 2.714 14.039 1.00 86.56 687 ARG A C 1
ATOM 5142 O O . ARG A 1 687 ? -26.802 2.208 13.161 1.00 86.56 687 ARG A O 1
ATOM 5149 N N . PRO A 1 688 ? -25.928 4.046 14.135 1.00 86.62 688 PRO A N 1
ATOM 5150 C CA . PRO A 1 688 ? -26.631 4.991 13.266 1.00 86.62 688 PRO A CA 1
ATOM 5151 C C . PRO A 1 688 ? -26.281 4.807 11.779 1.00 86.62 688 PRO A C 1
ATOM 5153 O O . PRO A 1 688 ? -27.123 5.043 10.919 1.00 86.62 688 PRO A O 1
ATOM 5156 N N . ASP A 1 689 ? -25.071 4.330 11.468 1.00 88.94 689 ASP A N 1
ATOM 5157 C CA . ASP A 1 689 ? -24.595 4.076 10.105 1.00 88.94 689 ASP A CA 1
ATOM 5158 C C . ASP A 1 689 ? -24.905 2.657 9.582 1.00 88.94 689 ASP A C 1
ATOM 5160 O O . ASP A 1 689 ? -24.616 2.356 8.419 1.00 88.94 689 ASP A O 1
ATOM 5164 N N . ALA A 1 690 ? -25.514 1.780 10.394 1.00 90.94 690 ALA A N 1
ATOM 5165 C CA . ALA A 1 690 ? -25.791 0.393 10.014 1.00 90.94 690 ALA A CA 1
ATOM 5166 C C . ALA A 1 690 ? -26.789 0.293 8.852 1.00 90.94 690 ALA A C 1
ATOM 5168 O O . ALA A 1 690 ? -26.513 -0.388 7.864 1.00 90.94 690 ALA A O 1
ATOM 5169 N N . LEU A 1 691 ? -27.923 0.998 8.939 1.00 91.44 691 LEU A N 1
ATOM 5170 C CA . LEU A 1 691 ? -28.976 0.956 7.919 1.00 91.44 691 LEU A CA 1
ATOM 5171 C C . LEU A 1 691 ? -28.483 1.494 6.568 1.00 91.44 691 LEU A C 1
ATOM 5173 O O . LEU A 1 691 ? -28.683 0.861 5.531 1.00 91.44 691 LEU A O 1
ATOM 5177 N N . GLU A 1 692 ? -27.790 2.635 6.582 1.00 92.94 692 GLU A N 1
ATOM 5178 C CA . GLU A 1 692 ? -27.206 3.233 5.379 1.00 92.94 692 GLU A CA 1
ATOM 5179 C C . GLU A 1 692 ? -26.138 2.319 4.756 1.00 92.94 692 GLU A C 1
ATOM 5181 O O . GLU A 1 692 ? -26.130 2.107 3.541 1.00 92.94 692 GLU A O 1
ATOM 5186 N N . THR A 1 693 ? -25.266 1.727 5.579 1.00 93.62 693 THR A N 1
ATOM 5187 C CA . THR A 1 693 ? -24.211 0.823 5.103 1.00 93.62 693 THR A CA 1
ATOM 5188 C C . THR A 1 693 ? -24.792 -0.447 4.489 1.00 93.62 693 THR A C 1
ATOM 5190 O O . THR A 1 693 ? -24.384 -0.827 3.392 1.00 93.62 693 THR A O 1
ATOM 5193 N N . VAL A 1 694 ? -25.759 -1.094 5.151 1.00 94.31 694 VAL A N 1
ATOM 5194 C CA . VAL A 1 694 ? -26.419 -2.304 4.630 1.00 94.31 694 VAL A CA 1
ATOM 5195 C C . VAL A 1 694 ? -27.143 -2.005 3.317 1.00 94.31 694 VAL A C 1
ATOM 5197 O O . VAL A 1 694 ? -26.956 -2.747 2.354 1.00 94.31 694 VAL A O 1
ATOM 5200 N N . THR A 1 695 ? -27.865 -0.884 3.234 1.00 93.25 695 THR A N 1
ATOM 5201 C CA . THR A 1 695 ? -28.547 -0.451 2.002 1.00 93.25 695 THR A CA 1
ATOM 5202 C C . THR A 1 695 ? -27.545 -0.267 0.856 1.00 93.25 695 THR A C 1
ATOM 5204 O O . THR A 1 695 ? -27.692 -0.880 -0.198 1.00 93.25 695 THR A O 1
ATOM 5207 N N . LYS A 1 696 ? -26.446 0.467 1.081 1.00 93.56 696 LYS A N 1
ATOM 5208 C CA . LYS A 1 696 ? -25.383 0.693 0.080 1.00 93.56 696 LYS A CA 1
ATOM 5209 C C . LYS A 1 696 ? -24.600 -0.563 -0.316 1.00 93.56 696 LYS A C 1
ATOM 5211 O O . LYS A 1 696 ? -23.965 -0.571 -1.372 1.00 93.56 696 LYS A O 1
ATOM 5216 N N . LEU A 1 697 ? -24.589 -1.608 0.513 1.00 93.12 697 LEU A N 1
ATOM 5217 C CA . LEU A 1 697 ? -24.060 -2.925 0.142 1.00 93.12 697 LEU A CA 1
ATOM 5218 C C . LEU A 1 697 ? -25.058 -3.674 -0.755 1.00 93.12 697 LEU A C 1
ATOM 5220 O O . LEU A 1 697 ? -24.662 -4.183 -1.804 1.00 93.12 697 LEU A O 1
ATOM 5224 N N . GLN A 1 698 ? -26.345 -3.678 -0.401 1.00 91.56 698 GLN A N 1
ATOM 5225 C CA . GLN A 1 698 ? -27.405 -4.299 -1.203 1.00 91.56 698 GLN A CA 1
ATOM 5226 C C . GLN A 1 698 ? -27.553 -3.636 -2.587 1.00 91.56 698 GLN A C 1
ATOM 5228 O O . GLN A 1 698 ? -27.650 -4.341 -3.587 1.00 91.56 698 GLN A O 1
ATOM 5233 N N . GLU A 1 699 ? -27.445 -2.305 -2.677 1.00 91.38 699 GLU A N 1
ATOM 5234 C CA . GLU A 1 699 ? -27.392 -1.534 -3.939 1.00 91.38 699 GLU A CA 1
ATOM 5235 C C . GLU A 1 699 ? -26.223 -1.923 -4.866 1.00 91.38 699 GLU A C 1
ATOM 5237 O O . GLU A 1 699 ? -26.230 -1.593 -6.052 1.00 91.38 699 GLU A O 1
ATOM 5242 N N . ARG A 1 700 ? -25.199 -2.606 -4.338 1.00 88.50 700 ARG A N 1
ATOM 5243 C CA . ARG A 1 700 ? -24.023 -3.093 -5.079 1.00 88.50 700 ARG A CA 1
ATOM 5244 C C . ARG A 1 700 ? -24.108 -4.586 -5.420 1.00 88.50 700 ARG A C 1
ATOM 5246 O O . ARG A 1 700 ? -23.079 -5.186 -5.725 1.00 88.50 700 ARG A O 1
ATOM 5253 N N . ASP A 1 701 ? -25.299 -5.181 -5.329 1.00 88.31 701 ASP A N 1
ATOM 5254 C CA . ASP A 1 701 ? -25.557 -6.624 -5.459 1.00 88.31 701 ASP A CA 1
ATOM 5255 C C . ASP A 1 701 ? -24.780 -7.495 -4.440 1.00 88.31 701 ASP A C 1
ATOM 5257 O O . ASP A 1 701 ? -24.541 -8.684 -4.668 1.00 88.31 701 ASP A O 1
ATOM 5261 N N . ILE A 1 702 ? -24.380 -6.927 -3.293 1.00 90.44 702 ILE A N 1
ATOM 5262 C CA . ILE A 1 702 ? -23.678 -7.662 -2.231 1.00 90.44 702 ILE A CA 1
ATOM 5263 C C . ILE A 1 702 ? -24.708 -8.272 -1.278 1.00 90.44 702 ILE A C 1
ATOM 5265 O O . ILE A 1 702 ? -25.494 -7.571 -0.639 1.00 90.44 702 ILE A O 1
ATOM 5269 N N . SER A 1 703 ? -24.675 -9.597 -1.135 1.00 91.25 703 SER A N 1
ATOM 5270 C CA . SER A 1 703 ? -25.526 -10.325 -0.196 1.00 91.25 703 SER A CA 1
ATOM 5271 C C . SER A 1 703 ? -25.068 -10.079 1.240 1.00 91.25 703 SER A C 1
ATOM 5273 O O . SER A 1 7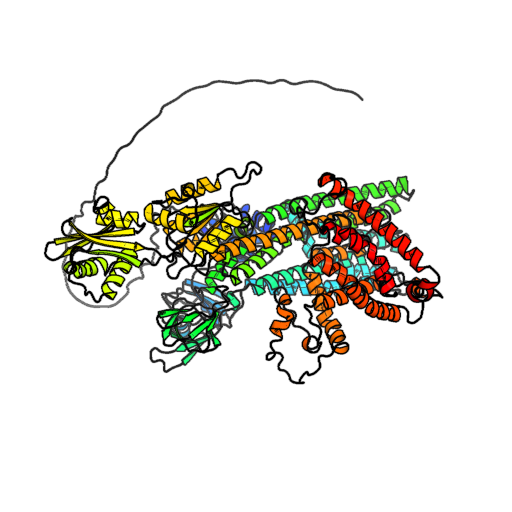03 ? -23.945 -10.411 1.622 1.00 91.25 703 SER A O 1
ATOM 5275 N N . VAL A 1 704 ? -25.947 -9.489 2.048 1.00 94.75 704 VAL A N 1
ATOM 5276 C CA . VAL A 1 704 ? -25.695 -9.229 3.471 1.00 94.75 704 VAL A CA 1
ATOM 5277 C C . VAL A 1 704 ? -26.252 -10.374 4.321 1.00 94.75 704 VAL A C 1
ATOM 5279 O O . VAL A 1 704 ? -27.368 -10.845 4.080 1.00 94.75 704 VAL A O 1
ATOM 5282 N N . HIS A 1 705 ? -25.472 -10.819 5.307 1.00 94.69 705 HIS A N 1
ATOM 5283 C CA . HIS A 1 705 ? -25.798 -11.901 6.239 1.00 94.69 705 HIS A CA 1
ATOM 5284 C C . HIS A 1 705 ? -25.537 -11.484 7.690 1.00 94.69 705 HIS A C 1
ATOM 5286 O O . HIS A 1 705 ? -24.641 -10.680 7.950 1.00 94.69 705 HIS A O 1
ATOM 5292 N N . ILE A 1 706 ? -26.271 -12.088 8.628 1.00 94.56 706 ILE A N 1
ATOM 5293 C CA . ILE A 1 706 ? -26.062 -11.924 10.075 1.00 94.56 706 ILE A CA 1
ATOM 5294 C C . ILE A 1 706 ? -25.755 -13.285 10.700 1.00 94.56 706 ILE A C 1
ATOM 5296 O O . ILE A 1 706 ? -26.528 -14.234 10.540 1.00 94.56 706 ILE A O 1
ATOM 5300 N N . LEU A 1 707 ? -24.660 -13.347 11.456 1.00 91.25 707 LEU A N 1
ATOM 5301 C CA . LEU A 1 707 ? -24.360 -14.406 12.417 1.00 91.25 707 LEU A CA 1
ATOM 5302 C C . LEU A 1 707 ? -24.462 -13.833 13.836 1.00 91.25 707 LEU A C 1
ATOM 5304 O O . LEU A 1 707 ? -24.052 -12.705 14.083 1.00 91.25 707 LEU A O 1
ATOM 5308 N N . SER A 1 708 ? -24.991 -14.602 14.786 1.00 87.44 708 SER A N 1
ATOM 5309 C CA . SER A 1 708 ? -24.972 -14.223 16.202 1.00 87.44 708 SER A CA 1
ATOM 5310 C C . SER A 1 708 ? -25.082 -15.437 17.118 1.00 87.44 708 SER A C 1
ATOM 5312 O O . SER A 1 708 ? -25.641 -16.464 16.731 1.00 87.44 708 SER A O 1
ATOM 5314 N N . GLY A 1 709 ? -24.569 -15.305 18.343 1.00 78.94 709 GLY A N 1
ATOM 5315 C CA . GLY A 1 709 ? -24.826 -16.244 19.439 1.00 78.94 709 GLY A CA 1
ATOM 5316 C C . GLY A 1 709 ? -26.179 -16.030 20.136 1.00 78.94 709 GLY A C 1
ATOM 5317 O O . GLY A 1 709 ? -26.601 -16.906 20.888 1.00 78.94 709 GLY A O 1
ATOM 5318 N N . ASP A 1 710 ? -26.855 -14.907 19.879 1.00 77.00 710 ASP A N 1
ATOM 5319 C CA . ASP A 1 710 ? -28.110 -14.520 20.534 1.00 77.00 710 ASP A CA 1
ATOM 5320 C C . ASP A 1 710 ? -29.321 -15.349 20.055 1.00 77.00 710 ASP A C 1
ATOM 5322 O O . ASP A 1 710 ? -29.282 -16.033 19.027 1.00 77.00 710 ASP A O 1
ATOM 5326 N N . ASP A 1 711 ? -30.420 -15.268 20.810 1.00 75.06 711 ASP A N 1
ATOM 5327 C CA . ASP A 1 711 ? -31.700 -15.909 20.499 1.00 75.06 711 ASP A CA 1
ATOM 5328 C C . ASP A 1 711 ? -32.369 -15.378 19.214 1.00 75.06 711 ASP A C 1
ATOM 5330 O O . ASP A 1 711 ? -32.100 -14.274 18.741 1.00 75.06 711 ASP A O 1
ATOM 5334 N N . ASP A 1 712 ? -33.290 -16.172 18.655 1.00 80.44 712 ASP A N 1
ATOM 5335 C CA . ASP A 1 712 ? -33.943 -15.897 17.364 1.00 80.44 712 ASP A CA 1
ATOM 5336 C C . ASP A 1 712 ? -34.624 -14.520 17.295 1.00 80.44 712 ASP A C 1
ATOM 5338 O O . ASP A 1 712 ? -34.505 -13.826 16.285 1.00 80.44 712 ASP A O 1
ATOM 5342 N N . GLY A 1 713 ? -35.327 -14.122 18.362 1.00 79.62 713 GLY A N 1
ATOM 5343 C CA . GLY A 1 713 ? -36.107 -12.880 18.432 1.00 79.62 713 GLY A CA 1
ATOM 5344 C C . GLY A 1 713 ? -35.263 -11.624 18.171 1.00 79.62 713 GLY A C 1
ATOM 5345 O O . GLY A 1 713 ? -35.497 -10.958 17.157 1.00 79.62 713 GLY A O 1
ATOM 5346 N N . PRO A 1 714 ? -34.257 -11.321 19.018 1.00 76.50 714 PRO A N 1
ATOM 5347 C CA . PRO A 1 714 ? -33.352 -10.186 18.825 1.00 76.50 714 PRO A CA 1
ATOM 5348 C C . PRO A 1 714 ? -32.673 -10.155 17.451 1.00 76.50 714 PRO A C 1
ATOM 5350 O O . PRO A 1 714 ? -32.635 -9.113 16.792 1.00 76.50 714 PRO A O 1
ATOM 5353 N N . VAL A 1 715 ? -32.184 -11.304 16.971 1.00 84.69 715 VAL A N 1
ATOM 5354 C CA . VAL A 1 715 ? -31.454 -11.383 15.695 1.00 84.69 715 VAL A CA 1
ATOM 5355 C C . VAL A 1 715 ? -32.394 -11.136 14.504 1.00 84.69 715 VAL A C 1
ATOM 5357 O O . VAL A 1 715 ? -32.056 -10.369 13.600 1.00 84.69 715 VAL A O 1
ATOM 5360 N N . HIS A 1 716 ? -33.605 -11.707 14.507 1.00 86.50 716 HIS A N 1
ATOM 5361 C CA . HIS A 1 716 ? -34.609 -11.450 13.467 1.00 86.50 716 HIS A CA 1
ATOM 5362 C C . HIS A 1 716 ? -35.277 -10.071 13.569 1.00 86.50 716 HIS A C 1
ATOM 5364 O O . HIS A 1 716 ? -35.843 -9.612 12.573 1.00 86.50 716 HIS A O 1
ATOM 5370 N N . SER A 1 717 ? -35.245 -9.414 14.732 1.00 84.50 717 SER A N 1
ATOM 5371 C CA . SER A 1 717 ? -35.684 -8.022 14.889 1.00 84.50 717 SER A CA 1
ATOM 5372 C C . SER A 1 717 ? -34.718 -7.079 14.165 1.00 84.50 717 SER A C 1
ATOM 5374 O O . SER A 1 717 ? -35.120 -6.379 13.235 1.00 84.50 717 SER A O 1
ATOM 5376 N N . ILE A 1 718 ? -33.419 -7.177 14.471 1.00 86.62 718 ILE A N 1
ATOM 5377 C CA . ILE A 1 718 ? -32.353 -6.419 13.795 1.00 86.62 718 ILE A CA 1
ATOM 5378 C C . ILE A 1 718 ? -32.324 -6.699 12.286 1.00 86.62 718 ILE A C 1
ATOM 5380 O O . ILE A 1 718 ? -32.254 -5.765 11.488 1.00 86.62 718 ILE A O 1
ATOM 5384 N N . ALA A 1 719 ? -32.460 -7.961 11.866 1.00 89.62 719 ALA A N 1
ATOM 5385 C CA . ALA A 1 719 ? -32.517 -8.301 10.445 1.00 89.62 719 ALA A CA 1
ATOM 5386 C C . ALA A 1 719 ? -33.697 -7.630 9.717 1.00 89.62 719 ALA A C 1
ATOM 5388 O O . ALA A 1 719 ? -33.529 -7.162 8.593 1.00 89.62 719 ALA A O 1
ATOM 5389 N N . ARG A 1 720 ? -34.874 -7.539 10.356 1.00 89.00 720 ARG A N 1
ATOM 5390 C CA . ARG A 1 720 ? -36.042 -6.835 9.800 1.00 89.00 720 ARG A CA 1
ATOM 5391 C C . ARG A 1 720 ? -35.815 -5.326 9.714 1.00 89.00 720 ARG A C 1
ATOM 5393 O O . ARG A 1 720 ? -36.129 -4.747 8.680 1.00 89.00 720 ARG A O 1
ATOM 5400 N N . GLN A 1 721 ? -35.240 -4.712 10.749 1.00 88.19 721 GLN A N 1
ATOM 5401 C CA . GLN A 1 721 ? -34.920 -3.277 10.764 1.00 88.19 721 GLN A CA 1
ATOM 5402 C C . GLN A 1 721 ? -33.912 -2.889 9.669 1.00 88.19 721 GLN A C 1
ATOM 5404 O O . GLN A 1 721 ? -34.037 -1.825 9.074 1.00 88.19 721 GLN A O 1
ATOM 5409 N N . LEU A 1 722 ? -32.950 -3.768 9.368 1.00 90.88 722 LEU A N 1
ATOM 5410 C CA . LEU A 1 722 ? -31.916 -3.564 8.345 1.00 90.88 722 LEU A CA 1
ATOM 5411 C C . LEU A 1 722 ? -32.292 -4.089 6.943 1.00 90.88 722 LEU A C 1
ATOM 5413 O O . LEU A 1 722 ? -31.455 -4.062 6.045 1.00 90.88 722 LEU A O 1
ATOM 5417 N N . GLY A 1 723 ? -33.509 -4.607 6.732 1.00 90.06 723 GLY A N 1
ATOM 5418 C CA . GLY A 1 723 ? -33.937 -5.129 5.425 1.00 90.06 723 GLY A CA 1
ATOM 5419 C C . GLY A 1 723 ? -33.178 -6.381 4.951 1.00 90.06 723 GLY A C 1
ATOM 5420 O O . GLY A 1 723 ? -33.002 -6.590 3.751 1.00 90.06 723 GLY A O 1
ATOM 5421 N N . ILE A 1 724 ? -32.694 -7.221 5.870 1.00 92.25 724 ILE A N 1
ATOM 5422 C CA . ILE A 1 724 ? -31.905 -8.424 5.566 1.00 92.25 724 ILE A CA 1
ATOM 5423 C C . ILE A 1 724 ? -32.825 -9.650 5.469 1.00 92.25 724 ILE A C 1
ATOM 5425 O O . ILE A 1 724 ? -33.606 -9.949 6.374 1.00 92.25 724 ILE A O 1
ATOM 5429 N N . ALA A 1 725 ? -32.719 -10.390 4.361 1.00 88.31 725 ALA A N 1
ATOM 5430 C CA . ALA A 1 725 ? -33.559 -11.555 4.085 1.00 88.31 725 ALA A CA 1
ATOM 5431 C C . ALA A 1 725 ? -33.380 -12.667 5.136 1.00 88.31 725 ALA A C 1
ATOM 5433 O O . ALA A 1 725 ? -32.257 -13.065 5.443 1.00 88.31 725 ALA A O 1
ATOM 5434 N N . ALA A 1 726 ? -34.486 -13.240 5.624 1.00 85.38 726 ALA A N 1
ATOM 5435 C CA . ALA A 1 726 ? -34.479 -14.217 6.720 1.00 85.38 726 ALA A CA 1
ATOM 5436 C C . ALA A 1 726 ? -33.601 -15.464 6.462 1.00 85.38 726 ALA A C 1
ATOM 5438 O O . ALA A 1 726 ? -33.038 -16.021 7.399 1.00 85.38 726 ALA A O 1
ATOM 5439 N N . GLN A 1 727 ? -33.418 -15.875 5.202 1.00 87.44 727 GLN A N 1
ATOM 5440 C CA . GLN A 1 727 ? -32.521 -16.981 4.824 1.00 87.44 727 GLN A CA 1
ATOM 5441 C C . GLN A 1 727 ? -31.023 -16.719 5.103 1.00 87.44 727 GLN A C 1
ATOM 5443 O O . GLN A 1 727 ? -30.246 -17.671 5.256 1.00 87.44 727 GLN A O 1
ATOM 5448 N N . ASN A 1 728 ? -30.634 -15.442 5.194 1.00 90.56 728 ASN A N 1
ATOM 5449 C CA . ASN A 1 728 ? -29.269 -14.966 5.429 1.00 90.56 728 ASN A CA 1
ATOM 5450 C C . ASN A 1 728 ? -28.983 -14.711 6.923 1.00 90.56 728 ASN A C 1
ATOM 5452 O O . ASN A 1 728 ? -27.925 -14.185 7.267 1.00 90.56 728 ASN A O 1
ATOM 5456 N N . VAL A 1 729 ? -29.920 -15.065 7.806 1.00 92.88 729 VAL A N 1
ATOM 5457 C CA . VAL A 1 729 ? -29.847 -14.832 9.251 1.00 92.88 729 VAL A CA 1
ATOM 5458 C C . VAL A 1 729 ? -29.601 -16.152 9.976 1.00 92.88 729 VAL A C 1
ATOM 5460 O O . VAL A 1 729 ? -30.247 -17.160 9.677 1.00 92.88 729 VAL A O 1
ATOM 5463 N N . ARG A 1 730 ? -28.660 -16.159 10.925 1.00 92.06 730 ARG A N 1
ATOM 5464 C CA . ARG A 1 730 ? -28.359 -17.306 11.790 1.00 92.06 730 ARG A CA 1
ATOM 5465 C C . ARG A 1 730 ? -28.122 -16.843 13.232 1.00 92.06 730 ARG A C 1
ATOM 5467 O O . ARG A 1 730 ? -27.142 -16.166 13.532 1.00 92.06 730 ARG A O 1
ATOM 5474 N N . SER A 1 731 ? -29.047 -17.227 14.099 1.00 87.81 731 SER A N 1
ATOM 5475 C CA . SER A 1 731 ? -29.048 -17.088 15.559 1.00 87.81 731 SER A CA 1
ATOM 5476 C C . SER A 1 731 ? -28.315 -18.253 16.242 1.00 87.81 731 SER A C 1
ATOM 5478 O O . SER A 1 731 ? -27.974 -19.246 15.590 1.00 87.81 731 SER A O 1
ATOM 5480 N N . ARG A 1 732 ? -28.090 -18.151 17.561 1.00 82.44 732 ARG A N 1
ATOM 5481 C CA . ARG A 1 732 ? -27.576 -19.215 18.452 1.00 82.44 732 ARG A CA 1
ATOM 5482 C C . ARG A 1 732 ? -26.305 -19.937 17.966 1.00 82.44 732 ARG A C 1
ATOM 5484 O O . ARG A 1 732 ? -26.071 -21.095 18.312 1.00 82.44 732 ARG A O 1
ATOM 5491 N N . CYS A 1 733 ? -25.478 -19.277 17.160 1.00 83.25 733 CYS A N 1
ATOM 5492 C CA . CYS A 1 733 ? -24.296 -19.871 16.543 1.00 83.25 733 CYS A CA 1
ATOM 5493 C C . CYS A 1 733 ? -23.121 -19.955 17.523 1.00 83.25 733 CYS A C 1
ATOM 5495 O O . CYS A 1 733 ? -22.689 -18.941 18.074 1.00 83.25 733 CYS A O 1
ATOM 5497 N N . THR A 1 734 ? -22.522 -21.141 17.660 1.00 77.38 734 THR A N 1
ATOM 5498 C CA . THR A 1 734 ? -21.196 -21.272 18.286 1.00 77.38 734 THR A CA 1
ATOM 5499 C C . THR A 1 734 ? -20.094 -20.774 17.331 1.00 77.38 734 THR A C 1
ATOM 5501 O O . THR A 1 734 ? -20.333 -20.687 16.121 1.00 77.38 734 THR A O 1
ATOM 5504 N N . PRO A 1 735 ? -18.859 -20.501 17.802 1.00 74.94 735 PRO A N 1
ATOM 5505 C CA . PRO A 1 735 ? -17.740 -20.134 16.922 1.00 74.94 735 PRO A CA 1
ATOM 5506 C C . PRO A 1 735 ? -17.474 -21.146 15.791 1.00 74.94 735 PRO A C 1
ATOM 5508 O O . PRO A 1 735 ? -17.123 -20.765 14.674 1.00 74.94 735 PRO A O 1
ATOM 5511 N N . ILE A 1 736 ? -17.705 -22.437 16.055 1.00 76.44 736 ILE A N 1
ATOM 5512 C CA . ILE A 1 736 ? -17.561 -23.525 15.074 1.00 76.44 736 ILE A CA 1
ATOM 5513 C C . ILE A 1 736 ? -18.677 -23.457 14.019 1.00 76.44 736 ILE A C 1
ATOM 5515 O O . ILE A 1 736 ? -18.433 -23.700 12.836 1.00 76.44 736 ILE A O 1
ATOM 5519 N N . ASP A 1 737 ? -19.897 -23.088 14.413 1.00 83.06 737 ASP A N 1
ATOM 5520 C CA . ASP A 1 737 ? -21.015 -22.931 13.479 1.00 83.06 737 ASP A CA 1
ATOM 5521 C C . ASP A 1 737 ? -20.848 -21.684 12.603 1.00 83.06 737 ASP A C 1
ATOM 5523 O O . ASP A 1 737 ? -21.085 -21.764 11.395 1.00 83.06 737 ASP A O 1
ATOM 5527 N N . LYS A 1 738 ? -20.335 -20.577 13.169 1.00 84.50 738 LYS A N 1
ATOM 5528 C CA . LYS A 1 738 ? -19.913 -19.387 12.407 1.00 84.50 738 LYS A CA 1
ATOM 5529 C C . LYS A 1 738 ? -18.886 -19.766 11.335 1.00 84.50 738 LYS A C 1
ATOM 5531 O O . LYS A 1 738 ? -19.096 -19.477 10.156 1.00 84.50 738 LYS A O 1
ATOM 5536 N N . GLN A 1 739 ? -17.828 -20.490 11.716 1.00 82.38 739 GLN A N 1
ATOM 5537 C CA . GLN A 1 739 ? -16.809 -20.987 10.785 1.00 82.38 739 GLN A CA 1
ATOM 5538 C C . GLN A 1 739 ? -17.418 -21.867 9.681 1.00 82.38 739 GLN A C 1
ATOM 5540 O O . GLN A 1 739 ? -17.141 -21.658 8.498 1.00 82.38 739 GLN A O 1
ATOM 5545 N N . ARG A 1 740 ? -18.271 -22.837 10.042 1.00 85.62 740 ARG A N 1
ATOM 5546 C CA . ARG A 1 740 ? -18.910 -23.742 9.074 1.00 85.62 740 ARG A CA 1
ATOM 5547 C C . ARG A 1 740 ? -19.780 -22.967 8.081 1.00 85.62 740 ARG A C 1
ATOM 5549 O O . ARG A 1 740 ? -19.705 -23.231 6.883 1.00 85.62 740 ARG A O 1
ATOM 5556 N N . TYR A 1 741 ? -20.556 -21.987 8.548 1.00 89.00 741 TYR A N 1
ATOM 5557 C CA . TYR A 1 741 ? -21.383 -21.142 7.684 1.00 89.00 741 TYR A CA 1
ATOM 5558 C C . TYR A 1 741 ? -20.531 -20.328 6.699 1.00 89.00 741 TYR A C 1
ATOM 5560 O O . TYR A 1 741 ? -20.766 -20.388 5.490 1.00 89.00 741 TYR A O 1
ATOM 5568 N N . ILE A 1 742 ? -19.476 -19.663 7.179 1.00 87.75 742 ILE A N 1
ATOM 5569 C CA . ILE A 1 742 ? -18.533 -18.914 6.332 1.00 87.75 742 ILE A CA 1
ATOM 5570 C C . ILE A 1 742 ? -17.888 -19.832 5.286 1.00 87.75 742 ILE A C 1
ATOM 5572 O O . ILE A 1 742 ? -17.850 -19.487 4.105 1.00 87.75 742 ILE A O 1
ATOM 5576 N N . GLN A 1 743 ? -17.467 -21.041 5.668 1.00 84.50 743 GLN A N 1
ATOM 5577 C CA . GLN A 1 743 ? -16.936 -22.024 4.721 1.00 84.50 743 GLN A CA 1
ATOM 5578 C C . GLN A 1 743 ? -17.966 -22.459 3.671 1.00 84.50 743 GLN A C 1
ATOM 5580 O O . GLN A 1 743 ? -17.579 -22.677 2.521 1.00 84.50 743 GLN A O 1
ATOM 5585 N N . THR A 1 744 ? -19.261 -22.561 4.001 1.00 87.06 744 THR A N 1
ATOM 5586 C CA . THR A 1 744 ? -20.286 -22.811 2.970 1.00 87.06 744 THR A CA 1
ATOM 5587 C C . THR A 1 744 ? -20.400 -21.643 1.991 1.00 87.06 744 THR A C 1
ATOM 5589 O O . THR A 1 744 ? -20.403 -21.883 0.787 1.00 87.06 744 THR A O 1
ATOM 5592 N N . LEU A 1 745 ? -20.382 -20.392 2.467 1.00 85.62 745 LEU A N 1
ATOM 5593 C CA . LEU A 1 745 ? -20.436 -19.199 1.612 1.00 85.62 745 LEU A CA 1
ATOM 5594 C C . LEU A 1 745 ? -19.191 -19.032 0.728 1.00 85.62 745 LEU A C 1
ATOM 5596 O O . LEU A 1 745 ? -19.325 -18.630 -0.424 1.00 85.62 745 LEU A O 1
ATOM 5600 N N . VAL A 1 746 ? -17.994 -19.369 1.221 1.00 81.12 746 VAL A N 1
ATOM 5601 C CA . VAL A 1 746 ? -16.716 -19.297 0.473 1.00 81.12 746 VAL A CA 1
ATOM 5602 C C . VAL A 1 746 ? -16.571 -20.419 -0.568 1.00 81.12 746 VAL A C 1
ATOM 5604 O O . VAL A 1 746 ? -15.902 -20.242 -1.590 1.00 81.12 746 VAL A O 1
ATOM 5607 N N . ASN A 1 747 ? -17.176 -21.585 -0.316 1.00 77.00 747 ASN A N 1
ATOM 5608 C CA . ASN A 1 747 ? -17.126 -22.739 -1.221 1.00 77.00 747 ASN A CA 1
ATOM 5609 C C . ASN A 1 747 ? -18.330 -22.837 -2.172 1.00 77.00 747 ASN A C 1
ATOM 5611 O O . ASN A 1 747 ? -18.332 -23.708 -3.044 1.00 77.00 747 ASN A O 1
ATOM 5615 N N . GLN A 1 748 ? -19.330 -21.958 -2.048 1.00 69.88 748 GLN A N 1
ATOM 5616 C CA . GLN A 1 748 ? -20.404 -21.856 -3.034 1.00 69.88 748 GLN A CA 1
ATOM 5617 C C . GLN A 1 748 ? -19.824 -21.559 -4.431 1.00 69.88 748 GLN A C 1
ATOM 5619 O O . GLN A 1 748 ? -18.957 -20.691 -4.579 1.00 69.88 748 GLN A O 1
ATOM 5624 N N . PRO A 1 749 ? -20.284 -22.255 -5.486 1.00 55.97 749 PRO A N 1
ATOM 5625 C CA . PRO A 1 749 ? -19.964 -21.854 -6.845 1.00 55.97 749 PRO A CA 1
ATOM 5626 C C . PRO A 1 749 ? -20.607 -20.488 -7.106 1.00 55.97 749 PRO A C 1
ATOM 5628 O O . PRO A 1 749 ? -21.827 -20.348 -7.025 1.00 55.97 749 PRO A O 1
ATOM 5631 N N . GLY A 1 750 ? -19.789 -19.479 -7.421 1.00 54.72 750 GLY A N 1
ATOM 5632 C CA . GLY A 1 750 ? -20.290 -18.171 -7.843 1.00 54.72 750 GLY A CA 1
ATOM 5633 C C . GLY A 1 750 ? -21.169 -18.263 -9.099 1.00 54.72 750 GLY A C 1
ATOM 5634 O O . GLY A 1 750 ? -21.193 -19.297 -9.768 1.00 54.72 750 GLY A O 1
ATOM 5635 N N . HIS A 1 751 ? -21.872 -17.164 -9.415 1.00 49.19 751 HIS A N 1
ATOM 5636 C CA . HIS A 1 751 ? -22.806 -17.024 -10.548 1.00 49.19 751 HIS A CA 1
ATOM 5637 C C . HIS A 1 751 ? -22.461 -17.887 -11.780 1.00 49.19 751 HIS A C 1
ATOM 5639 O O . HIS A 1 751 ? -21.289 -17.932 -12.169 1.00 49.19 751 HIS A O 1
ATOM 5645 N N . PRO A 1 752 ? -23.466 -18.449 -12.491 1.00 43.75 752 PRO A N 1
ATOM 5646 C CA . PRO A 1 752 ? -23.320 -19.548 -13.466 1.00 43.75 752 PRO A CA 1
ATOM 5647 C C . PRO A 1 752 ? -22.348 -19.331 -14.646 1.00 43.75 752 PRO A C 1
ATOM 5649 O O . PRO A 1 752 ? -22.088 -20.262 -15.405 1.00 43.75 752 PRO A O 1
ATOM 5652 N N . HIS A 1 753 ? -21.765 -18.139 -14.797 1.00 40.19 753 HIS A N 1
ATOM 5653 C CA . HIS A 1 753 ? -20.742 -17.815 -15.793 1.00 40.19 753 HIS A CA 1
ATOM 5654 C C . HIS A 1 753 ? -19.305 -17.650 -15.246 1.00 40.19 753 HIS A C 1
ATOM 5656 O O . HIS A 1 753 ? -18.403 -17.360 -16.034 1.00 40.19 753 HIS A O 1
ATOM 5662 N N . LYS A 1 754 ? -19.029 -17.831 -13.941 1.00 38.69 754 LYS A N 1
ATOM 5663 C CA . LYS A 1 754 ? -17.672 -17.675 -13.366 1.00 38.69 754 LYS A CA 1
ATOM 5664 C C . LYS A 1 754 ? -17.278 -18.790 -12.387 1.00 38.69 754 LYS A C 1
ATOM 5666 O O . LYS A 1 754 ? -17.728 -18.830 -11.251 1.00 38.69 754 LYS A O 1
ATOM 5671 N N . LYS A 1 755 ? -16.28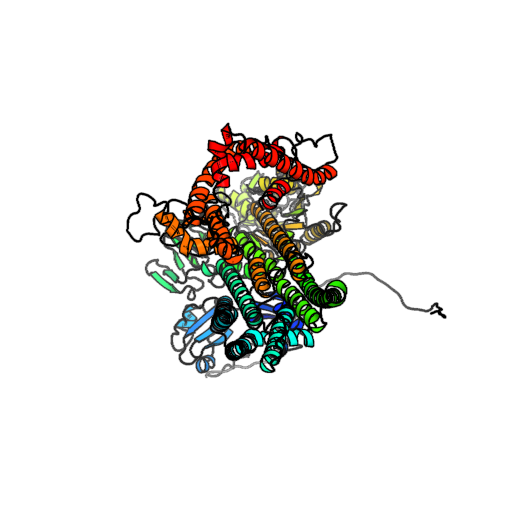4 -19.596 -12.793 1.00 41.22 755 LYS A N 1
ATOM 5672 C CA . LYS A 1 755 ? -15.500 -20.549 -11.966 1.00 41.22 755 LYS A CA 1
ATOM 5673 C C . LYS A 1 755 ? -14.596 -19.849 -10.920 1.00 41.22 755 LYS A C 1
ATOM 5675 O O . LYS A 1 755 ? -13.406 -20.138 -10.824 1.00 41.22 755 LYS A O 1
ATOM 5680 N N . ILE A 1 756 ? -15.115 -18.879 -10.170 1.00 51.78 756 ILE A N 1
ATOM 5681 C CA . ILE A 1 756 ? -14.349 -18.100 -9.185 1.00 51.78 756 ILE A CA 1
ATOM 5682 C C . ILE A 1 756 ? -14.991 -18.293 -7.809 1.00 51.78 756 ILE A C 1
ATOM 5684 O O . ILE A 1 756 ? -16.207 -18.176 -7.685 1.00 51.78 756 ILE A O 1
ATOM 5688 N N . ARG A 1 757 ? -14.168 -18.584 -6.789 1.00 58.31 757 ARG A N 1
ATOM 5689 C CA . ARG A 1 757 ? -14.592 -18.601 -5.378 1.00 58.31 757 ARG A CA 1
ATOM 5690 C C . ARG A 1 757 ? -15.239 -17.266 -5.007 1.00 58.31 757 ARG A C 1
ATOM 5692 O O . ARG A 1 757 ? -14.679 -16.210 -5.304 1.00 58.31 757 ARG A O 1
ATOM 5699 N N . THR A 1 758 ? -16.379 -17.330 -4.339 1.00 73.94 758 THR A N 1
ATOM 5700 C CA . THR A 1 758 ? -17.115 -16.198 -3.772 1.00 73.94 758 THR A CA 1
ATOM 5701 C C . THR A 1 758 ? -16.286 -15.503 -2.693 1.00 73.94 758 THR A C 1
ATOM 5703 O O . THR A 1 758 ? -15.959 -16.089 -1.661 1.00 73.94 758 THR A O 1
ATOM 5706 N N . THR A 1 759 ? -15.934 -14.234 -2.916 1.00 86.62 759 THR A N 1
ATOM 5707 C CA . THR A 1 759 ? -15.275 -13.425 -1.884 1.00 86.62 759 THR A CA 1
ATOM 5708 C C . THR A 1 759 ? -16.288 -13.107 -0.791 1.00 86.62 759 THR A C 1
ATOM 5710 O O . THR A 1 759 ? -17.259 -12.388 -1.025 1.00 86.62 759 THR A O 1
ATOM 5713 N N . THR A 1 760 ? -16.046 -13.666 0.392 1.00 91.69 760 THR A N 1
ATOM 5714 C CA . THR A 1 760 ? -16.865 -13.465 1.589 1.00 91.69 760 THR A CA 1
ATOM 5715 C C . THR A 1 760 ? -16.062 -12.661 2.601 1.00 91.69 760 THR A C 1
ATOM 5717 O O . THR A 1 760 ? -15.009 -13.117 3.053 1.00 91.69 760 THR A O 1
ATOM 5720 N N . ILE A 1 761 ? -16.554 -11.469 2.924 1.00 94.50 761 ILE A N 1
ATOM 5721 C CA . ILE A 1 761 ? -16.033 -10.612 3.991 1.00 94.50 761 ILE A CA 1
ATOM 5722 C C . ILE A 1 761 ? -16.771 -10.990 5.275 1.00 94.50 761 ILE A C 1
ATOM 5724 O O . ILE A 1 761 ? -17.999 -11.071 5.257 1.00 94.50 761 ILE A O 1
ATOM 5728 N N . PHE A 1 762 ? -16.049 -11.211 6.372 1.00 94.25 762 PHE A N 1
ATOM 5729 C CA . PHE A 1 762 ? -16.649 -11.362 7.700 1.00 94.25 762 PHE A CA 1
ATOM 5730 C C . PHE A 1 762 ? -16.212 -10.199 8.598 1.00 94.25 762 PHE A C 1
ATOM 5732 O O . PHE A 1 762 ? -15.026 -9.873 8.627 1.00 94.25 762 PHE A O 1
ATOM 5739 N N . VAL A 1 763 ? -17.156 -9.585 9.311 1.00 93.44 763 VAL A N 1
ATOM 5740 C CA . VAL A 1 763 ? -16.936 -8.422 10.184 1.00 93.44 763 VAL A CA 1
ATOM 5741 C C . VAL A 1 763 ? -17.265 -8.800 11.627 1.00 93.44 763 VAL A C 1
ATOM 5743 O O . VAL A 1 763 ? -18.365 -9.289 11.882 1.00 93.44 763 VAL A O 1
ATOM 5746 N N . GLY A 1 764 ? -16.330 -8.567 12.552 1.00 87.44 764 GLY A N 1
ATOM 5747 C CA . GLY A 1 764 ? -16.496 -8.900 13.971 1.00 87.44 764 GLY A CA 1
ATOM 5748 C C . GLY A 1 764 ? -15.543 -8.147 14.906 1.00 87.44 764 GLY A C 1
ATOM 5749 O O . GLY A 1 764 ? -14.487 -7.660 14.501 1.00 87.44 764 GLY A O 1
ATOM 5750 N N . ASP A 1 765 ? -15.898 -8.080 16.183 1.00 80.00 765 ASP A N 1
ATOM 5751 C CA . ASP A 1 765 ? -15.183 -7.358 17.244 1.00 80.00 765 ASP A CA 1
ATOM 5752 C C . ASP A 1 765 ? -14.692 -8.271 18.389 1.00 80.00 765 ASP A C 1
ATOM 5754 O O . ASP A 1 765 ? -13.707 -7.948 19.057 1.00 80.00 765 ASP A O 1
ATOM 5758 N N . GLY A 1 766 ? -15.321 -9.433 18.600 1.00 69.69 766 GLY A N 1
ATOM 5759 C CA . GLY A 1 766 ? -15.055 -10.301 19.750 1.00 69.69 766 GLY A CA 1
ATOM 5760 C C . GLY A 1 766 ? -13.928 -11.332 19.578 1.00 69.69 766 GLY A C 1
ATOM 5761 O O . GLY A 1 766 ? -13.649 -11.826 18.486 1.00 69.69 766 GLY A O 1
ATOM 5762 N N . THR A 1 767 ? -13.343 -11.775 20.701 1.00 64.50 767 THR A N 1
ATOM 5763 C CA . THR A 1 767 ? -12.464 -12.971 20.778 1.00 64.50 767 THR A CA 1
ATOM 5764 C C . THR A 1 767 ? -13.088 -14.201 20.120 1.00 64.50 767 THR A C 1
ATOM 5766 O O . THR A 1 767 ? -12.415 -14.950 19.413 1.00 64.50 767 THR A O 1
ATOM 5769 N N . ASN A 1 768 ? -14.392 -14.385 20.341 1.00 68.69 768 ASN A N 1
ATOM 5770 C CA . ASN A 1 768 ? -15.200 -15.491 19.826 1.00 68.69 768 ASN A CA 1
ATOM 5771 C C . ASN A 1 768 ? -15.231 -15.551 18.289 1.00 68.69 768 ASN A C 1
ATOM 5773 O O . ASN A 1 768 ? -15.553 -16.596 17.722 1.00 68.69 768 ASN A O 1
ATOM 5777 N N . ASP A 1 769 ? -14.874 -14.451 17.623 1.00 78.06 769 ASP A N 1
ATOM 5778 C CA . ASP A 1 769 ? -14.911 -14.297 16.175 1.00 78.06 769 ASP A CA 1
ATOM 5779 C C . ASP A 1 769 ? -13.552 -14.485 15.502 1.00 78.06 769 ASP A C 1
ATOM 5781 O O . ASP A 1 769 ? -13.490 -14.545 14.277 1.00 78.06 769 ASP A O 1
ATOM 5785 N N . ALA A 1 770 ? -12.461 -14.664 16.254 1.00 74.00 770 ALA A N 1
ATOM 5786 C CA . ALA A 1 770 ? -11.122 -14.855 15.687 1.00 74.00 770 ALA A CA 1
ATOM 5787 C C . ALA A 1 770 ? -11.056 -16.038 14.693 1.00 74.00 770 ALA A C 1
ATOM 5789 O O . ALA A 1 770 ? -10.433 -15.941 13.636 1.00 74.00 770 ALA A 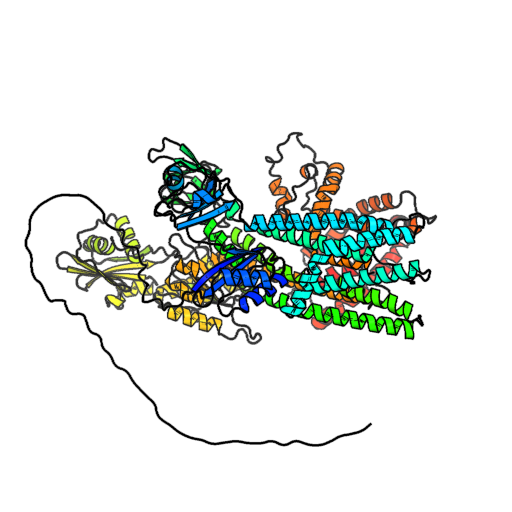O 1
ATOM 5790 N N . ILE A 1 771 ? -11.767 -17.136 14.986 1.00 78.00 771 ILE A N 1
ATOM 5791 C CA . ILE A 1 771 ? -11.882 -18.304 14.093 1.00 78.00 771 ILE A CA 1
ATOM 5792 C C . ILE A 1 771 ? -12.708 -17.964 12.839 1.00 78.00 771 ILE A C 1
ATOM 5794 O O . ILE A 1 771 ? -12.378 -18.410 11.739 1.00 78.00 771 ILE A O 1
ATOM 5798 N N . ALA A 1 772 ? -13.772 -17.169 12.991 1.00 81.50 772 ALA A N 1
ATOM 5799 C CA . ALA A 1 772 ? -14.636 -16.737 11.897 1.00 81.50 772 ALA A CA 1
ATOM 5800 C C . ALA A 1 772 ? -13.881 -15.799 10.937 1.00 81.50 772 ALA A C 1
ATOM 5802 O O . ALA A 1 772 ? -13.817 -16.087 9.739 1.00 81.50 772 ALA A O 1
ATOM 5803 N N . LEU A 1 773 ? -13.216 -14.771 11.482 1.00 85.00 773 LEU A N 1
ATOM 5804 C CA . LEU A 1 773 ? -12.321 -13.837 10.789 1.00 85.00 773 LEU A CA 1
ATOM 5805 C C . LEU A 1 773 ? -11.293 -14.593 9.933 1.00 85.00 773 LEU A C 1
ATOM 5807 O O . LEU A 1 773 ? -11.314 -14.459 8.708 1.00 85.00 773 LEU A O 1
ATOM 5811 N N . ALA A 1 774 ? -10.492 -15.468 10.551 1.00 79.62 774 ALA A N 1
ATOM 5812 C CA . ALA A 1 774 ? -9.443 -16.235 9.873 1.00 79.62 774 ALA A CA 1
ATOM 5813 C C . ALA A 1 774 ? -9.962 -17.271 8.850 1.00 79.62 774 ALA A C 1
ATOM 5815 O O . ALA A 1 774 ? -9.210 -17.725 7.989 1.00 79.62 774 ALA A O 1
ATOM 5816 N N . SER A 1 775 ? -11.236 -17.675 8.934 1.00 81.69 775 SER A N 1
ATOM 5817 C CA . SER A 1 775 ? -11.858 -18.624 7.992 1.00 81.69 775 SER A CA 1
ATOM 5818 C C . SER A 1 775 ? -12.499 -17.979 6.760 1.00 81.69 775 SER A C 1
ATOM 5820 O O . SER A 1 775 ? -12.863 -18.679 5.811 1.00 81.69 775 SER A O 1
ATOM 5822 N N . SER A 1 776 ? -12.672 -16.658 6.788 1.00 87.38 776 SER A N 1
ATOM 5823 C CA . SER A 1 776 ? -13.301 -15.888 5.717 1.00 87.38 776 SER A CA 1
ATOM 5824 C C . SER A 1 776 ? -12.337 -15.625 4.549 1.00 87.38 776 SER A C 1
ATOM 5826 O O . SER A 1 776 ? -11.197 -16.083 4.540 1.00 87.38 776 SER A O 1
ATOM 5828 N N . THR A 1 777 ? -12.790 -14.927 3.499 1.00 88.00 777 THR A N 1
ATOM 5829 C CA . THR A 1 777 ? -11.866 -14.476 2.435 1.00 88.00 777 THR A CA 1
ATOM 5830 C C . THR A 1 777 ? -11.120 -13.202 2.826 1.00 88.00 777 THR A C 1
ATOM 5832 O O . THR A 1 777 ? -10.038 -12.959 2.293 1.00 88.00 777 THR A O 1
ATOM 5835 N N . ILE A 1 778 ? -11.738 -12.383 3.684 1.00 91.94 778 ILE A N 1
ATOM 5836 C CA . ILE A 1 778 ? -11.184 -11.166 4.280 1.00 91.94 778 ILE A CA 1
ATOM 5837 C C . ILE A 1 778 ? -11.821 -11.024 5.665 1.00 91.94 778 ILE A C 1
ATOM 5839 O O . ILE A 1 778 ? -13.016 -10.717 5.760 1.00 91.94 778 ILE A O 1
ATOM 5843 N N . GLY A 1 779 ? -11.036 -11.235 6.719 1.00 91.06 779 GLY A N 1
ATOM 5844 C CA . GLY A 1 779 ? -11.468 -10.946 8.083 1.00 91.06 779 GLY A CA 1
ATOM 5845 C C . GLY A 1 779 ? -11.342 -9.451 8.368 1.00 91.06 779 GLY A C 1
ATOM 5846 O O . GLY A 1 779 ? -10.251 -8.899 8.240 1.00 91.06 779 GLY A O 1
ATOM 5847 N N . VAL A 1 780 ? -12.431 -8.792 8.756 1.00 92.19 780 VAL A N 1
ATOM 5848 C CA . VAL A 1 780 ? -12.459 -7.372 9.130 1.00 92.19 780 VAL A CA 1
ATOM 5849 C C . VAL A 1 780 ? -12.722 -7.265 10.628 1.00 92.19 780 VAL A C 1
ATOM 5851 O O . VAL A 1 780 ? -13.839 -7.500 11.086 1.00 92.19 780 VAL A O 1
ATOM 5854 N N . HIS A 1 781 ? -11.698 -6.903 11.396 1.00 88.88 781 HIS A N 1
ATOM 5855 C CA . HIS A 1 781 ? -11.868 -6.589 12.807 1.00 88.88 781 HIS A CA 1
ATOM 5856 C C . HIS A 1 781 ? -12.322 -5.139 12.972 1.00 88.88 781 HIS A C 1
ATOM 5858 O O . HIS A 1 781 ? -11.704 -4.227 12.415 1.00 88.88 781 HIS A O 1
ATOM 5864 N N . MET A 1 782 ? -13.377 -4.919 13.753 1.00 85.06 782 MET A N 1
ATOM 5865 C CA . MET A 1 782 ? -13.817 -3.580 14.125 1.00 85.06 782 MET A CA 1
ATOM 5866 C C . MET A 1 782 ? -13.316 -3.230 15.528 1.00 85.06 782 MET A C 1
ATOM 5868 O O . MET A 1 782 ? -13.715 -3.860 16.505 1.00 85.06 782 MET A O 1
ATOM 5872 N N . ASN A 1 783 ? -12.437 -2.230 15.619 1.00 72.62 783 ASN A N 1
ATOM 5873 C CA . ASN A 1 783 ? -11.839 -1.826 16.885 1.00 72.62 783 ASN A CA 1
ATOM 5874 C C . ASN A 1 783 ? -12.858 -1.094 17.778 1.00 72.62 783 ASN A C 1
ATOM 5876 O O . ASN A 1 783 ? -13.619 -0.248 17.305 1.00 72.62 783 ASN A O 1
ATOM 5880 N N . GLN A 1 784 ? -12.845 -1.396 19.075 1.00 65.50 784 GLN A N 1
ATOM 5881 C CA . GLN A 1 784 ? -13.669 -0.761 20.108 1.00 65.50 784 GLN A CA 1
ATOM 5882 C C . GLN A 1 784 ? -12.812 -0.457 21.342 1.00 65.50 784 GLN A C 1
ATOM 5884 O O . GLN A 1 784 ? -11.752 -1.051 21.523 1.00 65.50 784 GLN A O 1
ATOM 5889 N N . GLU A 1 785 ? -13.317 0.383 22.249 1.00 53.88 785 GLU A N 1
ATOM 5890 C CA . GLU A 1 785 ? -12.690 0.708 23.547 1.00 53.88 785 GLU A CA 1
ATOM 5891 C C . GLU A 1 785 ? -12.366 -0.532 24.411 1.00 53.88 785 GLU A C 1
ATOM 5893 O O . GLU A 1 785 ? -11.511 -0.468 25.292 1.00 53.88 785 GLU A O 1
ATOM 5898 N N . THR A 1 786 ? -13.021 -1.670 24.148 1.00 46.66 786 THR A N 1
ATOM 5899 C CA . THR A 1 786 ? -12.791 -2.973 24.800 1.00 46.66 786 THR A CA 1
ATOM 5900 C C . THR A 1 786 ? -12.440 -4.095 23.808 1.00 46.66 786 THR A C 1
ATOM 5902 O O . THR A 1 786 ? -12.681 -5.270 24.093 1.00 46.66 786 THR A O 1
ATOM 5905 N N . GLY A 1 787 ? -11.924 -3.751 22.622 1.00 47.06 787 GLY A N 1
ATOM 5906 C CA . GLY A 1 787 ? -11.552 -4.708 21.574 1.00 47.06 787 GLY A CA 1
ATOM 5907 C C . GLY A 1 787 ? -10.468 -5.696 22.023 1.00 47.06 787 GLY A C 1
ATOM 5908 O O . GLY A 1 787 ? -9.622 -5.376 22.855 1.00 47.06 787 GLY A O 1
ATOM 5909 N N . SER A 1 788 ? -10.492 -6.917 21.481 1.00 53.91 788 SER A N 1
ATOM 5910 C CA . SER A 1 788 ? -9.510 -7.946 21.838 1.00 53.91 788 SER A CA 1
ATOM 5911 C C . SER A 1 788 ? -8.356 -8.039 20.844 1.00 53.91 788 SER A C 1
ATOM 5913 O O . SER A 1 788 ? -8.569 -8.339 19.666 1.00 53.91 788 SER A O 1
ATOM 5915 N N . ASP A 1 789 ? -7.129 -7.956 21.363 1.00 60.62 789 ASP A N 1
ATOM 5916 C CA . ASP A 1 789 ? -5.878 -8.202 20.631 1.00 60.62 789 ASP A CA 1
ATOM 5917 C C . ASP A 1 789 ? -5.895 -9.525 19.833 1.00 60.62 789 ASP A C 1
ATOM 5919 O O . ASP A 1 789 ? -5.303 -9.623 18.758 1.00 60.62 789 ASP A O 1
ATOM 5923 N N . VAL A 1 790 ? -6.615 -10.550 20.313 1.00 57.97 790 VAL A N 1
ATOM 5924 C CA . VAL A 1 790 ? -6.752 -11.853 19.634 1.00 57.97 790 VAL A CA 1
ATOM 5925 C C . VAL A 1 790 ? -7.563 -11.730 18.338 1.00 57.97 790 VAL A C 1
ATOM 5927 O O . VAL A 1 790 ? -7.180 -12.294 17.311 1.00 57.97 790 VAL A O 1
ATOM 5930 N N . ALA A 1 791 ? -8.661 -10.969 18.364 1.00 59.09 791 ALA A N 1
ATOM 5931 C CA . ALA A 1 791 ? -9.501 -10.719 17.193 1.00 59.09 791 ALA A CA 1
ATOM 5932 C C . ALA A 1 791 ? -8.787 -9.801 16.190 1.00 59.09 791 ALA A C 1
ATOM 5934 O O . ALA A 1 791 ? -8.763 -10.089 14.991 1.00 59.09 791 ALA A O 1
ATOM 5935 N N . GLN A 1 792 ? -8.109 -8.759 16.688 1.00 67.50 792 GLN A N 1
ATOM 5936 C CA . GLN A 1 792 ? -7.255 -7.897 15.874 1.00 67.50 792 GLN A CA 1
ATOM 5937 C C . GLN A 1 792 ? -6.135 -8.696 15.197 1.00 67.50 792 GLN A C 1
ATOM 5939 O O . GLN A 1 792 ? -5.866 -8.486 14.015 1.00 67.50 792 GLN A O 1
ATOM 5944 N N . SER A 1 793 ? -5.485 -9.624 15.908 1.00 66.75 793 SER A N 1
ATOM 5945 C CA . SER A 1 793 ? -4.422 -10.478 15.367 1.00 66.75 793 SER A CA 1
ATOM 5946 C C . SER A 1 793 ? -4.918 -11.347 14.203 1.00 66.75 793 SER A C 1
ATOM 5948 O O . SER A 1 793 ? -4.294 -11.340 13.141 1.00 66.75 793 SER A O 1
ATOM 5950 N N . ALA A 1 794 ? -6.079 -11.993 14.363 1.00 67.69 794 ALA A N 1
ATOM 5951 C CA . ALA A 1 794 ? -6.657 -12.931 13.396 1.00 67.69 794 ALA A CA 1
ATOM 5952 C C . ALA A 1 794 ? -7.266 -12.301 12.124 1.00 67.69 794 ALA A C 1
ATOM 5954 O O . ALA A 1 794 ? -7.528 -13.022 11.161 1.00 67.69 794 ALA A O 1
ATOM 5955 N N . ALA A 1 795 ? -7.521 -10.991 12.107 1.00 82.88 795 ALA A N 1
ATOM 5956 C CA . ALA A 1 795 ? -8.112 -10.299 10.961 1.00 82.88 795 ALA A CA 1
ATOM 5957 C C . ALA A 1 795 ? -7.094 -9.923 9.865 1.00 82.88 795 ALA A C 1
ATOM 5959 O O . ALA A 1 795 ? -5.908 -9.730 10.132 1.00 82.88 795 ALA A O 1
ATOM 5960 N N . ASP A 1 796 ? -7.583 -9.747 8.633 1.00 85.25 796 ASP A N 1
ATOM 5961 C CA . ASP A 1 796 ? -6.840 -9.223 7.477 1.00 85.25 796 ASP A CA 1
ATOM 5962 C C . ASP A 1 796 ? -6.898 -7.693 7.358 1.00 85.25 796 ASP A C 1
ATOM 5964 O O . ASP A 1 796 ? -6.046 -7.078 6.708 1.00 85.25 796 ASP A O 1
ATOM 5968 N N . VAL A 1 797 ? -7.948 -7.084 7.910 1.00 89.06 797 VAL A N 1
ATOM 5969 C CA . VAL A 1 797 ? -8.202 -5.642 7.902 1.00 89.06 797 VAL A CA 1
ATOM 5970 C C . VAL A 1 797 ? -8.684 -5.232 9.289 1.00 89.06 797 VAL A C 1
ATOM 5972 O O . VAL A 1 797 ? -9.487 -5.934 9.897 1.00 89.06 797 VAL A O 1
ATOM 5975 N N . VAL A 1 798 ? -8.205 -4.096 9.786 1.00 86.75 798 VAL A N 1
ATOM 5976 C CA . VAL A 1 798 ? -8.630 -3.502 11.056 1.00 86.75 798 VAL A CA 1
ATOM 5977 C C . VAL A 1 798 ? -9.250 -2.138 10.772 1.00 86.75 798 VAL A C 1
ATOM 5979 O O . VAL A 1 798 ? -8.631 -1.297 10.119 1.00 86.75 798 VAL A O 1
ATOM 5982 N N . LEU A 1 799 ? -10.474 -1.919 11.246 1.00 88.06 799 LEU A N 1
ATOM 5983 C CA . LEU A 1 799 ? -11.137 -0.616 11.217 1.00 88.06 799 LEU A CA 1
ATOM 5984 C C . LEU A 1 799 ? -10.785 0.124 12.509 1.00 88.06 799 LEU A C 1
ATOM 5986 O O . LEU A 1 799 ? -11.086 -0.375 13.592 1.00 88.06 799 LEU A O 1
ATOM 5990 N N . MET A 1 800 ? -10.143 1.288 12.401 1.00 78.38 800 MET A N 1
ATOM 5991 C CA . MET A 1 800 ? -9.695 2.076 13.558 1.00 78.38 800 MET A CA 1
ATOM 5992 C C . MET A 1 800 ? -10.861 2.678 14.342 1.00 78.38 800 MET A C 1
ATOM 5994 O O . MET A 1 800 ? -10.808 2.736 15.569 1.00 78.38 800 MET A O 1
ATOM 5998 N N . ARG A 1 801 ? -11.914 3.091 13.628 1.00 75.25 801 ARG A N 1
ATOM 5999 C CA . ARG A 1 801 ? -13.177 3.587 14.181 1.00 75.25 801 ARG A CA 1
ATOM 6000 C C . ARG A 1 801 ? -14.237 2.478 14.121 1.00 75.25 801 ARG A C 1
ATOM 6002 O O . ARG A 1 801 ? -14.306 1.793 13.096 1.00 75.25 801 ARG A O 1
ATOM 6009 N N . PRO A 1 802 ? -15.126 2.346 15.124 1.00 76.81 802 PRO A N 1
ATOM 6010 C CA . PRO A 1 802 ? -16.271 1.438 15.069 1.00 76.81 802 PRO A CA 1
ATOM 6011 C C . PRO A 1 802 ? -17.408 1.995 14.186 1.00 76.81 802 PRO A C 1
ATOM 6013 O O . PRO A 1 802 ? -18.527 2.224 14.650 1.00 76.81 802 PRO A O 1
ATOM 6016 N N . SER A 1 803 ? -17.093 2.245 12.911 1.00 84.94 803 SER A N 1
ATOM 6017 C CA . SER A 1 803 ? -18.019 2.666 11.856 1.00 84.94 803 SER A CA 1
ATOM 6018 C C . SER A 1 803 ? -18.062 1.612 10.753 1.00 84.94 803 SER A C 1
ATOM 6020 O O . SER A 1 803 ? -17.036 1.193 10.211 1.00 84.94 803 SER A O 1
ATOM 6022 N N . LEU A 1 804 ? -19.278 1.213 10.394 1.00 89.31 804 LEU A N 1
ATOM 6023 C CA . LEU A 1 804 ? -19.567 0.249 9.340 1.00 89.31 804 LEU A CA 1
ATOM 6024 C C . LEU A 1 804 ? -19.347 0.869 7.952 1.00 89.31 804 LEU A C 1
ATOM 6026 O O . LEU A 1 804 ? -18.941 0.169 7.021 1.00 89.31 804 LEU A O 1
ATOM 6030 N N . SER A 1 805 ? -19.503 2.191 7.820 1.00 89.75 805 SER A N 1
ATOM 6031 C CA . SER A 1 805 ? -19.236 2.922 6.572 1.00 89.75 805 SER A CA 1
ATOM 6032 C C . SER A 1 805 ? -17.802 2.718 6.041 1.00 89.75 805 SER A C 1
ATOM 6034 O O . SER A 1 805 ? -17.578 2.676 4.826 1.00 89.75 805 SER A O 1
ATOM 6036 N N . SER A 1 806 ? -16.835 2.463 6.930 1.00 90.12 806 SER A N 1
ATOM 6037 C CA . SER A 1 806 ? -15.442 2.144 6.593 1.00 90.12 806 SER A CA 1
ATOM 6038 C C . SER A 1 806 ? -15.293 0.883 5.727 1.00 90.12 806 SER A C 1
ATOM 6040 O O . SER A 1 806 ? -14.342 0.774 4.951 1.00 90.12 806 SER A O 1
ATOM 6042 N N . ILE A 1 807 ? -16.263 -0.040 5.756 1.00 93.06 807 ILE A N 1
ATOM 6043 C CA . ILE A 1 807 ? -16.315 -1.222 4.877 1.00 93.06 807 ILE A CA 1
ATOM 6044 C C . ILE A 1 807 ? -16.544 -0.799 3.418 1.00 93.06 807 ILE A C 1
ATOM 6046 O O . ILE A 1 807 ? -15.902 -1.323 2.505 1.00 93.06 807 ILE A O 1
ATOM 6050 N N . LEU A 1 808 ? -17.401 0.200 3.179 1.00 92.62 808 LEU A N 1
ATOM 6051 C CA . LEU A 1 808 ? -17.598 0.772 1.844 1.00 92.62 808 LEU A CA 1
ATOM 6052 C C . LEU A 1 808 ? -16.324 1.485 1.374 1.00 92.62 808 LEU A C 1
ATOM 6054 O O . LEU A 1 808 ? -15.929 1.334 0.217 1.00 92.62 808 LEU A O 1
ATOM 6058 N N . THR A 1 809 ? -15.643 2.208 2.269 1.00 91.19 809 THR A N 1
ATOM 6059 C CA . THR A 1 809 ? -14.339 2.837 1.996 1.00 91.19 809 THR A CA 1
ATOM 6060 C C . THR A 1 809 ? -13.283 1.802 1.602 1.00 91.19 809 THR A C 1
ATOM 6062 O O . THR A 1 809 ? -12.653 1.954 0.555 1.00 91.19 809 THR A O 1
ATOM 6065 N N . MET A 1 810 ? -13.155 0.703 2.352 1.00 93.25 810 MET A N 1
ATOM 6066 C CA . MET A 1 810 ? -12.273 -0.431 2.048 1.00 93.25 810 MET A CA 1
ATOM 6067 C C . MET A 1 810 ? -12.529 -1.004 0.639 1.00 93.25 810 MET A C 1
ATOM 6069 O O . MET A 1 810 ? -11.596 -1.156 -0.156 1.00 93.25 810 MET A O 1
ATOM 6073 N N . ILE A 1 811 ? -13.796 -1.274 0.302 1.00 93.56 811 ILE A N 1
ATOM 6074 C CA . ILE A 1 811 ? -14.218 -1.788 -1.014 1.00 93.56 811 ILE A CA 1
ATOM 6075 C C . ILE A 1 811 ? -13.878 -0.781 -2.129 1.00 93.56 811 ILE A C 1
ATOM 6077 O O . ILE A 1 811 ? -13.315 -1.163 -3.157 1.00 93.56 811 ILE A O 1
ATOM 6081 N N . ASN A 1 812 ? -14.153 0.511 -1.919 1.00 92.12 812 ASN A N 1
ATOM 6082 C CA . ASN A 1 812 ? -13.879 1.578 -2.889 1.00 92.12 812 ASN A CA 1
ATOM 6083 C C . ASN A 1 812 ? -12.371 1.775 -3.149 1.00 92.12 812 ASN A C 1
ATOM 6085 O O . ASN A 1 812 ? -11.966 2.003 -4.292 1.00 92.12 812 ASN A O 1
ATOM 6089 N N . ILE A 1 813 ? -11.530 1.694 -2.111 1.00 90.50 813 ILE A N 1
ATOM 6090 C CA . ILE A 1 813 ? -10.067 1.797 -2.239 1.00 90.50 813 ILE A CA 1
ATOM 6091 C C . ILE A 1 813 ? -9.523 0.597 -3.017 1.00 90.50 813 ILE A C 1
ATOM 6093 O O . ILE A 1 813 ? -8.769 0.784 -3.973 1.00 90.50 813 ILE A O 1
ATOM 6097 N N . SER A 1 814 ? -9.968 -0.616 -2.675 1.00 92.50 814 SER A N 1
ATOM 6098 C CA . SER A 1 814 ? -9.636 -1.846 -3.403 1.00 92.50 814 SER A CA 1
ATOM 6099 C C . SER A 1 814 ? -9.985 -1.746 -4.893 1.00 92.50 814 SER A C 1
ATOM 6101 O O . SER A 1 814 ? -9.165 -2.080 -5.755 1.00 92.50 814 SER A O 1
ATOM 6103 N N . GLU A 1 815 ? -11.165 -1.213 -5.223 1.00 90.06 815 GLU A N 1
ATOM 6104 C CA . GLU A 1 815 ? -11.600 -1.074 -6.613 1.00 90.06 815 GLU A CA 1
ATOM 6105 C C . GLU A 1 815 ? -10.714 -0.091 -7.391 1.00 90.06 815 GLU A C 1
ATOM 6107 O O . GLU A 1 815 ? -10.226 -0.414 -8.480 1.00 90.06 815 GLU A O 1
ATOM 6112 N N . LYS A 1 816 ? -10.442 1.088 -6.812 1.00 87.69 816 LYS A N 1
ATOM 6113 C CA . LYS A 1 816 ? -9.570 2.114 -7.408 1.00 87.69 816 LYS A CA 1
ATOM 6114 C C . LYS A 1 816 ? -8.140 1.604 -7.592 1.00 87.69 816 LYS A C 1
ATOM 6116 O O . LYS A 1 816 ? -7.581 1.770 -8.679 1.00 87.69 816 LYS A O 1
ATOM 6121 N N . ALA A 1 817 ? -7.576 0.937 -6.584 1.00 84.44 817 ALA A N 1
ATOM 6122 C CA . ALA A 1 817 ? -6.242 0.344 -6.641 1.00 84.44 817 ALA A CA 1
ATOM 6123 C C . ALA A 1 817 ? -6.141 -0.688 -7.775 1.00 84.44 817 ALA A C 1
ATOM 6125 O O . ALA A 1 817 ? -5.283 -0.575 -8.654 1.00 84.44 817 ALA A O 1
ATOM 6126 N N . VAL A 1 818 ? -7.067 -1.649 -7.841 1.00 86.75 818 VAL A N 1
ATOM 6127 C CA . VAL A 1 818 ? -7.035 -2.696 -8.874 1.00 86.75 818 VAL A CA 1
ATOM 6128 C C . VAL A 1 818 ? -7.353 -2.147 -10.269 1.00 86.75 818 VAL A C 1
ATOM 6130 O O . VAL A 1 818 ? -6.783 -2.627 -11.254 1.00 86.75 818 VAL A O 1
ATOM 6133 N N . ARG A 1 819 ? -8.202 -1.119 -10.392 1.00 82.81 819 ARG A N 1
ATOM 6134 C CA . ARG A 1 819 ? -8.435 -0.407 -11.661 1.00 82.81 819 ARG A CA 1
ATOM 6135 C C . ARG A 1 819 ? -7.153 0.287 -12.145 1.00 82.81 819 ARG A C 1
ATOM 6137 O O . ARG A 1 819 ? -6.799 0.130 -13.314 1.00 82.81 819 ARG A O 1
ATOM 6144 N N . ARG A 1 820 ? -6.415 0.968 -11.256 1.00 78.25 820 ARG A N 1
ATOM 6145 C CA . ARG A 1 820 ? -5.122 1.614 -11.565 1.00 78.25 820 ARG A CA 1
ATOM 6146 C C . ARG A 1 820 ? -4.044 0.593 -11.937 1.00 78.25 820 ARG A C 1
ATOM 6148 O O . ARG A 1 820 ? -3.339 0.808 -12.917 1.00 78.25 820 ARG A O 1
ATOM 6155 N N . ILE A 1 821 ? -3.967 -0.544 -11.236 1.00 80.56 821 ILE A N 1
ATOM 6156 C CA . ILE A 1 821 ? -3.062 -1.646 -11.601 1.00 80.56 821 ILE A CA 1
ATOM 6157 C C . ILE A 1 821 ? -3.391 -2.149 -13.013 1.00 80.56 821 ILE A C 1
ATOM 6159 O O . ILE A 1 821 ? -2.523 -2.118 -13.880 1.00 80.56 821 ILE A O 1
ATOM 6163 N N . LYS A 1 822 ? -4.642 -2.542 -13.295 1.00 81.62 822 LYS A N 1
ATOM 6164 C CA . LYS A 1 822 ? -5.048 -3.022 -14.633 1.00 81.62 822 LYS A CA 1
ATOM 6165 C C . LYS A 1 822 ? -4.720 -2.018 -15.742 1.00 81.62 822 LYS A C 1
ATOM 6167 O O . LYS A 1 822 ? -4.239 -2.433 -16.793 1.00 81.62 822 LYS A O 1
ATOM 6172 N N . PHE A 1 823 ? -4.936 -0.722 -15.499 1.00 78.56 823 PHE A N 1
ATOM 6173 C CA . PHE A 1 823 ? -4.562 0.338 -16.435 1.00 78.56 823 PHE A CA 1
ATOM 6174 C C . PHE A 1 823 ? -3.049 0.360 -16.694 1.00 78.56 823 PHE A C 1
ATOM 6176 O O . PHE A 1 823 ? -2.633 0.291 -17.847 1.00 78.56 823 PHE A O 1
ATOM 6183 N N . ASN A 1 824 ? -2.225 0.382 -15.640 1.00 72.81 824 ASN A N 1
ATOM 6184 C CA . ASN A 1 824 ? -0.764 0.415 -15.764 1.00 72.81 824 ASN A CA 1
ATOM 6185 C C . ASN A 1 824 ? -0.219 -0.806 -16.536 1.00 72.81 824 ASN A C 1
ATOM 6187 O O . ASN A 1 824 ? 0.671 -0.654 -17.373 1.00 72.81 824 ASN A O 1
ATOM 6191 N N . PHE A 1 825 ? -0.781 -2.002 -16.314 1.00 75.88 825 PHE A N 1
ATOM 6192 C CA . PHE A 1 825 ? -0.433 -3.208 -17.082 1.00 75.88 825 PHE A CA 1
ATOM 6193 C C . PHE A 1 825 ? -0.851 -3.108 -18.550 1.00 75.88 825 PHE A C 1
ATOM 6195 O O . PHE A 1 825 ? -0.044 -3.402 -19.429 1.00 75.88 825 PHE A O 1
ATOM 6202 N N . GLY A 1 826 ? -2.090 -2.687 -18.820 1.00 74.44 826 GLY A N 1
ATOM 6203 C CA . GLY A 1 826 ? -2.592 -2.520 -20.185 1.00 74.44 826 GLY A CA 1
ATOM 6204 C C . GLY A 1 826 ? -1.764 -1.510 -20.978 1.00 74.44 826 GLY A C 1
ATOM 6205 O O . GLY A 1 826 ? -1.331 -1.810 -22.088 1.00 74.44 826 GLY A O 1
ATOM 6206 N N . TRP A 1 827 ? -1.467 -0.358 -20.373 1.00 73.06 827 TRP A N 1
ATOM 6207 C CA . TRP A 1 827 ? -0.642 0.690 -20.970 1.00 73.06 827 TRP A CA 1
ATOM 6208 C C . TRP A 1 827 ? 0.785 0.215 -21.263 1.00 73.06 827 TRP A C 1
ATOM 6210 O O . TRP A 1 827 ? 1.247 0.324 -22.398 1.00 73.06 827 TRP A O 1
ATOM 6220 N N . SER A 1 828 ? 1.463 -0.388 -20.277 1.00 73.94 828 SER A N 1
ATOM 6221 C CA . SER A 1 828 ? 2.827 -0.895 -20.474 1.00 73.94 828 SER A CA 1
ATOM 6222 C C . SER A 1 828 ? 2.887 -2.017 -21.513 1.00 73.94 828 SER A C 1
ATOM 6224 O O . SER A 1 828 ? 3.866 -2.097 -22.248 1.00 73.94 828 SER A O 1
ATOM 6226 N N . PHE A 1 829 ? 1.861 -2.867 -21.613 1.00 75.44 829 PHE A N 1
ATOM 6227 C CA . PHE A 1 829 ? 1.803 -3.902 -22.644 1.00 75.44 829 PHE A CA 1
ATOM 6228 C C . PHE A 1 829 ? 1.613 -3.305 -24.045 1.00 75.44 829 PHE A C 1
ATOM 6230 O O . PHE A 1 829 ? 2.384 -3.628 -24.947 1.00 75.44 829 PHE A O 1
ATOM 6237 N N . VAL A 1 830 ? 0.631 -2.412 -24.224 1.00 76.25 830 VAL A N 1
ATOM 6238 C CA . VAL A 1 830 ? 0.354 -1.756 -25.515 1.00 76.25 830 VAL A CA 1
ATOM 6239 C C . VAL A 1 830 ? 1.577 -0.987 -26.009 1.00 76.25 830 VAL A C 1
ATOM 6241 O O . VAL A 1 830 ? 1.971 -1.163 -27.164 1.00 76.25 830 VAL A O 1
ATOM 6244 N N . TYR A 1 831 ? 2.224 -0.208 -25.134 1.00 74.06 831 TYR A N 1
ATOM 6245 C CA . TYR A 1 831 ? 3.458 0.487 -25.487 1.00 74.06 831 TYR A CA 1
ATOM 6246 C C . TYR A 1 831 ? 4.553 -0.504 -25.888 1.00 74.06 831 TYR A C 1
ATOM 6248 O O . TYR A 1 831 ? 5.101 -0.383 -26.981 1.00 74.06 831 TYR A O 1
ATOM 6256 N N . ASN A 1 832 ? 4.884 -1.484 -25.035 1.00 76.06 832 ASN A N 1
ATOM 6257 C CA . ASN A 1 832 ? 6.022 -2.373 -25.286 1.00 76.06 832 ASN A CA 1
ATOM 6258 C C . ASN A 1 832 ? 5.840 -3.164 -26.590 1.00 76.06 832 ASN A C 1
ATOM 6260 O O . ASN A 1 832 ? 6.799 -3.317 -27.342 1.00 76.06 832 ASN A O 1
ATOM 6264 N N . VAL A 1 833 ? 4.617 -3.608 -26.907 1.00 83.00 833 VAL A N 1
ATOM 6265 C CA . VAL A 1 833 ? 4.306 -4.258 -28.191 1.00 83.00 833 VAL A CA 1
ATOM 6266 C C . VAL A 1 833 ? 4.523 -3.297 -29.363 1.00 83.00 833 VAL A C 1
ATOM 6268 O O . VAL A 1 833 ? 5.246 -3.637 -30.299 1.00 83.00 833 VAL A O 1
ATOM 6271 N N . PHE A 1 834 ? 3.951 -2.091 -29.317 1.00 80.38 834 PHE A N 1
ATOM 6272 C CA . PHE A 1 834 ? 4.084 -1.106 -30.395 1.00 80.38 834 PHE A CA 1
ATOM 6273 C C . PHE A 1 834 ? 5.544 -0.684 -30.625 1.00 80.38 834 PHE A C 1
ATOM 6275 O O . PHE A 1 834 ? 6.019 -0.612 -31.760 1.00 80.38 834 PHE A O 1
ATOM 6282 N N . ALA A 1 835 ? 6.286 -0.474 -29.542 1.00 78.19 835 ALA A N 1
ATOM 6283 C CA . ALA A 1 835 ? 7.671 -0.049 -29.590 1.00 78.19 835 ALA A CA 1
ATOM 6284 C C . ALA A 1 835 ? 8.609 -1.185 -30.056 1.00 78.19 835 ALA A C 1
ATOM 6286 O O . ALA A 1 835 ? 9.527 -0.924 -30.834 1.00 78.19 835 ALA A O 1
ATOM 6287 N N . ILE A 1 836 ? 8.345 -2.450 -29.692 1.00 85.00 836 ILE A N 1
ATOM 6288 C CA . ILE A 1 836 ? 9.040 -3.615 -30.272 1.00 85.00 836 ILE A CA 1
ATOM 6289 C C . ILE A 1 836 ? 8.780 -3.711 -31.783 1.00 85.00 836 ILE A C 1
ATOM 6291 O O . ILE A 1 836 ? 9.723 -3.954 -32.531 1.00 85.00 836 ILE A O 1
ATOM 6295 N N . LEU A 1 837 ? 7.551 -3.471 -32.260 1.00 85.75 837 LEU A N 1
ATOM 6296 C CA . LEU A 1 837 ? 7.234 -3.486 -33.698 1.00 85.75 837 LEU A CA 1
ATOM 6297 C C . LEU A 1 837 ? 7.982 -2.385 -34.476 1.00 85.75 837 LEU A C 1
ATOM 6299 O O . LEU A 1 837 ? 8.559 -2.661 -35.530 1.00 85.75 837 LEU A O 1
ATOM 6303 N N . LEU A 1 838 ? 8.042 -1.161 -33.936 1.00 81.62 838 LEU A N 1
ATOM 6304 C CA . LEU A 1 838 ? 8.843 -0.061 -34.495 1.00 81.62 838 LEU A CA 1
ATOM 6305 C C . LEU A 1 838 ? 10.357 -0.336 -34.438 1.00 81.62 838 LEU A C 1
ATOM 6307 O O . LEU A 1 838 ? 11.095 0.045 -35.349 1.00 81.62 838 LEU A O 1
ATOM 6311 N N . GLY A 1 839 ? 10.832 -0.995 -33.378 1.00 82.44 839 GLY A N 1
ATOM 6312 C CA . GLY A 1 839 ? 12.236 -1.374 -33.206 1.00 82.44 839 GLY A CA 1
ATOM 6313 C C . GLY A 1 839 ? 12.675 -2.520 -34.121 1.00 82.44 839 GLY A C 1
ATOM 6314 O O . GLY A 1 839 ? 13.798 -2.510 -34.624 1.00 82.44 839 GLY A O 1
ATOM 6315 N N . ALA A 1 840 ? 11.775 -3.466 -34.395 1.00 85.88 840 ALA A N 1
ATOM 6316 C CA . ALA A 1 840 ? 11.969 -4.560 -35.343 1.00 85.88 840 ALA A CA 1
ATOM 6317 C C . ALA A 1 840 ? 11.873 -4.112 -36.813 1.00 85.88 840 ALA A C 1
ATOM 6319 O O . ALA A 1 840 ? 12.235 -4.877 -37.705 1.00 85.88 840 ALA A O 1
ATOM 6320 N N . GLY A 1 841 ? 11.403 -2.887 -37.079 1.00 81.25 841 GLY A N 1
ATOM 6321 C CA . GLY A 1 841 ? 11.211 -2.370 -38.436 1.00 81.25 841 GLY A CA 1
ATOM 6322 C C . GLY A 1 841 ? 10.004 -2.974 -39.159 1.00 81.25 841 GLY A C 1
ATOM 6323 O O . GLY A 1 841 ? 10.033 -3.097 -40.380 1.00 81.25 841 GLY A O 1
ATOM 6324 N N . ALA A 1 842 ? 8.951 -3.359 -38.427 1.00 82.19 842 ALA A N 1
ATOM 6325 C CA . ALA A 1 842 ? 7.711 -3.874 -39.019 1.00 82.19 842 ALA A CA 1
ATOM 6326 C C . ALA A 1 842 ? 6.993 -2.827 -39.898 1.00 82.19 842 ALA A C 1
ATOM 6328 O O . ALA A 1 842 ? 6.276 -3.183 -40.830 1.00 82.19 842 ALA A O 1
ATOM 6329 N N . PHE A 1 843 ? 7.217 -1.541 -39.616 1.00 77.44 843 PHE A N 1
ATOM 6330 C CA . PHE A 1 843 ? 6.778 -0.417 -40.434 1.00 77.44 843 PHE A CA 1
ATOM 6331 C C . PHE A 1 843 ? 7.971 0.102 -41.245 1.00 77.44 843 PHE A C 1
ATOM 6333 O O . PHE A 1 843 ? 8.974 0.525 -40.671 1.00 77.44 843 PHE A O 1
ATOM 6340 N N . VAL A 1 844 ? 7.873 0.061 -42.577 1.00 65.19 844 VAL A N 1
ATOM 6341 C CA . VAL A 1 844 ? 9.005 0.353 -43.479 1.00 65.19 844 VAL A CA 1
ATOM 6342 C C . VAL A 1 844 ? 9.462 1.813 -43.376 1.00 65.19 844 VAL A C 1
ATOM 6344 O O . VAL A 1 844 ? 10.664 2.073 -43.346 1.00 65.19 844 VAL A O 1
ATOM 6347 N N . ASP A 1 845 ? 8.512 2.744 -43.249 1.00 59.12 845 ASP A N 1
ATOM 6348 C CA . ASP A 1 845 ? 8.770 4.191 -43.201 1.00 59.12 845 ASP A CA 1
ATOM 6349 C C . ASP A 1 845 ? 8.925 4.747 -41.771 1.00 59.12 845 ASP A C 1
ATOM 6351 O O . ASP A 1 845 ? 9.372 5.878 -41.583 1.00 59.12 845 ASP A O 1
ATOM 6355 N N . ALA A 1 846 ? 8.582 3.957 -40.745 1.00 65.62 846 ALA A N 1
ATOM 6356 C CA . ALA A 1 846 ? 8.576 4.375 -39.343 1.00 65.62 846 ALA A CA 1
ATOM 6357 C C . ALA A 1 846 ? 9.443 3.441 -38.483 1.00 65.62 846 ALA A C 1
ATOM 6359 O O . ALA A 1 846 ? 8.994 2.410 -37.985 1.00 65.62 846 ALA A O 1
ATOM 6360 N N . ARG A 1 847 ? 10.703 3.834 -38.279 1.00 71.31 847 ARG A N 1
ATOM 6361 C CA . ARG A 1 847 ? 11.689 3.104 -37.469 1.00 71.31 847 ARG A CA 1
ATOM 6362 C C . ARG A 1 847 ? 12.138 3.945 -36.277 1.00 71.31 847 ARG A C 1
ATOM 6364 O O . ARG A 1 847 ? 12.405 5.132 -36.435 1.00 71.31 847 ARG A O 1
ATOM 6371 N N . ILE A 1 848 ? 12.347 3.310 -35.121 1.00 68.12 848 ILE A N 1
ATOM 6372 C CA . ILE A 1 848 ? 13.121 3.890 -34.009 1.00 68.12 848 ILE A CA 1
ATOM 6373 C C . ILE A 1 848 ? 14.609 3.522 -34.193 1.00 68.12 848 ILE A C 1
ATOM 6375 O O . ILE A 1 848 ? 14.950 2.339 -34.179 1.00 68.12 848 ILE A O 1
ATOM 6379 N N . PRO A 1 849 ? 15.529 4.488 -34.382 1.00 68.50 849 PRO A N 1
ATOM 6380 C CA . PRO A 1 849 ? 16.969 4.234 -34.305 1.00 68.50 849 PRO A CA 1
ATOM 6381 C C . PRO A 1 849 ? 17.408 3.819 -32.884 1.00 68.50 849 PRO A C 1
ATOM 6383 O O . PRO A 1 849 ? 16.883 4.390 -31.924 1.00 68.50 849 PRO A O 1
ATOM 6386 N N . PRO A 1 850 ? 18.429 2.948 -32.717 1.00 65.25 850 PRO A N 1
ATOM 6387 C CA . PRO A 1 850 ? 18.919 2.507 -31.401 1.00 65.25 850 PRO A CA 1
ATOM 6388 C C . PRO A 1 850 ? 19.178 3.654 -30.408 1.00 65.25 850 PRO A C 1
ATOM 6390 O O . PRO A 1 850 ? 18.763 3.590 -29.256 1.00 65.25 850 PRO A O 1
ATOM 6393 N N . ARG A 1 851 ? 19.775 4.756 -30.885 1.00 65.31 851 ARG A N 1
ATOM 6394 C CA . ARG A 1 851 ? 20.055 5.982 -30.111 1.00 65.31 851 ARG A CA 1
ATOM 6395 C C . ARG A 1 851 ? 18.830 6.659 -29.471 1.00 65.31 851 ARG A C 1
ATOM 6397 O O . ARG A 1 851 ? 18.991 7.409 -28.517 1.00 65.31 851 ARG A O 1
ATOM 6404 N N . PHE A 1 852 ? 17.618 6.410 -29.975 1.00 66.25 852 PHE A N 1
ATOM 6405 C CA . PHE A 1 852 ? 16.367 6.939 -29.411 1.00 66.25 852 PHE A CA 1
ATOM 6406 C C . PHE A 1 852 ? 15.570 5.886 -28.621 1.00 66.25 852 PHE A C 1
ATOM 6408 O O . PHE A 1 852 ? 14.628 6.236 -27.913 1.00 66.25 852 PHE A O 1
ATOM 6415 N N . ALA A 1 853 ? 15.961 4.610 -28.679 1.00 61.69 853 ALA A N 1
ATOM 6416 C CA . ALA A 1 853 ? 15.268 3.515 -28.003 1.00 61.69 853 ALA A CA 1
ATOM 6417 C C . ALA A 1 853 ? 15.232 3.682 -26.471 1.00 61.69 853 ALA A C 1
ATOM 6419 O O . ALA A 1 853 ? 14.178 3.525 -25.857 1.00 61.69 853 ALA A O 1
ATOM 6420 N N . GLY A 1 854 ? 16.353 4.085 -25.859 1.00 57.31 854 GLY A N 1
ATOM 6421 C CA . GLY A 1 854 ? 16.429 4.337 -24.413 1.00 57.31 854 GLY A CA 1
ATOM 6422 C C . GLY A 1 854 ? 15.611 5.549 -23.940 1.00 57.31 854 GLY A C 1
ATOM 6423 O O . GLY A 1 854 ? 15.180 5.589 -22.790 1.00 57.31 854 GLY A O 1
ATOM 6424 N N . LEU A 1 855 ? 15.349 6.528 -24.818 1.00 60.84 855 LEU A N 1
ATOM 6425 C CA . LEU A 1 855 ? 14.443 7.645 -24.512 1.00 60.84 855 LEU A CA 1
ATOM 6426 C C . LEU A 1 855 ? 12.983 7.178 -24.482 1.00 60.84 855 LEU A C 1
ATOM 6428 O O . LEU A 1 855 ? 12.219 7.630 -23.633 1.00 60.84 855 LEU A O 1
ATOM 6432 N N . GLY A 1 856 ? 12.614 6.227 -25.347 1.00 57.44 856 GLY A N 1
ATOM 6433 C CA . GLY A 1 856 ? 11.325 5.539 -25.260 1.00 57.44 856 GLY A CA 1
ATOM 6434 C C . GLY A 1 856 ? 11.147 4.840 -23.910 1.00 57.44 856 GLY A C 1
ATOM 6435 O O . GLY A 1 856 ? 10.137 5.043 -23.242 1.00 57.44 856 GLY A O 1
ATOM 6436 N N . GLU A 1 857 ? 12.166 4.110 -23.446 1.00 54.38 857 GLU A N 1
ATOM 6437 C CA . GLU A 1 857 ? 12.136 3.433 -22.142 1.00 54.38 857 GLU A CA 1
ATOM 6438 C C . GLU A 1 857 ? 11.954 4.401 -20.955 1.00 54.38 857 GLU A C 1
ATOM 6440 O O . GLU A 1 857 ? 11.222 4.094 -20.009 1.00 54.38 857 GLU A O 1
ATOM 6445 N N . LEU A 1 858 ? 12.558 5.595 -21.019 1.00 54.50 858 LEU A N 1
ATOM 6446 C CA . LEU A 1 858 ? 12.323 6.658 -20.038 1.00 54.50 858 LEU A CA 1
ATOM 6447 C C . LEU A 1 858 ? 10.832 7.042 -19.993 1.00 54.50 858 LEU A C 1
ATOM 6449 O O . LEU A 1 858 ? 10.247 7.084 -18.916 1.00 54.50 858 LEU A O 1
ATOM 6453 N N . VAL A 1 859 ? 10.199 7.237 -21.156 1.00 53.53 859 VAL A N 1
ATOM 6454 C CA . VAL A 1 859 ? 8.769 7.582 -21.269 1.00 53.53 859 VAL A CA 1
ATOM 6455 C C . VAL A 1 859 ? 7.859 6.454 -20.751 1.00 53.53 859 VAL A C 1
ATOM 6457 O O . VAL A 1 859 ? 6.869 6.745 -20.081 1.00 53.53 859 VAL A O 1
ATOM 6460 N N . ILE A 1 860 ? 8.206 5.175 -20.967 1.00 50.31 860 ILE A N 1
ATOM 6461 C CA . ILE A 1 860 ? 7.454 4.013 -20.435 1.00 50.31 860 ILE A CA 1
ATOM 6462 C C . ILE A 1 860 ? 7.403 4.039 -18.910 1.00 50.31 860 ILE A C 1
ATOM 6464 O O . ILE A 1 860 ? 6.326 3.953 -18.318 1.00 50.31 860 ILE A O 1
ATOM 6468 N N . ARG A 1 861 ? 8.573 4.176 -18.269 1.00 50.19 861 ARG A N 1
ATOM 6469 C CA . ARG A 1 861 ? 8.699 4.243 -16.802 1.00 50.19 861 ARG A CA 1
ATOM 6470 C C . ARG A 1 861 ? 7.962 5.461 -16.216 1.00 50.19 861 ARG A C 1
ATOM 6472 O O . ARG A 1 861 ? 7.698 5.487 -15.018 1.00 50.19 861 ARG A O 1
ATOM 6479 N N . SER A 1 862 ? 7.603 6.428 -17.061 1.00 53.19 862 SER A N 1
ATOM 6480 C CA . SER A 1 862 ? 7.038 7.728 -16.701 1.00 53.19 862 SER A CA 1
ATOM 6481 C C . SER A 1 862 ? 5.548 7.930 -17.002 1.00 53.19 862 SER A C 1
ATOM 6483 O O . SER A 1 862 ? 4.999 8.960 -16.609 1.00 53.19 862 SER A O 1
ATOM 6485 N N . GLY A 1 863 ? 4.883 6.972 -17.661 1.00 41.25 863 GLY A N 1
ATOM 6486 C CA . GLY A 1 863 ? 3.596 7.127 -18.370 1.00 41.25 863 GLY A CA 1
ATOM 6487 C C . GLY A 1 863 ? 2.314 7.402 -17.561 1.00 41.25 863 GLY A C 1
ATOM 6488 O O . GLY A 1 863 ? 1.246 6.975 -17.981 1.00 41.25 863 GLY A O 1
ATOM 6489 N N . ASN A 1 864 ? 2.410 8.051 -16.401 1.00 40.25 864 ASN A N 1
ATOM 6490 C CA . ASN A 1 864 ? 1.301 8.683 -15.666 1.00 40.25 864 ASN A CA 1
ATOM 6491 C C . ASN A 1 864 ? 1.835 9.529 -14.502 1.00 40.25 864 ASN A C 1
ATOM 6493 O O . ASN A 1 864 ? 1.262 10.548 -14.161 1.00 40.25 864 ASN A O 1
ATOM 6497 N N . ILE A 1 865 ? 2.921 9.078 -13.871 1.00 43.44 865 ILE A N 1
ATOM 6498 C CA . ILE A 1 865 ? 3.454 9.673 -12.638 1.00 43.44 865 ILE A CA 1
ATOM 6499 C C . ILE A 1 865 ? 4.458 10.796 -12.944 1.00 43.44 865 ILE A C 1
ATOM 6501 O O . ILE A 1 865 ? 4.659 11.681 -12.120 1.00 43.44 865 ILE A O 1
ATOM 6505 N N . THR A 1 866 ? 5.094 10.791 -14.123 1.00 45.59 866 THR A N 1
ATOM 6506 C CA . THR A 1 866 ? 6.141 11.771 -14.458 1.00 45.59 866 THR A CA 1
ATOM 6507 C C . THR A 1 866 ? 5.740 12.806 -15.500 1.00 45.59 866 THR A C 1
ATOM 6509 O O . THR A 1 866 ? 6.525 13.716 -15.706 1.00 45.59 866 THR A O 1
ATOM 6512 N N . MET A 1 867 ? 4.560 12.743 -16.131 1.00 45.31 867 MET A N 1
ATOM 6513 C CA . MET A 1 867 ? 4.058 13.930 -16.846 1.00 45.31 867 MET A CA 1
ATOM 6514 C C . MET A 1 867 ? 3.742 15.037 -15.842 1.00 45.31 867 MET A C 1
ATOM 6516 O O . MET A 1 867 ? 4.269 16.131 -15.993 1.00 45.31 867 MET A O 1
ATOM 6520 N N . ASP A 1 868 ? 3.041 14.707 -14.755 1.00 47.50 868 ASP A N 1
ATOM 6521 C CA . ASP A 1 868 ? 2.778 15.636 -13.653 1.00 47.50 868 ASP A CA 1
ATOM 6522 C C . ASP A 1 868 ? 4.088 16.147 -13.031 1.00 47.50 868 ASP A C 1
ATOM 6524 O O . ASP A 1 868 ? 4.292 17.350 -12.957 1.00 47.50 868 ASP A O 1
ATOM 6528 N N . VAL A 1 869 ? 5.045 15.268 -12.688 1.00 48.84 869 VAL A N 1
ATOM 6529 C CA . VAL A 1 869 ? 6.356 15.699 -12.145 1.00 48.84 869 VAL A CA 1
ATOM 6530 C C . VAL A 1 869 ? 7.189 16.494 -13.155 1.00 48.84 869 VAL A C 1
ATOM 6532 O O . VAL A 1 869 ? 7.895 17.414 -12.760 1.00 48.84 869 VAL A O 1
ATOM 6535 N N . PHE A 1 870 ? 7.154 16.167 -14.448 1.00 51.06 870 PHE A N 1
ATOM 6536 C CA . PHE A 1 870 ? 7.900 16.909 -15.467 1.00 51.06 870 PHE A CA 1
ATOM 6537 C C . PHE A 1 870 ? 7.293 18.296 -15.696 1.00 51.06 870 PHE A C 1
ATOM 6539 O O . PHE A 1 870 ? 8.034 19.275 -15.741 1.00 51.06 870 PHE A O 1
ATOM 6546 N N . LEU A 1 871 ? 5.961 18.388 -15.765 1.00 55.25 871 LEU A N 1
ATOM 6547 C CA . LEU A 1 871 ? 5.232 19.653 -15.794 1.00 55.25 871 LEU A CA 1
ATOM 6548 C C . LEU A 1 871 ? 5.511 20.466 -14.527 1.00 55.25 871 LEU A C 1
ATOM 6550 O O . LEU A 1 871 ? 5.853 21.632 -14.646 1.00 55.25 871 LEU A O 1
ATOM 6554 N N . ASP A 1 872 ? 5.480 19.860 -13.340 1.00 58.84 872 ASP A N 1
ATOM 6555 C CA . ASP A 1 872 ? 5.709 20.541 -12.061 1.00 58.84 872 ASP A CA 1
ATOM 6556 C C . ASP A 1 872 ? 7.175 20.990 -11.875 1.00 58.84 872 ASP A C 1
ATOM 6558 O O . ASP A 1 872 ? 7.439 22.080 -11.363 1.00 58.84 872 ASP A O 1
ATOM 6562 N N . ILE A 1 873 ? 8.151 20.226 -12.384 1.00 58.19 873 ILE A N 1
ATOM 6563 C CA . ILE A 1 873 ? 9.558 20.649 -12.511 1.00 58.19 873 ILE A CA 1
ATOM 6564 C C . ILE A 1 873 ? 9.669 21.832 -13.483 1.00 58.19 873 ILE A C 1
ATOM 6566 O O . ILE A 1 873 ? 10.267 22.853 -13.139 1.00 58.19 873 ILE A O 1
ATOM 6570 N N . CYS A 1 874 ? 9.093 21.733 -14.685 1.00 61.84 874 CYS A N 1
ATOM 6571 C CA . CYS A 1 874 ? 9.113 22.818 -15.667 1.00 61.84 874 CYS A CA 1
ATOM 6572 C C . CYS A 1 874 ? 8.403 24.081 -15.155 1.00 61.84 874 CYS A C 1
ATOM 6574 O O . CYS A 1 874 ? 8.884 25.190 -15.392 1.00 61.84 874 CYS A O 1
ATOM 6576 N N . ASP A 1 875 ? 7.310 23.938 -14.412 1.00 66.38 875 ASP A N 1
ATOM 6577 C CA . ASP A 1 875 ? 6.608 25.040 -13.769 1.00 66.38 875 ASP A CA 1
ATOM 6578 C C . ASP A 1 875 ? 7.465 25.657 -12.655 1.00 66.38 875 ASP A C 1
ATOM 6580 O O . ASP A 1 875 ? 7.625 26.875 -12.631 1.00 66.38 875 ASP A O 1
ATOM 6584 N N . THR A 1 876 ? 8.127 24.847 -11.822 1.00 66.81 876 THR A N 1
ATOM 6585 C CA . THR A 1 876 ? 9.021 25.327 -10.749 1.00 66.81 876 THR A CA 1
ATOM 6586 C C . THR A 1 876 ? 10.247 26.080 -11.271 1.00 66.81 876 THR A C 1
ATOM 6588 O O . THR A 1 876 ? 10.623 27.102 -10.697 1.00 66.81 876 THR A O 1
ATOM 6591 N N . PHE A 1 877 ? 10.878 25.611 -12.352 1.00 68.06 877 PHE A N 1
ATOM 6592 C CA . PHE A 1 877 ? 12.097 26.232 -12.887 1.00 68.06 877 PHE A CA 1
ATOM 6593 C C . PHE A 1 877 ? 11.847 27.319 -13.942 1.00 68.06 877 PHE A C 1
ATOM 6595 O O . PHE A 1 877 ? 12.714 28.174 -14.136 1.00 68.06 877 PHE A O 1
ATOM 6602 N N . PHE A 1 878 ? 10.707 27.298 -14.641 1.00 68.44 878 PHE A N 1
ATOM 6603 C CA . PHE A 1 878 ? 10.475 28.157 -15.806 1.00 68.44 878 PHE A CA 1
ATOM 6604 C C . PHE A 1 878 ? 9.086 28.808 -15.830 1.00 68.44 878 PHE A C 1
ATOM 6606 O O . PHE A 1 878 ? 9.001 30.040 -15.846 1.00 68.44 878 PHE A O 1
ATOM 6613 N N . PHE A 1 879 ? 7.998 28.027 -15.833 1.00 73.50 879 PHE A N 1
ATOM 6614 C CA . PHE A 1 879 ? 6.679 28.601 -16.122 1.00 73.50 879 PHE A CA 1
ATOM 6615 C C . PHE A 1 879 ? 6.081 29.435 -14.982 1.00 73.50 879 PHE A C 1
ATOM 6617 O O . PHE A 1 879 ? 5.409 30.412 -15.289 1.00 73.50 879 PHE A O 1
ATOM 6624 N N . ASP A 1 880 ? 6.366 29.168 -13.702 1.00 73.88 880 ASP A N 1
ATOM 6625 C CA . ASP A 1 880 ? 5.938 30.054 -12.603 1.00 73.88 880 ASP A CA 1
ATOM 6626 C C . ASP A 1 880 ? 6.443 31.484 -12.824 1.00 73.88 880 ASP A C 1
ATOM 6628 O O . ASP A 1 880 ? 5.687 32.446 -12.719 1.00 73.88 880 ASP A O 1
ATOM 6632 N N . ARG A 1 881 ? 7.727 31.631 -13.176 1.00 77.56 881 ARG A N 1
ATOM 6633 C CA . ARG A 1 881 ? 8.355 32.937 -13.409 1.00 77.56 881 ARG A CA 1
ATOM 6634 C C . ARG A 1 881 ? 7.778 33.626 -14.648 1.00 77.56 881 ARG A C 1
ATOM 6636 O O . ARG A 1 881 ? 7.618 34.848 -14.651 1.00 77.56 881 ARG A O 1
ATOM 6643 N N . LEU A 1 882 ? 7.442 32.848 -15.679 1.00 74.88 882 LEU A N 1
ATOM 6644 C CA . LEU A 1 882 ? 6.786 33.327 -16.895 1.00 74.88 882 LEU A CA 1
ATOM 6645 C C . LEU A 1 882 ? 5.345 33.795 -16.614 1.00 74.88 882 LEU A C 1
ATOM 6647 O O . LEU A 1 882 ? 4.983 34.918 -16.952 1.00 74.88 882 LEU A O 1
ATOM 6651 N N . TYR A 1 883 ? 4.526 32.985 -15.944 1.00 77.50 883 TYR A N 1
ATOM 6652 C CA . TYR A 1 883 ? 3.140 33.335 -15.631 1.00 77.50 883 TYR A CA 1
ATOM 6653 C C . TYR A 1 883 ? 3.027 34.411 -14.541 1.00 77.50 883 TYR A C 1
ATOM 6655 O O . TYR A 1 883 ? 2.077 35.188 -14.569 1.00 77.50 883 TYR A O 1
ATOM 6663 N N . ALA A 1 884 ? 4.001 34.543 -13.636 1.00 72.94 884 ALA A N 1
ATOM 6664 C CA . ALA A 1 884 ? 4.081 35.672 -12.704 1.00 72.94 884 ALA A CA 1
ATOM 6665 C C . ALA A 1 884 ? 4.426 37.001 -13.400 1.00 72.94 884 ALA A C 1
ATOM 6667 O O . ALA A 1 884 ? 3.971 38.053 -12.960 1.00 72.94 884 ALA A O 1
ATOM 6668 N N . THR A 1 885 ? 5.195 36.976 -14.499 1.00 75.81 885 THR A N 1
ATOM 6669 C CA . THR A 1 885 ? 5.481 38.191 -15.290 1.00 75.81 885 THR A CA 1
ATOM 6670 C C . THR A 1 885 ? 4.369 38.548 -16.276 1.00 75.81 885 THR A C 1
ATOM 6672 O O . THR A 1 885 ? 4.169 39.730 -16.541 1.00 75.81 885 THR A O 1
ATOM 6675 N N . ILE A 1 886 ? 3.630 37.567 -16.806 1.00 71.81 886 ILE A N 1
ATOM 6676 C CA . ILE A 1 886 ? 2.515 37.805 -17.742 1.00 71.81 886 ILE A CA 1
ATOM 6677 C C . ILE A 1 886 ? 1.206 38.139 -17.003 1.00 71.81 886 ILE A C 1
ATOM 6679 O O . ILE A 1 886 ? 0.448 38.991 -17.463 1.00 71.81 886 ILE A O 1
ATOM 6683 N N . LEU A 1 887 ? 0.936 37.488 -15.867 1.00 71.44 887 LEU A N 1
ATOM 6684 C CA . LEU A 1 887 ? -0.283 37.642 -15.062 1.00 71.44 887 LEU A CA 1
ATOM 6685 C C . LEU A 1 887 ? 0.062 37.873 -13.574 1.00 71.44 887 LEU A C 1
ATOM 6687 O O . LEU A 1 887 ? -0.199 37.006 -12.731 1.00 71.44 887 LEU A O 1
ATOM 6691 N N . PRO A 1 888 ? 0.665 39.029 -13.232 1.00 71.94 888 PRO A N 1
ATOM 6692 C CA . PRO A 1 888 ? 0.977 39.375 -11.851 1.00 71.94 888 PRO A CA 1
ATOM 6693 C C . PRO A 1 888 ? -0.302 39.578 -11.032 1.00 71.94 888 PRO A C 1
ATOM 6695 O O . PRO A 1 888 ? -1.243 40.259 -11.452 1.00 71.94 888 PRO A O 1
ATOM 6698 N N . ARG A 1 889 ? -0.330 39.010 -9.827 1.00 67.19 889 ARG A N 1
ATOM 6699 C CA . ARG A 1 889 ? -1.431 39.166 -8.875 1.00 67.19 889 ARG A CA 1
ATOM 6700 C C . ARG A 1 889 ? -1.371 40.566 -8.257 1.00 67.19 889 ARG A C 1
ATOM 6702 O O . ARG A 1 889 ? -0.427 40.891 -7.542 1.00 67.19 889 ARG A O 1
ATOM 6709 N N . GLN A 1 890 ? -2.362 41.407 -8.551 1.00 53.69 890 GLN A N 1
ATOM 6710 C CA . GLN A 1 890 ? -2.450 42.744 -7.954 1.00 53.69 890 GLN A CA 1
ATOM 6711 C C . GLN A 1 890 ? -2.664 42.616 -6.435 1.00 53.69 890 GLN A C 1
ATOM 6713 O O . GLN A 1 890 ? -3.530 41.857 -6.003 1.00 53.69 890 GLN A O 1
ATOM 6718 N N . ASN A 1 891 ? -1.872 43.365 -5.658 1.00 52.41 891 ASN A N 1
ATOM 6719 C CA . ASN A 1 891 ? -1.740 43.327 -4.190 1.00 52.41 891 ASN A CA 1
ATOM 6720 C C . ASN A 1 891 ? -0.981 42.106 -3.625 1.00 52.41 891 ASN A C 1
ATOM 6722 O O . ASN A 1 891 ? -1.575 41.194 -3.054 1.00 52.41 891 ASN A O 1
ATOM 6726 N N . PHE A 1 892 ? 0.354 42.148 -3.703 1.00 46.16 892 PHE A N 1
ATOM 6727 C CA . PHE A 1 892 ? 1.248 41.280 -2.925 1.00 46.16 892 PHE A CA 1
ATOM 6728 C C . PHE A 1 892 ? 2.078 42.128 -1.939 1.00 46.16 892 PHE A C 1
ATOM 6730 O O . PHE A 1 892 ? 2.876 42.950 -2.396 1.00 46.16 892 PHE A O 1
ATOM 6737 N N . PRO A 1 893 ? 1.916 41.975 -0.609 1.00 43.00 893 PRO A N 1
ATOM 6738 C CA . PRO A 1 893 ? 2.811 42.588 0.373 1.00 43.00 893 PRO A CA 1
ATOM 6739 C C . PRO A 1 893 ? 4.206 41.953 0.298 1.00 43.00 893 PRO A C 1
ATOM 6741 O O . PRO A 1 893 ? 4.338 40.747 0.108 1.00 43.00 893 PRO A O 1
ATOM 6744 N N . SER A 1 894 ? 5.262 42.749 0.461 1.00 43.56 894 SER A N 1
ATOM 6745 C CA . SER A 1 894 ? 6.645 42.338 0.175 1.00 43.56 894 SER A CA 1
ATOM 6746 C C . SER A 1 894 ? 7.379 41.618 1.321 1.00 43.56 894 SER A C 1
ATOM 6748 O O . SER A 1 894 ? 8.606 41.679 1.362 1.00 43.56 894 SER A O 1
ATOM 6750 N N . ASN A 1 895 ? 6.672 40.979 2.262 1.00 39.66 895 ASN A N 1
ATOM 6751 C CA . ASN A 1 895 ? 7.269 40.409 3.480 1.00 39.66 895 ASN A CA 1
ATOM 6752 C C . ASN A 1 895 ? 7.081 38.884 3.605 1.00 39.66 895 ASN A C 1
ATOM 6754 O O . ASN A 1 895 ? 6.126 38.302 3.098 1.00 39.66 895 ASN A O 1
ATOM 6758 N N . ASN A 1 896 ? 8.034 38.246 4.294 1.00 41.38 896 ASN A N 1
ATOM 6759 C CA . ASN A 1 896 ? 8.332 36.806 4.256 1.00 41.38 896 ASN A CA 1
ATOM 6760 C C . ASN A 1 896 ? 7.354 35.867 5.014 1.00 41.38 896 ASN A C 1
ATOM 6762 O O . ASN A 1 896 ? 7.808 34.895 5.616 1.00 41.38 896 ASN A O 1
ATOM 6766 N N . THR A 1 897 ? 6.035 36.080 4.981 1.00 41.44 897 THR A N 1
ATOM 6767 C CA . THR A 1 897 ? 5.060 35.158 5.611 1.00 41.44 897 THR A CA 1
ATOM 6768 C C . THR A 1 897 ? 4.268 34.323 4.600 1.00 41.44 897 THR A C 1
ATOM 6770 O O . THR A 1 897 ? 3.053 34.422 4.455 1.00 41.44 897 THR A O 1
ATOM 6773 N N . LEU A 1 898 ? 4.969 33.390 3.941 1.00 41.22 898 LEU A N 1
ATOM 6774 C CA . LEU A 1 898 ? 4.356 32.332 3.113 1.00 41.22 898 LEU A CA 1
ATOM 6775 C C . LEU A 1 898 ? 3.410 31.395 3.901 1.00 41.22 898 LEU A C 1
ATOM 6777 O O . LEU A 1 898 ? 2.608 30.696 3.285 1.00 41.22 898 LEU A O 1
ATOM 6781 N N . HIS A 1 899 ? 3.499 31.383 5.236 1.00 41.25 899 HIS A N 1
ATOM 6782 C CA . HIS A 1 899 ? 2.725 30.504 6.120 1.00 41.25 899 HIS A CA 1
ATOM 6783 C C . HIS A 1 899 ? 1.310 31.011 6.466 1.00 41.25 899 HIS A C 1
ATOM 6785 O O . HIS A 1 899 ? 0.441 30.194 6.748 1.00 41.25 899 HIS A O 1
ATOM 6791 N N . GLU A 1 900 ? 1.049 32.324 6.449 1.00 36.25 900 GLU A N 1
ATOM 6792 C CA . GLU A 1 900 ? -0.163 32.895 7.078 1.00 36.25 900 GLU A CA 1
ATOM 6793 C C . GLU A 1 900 ? -1.399 32.963 6.161 1.00 36.25 900 GLU A C 1
ATOM 6795 O O . GLU A 1 900 ? -2.521 33.080 6.642 1.00 36.25 900 GLU A O 1
ATOM 6800 N N . LEU A 1 901 ? -1.230 32.889 4.835 1.00 38.31 901 LEU A N 1
ATOM 6801 C CA . LEU A 1 901 ? -2.293 33.205 3.860 1.00 38.31 901 LEU A CA 1
ATOM 6802 C C . LEU A 1 901 ? -2.969 31.986 3.203 1.00 38.31 901 LEU A C 1
ATOM 6804 O O . LEU A 1 901 ? -3.522 32.094 2.108 1.00 38.31 901 LEU A O 1
ATOM 6808 N N . GLY A 1 902 ? -2.920 30.808 3.834 1.00 40.00 902 GLY A N 1
ATOM 6809 C CA . GLY A 1 902 ? -3.633 29.613 3.347 1.00 40.00 902 GLY A CA 1
ATOM 6810 C C . GLY A 1 902 ? -3.174 29.112 1.968 1.00 40.00 902 GLY A C 1
ATOM 6811 O O . GLY A 1 902 ? -3.907 28.396 1.284 1.00 40.00 902 GLY A O 1
ATOM 6812 N N . VAL A 1 903 ? -1.957 29.474 1.542 1.00 41.28 903 VAL A N 1
ATOM 6813 C CA . VAL A 1 903 ? -1.380 29.087 0.240 1.00 41.28 903 VAL A CA 1
ATOM 6814 C C . VAL A 1 903 ? -1.253 27.562 0.114 1.00 41.28 903 VAL A C 1
ATOM 6816 O O . VAL A 1 903 ? -1.378 27.024 -0.986 1.00 41.28 903 VAL A O 1
ATOM 6819 N N . GLU A 1 904 ? -1.099 26.850 1.235 1.00 39.97 904 GLU A N 1
ATOM 6820 C CA . GLU A 1 904 ? -1.079 25.383 1.282 1.00 39.97 904 GLU A CA 1
ATOM 6821 C C . GLU A 1 904 ? -2.377 24.730 0.776 1.00 39.97 904 GLU A C 1
ATOM 6823 O O . GLU A 1 904 ? -2.319 23.660 0.173 1.00 39.97 904 GLU A O 1
ATOM 6828 N N . ALA A 1 905 ? -3.531 25.387 0.941 1.00 38.22 905 ALA A N 1
ATOM 6829 C CA . ALA A 1 905 ? -4.814 24.907 0.424 1.00 38.22 905 ALA A CA 1
ATOM 6830 C C . ALA A 1 905 ? -5.017 25.215 -1.075 1.00 38.22 905 ALA A C 1
ATOM 6832 O O . ALA A 1 905 ? -5.916 24.665 -1.706 1.00 38.22 905 ALA A O 1
ATOM 6833 N N . HIS A 1 906 ? -4.201 26.091 -1.675 1.00 37.47 906 HIS A N 1
ATOM 6834 C CA . HIS A 1 906 ? -4.414 26.577 -3.047 1.00 37.47 906 HIS A CA 1
ATOM 6835 C C . HIS A 1 906 ? -3.835 25.671 -4.152 1.00 37.47 906 HIS A C 1
ATOM 6837 O O . HIS A 1 906 ? -4.197 25.864 -5.310 1.00 37.47 906 HIS A O 1
ATOM 6843 N N . ASN A 1 907 ? -2.961 24.714 -3.802 1.00 40.28 907 ASN A N 1
ATOM 6844 C CA . ASN A 1 907 ? -2.339 23.730 -4.713 1.00 40.28 907 ASN A CA 1
ATOM 6845 C C . ASN A 1 907 ? -2.383 22.300 -4.110 1.00 40.28 907 ASN A C 1
ATOM 6847 O O . ASN A 1 907 ? -1.408 21.541 -4.143 1.00 40.28 907 ASN A O 1
ATOM 6851 N N . GLN A 1 908 ? -3.475 21.969 -3.414 1.00 40.31 908 GLN A N 1
ATOM 6852 C CA . GLN A 1 908 ? -3.541 20.819 -2.503 1.00 40.31 908 GLN A CA 1
ATOM 6853 C C . GLN A 1 908 ? -3.525 19.459 -3.226 1.00 40.31 908 GLN A C 1
ATOM 6855 O O . GLN A 1 908 ? -3.060 18.468 -2.660 1.00 40.31 908 GLN A O 1
ATOM 6860 N N . HIS A 1 909 ? -3.975 19.397 -4.486 1.00 38.97 909 HIS A N 1
ATOM 6861 C CA . HIS A 1 909 ? -4.079 18.135 -5.228 1.00 38.97 909 HIS A CA 1
ATOM 6862 C C . HIS A 1 909 ? -2.721 17.545 -5.642 1.00 38.97 909 HIS A C 1
ATOM 6864 O O . HIS A 1 909 ? -2.627 16.332 -5.838 1.00 38.97 909 HIS A O 1
ATOM 6870 N N . VAL A 1 910 ? -1.669 18.366 -5.729 1.00 38.47 910 VAL A N 1
ATOM 6871 C CA . VAL A 1 910 ? -0.316 17.932 -6.128 1.00 38.47 910 VAL A CA 1
ATOM 6872 C C . VAL A 1 910 ? 0.475 17.344 -4.946 1.00 38.47 910 VAL A C 1
ATOM 6874 O O . VAL A 1 910 ? 1.213 16.370 -5.124 1.00 38.47 910 VAL A O 1
ATOM 6877 N N . ARG A 1 911 ? 0.262 17.849 -3.716 1.00 37.28 911 ARG A N 1
ATOM 6878 C CA . ARG A 1 911 ? 0.930 17.345 -2.492 1.00 37.28 911 ARG A CA 1
ATOM 6879 C C . ARG A 1 911 ? 0.678 15.859 -2.224 1.00 37.28 911 ARG A C 1
ATOM 6881 O O . ARG A 1 911 ? 1.568 15.184 -1.721 1.00 37.28 911 ARG A O 1
ATOM 6888 N N . LEU A 1 912 ? -0.496 15.353 -2.606 1.00 38.75 912 LEU A N 1
ATOM 6889 C CA . LEU A 1 912 ? -0.889 13.940 -2.485 1.00 38.75 912 LEU A CA 1
ATOM 6890 C C . LEU A 1 912 ? -0.012 12.971 -3.299 1.00 38.75 912 LEU A C 1
ATOM 6892 O O . LEU A 1 912 ? -0.097 11.762 -3.091 1.00 38.75 912 LEU A O 1
ATOM 6896 N N . TYR A 1 913 ? 0.820 13.479 -4.215 1.00 39.09 913 TYR A N 1
ATOM 6897 C CA . TYR A 1 913 ? 1.741 12.662 -5.003 1.00 39.09 913 TYR A CA 1
ATOM 6898 C C . TYR A 1 913 ? 3.211 13.097 -4.891 1.00 39.09 913 TYR A C 1
ATOM 6900 O O . TYR A 1 913 ? 4.067 12.211 -4.880 1.00 39.09 913 TYR A O 1
ATOM 6908 N N . TYR A 1 914 ? 3.538 14.398 -4.775 1.00 47.81 914 TYR A N 1
ATOM 6909 C CA . TYR A 1 914 ? 4.937 14.859 -4.665 1.00 47.81 914 TYR A CA 1
ATOM 6910 C C . TYR A 1 914 ? 5.161 16.131 -3.814 1.00 47.81 914 TYR A C 1
ATOM 6912 O O . TYR A 1 914 ? 4.333 17.038 -3.829 1.00 47.81 914 TYR A O 1
ATOM 6920 N N . PRO A 1 915 ? 6.328 16.256 -3.136 1.00 40.00 915 PRO A N 1
ATOM 6921 C CA . PRO A 1 915 ? 6.666 17.395 -2.278 1.00 40.00 915 PRO A CA 1
ATOM 6922 C C . PRO A 1 915 ? 7.663 18.382 -2.927 1.00 40.00 915 PRO A C 1
ATOM 6924 O O . PRO A 1 915 ? 8.630 18.798 -2.286 1.00 40.00 915 PRO A O 1
ATOM 6927 N N . LEU A 1 916 ? 7.502 18.741 -4.206 1.00 45.19 916 LEU A N 1
ATOM 6928 C CA . LEU A 1 916 ? 8.217 19.909 -4.743 1.00 45.19 916 LEU A CA 1
ATOM 6929 C C . LEU A 1 916 ? 7.524 21.164 -4.205 1.00 45.19 916 LEU A C 1
ATOM 6931 O O . LEU A 1 916 ? 6.348 21.390 -4.478 1.00 45.19 916 LEU A O 1
ATOM 6935 N N . GLN A 1 917 ? 8.230 21.969 -3.407 1.00 51.78 917 GLN A N 1
ATOM 6936 C CA . GLN A 1 917 ? 7.659 23.241 -2.970 1.00 51.78 917 GLN A CA 1
ATOM 6937 C C . GLN A 1 917 ? 7.475 24.162 -4.189 1.00 51.78 917 GLN A C 1
ATOM 6939 O O . GLN A 1 917 ? 8.399 24.266 -5.005 1.00 51.78 917 GLN A O 1
ATOM 6944 N N . PRO A 1 918 ? 6.314 24.834 -4.331 1.00 57.50 918 PRO A N 1
ATOM 6945 C CA . PRO A 1 918 ? 6.114 25.819 -5.386 1.00 57.50 918 PRO A CA 1
ATOM 6946 C C . PRO A 1 918 ? 7.208 26.885 -5.326 1.00 57.50 918 PRO A C 1
ATOM 6948 O O . PRO A 1 918 ? 7.640 27.270 -4.237 1.00 57.50 918 PRO A O 1
ATOM 6951 N N . SER A 1 919 ? 7.656 27.391 -6.478 1.00 66.81 919 SER A N 1
ATOM 6952 C CA . SER A 1 919 ? 8.634 28.480 -6.454 1.00 66.81 919 SER A CA 1
ATOM 6953 C C . SER A 1 919 ? 8.023 29.725 -5.799 1.00 66.81 919 SER A C 1
ATOM 6955 O O . SER A 1 919 ? 6.806 29.915 -5.805 1.00 66.81 919 SER A O 1
ATOM 6957 N N . GLN A 1 920 ? 8.862 30.637 -5.302 1.00 67.75 920 GLN A N 1
ATOM 6958 C CA . GLN A 1 920 ? 8.398 31.925 -4.759 1.00 67.75 920 GLN A CA 1
ATOM 6959 C C . GLN A 1 920 ? 7.554 32.735 -5.771 1.00 67.75 920 GLN A C 1
ATOM 6961 O O . GLN A 1 920 ? 6.740 33.567 -5.376 1.00 67.75 920 GLN A O 1
ATOM 6966 N N . TRP A 1 921 ? 7.703 32.460 -7.073 1.00 64.44 921 TRP A N 1
ATOM 6967 C CA . TRP A 1 921 ? 6.938 33.081 -8.159 1.00 64.44 921 TRP A CA 1
ATOM 6968 C C . TRP A 1 921 ? 5.564 32.427 -8.390 1.00 64.44 921 TRP A C 1
ATOM 6970 O O . TRP A 1 921 ? 4.677 33.058 -8.957 1.00 64.44 921 TRP A O 1
ATOM 6980 N N . ALA A 1 922 ? 5.338 31.195 -7.917 1.00 62.69 922 ALA A N 1
ATOM 6981 C CA . ALA A 1 922 ? 4.036 30.530 -8.018 1.00 62.69 922 ALA A CA 1
ATOM 6982 C C . ALA A 1 922 ? 2.938 31.306 -7.275 1.00 62.69 922 ALA A C 1
ATOM 6984 O O . ALA A 1 922 ? 1.808 31.389 -7.748 1.00 62.69 922 ALA A O 1
ATOM 6985 N N . ALA A 1 923 ? 3.277 31.890 -6.121 1.00 61.59 923 ALA A N 1
ATOM 6986 C CA . ALA A 1 923 ? 2.337 32.636 -5.289 1.00 61.59 923 ALA A CA 1
ATOM 6987 C C . ALA A 1 923 ? 1.975 34.015 -5.879 1.00 61.59 923 ALA A C 1
ATOM 6989 O O . ALA A 1 923 ? 0.848 34.481 -5.690 1.00 61.59 923 ALA A O 1
ATOM 6990 N N . SER A 1 924 ? 2.904 34.645 -6.611 1.00 66.50 924 SER A N 1
ATOM 6991 C CA . SER A 1 924 ? 2.734 35.980 -7.203 1.00 66.50 924 SER A CA 1
ATOM 6992 C C . SER A 1 924 ? 2.056 35.982 -8.579 1.00 66.50 924 SER A C 1
ATOM 6994 O O . SER A 1 924 ? 1.634 37.044 -9.041 1.00 66.50 924 SER A O 1
ATOM 6996 N N . SER A 1 925 ? 1.879 34.820 -9.217 1.00 68.44 925 SER A N 1
ATOM 6997 C CA . SER A 1 925 ? 0.971 34.680 -10.361 1.00 68.44 925 SER A CA 1
ATOM 6998 C C . SER A 1 925 ? -0.488 34.576 -9.902 1.00 68.44 925 SER A C 1
ATOM 7000 O O . SER A 1 925 ? -0.797 33.985 -8.866 1.00 68.44 925 SER A O 1
ATOM 7002 N N . SER A 1 926 ? -1.414 35.133 -10.683 1.00 70.69 926 SER A N 1
ATOM 7003 C CA . SER A 1 926 ? -2.855 34.960 -10.456 1.00 70.69 926 SER A CA 1
ATOM 7004 C C . SER A 1 926 ? -3.417 33.637 -11.006 1.00 70.69 926 SER A C 1
ATOM 7006 O O . SER A 1 926 ? -4.543 33.280 -10.660 1.00 70.69 926 SER A O 1
ATOM 7008 N N . TRP A 1 927 ? -2.654 32.887 -11.815 1.00 71.19 927 TRP A N 1
ATOM 7009 C CA . TRP A 1 927 ? -3.102 31.648 -12.469 1.00 71.19 927 TRP A CA 1
ATOM 7010 C C . TRP A 1 927 ? -2.580 30.399 -11.734 1.00 71.19 927 TRP A C 1
ATOM 7012 O O . TRP A 1 927 ? -1.371 30.157 -11.681 1.00 71.19 927 TRP A O 1
ATOM 7022 N N . ARG A 1 928 ? -3.487 29.604 -11.147 1.00 66.62 928 ARG A N 1
ATOM 7023 C CA . ARG A 1 928 ? -3.160 28.442 -10.287 1.00 66.62 928 ARG A CA 1
ATOM 7024 C C . ARG A 1 928 ? -2.436 27.326 -11.050 1.00 66.62 928 ARG A C 1
ATOM 7026 O O . ARG A 1 928 ? -2.753 27.089 -12.210 1.00 66.62 928 ARG A O 1
ATOM 7033 N N . ARG A 1 929 ? -1.519 26.602 -10.389 1.00 64.06 929 ARG A N 1
ATOM 7034 C CA . ARG A 1 929 ? -0.822 25.425 -10.961 1.00 64.06 929 ARG A CA 1
ATOM 7035 C C . ARG A 1 929 ? -1.768 24.266 -11.272 1.00 64.06 929 ARG A C 1
ATOM 7037 O O . ARG A 1 929 ? -1.630 23.629 -12.310 1.00 64.06 929 ARG A O 1
ATOM 7044 N N . ASP A 1 930 ? -2.740 24.034 -10.396 1.00 58.53 930 ASP A N 1
ATOM 7045 C CA . ASP A 1 930 ? -3.732 22.955 -10.504 1.00 58.53 930 ASP A CA 1
ATOM 7046 C C . ASP A 1 930 ? -4.785 23.222 -11.609 1.00 58.53 930 ASP A C 1
ATOM 7048 O O . ASP A 1 930 ? -5.675 22.407 -11.843 1.00 58.53 930 ASP A O 1
ATOM 7052 N N . ASP A 1 931 ? -4.714 24.373 -12.289 1.00 64.31 931 ASP A N 1
ATOM 7053 C CA . ASP A 1 931 ? -5.650 24.761 -13.340 1.00 64.31 931 ASP A CA 1
ATOM 7054 C C . ASP A 1 931 ? -5.322 24.047 -14.661 1.00 64.31 931 ASP A C 1
ATOM 7056 O O . ASP A 1 931 ? -4.279 24.279 -15.283 1.00 64.31 931 ASP A O 1
ATOM 7060 N N . LEU A 1 932 ? -6.246 23.197 -15.120 1.00 56.47 932 LEU A N 1
ATOM 7061 C CA . LEU A 1 932 ? -6.119 22.410 -16.351 1.00 56.47 932 LEU A CA 1
ATOM 7062 C C . LEU A 1 932 ? -5.769 23.283 -17.571 1.00 56.47 932 LEU A C 1
ATOM 7064 O O . LEU A 1 932 ? -5.035 22.848 -18.459 1.00 56.47 932 LEU A O 1
ATOM 7068 N N . SER A 1 933 ? -6.256 24.528 -17.599 1.00 62.38 933 SER A N 1
ATOM 7069 C CA . SER A 1 933 ? -5.983 25.484 -18.675 1.00 62.38 933 SER A CA 1
ATOM 7070 C C . SER A 1 933 ? -4.508 25.910 -18.739 1.00 62.38 933 SER A C 1
ATOM 7072 O O . SER A 1 933 ? -3.936 25.990 -19.830 1.00 62.38 933 SER A O 1
ATOM 7074 N N . ARG A 1 934 ? -3.863 26.106 -17.581 1.00 71.25 934 ARG A N 1
ATOM 7075 C CA . ARG A 1 934 ? -2.429 26.407 -17.461 1.00 71.25 934 ARG A CA 1
ATOM 7076 C C . ARG A 1 934 ? -1.591 25.192 -17.846 1.00 71.25 934 ARG A C 1
ATOM 7078 O O . ARG A 1 934 ? -0.663 25.317 -18.643 1.00 71.25 934 ARG A O 1
ATOM 7085 N N . GLN A 1 935 ? -1.944 24.014 -17.328 1.00 65.00 935 GLN A N 1
ATOM 7086 C CA . GLN A 1 935 ? -1.214 22.767 -17.587 1.00 65.00 935 GLN A CA 1
ATOM 7087 C C . GLN A 1 935 ? -1.236 22.385 -19.073 1.00 65.00 935 GLN A C 1
ATOM 7089 O O . GLN A 1 935 ? -0.192 22.056 -19.638 1.00 65.00 935 GLN A O 1
ATOM 7094 N N . ALA A 1 936 ? -2.391 22.510 -19.738 1.00 62.34 936 ALA A N 1
ATOM 7095 C CA . ALA A 1 936 ? -2.516 22.279 -21.176 1.00 62.34 936 ALA A CA 1
ATOM 7096 C C . ALA A 1 936 ? -1.657 23.254 -22.005 1.00 62.34 936 ALA A C 1
ATOM 7098 O O . ALA A 1 936 ? -1.023 22.841 -22.979 1.00 62.34 936 ALA A O 1
ATOM 7099 N N . LEU A 1 937 ? -1.574 24.529 -21.601 1.00 70.25 937 LEU A N 1
ATOM 7100 C CA . LEU A 1 937 ? -0.726 25.525 -22.263 1.00 70.25 937 LEU A CA 1
ATOM 7101 C C . LEU A 1 937 ? 0.773 25.238 -22.058 1.00 70.25 937 LEU A C 1
ATOM 7103 O O . LEU A 1 937 ? 1.529 25.264 -23.033 1.00 70.25 937 LEU A O 1
ATOM 7107 N N . SER A 1 938 ? 1.201 24.906 -20.832 1.00 70.94 938 SER A N 1
ATOM 7108 C CA . SER A 1 938 ? 2.576 24.463 -20.549 1.00 70.94 938 SER A CA 1
ATOM 7109 C C . SER A 1 938 ? 2.937 23.230 -21.390 1.00 70.94 938 SER A C 1
ATOM 7111 O O . SER A 1 938 ? 3.977 23.222 -22.052 1.00 70.94 938 SER A O 1
ATOM 7113 N N . LEU A 1 939 ? 2.056 22.224 -21.452 1.00 66.44 939 LEU A N 1
ATOM 7114 C CA . LEU A 1 939 ? 2.259 20.998 -22.231 1.00 66.44 939 LEU A CA 1
ATOM 7115 C C . LEU A 1 939 ? 2.348 21.266 -23.744 1.00 66.44 939 LEU A C 1
ATOM 7117 O O . LEU A 1 939 ? 3.223 20.707 -24.411 1.00 66.44 939 LEU A O 1
ATOM 7121 N N . PHE A 1 940 ? 1.502 22.145 -24.291 1.00 70.75 940 PHE A N 1
ATOM 7122 C CA . PHE A 1 940 ? 1.570 22.570 -25.695 1.00 70.75 940 PHE A CA 1
ATOM 7123 C C . PHE A 1 940 ? 2.913 23.241 -26.019 1.00 70.75 940 PHE A C 1
ATOM 7125 O O . PHE A 1 940 ? 3.573 22.869 -26.994 1.00 70.75 940 PHE A O 1
ATOM 7132 N N . LEU A 1 941 ? 3.351 24.187 -25.180 1.00 69.75 941 LEU A N 1
ATOM 7133 C CA . LEU A 1 941 ? 4.621 24.897 -25.357 1.00 69.75 941 LEU A CA 1
ATOM 7134 C C . LEU A 1 941 ? 5.822 23.947 -25.257 1.00 69.75 941 LEU A C 1
ATOM 7136 O O . LEU A 1 941 ? 6.706 24.004 -26.114 1.00 69.75 941 LEU A O 1
ATOM 7140 N N . ILE A 1 942 ? 5.834 23.038 -24.277 1.00 67.38 942 ILE A N 1
ATOM 7141 C CA . ILE A 1 942 ? 6.828 21.960 -24.151 1.00 67.38 942 ILE A CA 1
ATOM 7142 C C . ILE A 1 942 ? 6.874 21.128 -25.435 1.00 67.38 942 ILE A C 1
ATOM 7144 O O . ILE A 1 942 ? 7.938 20.978 -26.037 1.00 67.38 942 ILE A O 1
ATOM 7148 N N . THR A 1 943 ? 5.723 20.616 -25.873 1.00 62.41 943 THR A N 1
ATOM 7149 C CA . THR A 1 943 ? 5.630 19.658 -26.982 1.00 62.41 943 THR A CA 1
ATOM 7150 C C . THR A 1 943 ? 6.076 20.290 -28.295 1.00 62.41 943 THR A C 1
ATOM 7152 O O . THR A 1 943 ? 6.920 19.726 -28.990 1.00 62.41 943 THR A O 1
ATOM 7155 N N . CYS A 1 944 ? 5.611 21.504 -28.605 1.00 67.25 944 CYS A N 1
ATOM 7156 C CA . CYS A 1 944 ? 6.032 22.228 -29.806 1.00 67.25 944 CYS A CA 1
ATOM 7157 C C . CYS A 1 944 ? 7.528 22.573 -29.783 1.00 67.25 944 CYS A C 1
ATOM 7159 O O . CYS A 1 944 ? 8.194 22.462 -30.811 1.00 67.25 944 CYS A O 1
ATOM 7161 N N . THR A 1 945 ? 8.083 22.926 -28.617 1.00 71.75 945 THR A N 1
ATOM 7162 C CA . THR A 1 945 ? 9.524 23.200 -28.463 1.00 71.75 945 THR A CA 1
ATOM 7163 C C . THR A 1 945 ? 10.362 21.945 -28.671 1.00 71.75 945 THR A C 1
ATOM 7165 O O . THR A 1 945 ? 11.371 21.980 -29.379 1.00 71.75 945 THR A O 1
ATOM 7168 N N . LEU A 1 946 ? 9.920 20.817 -28.114 1.00 63.06 946 LEU A N 1
ATOM 7169 C CA . LEU A 1 946 ? 10.586 19.532 -28.271 1.00 63.06 946 LEU A CA 1
ATOM 7170 C C . LEU A 1 946 ? 10.551 19.098 -29.745 1.00 63.06 946 LEU A C 1
ATOM 7172 O O . LEU A 1 946 ? 11.609 18.841 -30.311 1.00 63.06 946 LEU A O 1
ATOM 7176 N N . LEU A 1 947 ? 9.388 19.151 -30.407 1.00 66.56 947 LEU A N 1
ATOM 7177 C CA . LEU A 1 947 ? 9.239 18.881 -31.846 1.00 66.56 947 LEU A CA 1
ATOM 7178 C C . LEU A 1 947 ? 10.103 19.808 -32.721 1.00 66.56 947 LEU A C 1
ATOM 7180 O O . LEU A 1 947 ? 10.745 19.341 -33.664 1.00 66.56 947 LEU A O 1
ATOM 7184 N N . TYR A 1 948 ? 10.171 21.105 -32.398 1.00 74.75 948 TYR A N 1
ATOM 7185 C CA . TYR A 1 948 ? 10.984 22.093 -33.119 1.00 74.75 948 TYR A CA 1
ATOM 7186 C C . TYR A 1 948 ? 12.498 21.844 -32.993 1.00 74.75 948 TYR A C 1
ATOM 7188 O O . TYR A 1 948 ? 13.284 22.281 -33.839 1.00 74.75 948 TYR A O 1
ATOM 7196 N N . HIS A 1 949 ? 12.939 21.145 -31.947 1.00 69.44 949 HIS A N 1
ATOM 7197 C CA . HIS A 1 949 ? 14.348 20.805 -31.751 1.00 69.44 949 HIS A CA 1
A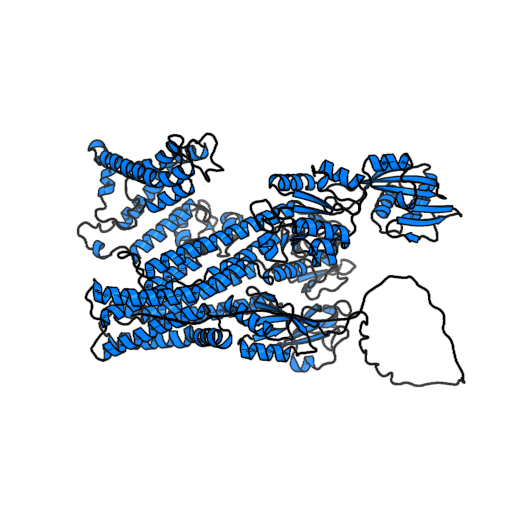TOM 7198 C C . HIS A 1 949 ? 14.722 19.380 -32.166 1.00 69.44 949 HIS A C 1
ATOM 7200 O O . HIS A 1 949 ? 15.872 19.191 -32.568 1.00 69.44 949 HIS A O 1
ATOM 7206 N N . THR A 1 950 ? 13.799 18.414 -32.116 1.00 52.59 950 THR A N 1
ATOM 7207 C CA . THR A 1 950 ? 14.082 16.995 -32.397 1.00 52.59 950 THR A CA 1
ATOM 7208 C C . THR A 1 950 ? 13.647 16.524 -33.785 1.00 52.59 950 THR A C 1
ATOM 7210 O O . THR A 1 950 ? 14.380 15.749 -34.396 1.00 52.59 950 THR A O 1
ATOM 7213 N N . ILE A 1 951 ? 12.492 16.973 -34.294 1.00 66.75 951 ILE A N 1
ATOM 7214 C CA . ILE A 1 951 ? 11.897 16.474 -35.551 1.00 66.75 951 ILE A CA 1
ATOM 7215 C C . ILE A 1 951 ? 11.962 17.519 -36.673 1.00 66.75 951 ILE A C 1
ATOM 7217 O O . ILE A 1 951 ? 12.202 17.169 -37.829 1.00 66.75 951 ILE A O 1
ATOM 7221 N N . TYR A 1 952 ? 11.770 18.804 -36.362 1.00 71.50 952 TYR A N 1
ATOM 7222 C CA . TYR A 1 952 ? 11.696 19.849 -37.384 1.00 71.50 952 TYR A CA 1
ATOM 7223 C C . TYR A 1 952 ? 13.021 20.029 -38.145 1.00 71.50 952 TYR A C 1
ATOM 7225 O O . TYR A 1 952 ? 14.079 20.297 -37.566 1.00 71.50 952 TYR A O 1
ATOM 7233 N N . ASN A 1 953 ? 12.957 19.925 -39.475 1.00 74.94 953 ASN A N 1
ATOM 7234 C CA . ASN A 1 953 ? 14.132 20.010 -40.331 1.00 74.94 953 ASN A CA 1
ATOM 7235 C C . ASN A 1 953 ? 14.648 21.455 -40.437 1.00 74.94 953 ASN A C 1
ATOM 7237 O O . ASN A 1 953 ? 14.160 22.262 -41.230 1.00 74.94 953 ASN A O 1
ATOM 7241 N N . LYS A 1 954 ? 15.700 21.766 -39.672 1.00 76.38 954 LYS A N 1
ATOM 7242 C CA . LYS A 1 954 ? 16.321 23.100 -39.611 1.00 76.38 954 LYS A CA 1
ATOM 7243 C C . LYS A 1 954 ? 16.889 23.602 -40.949 1.00 76.38 954 LYS A C 1
ATOM 7245 O O . LYS A 1 954 ? 17.177 24.793 -41.049 1.00 76.38 954 LYS A O 1
ATOM 7250 N N . SER A 1 955 ? 17.022 22.770 -41.989 1.00 72.38 955 SER A N 1
ATOM 7251 C CA . SER A 1 955 ? 17.380 23.257 -43.334 1.00 72.38 955 SER A CA 1
ATOM 7252 C C . SER A 1 955 ? 16.302 24.173 -43.933 1.00 72.38 955 SER A C 1
ATOM 7254 O O . SER A 1 955 ? 16.639 25.117 -44.647 1.00 72.38 955 SER A O 1
ATOM 7256 N N . LEU A 1 956 ? 15.030 23.971 -43.564 1.00 74.62 956 LEU A N 1
ATOM 7257 C CA . LEU A 1 956 ? 13.889 24.780 -44.007 1.00 74.62 956 LEU A CA 1
ATOM 7258 C C . LEU A 1 956 ? 13.965 26.240 -43.527 1.00 74.62 956 LEU A C 1
ATOM 7260 O O . LEU A 1 956 ? 13.423 27.125 -44.182 1.00 74.62 956 LEU A O 1
ATOM 7264 N N . LEU A 1 957 ? 14.710 26.518 -42.448 1.00 74.75 957 LEU A N 1
ATOM 7265 C CA . LEU A 1 957 ? 14.970 27.881 -41.957 1.00 74.75 957 LEU A CA 1
ATOM 7266 C C . LEU A 1 957 ? 15.777 28.734 -42.953 1.00 74.75 957 LEU A C 1
ATOM 7268 O O . LEU A 1 957 ? 15.746 29.958 -42.874 1.00 74.75 957 LEU A O 1
ATOM 7272 N N . LYS A 1 958 ? 16.508 28.103 -43.886 1.00 76.44 958 LYS A N 1
ATOM 7273 C CA . LYS A 1 958 ? 17.282 28.788 -44.939 1.00 76.44 958 LYS A CA 1
ATOM 7274 C C . LYS A 1 958 ? 16.462 29.081 -46.199 1.00 76.44 958 LYS A C 1
ATOM 7276 O O . LYS A 1 958 ? 16.992 29.641 -47.155 1.00 76.44 958 LYS A O 1
ATOM 7281 N N . HIS A 1 959 ? 15.199 28.662 -46.248 1.00 78.94 959 HIS A N 1
ATOM 7282 C CA . HIS A 1 959 ? 14.367 28.829 -47.431 1.00 78.94 959 HIS A CA 1
ATOM 7283 C C . HIS A 1 959 ? 13.943 30.303 -47.602 1.00 78.94 959 HIS A C 1
ATOM 7285 O O . HIS A 1 959 ? 13.486 30.912 -46.635 1.00 78.94 959 HIS A O 1
ATOM 7291 N N . PRO A 1 960 ? 13.987 30.885 -48.818 1.00 77.50 960 PRO A N 1
ATOM 7292 C CA . PRO A 1 960 ? 13.772 32.324 -49.039 1.00 77.50 960 PRO A CA 1
ATOM 7293 C C . PRO A 1 960 ? 12.358 32.838 -48.708 1.00 77.50 960 PRO A C 1
ATOM 7295 O O . PRO A 1 960 ? 12.125 34.042 -48.727 1.00 77.50 960 PRO A O 1
ATOM 7298 N N . LYS A 1 961 ? 11.406 31.941 -48.418 1.00 79.56 961 LYS A N 1
ATOM 7299 C CA . LYS A 1 961 ? 10.041 32.281 -47.967 1.00 79.56 961 LYS A CA 1
ATOM 7300 C C . LYS A 1 961 ? 9.842 32.188 -46.442 1.00 79.56 961 LYS A C 1
ATOM 7302 O O . LYS A 1 961 ? 8.721 32.388 -45.986 1.00 79.56 961 LYS A O 1
ATOM 7307 N N . TYR A 1 962 ? 10.881 31.860 -45.669 1.00 80.19 962 TYR A N 1
ATOM 7308 C CA . TYR A 1 962 ? 10.829 31.819 -44.203 1.00 80.19 962 TYR A CA 1
ATOM 7309 C C . TYR A 1 962 ? 11.051 33.224 -43.617 1.00 80.19 962 TYR A C 1
ATOM 7311 O O . TYR A 1 962 ? 11.980 33.924 -44.024 1.00 80.19 962 TYR A O 1
ATOM 7319 N N . LEU A 1 963 ? 10.205 33.668 -42.682 1.00 79.62 963 LEU A N 1
ATOM 7320 C CA . LEU A 1 963 ? 10.277 35.038 -42.147 1.00 79.62 963 LEU A CA 1
ATOM 7321 C C . LEU A 1 963 ? 11.239 35.135 -40.937 1.00 79.62 963 LEU A C 1
ATOM 7323 O O . LEU A 1 963 ? 11.177 34.283 -40.050 1.00 79.62 963 LEU A O 1
ATOM 7327 N N . PRO A 1 964 ? 12.053 36.207 -40.794 1.00 76.38 964 PRO A N 1
ATOM 7328 C CA . PRO A 1 964 ? 13.050 36.328 -39.713 1.00 76.38 964 PRO A CA 1
ATOM 7329 C C . PRO A 1 964 ? 12.507 36.230 -38.276 1.00 76.38 964 PRO A C 1
ATOM 7331 O O . PRO A 1 964 ? 13.240 35.886 -37.351 1.00 76.38 964 PRO A O 1
ATOM 7334 N N . HIS A 1 965 ? 11.220 36.524 -38.074 1.00 81.50 965 HIS A N 1
ATOM 7335 C CA . HIS A 1 965 ? 10.533 36.421 -36.780 1.00 81.50 965 HIS A CA 1
ATOM 7336 C C . HIS A 1 965 ? 9.338 35.456 -36.813 1.00 81.50 965 HIS A C 1
ATOM 7338 O O . HIS A 1 965 ? 8.437 35.564 -35.980 1.00 81.50 965 HIS A O 1
ATOM 7344 N N . GLN A 1 966 ? 9.315 34.519 -37.768 1.00 83.44 966 GLN A N 1
ATOM 7345 C CA . GLN A 1 966 ? 8.184 33.624 -38.016 1.00 83.44 966 GLN A CA 1
ATOM 7346 C C . GLN A 1 966 ? 7.714 32.892 -36.754 1.00 83.44 966 GLN A C 1
ATOM 7348 O O . GLN A 1 966 ? 6.568 33.064 -36.354 1.00 83.44 966 GLN A O 1
ATOM 7353 N N . THR A 1 967 ? 8.610 32.180 -36.067 1.00 79.50 967 THR A N 1
ATOM 7354 C CA . THR A 1 967 ? 8.291 31.397 -34.860 1.00 79.50 967 THR A CA 1
ATOM 7355 C C . THR A 1 967 ? 7.645 32.246 -33.759 1.00 79.50 967 THR A C 1
ATOM 7357 O O . THR A 1 967 ? 6.687 31.820 -33.124 1.00 79.50 967 THR A O 1
ATOM 7360 N N . ARG A 1 968 ? 8.115 33.488 -33.556 1.00 79.31 968 ARG A N 1
ATOM 7361 C CA . ARG A 1 968 ? 7.549 34.409 -32.553 1.00 79.31 968 ARG A CA 1
ATOM 7362 C C . ARG A 1 968 ? 6.135 34.858 -32.928 1.00 79.31 968 ARG A C 1
ATOM 7364 O O . ARG A 1 968 ? 5.289 34.999 -32.049 1.00 79.31 968 ARG A O 1
ATOM 7371 N N . LEU A 1 969 ? 5.886 35.091 -34.216 1.00 80.81 969 LEU A N 1
ATOM 7372 C CA . LEU A 1 969 ? 4.567 35.469 -34.724 1.00 80.81 969 LEU A CA 1
ATOM 7373 C C . LEU A 1 969 ? 3.589 34.286 -34.702 1.00 80.81 969 LEU A C 1
ATOM 7375 O O . LEU A 1 969 ? 2.430 34.485 -34.357 1.00 80.81 969 LEU A O 1
ATOM 7379 N N . GLU A 1 970 ? 4.054 33.076 -35.019 1.00 82.88 970 GLU A N 1
ATOM 7380 C CA . GLU A 1 970 ? 3.270 31.840 -34.913 1.00 82.88 970 GLU A CA 1
ATOM 7381 C C . GLU A 1 970 ? 2.854 31.579 -33.460 1.00 82.88 970 GLU A C 1
ATOM 7383 O O . GLU A 1 970 ? 1.666 31.420 -33.201 1.00 82.88 970 GLU A O 1
ATOM 7388 N N . ILE A 1 971 ? 3.783 31.655 -32.495 1.00 78.25 971 ILE A N 1
ATOM 7389 C CA . ILE A 1 971 ? 3.474 31.522 -31.058 1.00 78.25 971 ILE A CA 1
ATOM 7390 C C . ILE A 1 971 ? 2.445 32.571 -30.614 1.00 78.25 971 ILE A C 1
ATOM 7392 O O . ILE A 1 971 ? 1.422 32.215 -30.032 1.00 78.25 971 ILE A O 1
ATOM 7396 N N . ALA A 1 972 ? 2.674 33.854 -30.916 1.00 79.25 972 ALA A N 1
ATOM 7397 C CA . ALA A 1 972 ? 1.763 34.928 -30.517 1.00 79.25 972 ALA A CA 1
ATOM 7398 C C . ALA A 1 972 ? 0.360 34.775 -31.136 1.00 79.25 972 ALA A C 1
ATOM 7400 O O . ALA A 1 972 ? -0.643 35.048 -30.479 1.00 79.25 972 ALA A O 1
ATOM 7401 N N . GLN A 1 973 ? 0.276 34.312 -32.387 1.00 80.31 973 GLN A N 1
ATOM 7402 C CA . GLN A 1 973 ? -0.999 34.089 -33.063 1.00 80.31 973 GLN A CA 1
ATOM 7403 C C . GLN A 1 973 ? -1.719 32.837 -32.538 1.00 80.31 973 GLN A C 1
ATOM 7405 O O . GLN A 1 973 ? -2.927 32.900 -32.322 1.00 80.31 973 GLN A O 1
ATOM 7410 N N . SER A 1 974 ? -0.996 31.751 -32.251 1.00 77.56 974 SER A N 1
ATOM 7411 C CA . SER A 1 974 ? -1.531 30.549 -31.599 1.00 77.56 974 SER A CA 1
ATOM 7412 C C . SER A 1 974 ? -2.079 30.857 -30.199 1.00 77.56 974 SER A C 1
ATOM 7414 O O . SER A 1 974 ? -3.200 30.461 -29.880 1.00 77.56 974 SER A O 1
ATOM 7416 N N . MET A 1 975 ? -1.354 31.640 -29.389 1.00 75.38 975 MET A N 1
ATOM 7417 C CA . MET A 1 975 ? -1.820 32.100 -28.069 1.00 75.38 975 MET A CA 1
ATOM 7418 C C . MET A 1 975 ? -3.091 32.960 -28.144 1.00 75.38 975 MET A C 1
ATOM 7420 O O . MET A 1 975 ? -3.922 32.891 -27.245 1.00 75.38 975 MET A O 1
ATOM 7424 N N . PHE A 1 976 ? -3.265 33.749 -29.209 1.00 80.94 976 PHE A N 1
ATOM 7425 C CA . PHE A 1 976 ? -4.487 34.527 -29.438 1.00 80.94 976 PHE A CA 1
ATOM 7426 C C . PHE A 1 976 ? -5.654 33.668 -29.958 1.00 80.94 976 PHE A C 1
ATOM 7428 O O . PHE A 1 976 ? -6.806 33.905 -29.598 1.00 80.94 976 PHE A O 1
ATOM 7435 N N . ALA A 1 977 ? -5.379 32.677 -30.810 1.00 79.44 977 ALA A N 1
ATOM 7436 C CA . ALA A 1 977 ? -6.415 31.866 -31.441 1.00 79.44 977 ALA A CA 1
ATOM 7437 C C . ALA A 1 977 ? -7.047 30.844 -30.480 1.00 79.44 977 ALA A C 1
ATOM 7439 O O . ALA A 1 977 ? -8.269 30.693 -30.487 1.00 79.44 977 ALA A O 1
ATOM 7440 N N . MET A 1 978 ? -6.245 30.170 -29.644 1.00 75.94 978 MET A N 1
ATOM 7441 C CA . MET A 1 978 ? -6.723 29.084 -28.772 1.00 75.94 978 MET A CA 1
ATOM 7442 C C . MET A 1 978 ? -7.893 29.490 -27.845 1.00 75.94 978 MET A C 1
ATOM 7444 O O . MET A 1 978 ? -8.907 28.790 -27.874 1.00 75.94 978 MET A O 1
ATOM 7448 N N . PRO A 1 979 ? -7.855 30.616 -27.097 1.00 74.12 979 PRO A N 1
ATOM 7449 C CA . PRO A 1 979 ? -8.971 31.013 -26.230 1.00 74.12 979 PRO A CA 1
ATOM 7450 C C . PRO A 1 979 ? -10.256 31.330 -27.003 1.00 74.12 979 PRO A C 1
ATOM 7452 O O . PRO A 1 979 ? -11.351 31.018 -26.545 1.00 74.12 979 PRO A O 1
ATOM 7455 N N . ILE A 1 980 ? -10.139 31.922 -28.196 1.00 79.94 980 ILE A N 1
ATOM 7456 C CA . ILE A 1 980 ? -11.302 32.283 -29.017 1.00 79.94 980 ILE A CA 1
ATOM 7457 C C . ILE A 1 980 ? -11.948 31.025 -29.604 1.00 79.94 980 ILE A C 1
ATOM 7459 O O . ILE A 1 980 ? -13.171 30.915 -29.599 1.00 79.94 980 ILE A O 1
ATOM 7463 N N . MET A 1 981 ? -11.153 30.046 -30.050 1.00 81.50 981 MET A N 1
ATOM 7464 C CA . MET A 1 981 ? -11.688 28.747 -30.472 1.00 81.50 981 MET A CA 1
ATOM 7465 C C . MET A 1 981 ? -12.373 28.012 -29.319 1.00 81.50 981 MET A C 1
ATOM 7467 O O . MET A 1 981 ? -13.454 27.474 -29.528 1.00 81.50 981 MET A O 1
ATOM 7471 N N . ALA A 1 982 ? -11.802 28.049 -28.109 1.00 75.56 982 ALA A N 1
ATOM 7472 C CA . ALA A 1 982 ? -12.432 27.477 -26.921 1.00 75.56 982 ALA A CA 1
ATOM 7473 C C . ALA A 1 982 ? -13.792 28.137 -26.621 1.00 75.56 982 ALA A C 1
ATOM 7475 O O . ALA A 1 982 ? -14.775 27.438 -26.408 1.00 75.56 982 ALA A O 1
ATOM 7476 N N . ILE A 1 983 ? -13.892 29.471 -26.688 1.00 81.50 983 ILE A N 1
ATOM 7477 C CA . ILE A 1 983 ? -15.171 30.188 -26.529 1.00 81.50 983 ILE A CA 1
ATOM 7478 C C . ILE A 1 983 ? -16.184 29.770 -27.610 1.00 81.50 983 ILE A C 1
ATOM 7480 O O . ILE A 1 983 ? -17.352 29.542 -27.301 1.00 81.50 983 ILE A O 1
ATOM 7484 N N . LEU A 1 984 ? -15.749 29.623 -28.866 1.00 83.31 984 LEU A N 1
ATOM 7485 C CA . LEU A 1 984 ? -16.613 29.190 -29.970 1.00 83.31 984 LEU A CA 1
ATOM 7486 C C . LEU A 1 984 ? -17.049 27.712 -29.866 1.00 83.31 984 LEU A C 1
ATOM 7488 O O . LEU A 1 984 ? -18.059 27.340 -30.468 1.00 83.31 984 LEU A O 1
ATOM 7492 N N . THR A 1 985 ? -16.345 26.858 -29.111 1.00 82.81 985 THR A N 1
ATOM 7493 C CA . THR A 1 985 ? -16.763 25.466 -28.850 1.00 82.81 985 THR A CA 1
ATOM 7494 C C . THR A 1 985 ? -17.640 25.297 -27.604 1.00 82.81 985 THR A C 1
ATOM 7496 O O . THR A 1 985 ? -18.332 24.281 -27.511 1.00 82.81 985 THR A O 1
ATOM 7499 N N . VAL A 1 986 ? -17.722 26.290 -26.701 1.00 82.94 986 VAL A N 1
ATOM 7500 C CA . VAL A 1 986 ? -18.600 26.255 -25.506 1.00 82.94 986 VAL A CA 1
ATOM 7501 C C . VAL A 1 986 ? -20.044 25.815 -25.811 1.00 82.94 986 VAL A C 1
ATOM 7503 O O . VAL A 1 986 ? -20.546 24.975 -25.065 1.00 82.94 986 VAL A O 1
ATOM 7506 N N . PRO A 1 987 ? -20.731 26.271 -26.882 1.00 85.19 987 PRO A N 1
ATOM 7507 C CA . PRO A 1 987 ? -22.101 25.829 -27.166 1.00 85.19 987 PRO A CA 1
ATOM 7508 C C . PRO A 1 987 ? -22.236 24.316 -27.399 1.00 85.19 987 PRO A C 1
ATOM 7510 O O . PRO A 1 987 ? -23.235 23.724 -26.997 1.00 85.19 987 PRO A O 1
ATOM 7513 N N . PHE A 1 988 ? -21.228 23.673 -27.999 1.00 81.88 988 PHE A N 1
ATOM 7514 C CA . PHE A 1 988 ? -21.215 22.221 -28.205 1.00 81.88 988 PHE A CA 1
ATOM 7515 C C . PHE A 1 988 ? -20.937 21.466 -26.901 1.00 81.88 988 PHE A C 1
ATOM 7517 O O . PHE A 1 988 ? -21.556 20.437 -26.646 1.00 81.88 988 PHE A O 1
ATOM 7524 N N . PHE A 1 989 ? -20.068 22.007 -26.044 1.00 76.62 989 PHE A N 1
ATOM 7525 C CA . PHE A 1 989 ? -19.809 21.453 -24.714 1.00 76.62 989 PHE A CA 1
ATOM 7526 C C . PHE A 1 989 ? -21.028 21.582 -23.782 1.00 76.62 989 PHE A C 1
ATOM 7528 O O . PHE A 1 989 ? -21.365 20.649 -23.057 1.00 76.62 989 PHE A O 1
ATOM 7535 N N . LEU A 1 990 ? -21.762 22.697 -23.855 1.00 77.44 990 LEU A N 1
ATOM 7536 C CA . LEU A 1 990 ? -23.047 22.852 -23.167 1.00 77.44 990 LEU A CA 1
ATOM 7537 C C . LEU A 1 990 ? -24.102 21.877 -23.709 1.00 77.44 990 LEU A C 1
ATOM 7539 O O . LEU A 1 990 ? -24.843 21.296 -22.922 1.00 77.44 990 LEU A O 1
ATOM 7543 N N . ALA A 1 991 ? -24.145 21.636 -25.024 1.00 78.69 991 ALA A N 1
ATOM 7544 C CA . ALA A 1 991 ? -25.013 20.613 -25.612 1.00 78.69 991 ALA A CA 1
ATOM 7545 C C . ALA A 1 991 ? -24.653 19.185 -25.144 1.00 78.69 991 ALA A C 1
ATOM 7547 O O . ALA A 1 991 ? -25.547 18.352 -24.995 1.00 78.69 991 ALA A O 1
ATOM 7548 N N . GLU A 1 992 ? -23.376 18.899 -24.866 1.00 76.44 992 GLU A N 1
ATOM 7549 C CA . GLU A 1 992 ? -22.942 17.640 -24.244 1.00 76.44 992 GLU A CA 1
ATOM 7550 C C . GLU A 1 992 ? -23.403 17.540 -22.779 1.00 76.44 992 GLU A C 1
ATOM 7552 O O . GLU A 1 992 ? -24.025 16.545 -22.406 1.00 76.44 992 GLU A O 1
ATOM 7557 N N . ILE A 1 993 ? -23.204 18.590 -21.970 1.00 75.19 993 ILE A N 1
ATOM 7558 C CA . ILE A 1 993 ? -23.663 18.645 -20.565 1.00 75.19 993 ILE A CA 1
ATOM 7559 C C . ILE A 1 993 ? -25.191 18.515 -20.459 1.00 75.19 993 ILE A C 1
ATOM 7561 O O . ILE A 1 993 ? -25.693 17.814 -19.581 1.00 75.19 993 ILE A O 1
ATOM 7565 N N . HIS A 1 994 ? -25.943 19.145 -21.365 1.00 77.50 994 HIS A N 1
ATOM 7566 C CA . HIS A 1 994 ? -27.402 19.022 -21.439 1.00 77.50 994 HIS A CA 1
ATOM 7567 C C . HIS A 1 994 ? -27.886 17.701 -22.071 1.00 77.50 994 HIS A C 1
ATOM 7569 O O . HIS A 1 994 ? -29.093 17.494 -22.202 1.00 77.50 994 HIS A O 1
ATOM 7575 N N . GLY A 1 995 ? -26.980 16.791 -22.450 1.00 76.25 995 GLY A N 1
ATOM 7576 C CA . GLY A 1 995 ? -27.322 15.467 -22.977 1.00 76.25 995 GLY A CA 1
ATOM 7577 C C . GLY A 1 995 ? -27.940 15.478 -24.379 1.00 76.25 995 GLY A C 1
ATOM 7578 O O . GLY A 1 995 ? -28.605 14.515 -24.758 1.00 76.25 995 GLY A O 1
ATOM 7579 N N . TRP A 1 996 ? -27.748 16.550 -25.154 1.00 81.19 996 TRP A N 1
ATOM 7580 C CA . TRP A 1 996 ? -28.232 16.661 -26.537 1.00 81.19 996 TRP A CA 1
ATOM 7581 C C . TRP A 1 996 ? -27.331 15.914 -27.532 1.00 81.19 996 TRP A C 1
ATOM 7583 O O . TRP A 1 996 ? -27.774 15.547 -28.621 1.00 81.19 996 TRP A O 1
ATOM 7593 N N . THR A 1 997 ? -26.073 15.653 -27.167 1.00 84.25 997 THR A N 1
ATOM 7594 C CA . THR A 1 997 ? -25.173 14.772 -27.925 1.00 84.25 997 THR A CA 1
ATOM 7595 C C . THR A 1 997 ? -25.495 13.299 -27.677 1.00 84.25 997 THR A C 1
ATOM 7597 O O . THR A 1 997 ? -25.675 12.876 -26.536 1.00 84.25 997 THR A O 1
ATOM 7600 N N . LYS A 1 998 ? -25.441 12.473 -28.722 1.00 86.19 998 LYS A N 1
ATOM 7601 C CA . LYS A 1 998 ? -25.658 11.016 -28.690 1.00 86.19 998 LYS A CA 1
ATOM 7602 C C . LYS A 1 998 ? -24.398 10.243 -28.263 1.00 86.19 998 LYS A C 1
ATOM 7604 O O . LYS A 1 998 ? -24.114 9.157 -28.772 1.00 86.19 998 LYS A O 1
ATOM 7609 N N . LEU A 1 999 ? -23.617 10.813 -27.348 1.00 84.31 999 LEU A N 1
ATOM 7610 C CA . LEU A 1 999 ? -22.392 10.212 -26.827 1.00 84.31 999 LEU A CA 1
ATOM 7611 C C . LEU A 1 999 ? -22.719 9.130 -25.788 1.00 84.31 999 LEU A C 1
ATOM 7613 O O . LEU A 1 999 ? -23.488 9.367 -24.859 1.00 84.31 999 LEU A O 1
ATOM 7617 N N . TYR A 1 1000 ? -22.118 7.946 -25.920 1.00 81.62 1000 TYR A N 1
ATOM 7618 C CA . TYR A 1 1000 ? -22.355 6.813 -25.014 1.00 81.62 1000 TYR A CA 1
ATOM 7619 C C . TYR A 1 1000 ? -21.050 6.147 -24.552 1.00 81.62 1000 TYR A C 1
ATOM 7621 O O . TYR A 1 1000 ? -20.049 6.145 -25.266 1.00 81.62 1000 TYR A O 1
ATOM 7629 N N . ASP A 1 1001 ? -21.047 5.574 -23.347 1.00 75.12 1001 ASP A N 1
ATOM 7630 C CA . ASP A 1 1001 ? -19.858 4.922 -22.774 1.00 75.12 1001 ASP A CA 1
ATOM 7631 C C . ASP A 1 1001 ? -19.744 3.455 -23.224 1.00 75.12 1001 ASP A C 1
ATOM 7633 O O . ASP A 1 1001 ? -18.747 3.050 -23.832 1.00 75.12 1001 ASP A O 1
ATOM 7637 N N . PHE A 1 1002 ? -20.808 2.675 -23.002 1.00 74.44 1002 PHE A N 1
ATOM 7638 C CA . PHE A 1 1002 ? -20.954 1.292 -23.460 1.00 74.44 1002 PHE A CA 1
ATOM 7639 C C . PHE A 1 1002 ? -22.376 1.051 -23.991 1.00 74.44 1002 PHE A C 1
ATOM 7641 O O . PHE A 1 1002 ? -23.311 1.681 -23.501 1.00 74.44 1002 PHE A O 1
ATOM 7648 N N . PRO A 1 1003 ? -22.593 0.111 -24.934 1.00 70.12 1003 PRO A N 1
ATOM 7649 C CA . PRO A 1 1003 ? -23.937 -0.202 -25.435 1.00 70.12 1003 PRO A CA 1
ATOM 7650 C C . PRO A 1 1003 ? -24.940 -0.657 -24.363 1.00 70.12 1003 PRO A C 1
ATOM 7652 O O . PRO A 1 1003 ? -26.138 -0.467 -24.524 1.00 70.12 1003 PRO A O 1
ATOM 7655 N N . SER A 1 1004 ? -24.460 -1.247 -23.263 1.00 56.88 1004 SER A N 1
ATOM 7656 C CA . SER A 1 1004 ? -25.275 -1.660 -22.110 1.00 56.88 1004 SER A CA 1
ATOM 7657 C C . SER A 1 1004 ? -25.641 -0.518 -21.158 1.00 56.88 1004 SER A C 1
ATOM 7659 O O . SER A 1 1004 ? -26.456 -0.718 -20.266 1.00 56.88 1004 SER A O 1
ATOM 7661 N N . THR A 1 1005 ? -25.018 0.652 -21.312 1.00 55.50 1005 THR A N 1
ATOM 7662 C CA . THR A 1 1005 ? -25.255 1.856 -20.499 1.00 55.50 1005 THR A CA 1
ATOM 7663 C C . THR A 1 1005 ? -25.660 3.050 -21.367 1.00 55.50 1005 THR A C 1
ATOM 7665 O O . THR A 1 1005 ? -25.593 4.193 -20.919 1.00 55.50 1005 THR A O 1
ATOM 7668 N N . ALA A 1 1006 ? -26.031 2.809 -22.628 1.00 59.78 1006 ALA A N 1
ATOM 7669 C CA . ALA A 1 1006 ? -26.544 3.840 -23.513 1.00 59.78 1006 ALA A CA 1
ATOM 7670 C C . ALA A 1 1006 ? -27.929 4.292 -23.027 1.00 59.78 1006 ALA A C 1
ATOM 7672 O O . ALA A 1 1006 ? -28.756 3.470 -22.629 1.00 59.78 1006 ALA A O 1
ATOM 7673 N N . ASN A 1 1007 ? -28.183 5.601 -23.066 1.00 64.94 1007 ASN A N 1
ATOM 7674 C CA . ASN A 1 1007 ? -29.496 6.162 -22.757 1.00 64.94 1007 ASN A CA 1
ATOM 7675 C C . ASN A 1 1007 ? -30.553 5.516 -23.686 1.00 64.94 1007 ASN A C 1
ATOM 7677 O O . ASN A 1 1007 ? -30.310 5.478 -24.895 1.00 64.94 1007 ASN A O 1
ATOM 7681 N N . PRO A 1 1008 ? -31.707 5.030 -23.179 1.00 62.69 1008 PRO A N 1
ATOM 7682 C CA . PRO A 1 1008 ? -32.729 4.360 -23.995 1.00 62.69 1008 PRO A CA 1
ATOM 7683 C C . PRO A 1 1008 ? -33.263 5.205 -25.166 1.00 62.69 1008 PRO A C 1
ATOM 7685 O O . PRO A 1 1008 ? -33.781 4.649 -26.133 1.00 62.69 1008 PRO A O 1
ATOM 7688 N N . ASN A 1 1009 ? -33.088 6.530 -25.124 1.00 64.19 1009 ASN A N 1
ATOM 7689 C CA . ASN A 1 1009 ? -33.449 7.442 -26.213 1.00 64.19 1009 ASN A CA 1
ATOM 7690 C C . ASN A 1 1009 ? -32.422 7.472 -27.371 1.00 64.19 1009 ASN A C 1
ATOM 7692 O O . ASN A 1 1009 ? -32.688 8.076 -28.410 1.00 64.19 1009 ASN A O 1
ATOM 7696 N N . ILE A 1 1010 ? -31.249 6.843 -27.224 1.00 72.19 1010 ILE A N 1
ATOM 7697 C CA . ILE A 1 1010 ? -30.209 6.771 -28.261 1.00 72.19 1010 ILE A CA 1
ATOM 7698 C C . ILE A 1 1010 ? -30.387 5.479 -29.066 1.00 72.19 1010 ILE A C 1
ATOM 7700 O O . ILE A 1 1010 ? -29.943 4.405 -28.665 1.00 72.19 1010 ILE A O 1
ATOM 7704 N N . GLN A 1 1011 ? -31.011 5.593 -30.238 1.00 75.69 1011 GLN A N 1
ATOM 7705 C CA . GLN A 1 1011 ? -31.145 4.491 -31.195 1.00 75.69 1011 GLN A CA 1
ATOM 7706 C C . GLN A 1 1011 ? -29.992 4.485 -32.207 1.00 75.69 1011 GLN A C 1
ATOM 7708 O O . GLN A 1 1011 ? -29.520 5.538 -32.646 1.00 75.69 1011 GLN A O 1
ATOM 7713 N N . THR A 1 1012 ? -29.547 3.291 -32.603 1.00 78.62 1012 THR A N 1
ATOM 7714 C CA . THR A 1 1012 ? -28.591 3.117 -33.702 1.00 78.62 1012 THR A CA 1
ATOM 7715 C C . THR A 1 1012 ? -29.248 3.481 -35.039 1.00 78.62 1012 THR A C 1
ATOM 7717 O O . THR A 1 1012 ? -30.419 3.157 -35.259 1.00 78.62 1012 THR A O 1
ATOM 7720 N N . PRO A 1 1013 ? -28.526 4.122 -35.978 1.00 77.56 1013 PRO A N 1
ATOM 7721 C CA . PRO A 1 1013 ? -29.052 4.361 -37.316 1.00 77.56 1013 PRO A CA 1
ATOM 7722 C C . PRO A 1 1013 ? -29.511 3.056 -37.974 1.00 77.56 1013 PRO A C 1
ATOM 7724 O O . PRO A 1 1013 ? -28.844 2.025 -37.865 1.00 77.56 1013 PRO A O 1
ATOM 7727 N N . LEU A 1 1014 ? -30.668 3.109 -38.642 1.00 77.56 1014 LEU A N 1
ATOM 7728 C CA . LEU A 1 1014 ? -31.301 1.964 -39.312 1.00 77.56 1014 LEU A CA 1
ATOM 7729 C C . LEU A 1 1014 ? -31.591 0.760 -38.382 1.00 77.56 1014 LEU A C 1
ATOM 7731 O O . LEU A 1 1014 ? -31.707 -0.363 -38.866 1.00 77.56 1014 LEU A O 1
ATOM 7735 N N . ASN A 1 1015 ? -31.703 0.971 -37.060 1.00 77.56 1015 ASN A N 1
ATOM 7736 C CA . ASN A 1 1015 ? -31.900 -0.079 -36.046 1.00 77.56 1015 ASN A CA 1
ATOM 7737 C C . ASN A 1 1015 ? -30.861 -1.219 -36.117 1.00 77.56 1015 ASN A C 1
ATOM 7739 O O . ASN A 1 1015 ? -31.149 -2.372 -35.786 1.00 77.56 1015 ASN A O 1
ATOM 7743 N N . MET A 1 1016 ? -29.632 -0.915 -36.547 1.00 81.25 1016 MET A N 1
ATOM 7744 C CA . MET A 1 1016 ? -28.566 -1.914 -36.642 1.00 81.25 1016 MET A CA 1
ATOM 7745 C C . MET A 1 1016 ? -28.143 -2.438 -35.258 1.00 81.25 1016 MET A C 1
ATOM 7747 O O . MET A 1 1016 ? -28.101 -1.665 -34.296 1.00 81.25 1016 MET A O 1
ATOM 7751 N N . PRO A 1 1017 ? -27.739 -3.719 -35.129 1.00 85.50 1017 PRO A N 1
ATOM 7752 C CA . PRO A 1 1017 ? -27.241 -4.251 -33.865 1.00 85.50 1017 PRO A CA 1
ATOM 7753 C C . PRO A 1 1017 ? -26.040 -3.450 -33.347 1.00 85.50 1017 PRO A C 1
ATOM 7755 O O . PRO A 1 1017 ? -25.084 -3.213 -34.086 1.00 85.50 1017 PRO A O 1
ATOM 7758 N N . TRP A 1 1018 ? -26.031 -3.111 -32.054 1.00 83.19 1018 TRP A N 1
ATOM 7759 C CA . TRP A 1 1018 ? -24.968 -2.312 -31.420 1.00 83.19 1018 TRP A CA 1
ATOM 7760 C C . TRP A 1 1018 ? -23.540 -2.812 -31.692 1.00 83.19 1018 TRP A C 1
ATOM 7762 O O . TRP A 1 1018 ? -22.624 -2.002 -31.830 1.00 83.19 1018 TRP A O 1
ATOM 7772 N N . LYS A 1 1019 ? -23.339 -4.133 -31.816 1.00 81.81 1019 LYS A N 1
ATOM 7773 C CA . LYS A 1 1019 ? -22.037 -4.732 -32.173 1.00 81.81 1019 LYS A CA 1
ATOM 7774 C C . LYS A 1 1019 ? -21.545 -4.308 -33.563 1.00 81.81 1019 LYS A C 1
ATOM 7776 O O . LYS A 1 1019 ? -20.350 -4.118 -33.742 1.00 81.81 1019 LYS A O 1
ATOM 7781 N N . VAL A 1 1020 ? -22.458 -4.155 -34.524 1.00 83.50 1020 VAL A N 1
ATOM 7782 C CA . VAL A 1 1020 ? -22.160 -3.699 -35.890 1.00 83.50 1020 VAL A CA 1
ATOM 7783 C C . VAL A 1 1020 ? -21.909 -2.194 -35.885 1.00 83.50 1020 VAL A C 1
ATOM 7785 O O . VAL A 1 1020 ? -20.892 -1.746 -36.409 1.00 83.50 1020 VAL A O 1
ATOM 7788 N N . TRP A 1 1021 ? -22.773 -1.419 -35.216 1.00 87.38 1021 TRP A N 1
ATOM 7789 C CA . TRP A 1 1021 ? -22.608 0.034 -35.110 1.00 87.38 1021 TRP A CA 1
ATOM 7790 C C . TRP A 1 1021 ? -21.281 0.436 -34.451 1.00 87.38 1021 TRP A C 1
ATOM 7792 O O . TRP A 1 1021 ? -20.580 1.306 -34.958 1.00 87.38 1021 TRP A O 1
ATOM 7802 N N . THR A 1 1022 ? -20.882 -0.260 -33.381 1.00 83.75 1022 THR A N 1
ATOM 7803 C CA . THR A 1 1022 ? -19.620 0.005 -32.665 1.00 83.75 1022 THR A CA 1
ATOM 7804 C C . THR A 1 1022 ? -18.386 -0.156 -33.565 1.00 83.75 1022 THR A C 1
ATOM 7806 O O . THR A 1 1022 ? -17.369 0.474 -33.300 1.00 83.75 1022 THR A O 1
ATOM 7809 N N . ILE A 1 1023 ? -18.464 -0.947 -34.642 1.00 83.88 1023 ILE A N 1
ATOM 7810 C CA . ILE A 1 1023 ? -17.396 -1.074 -35.649 1.00 83.88 1023 ILE A CA 1
ATOM 7811 C C . ILE A 1 1023 ? -17.580 -0.035 -36.769 1.00 83.88 1023 ILE A C 1
ATOM 7813 O O . ILE A 1 1023 ? -16.615 0.603 -37.182 1.00 83.88 1023 ILE A O 1
ATOM 7817 N N . LEU A 1 1024 ? -18.814 0.166 -37.244 1.00 85.94 1024 LEU A N 1
ATOM 7818 C CA . LEU A 1 1024 ? -19.130 1.048 -38.373 1.00 85.94 1024 LEU A CA 1
ATOM 7819 C C . LEU A 1 1024 ? -18.960 2.547 -38.058 1.00 85.94 1024 LEU A C 1
ATOM 7821 O O . LEU A 1 1024 ? -18.664 3.325 -38.964 1.00 85.94 1024 LEU A O 1
ATOM 7825 N N . GLN A 1 1025 ? -19.095 2.953 -36.790 1.00 88.00 1025 GLN A N 1
ATOM 7826 C CA . GLN A 1 1025 ? -18.928 4.346 -36.358 1.00 88.00 1025 GLN A CA 1
ATOM 7827 C C . GLN A 1 1025 ? -17.549 4.927 -36.725 1.00 88.00 1025 GLN A C 1
ATOM 7829 O O . GLN A 1 1025 ? -17.471 6.103 -37.055 1.00 88.00 1025 GLN A O 1
ATOM 7834 N N . TYR A 1 1026 ? -16.477 4.121 -36.725 1.00 84.00 1026 TYR A N 1
ATOM 7835 C CA . TYR A 1 1026 ? -15.110 4.591 -36.992 1.00 84.00 1026 TYR A CA 1
ATOM 7836 C C . TYR A 1 1026 ? -14.896 5.065 -38.445 1.00 84.00 1026 TYR A C 1
ATOM 7838 O O . TYR A 1 1026 ? -14.558 6.235 -38.629 1.00 84.00 1026 TYR A O 1
ATOM 7846 N N . PRO A 1 1027 ? -15.111 4.236 -39.492 1.00 86.25 1027 PRO A N 1
ATOM 7847 C CA . PRO A 1 1027 ? -14.974 4.696 -40.874 1.00 86.25 1027 PRO A CA 1
ATOM 7848 C C . PRO A 1 1027 ? -16.022 5.751 -41.246 1.00 86.25 1027 PRO A C 1
ATOM 7850 O O . PRO A 1 1027 ? -15.729 6.627 -42.055 1.00 86.25 1027 PRO A O 1
ATOM 7853 N N . LEU A 1 1028 ? -17.222 5.707 -40.651 1.00 86.50 1028 LEU A N 1
ATOM 7854 C CA . LEU A 1 1028 ? -18.252 6.718 -40.893 1.00 86.50 1028 LEU A CA 1
ATOM 7855 C C . LEU A 1 1028 ? -17.874 8.083 -40.299 1.00 86.50 1028 LEU A C 1
ATOM 7857 O O . LEU A 1 1028 ? -18.119 9.099 -40.944 1.00 86.50 1028 LEU A O 1
ATOM 7861 N N . PHE A 1 1029 ? -17.264 8.108 -39.108 1.00 87.50 1029 PHE A N 1
ATOM 7862 C CA . PHE A 1 1029 ? -16.738 9.327 -38.495 1.00 87.50 1029 PHE A CA 1
ATOM 7863 C C . PHE A 1 1029 ? -15.677 9.962 -39.389 1.00 87.50 1029 PHE A C 1
ATOM 7865 O O . PHE A 1 1029 ? -15.863 11.101 -39.796 1.00 87.50 1029 PHE A O 1
ATOM 7872 N N . ILE A 1 1030 ? -14.643 9.200 -39.770 1.00 84.00 1030 ILE A N 1
ATOM 7873 C CA . ILE A 1 1030 ? -13.548 9.679 -40.631 1.00 84.00 1030 ILE A CA 1
ATOM 7874 C C . ILE A 1 1030 ? -14.096 10.202 -41.967 1.00 84.00 1030 ILE A C 1
ATOM 7876 O O . ILE A 1 1030 ? -13.795 11.320 -42.374 1.00 84.00 1030 ILE A O 1
ATOM 7880 N N . LEU A 1 1031 ? -14.979 9.442 -42.627 1.00 86.44 1031 LEU A N 1
ATOM 7881 C CA . LEU A 1 1031 ? -15.585 9.871 -43.889 1.00 86.44 1031 LEU A CA 1
ATOM 7882 C C . LEU A 1 1031 ? -16.382 11.177 -43.734 1.00 86.44 1031 LEU A C 1
ATOM 7884 O O . LEU A 1 1031 ? -16.309 12.044 -44.605 1.00 86.44 1031 LEU A O 1
ATOM 7888 N N . PHE A 1 1032 ? -17.140 11.330 -42.645 1.00 89.44 1032 PHE A N 1
ATOM 7889 C CA . PHE A 1 1032 ? -17.914 12.541 -42.372 1.00 89.44 1032 PHE A CA 1
ATOM 7890 C C . PHE A 1 1032 ? -17.015 13.738 -42.039 1.00 89.44 1032 PHE A C 1
ATOM 7892 O O . PHE A 1 1032 ? -17.250 14.828 -42.563 1.00 89.44 1032 PHE A O 1
ATOM 7899 N N . THR A 1 1033 ? -15.988 13.551 -41.203 1.00 86.62 1033 THR A N 1
ATOM 7900 C CA . THR A 1 1033 ? -15.064 14.623 -40.815 1.00 86.62 1033 THR A CA 1
ATOM 7901 C C . THR A 1 1033 ? -14.255 15.097 -42.007 1.00 86.62 1033 THR A C 1
ATOM 7903 O O . THR A 1 1033 ? -14.279 16.289 -42.294 1.00 86.62 1033 THR A O 1
ATOM 7906 N N . ASP A 1 1034 ? -13.646 14.192 -42.771 1.00 83.62 1034 ASP A N 1
ATOM 7907 C CA . ASP A 1 1034 ? -12.786 14.542 -43.905 1.00 83.62 1034 ASP A CA 1
ATOM 7908 C C . ASP A 1 1034 ? -13.590 15.215 -45.024 1.00 83.62 1034 ASP A C 1
ATOM 7910 O O . ASP A 1 1034 ? -13.174 16.234 -45.579 1.00 83.62 1034 ASP A O 1
ATOM 7914 N N . THR A 1 1035 ? -14.794 14.705 -45.310 1.00 88.19 1035 THR A N 1
ATOM 7915 C CA . THR A 1 1035 ? -15.708 15.319 -46.286 1.00 88.19 1035 THR A CA 1
ATOM 7916 C C . THR A 1 1035 ? -16.174 16.698 -45.811 1.00 88.19 1035 THR A C 1
ATOM 7918 O O . THR A 1 1035 ? -16.181 17.653 -46.592 1.00 88.19 1035 THR A O 1
ATOM 7921 N N . GLY A 1 1036 ? -16.526 16.835 -44.528 1.00 87.94 1036 GLY A N 1
ATOM 7922 C CA . GLY A 1 1036 ? -16.917 18.108 -43.923 1.00 87.94 1036 GLY A CA 1
ATOM 7923 C C . GLY A 1 1036 ? -15.793 19.143 -43.975 1.00 87.94 1036 GLY A C 1
ATOM 7924 O O . GLY A 1 1036 ? -16.008 20.256 -44.454 1.00 87.94 1036 GLY A O 1
ATOM 7925 N N . ILE A 1 1037 ? -14.581 18.760 -43.565 1.00 86.94 1037 ILE A N 1
ATOM 7926 C CA . ILE A 1 1037 ? -13.372 19.591 -43.616 1.00 86.94 1037 ILE A CA 1
ATOM 7927 C C . ILE A 1 1037 ? -13.082 20.007 -45.057 1.00 86.94 1037 ILE A C 1
ATOM 7929 O O . ILE A 1 1037 ? -12.870 21.191 -45.304 1.00 86.94 1037 ILE A O 1
ATOM 7933 N N . TYR A 1 1038 ? -13.142 19.085 -46.023 1.00 89.19 1038 TYR A N 1
ATOM 7934 C CA . TYR A 1 1038 ? -12.925 19.392 -47.438 1.00 89.19 1038 TYR A CA 1
ATOM 7935 C C . TYR A 1 1038 ? -13.887 20.474 -47.954 1.00 89.19 1038 TYR A C 1
ATOM 7937 O O . TYR A 1 1038 ? -13.447 21.454 -48.563 1.00 89.19 1038 TYR A O 1
ATOM 7945 N N . PHE A 1 1039 ? -15.193 20.340 -47.697 1.00 90.44 1039 PHE A N 1
ATOM 7946 C CA . PHE A 1 1039 ? -16.175 21.327 -48.154 1.00 90.44 1039 PHE A CA 1
ATOM 7947 C C . PHE A 1 1039 ? -16.064 22.663 -47.412 1.00 90.44 1039 PHE A C 1
ATOM 7949 O O . PHE A 1 1039 ? -16.179 23.712 -48.048 1.00 90.44 1039 PHE A O 1
ATOM 7956 N N . ILE A 1 1040 ? -15.781 22.651 -46.106 1.00 89.44 1040 ILE A N 1
ATOM 7957 C CA . ILE A 1 1040 ? -15.568 23.872 -45.317 1.00 89.44 1040 ILE A CA 1
ATOM 7958 C C . ILE A 1 1040 ? -14.295 24.593 -45.775 1.00 89.44 1040 ILE A C 1
ATOM 7960 O O . ILE A 1 1040 ? -14.340 25.791 -46.043 1.00 89.44 1040 ILE A O 1
ATOM 7964 N N . HIS A 1 1041 ? -13.187 23.876 -45.971 1.00 86.88 1041 HIS A N 1
ATOM 7965 C CA . HIS A 1 1041 ? -11.948 24.424 -46.525 1.00 86.88 1041 HIS A CA 1
ATOM 7966 C C . HIS A 1 1041 ? -12.182 25.015 -47.923 1.00 86.88 1041 HIS A C 1
ATOM 7968 O O . HIS A 1 1041 ? -11.788 26.146 -48.205 1.00 86.88 1041 HIS A O 1
ATOM 7974 N N . ARG A 1 1042 ? -12.915 24.313 -48.797 1.00 88.19 1042 ARG A N 1
ATOM 7975 C CA . ARG A 1 1042 ? -13.286 24.824 -50.126 1.00 88.19 1042 ARG A CA 1
ATOM 7976 C C . ARG A 1 1042 ? -14.167 26.080 -50.059 1.00 88.19 1042 ARG A C 1
ATOM 7978 O O . ARG A 1 1042 ? -13.987 26.977 -50.880 1.00 88.19 1042 ARG A O 1
ATOM 7985 N N . LEU A 1 1043 ? -15.075 26.176 -49.087 1.00 86.75 1043 LEU A N 1
ATOM 7986 C CA . LEU A 1 1043 ? -15.885 27.374 -48.836 1.00 86.75 1043 LEU A CA 1
ATOM 7987 C C . LEU A 1 1043 ? -15.034 28.544 -48.310 1.00 86.75 1043 LEU A C 1
ATOM 7989 O O . LEU A 1 1043 ? -15.238 29.685 -48.718 1.00 86.75 1043 LEU A O 1
ATOM 7993 N N . LEU A 1 1044 ? -14.038 28.269 -47.466 1.00 87.56 1044 LEU A N 1
ATOM 7994 C CA . LEU A 1 1044 ? -13.083 29.256 -46.948 1.00 87.56 1044 LEU A CA 1
ATOM 7995 C C . LEU A 1 1044 ? -12.209 29.884 -48.055 1.00 87.56 1044 LEU A C 1
ATOM 7997 O O . LEU A 1 1044 ? -11.776 31.030 -47.912 1.00 87.56 1044 LEU A O 1
ATOM 8001 N N . HIS A 1 1045 ? -12.017 29.194 -49.187 1.00 86.69 1045 HIS A N 1
ATOM 8002 C CA . HIS A 1 1045 ? -11.406 29.743 -50.412 1.00 86.69 1045 HIS A CA 1
ATOM 8003 C C . HIS A 1 1045 ? -12.340 30.618 -51.264 1.00 86.69 1045 HIS A C 1
ATOM 8005 O O . HIS A 1 1045 ? -11.877 31.249 -52.215 1.00 86.69 1045 HIS A O 1
ATOM 8011 N N . HIS A 1 1046 ? -13.635 30.723 -50.941 1.00 90.62 1046 HIS A N 1
ATOM 8012 C CA . HIS A 1 1046 ? -14.534 31.631 -51.656 1.00 90.62 1046 HIS A CA 1
ATOM 8013 C C . HIS A 1 1046 ? -14.052 33.091 -51.503 1.00 90.62 1046 HIS A C 1
ATOM 8015 O O . HIS A 1 1046 ? -13.768 33.501 -50.373 1.00 90.62 1046 HIS A O 1
ATOM 8021 N N . PRO A 1 1047 ? -13.985 33.917 -52.572 1.00 84.94 1047 PRO A N 1
ATOM 8022 C CA . PRO A 1 1047 ? -13.311 35.223 -52.538 1.00 84.94 1047 PRO A CA 1
ATOM 8023 C C . PRO A 1 1047 ? -13.743 36.155 -51.394 1.00 84.94 1047 PRO A C 1
ATOM 8025 O O . PRO A 1 1047 ? -12.905 36.828 -50.787 1.00 84.94 1047 PRO A O 1
ATOM 8028 N N . SER A 1 1048 ? -15.039 36.152 -51.064 1.00 85.62 1048 SER A N 1
ATOM 8029 C CA . SER A 1 1048 ? -15.631 36.950 -49.980 1.00 85.62 1048 SER A CA 1
ATOM 8030 C C . SER A 1 1048 ? -15.168 36.535 -48.579 1.00 85.62 1048 SER A C 1
ATOM 8032 O O . SER A 1 1048 ? -15.109 37.376 -47.690 1.00 85.62 1048 SER A O 1
ATOM 8034 N N . ILE A 1 1049 ? -14.840 35.256 -48.373 1.00 84.38 1049 ILE A N 1
ATOM 8035 C CA . ILE A 1 1049 ? -14.435 34.687 -47.078 1.00 84.38 1049 ILE A CA 1
ATOM 8036 C C . ILE A 1 1049 ? -12.908 34.659 -46.978 1.00 84.38 1049 ILE A C 1
ATOM 8038 O O . ILE A 1 1049 ? -12.335 35.097 -45.974 1.00 84.38 1049 ILE A O 1
ATOM 8042 N N . TYR A 1 1050 ? -12.243 34.231 -48.055 1.00 85.38 1050 TYR A N 1
ATOM 8043 C CA . TYR A 1 1050 ? -10.793 34.095 -48.141 1.00 85.38 1050 TYR A CA 1
ATOM 8044 C C . TYR A 1 1050 ? -10.066 35.368 -47.704 1.00 85.38 1050 TYR A C 1
ATOM 8046 O O . TYR A 1 1050 ? -9.174 35.315 -46.860 1.00 85.38 1050 TYR A O 1
ATOM 8054 N N . ARG A 1 1051 ? -10.484 36.537 -48.213 1.00 83.38 1051 ARG A N 1
ATOM 8055 C CA . ARG A 1 1051 ? -9.827 37.827 -47.938 1.00 83.38 1051 ARG A CA 1
ATOM 8056 C C . ARG A 1 1051 ? -9.761 38.185 -46.446 1.00 83.38 1051 ARG A C 1
ATOM 8058 O O . ARG A 1 1051 ? -8.797 38.840 -46.048 1.00 83.38 1051 ARG A O 1
ATOM 8065 N N . PHE A 1 1052 ? -10.753 37.776 -45.652 1.00 79.69 1052 PHE A N 1
ATOM 8066 C CA . PHE A 1 1052 ? -10.903 38.168 -44.245 1.00 79.69 1052 PHE A CA 1
ATOM 8067 C C . PHE A 1 1052 ? -10.515 37.058 -43.258 1.00 79.69 1052 PHE A C 1
ATOM 8069 O O . PHE A 1 1052 ? -9.904 37.345 -42.226 1.00 79.69 1052 PHE A O 1
ATOM 8076 N N . ILE A 1 1053 ? -10.842 35.802 -43.574 1.00 82.56 1053 ILE A N 1
ATOM 8077 C CA . ILE A 1 1053 ? -10.675 34.661 -42.666 1.00 82.56 1053 ILE A CA 1
ATOM 8078 C C . ILE A 1 1053 ? -9.464 33.818 -43.086 1.00 82.56 1053 ILE A C 1
ATOM 8080 O O . ILE A 1 1053 ? -8.450 33.818 -42.384 1.00 82.56 1053 ILE A O 1
ATOM 8084 N N . HIS A 1 1054 ? -9.524 33.184 -44.260 1.00 85.81 1054 HIS A N 1
ATOM 8085 C CA . HIS A 1 1054 ? -8.589 32.116 -44.642 1.00 85.81 1054 HIS A CA 1
ATOM 8086 C C . HIS A 1 1054 ? -7.215 32.595 -45.154 1.00 85.81 1054 HIS A C 1
ATOM 8088 O O . HIS A 1 1054 ? -6.214 31.890 -45.040 1.00 85.81 1054 HIS A O 1
ATOM 8094 N N . LYS A 1 1055 ? -7.095 33.838 -45.645 1.00 82.31 1055 LYS A N 1
ATOM 8095 C CA . LYS A 1 1055 ? -5.824 34.409 -46.144 1.00 82.31 1055 LYS A CA 1
ATOM 8096 C C . LYS A 1 1055 ? -4.686 34.378 -45.110 1.00 82.31 1055 LYS A C 1
ATOM 8098 O O . LYS A 1 1055 ? -3.519 34.387 -45.493 1.00 82.31 1055 LYS A O 1
ATOM 8103 N N . ARG A 1 1056 ? -4.996 34.357 -43.805 1.00 74.69 1056 ARG A N 1
ATOM 8104 C CA . ARG A 1 1056 ? -3.979 34.246 -42.741 1.00 74.69 1056 ARG A CA 1
ATOM 8105 C C . ARG A 1 1056 ? -3.393 32.839 -42.613 1.00 74.69 1056 ARG A C 1
ATOM 8107 O O . ARG A 1 1056 ? -2.233 32.737 -42.239 1.00 74.69 1056 ARG A O 1
ATOM 8114 N N . HIS A 1 1057 ? -4.150 31.795 -42.946 1.00 75.00 1057 HIS A N 1
ATOM 8115 C CA . HIS A 1 1057 ? -3.697 30.402 -42.905 1.00 75.00 1057 HIS A CA 1
ATOM 8116 C C . HIS A 1 1057 ? -2.573 30.157 -43.932 1.00 75.00 1057 HIS A C 1
ATOM 8118 O O . HIS A 1 1057 ? -1.514 29.643 -43.592 1.00 75.00 1057 HIS A O 1
ATOM 8124 N N . HIS A 1 1058 ? -2.720 30.695 -45.150 1.00 78.12 1058 HIS A N 1
ATOM 8125 C CA . HIS A 1 1058 ? -1.709 30.622 -46.225 1.00 78.12 1058 HIS A CA 1
ATOM 8126 C C . HIS A 1 1058 ? -0.500 31.561 -46.049 1.00 78.12 1058 HIS A C 1
ATOM 8128 O O . HIS A 1 1058 ? 0.352 31.653 -46.933 1.00 78.12 1058 HIS A O 1
ATOM 8134 N N . LYS A 1 1059 ? -0.398 32.282 -44.924 1.00 77.44 1059 LYS A N 1
ATOM 8135 C CA . LYS A 1 1059 ? 0.743 33.167 -44.635 1.00 77.44 1059 LYS A CA 1
ATOM 8136 C C . LYS A 1 1059 ? 2.019 32.375 -44.317 1.00 77.44 1059 LYS A C 1
ATOM 8138 O O . LYS A 1 1059 ? 3.116 32.838 -44.626 1.00 77.44 1059 LYS A O 1
ATOM 8143 N N . TRP A 1 1060 ? 1.877 31.197 -43.713 1.00 78.50 1060 TRP A N 1
ATOM 8144 C CA . TRP A 1 1060 ? 2.982 30.361 -43.244 1.00 78.50 1060 TRP A CA 1
ATOM 8145 C C . TRP A 1 1060 ? 3.319 29.289 -44.285 1.00 78.50 1060 TRP A C 1
ATOM 8147 O O . TRP A 1 1060 ? 2.956 28.128 -44.152 1.00 78.50 1060 TRP A O 1
ATOM 8157 N N . ILE A 1 1061 ? 4.017 29.692 -45.352 1.00 73.56 1061 ILE A N 1
ATOM 8158 C CA . ILE A 1 1061 ? 4.365 28.799 -46.479 1.00 73.56 1061 ILE A CA 1
ATOM 8159 C C . ILE A 1 1061 ? 5.284 27.641 -46.036 1.00 73.56 1061 ILE A C 1
ATOM 8161 O O . ILE A 1 1061 ? 5.309 26.589 -46.667 1.00 73.56 1061 ILE A O 1
ATOM 8165 N N . ILE A 1 1062 ? 6.034 27.832 -44.948 1.00 80.50 1062 ILE A N 1
ATOM 8166 C CA . ILE A 1 1062 ? 6.801 26.791 -44.256 1.00 80.50 1062 ILE A CA 1
ATOM 8167 C C . ILE A 1 1062 ? 6.414 26.869 -42.778 1.00 80.50 1062 ILE A C 1
ATOM 8169 O O . ILE A 1 1062 ? 7.001 27.685 -42.067 1.00 80.50 1062 ILE A O 1
ATOM 8173 N N . PRO A 1 1063 ? 5.407 26.109 -42.321 1.00 78.62 1063 PRO A N 1
ATOM 8174 C CA . PRO A 1 1063 ? 4.976 26.136 -40.929 1.00 78.62 1063 PRO A CA 1
ATOM 8175 C C . PRO A 1 1063 ? 6.033 25.502 -40.016 1.00 78.62 1063 PRO A C 1
ATOM 8177 O O . PRO A 1 1063 ? 6.591 24.451 -40.338 1.00 78.62 1063 PRO A O 1
ATOM 8180 N N . THR A 1 1064 ? 6.293 26.107 -38.854 1.00 82.12 1064 THR A N 1
ATOM 8181 C CA . THR A 1 1064 ? 6.989 25.408 -37.757 1.00 82.12 1064 THR A CA 1
ATOM 8182 C C . THR A 1 1064 ? 5.976 24.638 -36.891 1.00 82.12 1064 THR A C 1
ATOM 8184 O O . THR A 1 1064 ? 4.773 24.853 -37.040 1.00 82.12 1064 THR A O 1
ATOM 8187 N N . PRO A 1 1065 ? 6.396 23.781 -35.937 1.00 77.00 1065 PRO A N 1
ATOM 8188 C CA . PRO A 1 1065 ? 5.469 23.101 -35.023 1.00 77.00 1065 PRO A CA 1
ATOM 8189 C C . PRO A 1 1065 ? 4.596 24.034 -34.163 1.00 77.00 1065 PRO A C 1
ATOM 8191 O O . PRO A 1 1065 ? 3.610 23.583 -33.597 1.00 77.00 1065 PRO A O 1
ATOM 8194 N N . TYR A 1 1066 ? 4.922 25.329 -34.072 1.00 77.75 1066 TYR A N 1
ATOM 8195 C CA . TYR A 1 1066 ? 4.083 26.329 -33.398 1.00 77.75 1066 TYR A CA 1
ATOM 8196 C C . TYR A 1 1066 ? 2.973 26.906 -34.297 1.00 77.75 1066 TYR A C 1
ATOM 8198 O O . TYR A 1 1066 ? 2.097 27.622 -33.803 1.00 77.75 1066 TYR A O 1
ATOM 8206 N N . ALA A 1 1067 ? 2.993 26.610 -35.601 1.00 77.62 1067 ALA A N 1
ATOM 8207 C CA . ALA A 1 1067 ? 2.019 27.094 -36.575 1.00 77.62 1067 ALA A CA 1
ATOM 8208 C C . ALA A 1 1067 ? 0.656 26.384 -36.492 1.00 77.62 1067 ALA A C 1
ATOM 8210 O O . ALA A 1 1067 ? -0.310 26.876 -37.073 1.00 77.62 1067 ALA A O 1
ATOM 8211 N N . SER A 1 1068 ? 0.559 25.270 -35.757 1.00 71.06 1068 SER A N 1
ATOM 8212 C CA . SER A 1 1068 ? -0.626 24.399 -35.669 1.00 71.06 1068 SER A CA 1
ATOM 8213 C C . SER A 1 1068 ? -1.908 25.099 -35.205 1.00 71.06 1068 SER A C 1
ATOM 8215 O O . SER A 1 1068 ? -2.993 24.603 -35.478 1.00 71.06 1068 SER A O 1
ATOM 8217 N N . TYR A 1 1069 ? -1.794 26.261 -34.550 1.00 73.69 1069 TYR A N 1
ATOM 8218 C CA . TYR A 1 1069 ? -2.921 27.134 -34.199 1.00 73.69 1069 TYR A CA 1
ATOM 8219 C C . TYR A 1 1069 ? -2.754 28.582 -34.706 1.00 73.69 1069 TYR A C 1
ATOM 8221 O O . TYR A 1 1069 ? -3.535 29.469 -34.363 1.00 73.69 1069 TYR A O 1
ATOM 8229 N N . ALA A 1 1070 ? -1.766 28.849 -35.569 1.00 79.56 1070 ALA A N 1
ATOM 8230 C CA . ALA A 1 1070 ? -1.378 30.192 -36.009 1.00 79.56 1070 ALA A CA 1
ATOM 8231 C C . ALA A 1 1070 ? -2.216 30.717 -37.194 1.00 79.56 1070 ALA A C 1
ATOM 8233 O O . ALA A 1 1070 ? -1.705 31.382 -38.099 1.00 79.56 1070 ALA A O 1
ATOM 8234 N N . PHE A 1 1071 ? -3.520 30.450 -37.195 1.00 83.31 1071 PHE A N 1
ATOM 8235 C CA . PHE A 1 1071 ? -4.483 30.882 -38.217 1.00 83.31 1071 PHE A CA 1
ATOM 8236 C C . PHE A 1 1071 ? -5.503 31.881 -37.637 1.00 83.31 1071 PHE A C 1
ATOM 8238 O O . PHE A 1 1071 ? -5.260 32.494 -36.596 1.00 83.31 1071 PHE A O 1
ATOM 8245 N N . ASN A 1 1072 ? -6.595 32.169 -38.349 1.00 87.00 1072 ASN A N 1
ATOM 8246 C CA . ASN A 1 1072 ? -7.718 32.913 -37.773 1.00 87.00 1072 ASN A CA 1
ATOM 8247 C C . ASN A 1 1072 ? -8.524 31.938 -36.884 1.00 87.00 1072 ASN A C 1
ATOM 8249 O O . ASN A 1 1072 ? -8.805 30.839 -37.351 1.00 87.00 1072 ASN A O 1
ATOM 8253 N N . PRO A 1 1073 ? -8.910 32.275 -35.638 1.00 85.50 1073 PRO A N 1
ATOM 8254 C CA . PRO A 1 1073 ? -9.651 31.343 -34.781 1.00 85.50 1073 PRO A CA 1
ATOM 8255 C C . PRO A 1 1073 ? -10.970 30.857 -35.399 1.00 85.50 1073 PRO A C 1
ATOM 8257 O O . PRO A 1 1073 ? -11.339 29.707 -35.201 1.00 85.50 1073 PRO A O 1
ATOM 8260 N N . VAL A 1 1074 ? -11.647 31.683 -36.207 1.00 86.00 1074 VAL A N 1
ATOM 8261 C CA . VAL A 1 1074 ? -12.876 31.279 -36.916 1.00 86.00 1074 VAL A CA 1
ATOM 8262 C C . VAL A 1 1074 ? -12.587 30.245 -38.011 1.00 86.00 1074 VAL A C 1
ATOM 8264 O O . VAL A 1 1074 ? -13.425 29.397 -38.282 1.00 86.00 1074 VAL A O 1
ATOM 8267 N N . ASP A 1 1075 ? -11.396 30.284 -38.612 1.00 86.31 1075 ASP A N 1
ATOM 8268 C CA . ASP A 1 1075 ? -10.931 29.326 -39.625 1.00 86.31 1075 ASP A CA 1
ATOM 8269 C C . ASP A 1 1075 ? -10.699 27.944 -38.997 1.00 86.31 1075 ASP A C 1
ATOM 8271 O O . ASP A 1 1075 ? -11.301 26.956 -39.412 1.00 86.31 1075 ASP A O 1
ATOM 8275 N N . GLY A 1 1076 ? -9.907 27.898 -37.917 1.00 82.62 1076 GLY A N 1
ATOM 8276 C CA . GLY A 1 1076 ? -9.644 26.667 -37.168 1.00 82.62 1076 GLY A CA 1
ATOM 8277 C C . GLY A 1 1076 ? -10.903 26.068 -36.545 1.00 82.62 1076 GLY A C 1
ATOM 8278 O O . GLY A 1 1076 ? -11.139 24.871 -36.674 1.00 82.62 1076 GLY A O 1
ATOM 8279 N N . TRP A 1 1077 ? -11.759 26.898 -35.942 1.00 88.19 1077 TRP A N 1
ATOM 8280 C CA . TRP A 1 1077 ? -13.047 26.452 -35.410 1.00 88.19 1077 TRP A CA 1
ATOM 8281 C C . TRP A 1 1077 ? -13.986 25.929 -36.505 1.00 88.19 1077 TRP A C 1
ATOM 8283 O O . TRP A 1 1077 ? -14.602 24.883 -36.321 1.00 88.19 1077 TRP A O 1
ATOM 8293 N N . ALA A 1 1078 ? -14.072 26.601 -37.661 1.00 86.75 1078 ALA A N 1
ATOM 8294 C CA . ALA A 1 1078 ? -14.907 26.134 -38.766 1.00 86.75 1078 ALA A CA 1
ATOM 8295 C C . ALA A 1 1078 ? -14.423 24.778 -39.297 1.00 86.75 1078 ALA A C 1
ATOM 8297 O O . ALA A 1 1078 ? -15.234 23.875 -39.484 1.00 86.75 1078 ALA A O 1
ATOM 8298 N N . GLN A 1 1079 ? -13.111 24.598 -39.481 1.00 85.44 1079 GLN A N 1
ATOM 8299 C CA . GLN A 1 1079 ? -12.537 23.302 -39.858 1.00 85.44 1079 GLN A CA 1
ATOM 8300 C C . GLN A 1 1079 ? -12.711 22.243 -38.745 1.00 85.44 1079 GLN A C 1
ATOM 8302 O O . GLN A 1 1079 ? -12.851 21.064 -39.048 1.00 85.44 1079 GLN A O 1
ATOM 8307 N N . GLY A 1 1080 ? -12.795 22.651 -37.474 1.00 83.44 1080 GLY A N 1
ATOM 8308 C CA . GLY A 1 1080 ? -13.126 21.786 -36.335 1.00 83.44 1080 GLY A CA 1
ATOM 8309 C C . GLY A 1 1080 ? -14.617 21.424 -36.190 1.00 83.44 1080 GLY A C 1
ATOM 8310 O O . GLY A 1 1080 ? -14.964 20.480 -35.479 1.00 83.44 1080 GLY A O 1
ATOM 8311 N N . LEU A 1 1081 ? -15.521 22.134 -36.870 1.00 87.31 1081 LEU A N 1
ATOM 8312 C CA . LEU A 1 1081 ? -16.972 21.973 -36.723 1.00 87.31 1081 LEU A CA 1
ATOM 8313 C C . LEU A 1 1081 ? -17.494 20.545 -37.018 1.00 87.31 1081 LEU A C 1
ATOM 8315 O O . LEU A 1 1081 ? -18.346 20.075 -36.258 1.00 87.31 1081 LEU A O 1
ATOM 8319 N N . PRO A 1 1082 ? -17.015 19.807 -38.048 1.00 89.38 1082 PRO A N 1
ATOM 8320 C CA . PRO A 1 1082 ? -17.510 18.460 -38.351 1.00 89.38 1082 PRO A CA 1
ATOM 8321 C C . PRO A 1 1082 ? -17.349 17.469 -37.192 1.00 89.38 1082 PRO A C 1
ATOM 8323 O O . PRO A 1 1082 ? -18.247 16.656 -36.968 1.00 89.38 1082 PRO A O 1
ATOM 8326 N N . TYR A 1 1083 ? -16.264 17.577 -36.415 1.00 85.25 1083 TYR A N 1
ATOM 8327 C CA . TYR A 1 1083 ? -16.024 16.718 -35.252 1.00 85.25 1083 TYR A CA 1
ATOM 8328 C C . TYR A 1 1083 ? -17.087 16.912 -34.164 1.00 85.25 1083 TYR A C 1
ATOM 8330 O O . TYR A 1 1083 ? -17.537 15.935 -33.573 1.00 85.25 1083 TYR A O 1
ATOM 8338 N N . HIS A 1 1084 ? -17.527 18.152 -33.926 1.00 86.06 1084 HIS A N 1
ATOM 8339 C CA . HIS A 1 1084 ? -18.552 18.475 -32.926 1.00 86.06 1084 HIS A CA 1
ATOM 8340 C C . HIS A 1 1084 ? -19.986 18.237 -33.424 1.00 86.06 1084 HIS A C 1
ATOM 8342 O O . HIS A 1 1084 ? -20.881 17.945 -32.632 1.00 86.06 1084 HIS A O 1
ATOM 8348 N N . VAL A 1 1085 ? -20.220 18.323 -34.738 1.00 88.69 1085 VAL A N 1
ATOM 8349 C CA . VAL A 1 1085 ? -21.535 18.062 -35.347 1.00 88.69 1085 VAL A CA 1
ATOM 8350 C C . VAL A 1 1085 ? -21.839 16.564 -35.439 1.00 88.69 1085 VAL A C 1
ATOM 8352 O O . VAL A 1 1085 ? -22.988 16.169 -35.239 1.00 88.69 1085 VAL A O 1
ATOM 8355 N N . PHE A 1 1086 ? -20.839 15.707 -35.681 1.00 88.81 1086 PHE A N 1
ATOM 8356 C CA . PHE A 1 1086 ? -21.049 14.257 -35.758 1.00 88.81 1086 PHE A CA 1
ATOM 8357 C C . PHE A 1 1086 ? -21.783 13.662 -34.535 1.00 88.81 1086 PHE A C 1
ATOM 8359 O O . PHE A 1 1086 ? -22.809 13.015 -34.754 1.00 88.81 1086 PHE A O 1
ATOM 8366 N N . PRO A 1 1087 ? -21.358 13.882 -33.268 1.00 87.25 1087 PRO A N 1
ATOM 8367 C CA . PRO A 1 1087 ? -22.032 13.320 -32.094 1.00 87.25 1087 PRO A CA 1
ATOM 8368 C C . PRO A 1 1087 ? -23.424 13.911 -31.813 1.00 87.25 1087 PRO A C 1
ATOM 8370 O O . PRO A 1 1087 ? -24.164 13.343 -31.014 1.00 87.25 1087 PRO A O 1
ATOM 8373 N N . LEU A 1 1088 ? -23.825 15.020 -32.448 1.00 86.62 1088 LEU A N 1
ATOM 8374 C CA . LEU A 1 1088 ? -25.218 15.495 -32.409 1.00 86.62 1088 LEU A CA 1
ATOM 8375 C C . LEU A 1 1088 ? -26.109 14.679 -33.364 1.00 86.62 1088 LEU A C 1
ATOM 8377 O O . LEU A 1 1088 ? -27.259 14.362 -33.052 1.00 86.62 1088 LEU A O 1
ATOM 8381 N N . LEU A 1 1089 ? -25.573 14.300 -34.527 1.00 87.44 1089 LEU A N 1
ATOM 8382 C CA . LEU A 1 1089 ? -26.305 13.567 -35.561 1.00 87.44 1089 LEU A CA 1
ATOM 8383 C C . LEU A 1 1089 ? -26.339 12.055 -35.294 1.00 87.44 1089 LEU A C 1
ATOM 8385 O O . LEU A 1 1089 ? -27.413 11.445 -35.339 1.00 87.44 1089 LEU A O 1
ATOM 8389 N N . PHE A 1 1090 ? -25.192 11.457 -34.976 1.00 88.56 1090 PHE A N 1
ATOM 8390 C CA . PHE A 1 1090 ? -24.987 10.010 -34.912 1.00 88.56 1090 PHE A CA 1
ATOM 8391 C C . PHE A 1 1090 ? -24.493 9.560 -33.528 1.00 88.56 1090 PHE A C 1
ATOM 8393 O O . PHE A 1 1090 ? -23.701 10.270 -32.908 1.00 88.56 1090 PHE A O 1
ATOM 8400 N N . PRO A 1 1091 ? -24.911 8.378 -33.031 1.00 87.44 1091 PRO A N 1
ATOM 8401 C CA . PRO A 1 1091 ? -24.376 7.838 -31.788 1.00 87.44 1091 PRO A CA 1
ATOM 8402 C C . PRO A 1 1091 ? -22.884 7.538 -31.916 1.00 87.44 1091 PRO A C 1
ATOM 8404 O O . PRO A 1 1091 ? -22.482 6.815 -32.827 1.00 87.44 1091 PRO A O 1
ATOM 8407 N N . LEU A 1 1092 ? -22.072 8.036 -30.989 1.00 86.62 1092 LEU A N 1
ATOM 8408 C CA . LEU A 1 1092 ? -20.624 7.828 -30.998 1.00 86.62 1092 LEU A CA 1
ATOM 8409 C C . LEU A 1 1092 ? -20.142 7.429 -29.603 1.00 86.62 1092 LEU A C 1
ATOM 8411 O O . LEU A 1 1092 ? -20.548 8.009 -28.595 1.00 86.62 1092 LEU A O 1
ATOM 8415 N N . GLN A 1 1093 ? -19.271 6.427 -29.530 1.00 85.44 1093 GLN A N 1
ATOM 8416 C CA . GLN A 1 1093 ? -18.710 6.003 -28.253 1.00 85.44 1093 GLN A CA 1
ATOM 8417 C C . GLN A 1 1093 ? -17.715 7.053 -27.725 1.00 85.44 1093 GLN A C 1
ATOM 8419 O O . GLN A 1 1093 ? -16.799 7.435 -28.453 1.00 85.44 1093 GLN A O 1
ATOM 8424 N N . LYS A 1 1094 ? -17.811 7.479 -26.457 1.00 80.12 1094 LYS A N 1
ATOM 8425 C CA . LYS A 1 1094 ? -16.935 8.535 -25.894 1.00 80.12 1094 LYS A CA 1
ATOM 8426 C C . LYS A 1 1094 ? -15.441 8.219 -26.013 1.00 80.12 1094 LYS A C 1
ATOM 8428 O O . LYS A 1 1094 ? -14.653 9.088 -26.368 1.00 80.12 1094 LYS A O 1
ATOM 8433 N N . CYS A 1 1095 ? -15.046 6.964 -25.793 1.00 70.06 1095 CYS A N 1
ATOM 8434 C CA . CYS A 1 1095 ? -13.656 6.532 -25.983 1.00 70.06 1095 CYS A CA 1
ATOM 8435 C C . CYS A 1 1095 ? -13.195 6.634 -27.448 1.00 70.06 1095 CYS A C 1
ATOM 8437 O O . CYS A 1 1095 ? -12.029 6.927 -27.697 1.00 70.06 1095 CYS A O 1
ATOM 8439 N N . ALA A 1 1096 ? -14.097 6.409 -28.411 1.00 70.38 1096 ALA A N 1
ATOM 8440 C CA . ALA A 1 1096 ? -13.807 6.589 -29.831 1.00 70.38 1096 ALA A CA 1
ATOM 8441 C C . ALA A 1 1096 ? -13.712 8.078 -30.187 1.00 70.38 1096 ALA A C 1
ATOM 8443 O O . ALA A 1 1096 ? -12.752 8.471 -30.835 1.00 70.38 1096 ALA A O 1
ATOM 8444 N N . TYR A 1 1097 ? -14.647 8.903 -29.705 1.00 76.31 1097 TYR A N 1
ATOM 8445 C CA . TYR A 1 1097 ? -14.646 10.360 -29.882 1.00 76.31 1097 TYR A CA 1
ATOM 8446 C C . TYR A 1 1097 ? -13.323 10.991 -29.418 1.00 76.31 1097 TYR A C 1
ATOM 8448 O O . TYR A 1 1097 ? -12.662 11.671 -30.199 1.00 76.31 1097 TYR A O 1
ATOM 8456 N N . LEU A 1 1098 ? -12.878 10.675 -28.196 1.00 66.56 1098 LEU A N 1
ATOM 8457 C CA . LEU A 1 1098 ? -11.601 11.154 -27.654 1.00 66.56 1098 LEU A CA 1
ATOM 8458 C C . LEU A 1 1098 ? -10.385 10.626 -28.437 1.00 66.56 1098 LEU A C 1
ATOM 8460 O O . LEU A 1 1098 ? -9.472 11.390 -28.734 1.00 66.56 1098 LEU A O 1
ATOM 8464 N N . GLY A 1 1099 ? -10.369 9.337 -28.797 1.00 55.00 1099 GLY A N 1
ATOM 8465 C CA . GLY A 1 1099 ? -9.247 8.734 -29.527 1.00 55.00 1099 GLY A CA 1
ATOM 8466 C C . GLY A 1 1099 ? -9.130 9.178 -30.991 1.00 55.00 1099 GLY A C 1
ATOM 8467 O O . GLY A 1 1099 ? -8.027 9.232 -31.526 1.00 55.00 1099 GLY A O 1
ATOM 8468 N N . LEU A 1 1100 ? -10.246 9.512 -31.645 1.00 60.69 1100 LEU A N 1
ATOM 8469 C CA . LEU A 1 1100 ? -10.266 9.984 -33.033 1.00 60.69 1100 LEU A CA 1
ATOM 8470 C C . LEU A 1 1100 ? -9.818 11.447 -33.152 1.00 60.69 1100 LEU A C 1
ATOM 8472 O O . LEU A 1 1100 ? -9.165 11.784 -34.135 1.00 60.69 1100 LEU A O 1
ATOM 8476 N N . PHE A 1 1101 ? -10.075 12.290 -32.145 1.00 56.00 1101 PHE A N 1
ATOM 8477 C CA . PHE A 1 1101 ? -9.532 13.655 -32.098 1.00 56.00 1101 PHE A CA 1
ATOM 8478 C C . PHE A 1 1101 ? -7.990 13.679 -32.141 1.00 56.00 1101 PHE A C 1
ATOM 8480 O O . PHE A 1 1101 ? -7.414 14.504 -32.846 1.00 56.00 1101 PHE A O 1
ATOM 8487 N N . ASP A 1 1102 ? -7.322 12.752 -31.445 1.00 45.59 1102 ASP A N 1
ATOM 8488 C CA . ASP A 1 1102 ? -5.850 12.644 -31.417 1.00 45.59 1102 ASP A CA 1
ATOM 8489 C C . ASP A 1 1102 ? -5.268 11.945 -32.669 1.00 45.59 1102 ASP A C 1
ATOM 8491 O O . ASP A 1 1102 ? -4.099 12.128 -33.012 1.00 45.59 1102 ASP A O 1
ATOM 8495 N N . LEU A 1 1103 ? -6.088 11.160 -33.385 1.00 43.72 1103 LEU A N 1
ATOM 8496 C CA . LEU A 1 1103 ? -5.687 10.465 -34.614 1.00 43.72 1103 LEU A CA 1
ATOM 8497 C C . LEU A 1 1103 ? -5.780 11.356 -35.864 1.00 43.72 1103 LEU A C 1
ATOM 8499 O O . LEU A 1 1103 ? -4.910 11.266 -36.723 1.00 43.72 1103 LEU A O 1
ATOM 8503 N N . VAL A 1 1104 ? -6.827 12.186 -35.973 1.00 44.62 1104 VAL A N 1
ATOM 8504 C CA . VAL A 1 1104 ? -7.077 13.064 -37.140 1.00 44.62 1104 VAL A CA 1
ATOM 8505 C C . VAL A 1 1104 ? -6.497 14.479 -36.932 1.00 44.62 1104 VAL A C 1
ATOM 8507 O O . VAL A 1 1104 ? -6.395 15.265 -37.866 1.00 44.62 1104 VAL A O 1
ATOM 8510 N N . GLY A 1 1105 ? -6.046 14.805 -35.714 1.00 39.00 1105 GLY A N 1
ATOM 8511 C CA . GLY A 1 1105 ? -5.284 16.024 -35.408 1.00 39.00 1105 GLY A CA 1
ATOM 8512 C C . GLY A 1 1105 ? -3.788 15.976 -35.771 1.00 39.00 1105 GLY A C 1
ATOM 8513 O O . GLY A 1 1105 ? -3.054 16.886 -35.381 1.00 39.00 1105 GLY A O 1
ATOM 8514 N N . ARG A 1 1106 ? -3.329 14.925 -36.467 1.00 31.39 1106 ARG A N 1
ATOM 8515 C CA . ARG A 1 1106 ? -1.948 14.726 -36.944 1.00 31.39 1106 ARG A CA 1
ATOM 8516 C C . ARG A 1 1106 ? -1.868 14.733 -38.466 1.00 31.39 1106 ARG A C 1
ATOM 8518 O O . ARG A 1 1106 ? -0.857 15.276 -38.960 1.00 31.39 1106 ARG A O 1
#

Solvent-accessible surface area (backbone atoms only — not comparable to full-atom values): 60762 Å² total; per-residue (Å²): 134,87,81,89,83,89,89,88,89,87,88,90,89,88,90,86,82,90,87,83,89,84,88,81,85,88,85,88,82,86,83,86,88,85,89,88,91,88,84,86,88,86,90,88,89,84,85,83,88,81,91,81,86,83,80,81,78,79,85,73,80,79,76,62,82,88,60,74,96,66,62,65,44,81,46,39,30,42,34,52,81,41,77,44,72,60,47,42,51,52,52,51,50,57,51,67,67,39,91,39,52,40,84,76,42,54,13,55,82,66,21,33,37,35,30,34,35,30,54,86,75,46,53,71,68,58,53,52,54,48,42,34,72,77,69,70,36,55,70,45,80,55,83,92,72,65,47,72,48,48,32,45,42,93,44,26,79,64,57,74,72,54,87,76,42,84,37,59,78,51,76,45,78,75,47,71,42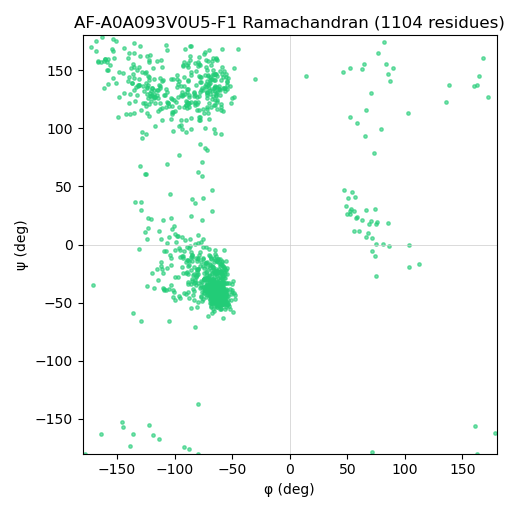,27,34,38,39,27,24,39,60,90,70,40,32,47,46,54,46,32,61,65,44,48,103,57,67,53,47,77,45,80,90,75,74,58,68,59,58,53,53,47,49,56,49,40,51,51,42,41,53,56,30,52,52,34,46,66,48,29,51,57,30,43,45,66,73,70,48,97,65,84,94,46,66,70,62,50,49,52,52,29,49,54,41,34,49,49,43,51,54,70,68,47,34,74,39,48,63,52,31,52,45,34,40,72,77,68,70,39,77,49,72,50,39,50,53,46,51,38,39,48,52,35,42,54,51,18,54,53,27,46,52,30,40,77,74,72,57,61,52,98,79,59,56,36,46,44,44,28,32,48,40,56,29,46,55,37,45,49,52,34,53,50,44,48,54,51,51,51,58,54,57,80,52,43,56,70,74,53,49,51,68,53,41,36,37,39,50,99,82,69,80,52,78,45,81,41,53,44,77,50,58,46,89,74,44,34,33,53,43,50,49,72,33,65,30,50,40,16,23,33,26,71,36,55,47,31,38,32,37,44,27,81,54,43,43,44,94,68,60,45,81,39,41,61,76,33,76,48,55,33,43,25,34,30,32,84,27,49,38,32,29,37,45,73,35,55,62,81,68,11,63,47,42,49,49,42,51,37,46,48,42,15,54,35,38,79,32,69,68,48,56,51,40,53,53,50,51,56,54,46,52,62,50,46,56,52,50,20,53,49,38,27,54,50,36,32,50,45,22,42,75,75,65,68,38,57,70,68,56,14,46,60,53,12,50,49,30,20,43,14,24,46,57,34,45,66,63,72,49,60,75,47,49,48,62,54,44,50,52,53,48,46,38,62,28,34,47,49,12,36,40,44,35,29,35,47,49,44,70,42,43,55,56,47,40,34,42,36,34,33,43,78,46,49,44,15,66,60,58,51,41,79,76,45,77,49,69,76,52,77,87,53,48,27,54,50,34,36,66,28,62,84,44,85,50,64,72,36,44,30,55,34,49,56,45,46,74,71,71,56,60,66,49,84,64,43,80,74,43,80,44,86,101,39,35,37,38,30,38,41,101,89,41,47,37,40,40,26,39,33,77,77,71,70,37,66,83,35,73,76,50,38,55,32,35,75,75,24,24,52,51,42,33,30,27,51,72,89,39,84,40,34,37,35,17,31,41,59,51,66,40,89,48,40,51,61,38,46,47,62,36,46,78,67,72,25,46,59,32,42,42,29,64,50,59,62,41,40,52,53,45,54,29,57,77,50,72,42,57,74,90,40,54,42,49,60,39,49,52,68,50,46,29,51,51,44,44,51,56,38,66,38,82,34,66,100,88,44,104,45,73,31,31,26,35,27,38,34,34,46,62,70,32,22,61,31,20,60,54,36,71,34,7,32,17,40,36,53,102,80,48,36,70,63,14,56,66,39,25,38,28,39,27,61,43,80,52,60,53,50,57,57,50,51,26,51,50,12,41,51,42,49,51,50,40,54,46,54,51,52,52,54,49,55,48,38,54,53,45,30,39,26,16,53,46,75,39,90,91,50,65,54,56,55,77,51,26,49,57,52,48,52,49,62,67,26,78,71,74,38,58,59,51,50,50,52,49,44,32,50,78,46,46,25,59,50,43,23,70,75,38,56,41,86,89,72,81,97,66,95,58,78,80,80,76,58,56,72,71,68,52,50,81,53,59,82,79,47,88,77,76,75,35,86,36,43,76,43,18,66,70,55,80,79,36,64,72,54,49,52,51,52,49,50,54,52,50,30,52,48,42,50,71,74,68,50,67,69,72,58,72,73,39,94,78,52,59,99,58,42,69,64,52,22,43,55,35,19,66,59,15,53,63,53,30,52,61,72,42,43,68,60,54,50,34,46,76,72,59,62,33,38,61,29,81,44,88,92,67,42,59,92,88,65,69,52,77,92,74,47,58,64,78,56,46,72,58,50,46,56,65,51,47,53,53,49,32,54,53,41,30,52,52,46,52,57,52,36,63,37,73,88,41,16,77,77,39,40,55,50,51,71,66,53,82,70,67,57,66,47,38,86,46,32,38,36,34,69,46,57,40,54,53,48,40,39,68,66,49,44,31,54,78,41,69,38,45,47,71,53,56,60,53,46,55,68,61,75,74,110

pLDDT: mean 75.19, std 16.72, range [22.72, 94.81]

Sequence (1106 aa):
MAARPVAAVLPLKPKQPSSVLLGDISHQSHPRLDDCCSNMPSGCAIGKESSDMIESIPCTTIPDLEKGITSKEHIILSVSGLTCTGCETKLKRALGSLQSVQNLKTSLVLSRAEFDLNCDVQSLDEVLKHLGKTTEFKCERIIDRGSRVDVIVSDAAEFMKQDWPRGVTEMNLIDDQSVNVVYDAKIIGARDLLEHGWDRPLSLAPPRSDPTLLAGDKHVRHMGYMTILSIILTVPVLVLAWAPLPKHEIAYGSASLALATIVQIVIAGPFYPKALKALMFSRVIEMDLLIVLSTSAAYIFSVVSFGYLVVGKPLATGEFFETSTLLVTLIMVGRYVTALARQKAVESISLRSLQTPTATLVDESGANEKEIDVRLLQHGDVLKILPDSKIPTDGTVIGGSSEVDESMITGEPIPVEKFPASTVVAGSVNGSGTLIVKLTRLPADNTISVIAGLVDQAKLSKPRIQDIADRVASFFVPVVITLSIITFVIWIAVGITVRSQSGARATTEAITYAITVLIVSCPCAIGLAVPMVIVIASGVAAERGVIFKTANSIEVAYKAVNVVFDKTGTLTHGKLTVAVEHISSNDYLPLLISLIGSNKHPISASVATHLRGRGISASTVTDIKVHAGKGVEGLAQGLTLRAGNSRWLNLSSDPQVQSVLEQGYTAFCFTINDTLAAVFGLEDSLRPDALETVTKLQERDISVHILSGDDDGPVHSIARQLGIAAQNVRSRCTPIDKQRYIQTLVNQPGHPHKKIRTTTIFVGDGTNDAIALASSTIGVHMNQETGSDVAQSAADVVLMRPSLSSILTMINISEKAVRRIKFNFGWSFVYNVFAILLGAGAFVDARIPPRFAGLGELVIRSGNITMDVFLDICDTFFFDRLYATILPRQNFPSNNTLHELGVEAHNQHVRLYYPLQPSQWAASSSWRRDDLSRQALSLFLITCTLLYHTIYNKSLLKHPKYLPHQTRLEIAQSMFAMPIMAILTVPFFLAEIHGWTKLYDFPSTANPNIQTPLNMPWKVWTILQYPLFILFTDTGIYFIHRLLHHPSIYRFIHKRHHKWIIPTPYASYAFNPVDGWAQGLPYHVFPLLFPLQKCAYLGLFDLVGR

InterPro domains:
  IPR001757 P-type ATPase [TIGR01494] (329-844)
  IPR006121 Heavy metal-associated domain, HMA [PF00403] (77-133)
  IPR006121 Heavy metal-associated domain, HMA [PS50846] (73-136)
  IPR006121 Heavy metal-associated domain, HMA [cd00371] (77-136)
  IPR006694 Fatty acid hydroxylase [PF04116] (1028-1094)
  IPR008250 P-type ATPase, A domain superfamily [SSF81653] (366-455)
  IPR018303 P-type ATPase, phosphorylation site [PS00154] (566-572)
  IPR023214 HAD superfamily [G3DSA:3.40.50.1000] (560-814)
  IPR023298 P-type ATPase, transmembrane domain superfamily [SSF81665] (296-558)
  IPR023299 P-type ATPase, cytoplasmic domain N [G3DSA:3.40.1110.10] (575-686)
  IPR027256 P-type ATPase, subfamily IB [TIGR01525] (287-847)
  IPR036163 Heavy metal-associated domain superfamily [SSF55008] (73-133)
  IPR036412 HAD-like superfamily [SSF56784] (563-844)
  IPR044492 P-type ATPase, haloacid dehalogenase domain [SFLDF00027] (545-815)
  IPR056236 PCA1, HMA heavy metal-associated domain [PF24534] (142-208)
  IPR059000 P-type ATPase, A domain [PF00122] (354-455)

Secondary structure (DSSP, 8-state):
----------------------------------------------------------------TTS-S--EEEEEEEEET--SHHHHHHHHHHHTT-TTEEEEEEETTTTEEEEEEETTT--HHHHHHHHHHHH--EEEEEP--SEEEEEE-S-HHHHTTSPPPBTEEEEEEEETTEEEEEE-TTTS-HHHHHHHSSSSPPEEPPPPPPHHHHHHHHHHHHHHHHHHHHHHHHHHHHHHHHS---S-HHHHHHHHHHHHHHIIIIISTTHHHHHHHHHHTT----HHHHHHHHHHHHHHHHHHHHHHHHTT---TT---HHHHHHHHHHHHHHHHHHHHHHHHHHHTT-GGGGS-SEEEEE-TTS--EEEEEGGG--TT-EEEE-TTPBP-S-EEEEEE-EEEE-HHHH--SS-EEE-TT-EE-TTPEE-SS-EEEEE-S-TTTSHHHHHHHHHHHHHHSPPHHHHHHHHHHHHHHHHHHHHHHHHHHHHHHHHHHTS---HHHHHHHHHHHHHHHHHHT-GGGHHHHHHHHHHHHHHHHHTTTEEES-HHHHHHGGGEEEEEEEIIIIIEEEEEEEEEEEES-GGGHHHHHHHHTT--SHHHHHHHHHHHHTTPPP---EEEEEETTTEEEEEETTEEEEEEETTTTT-TT-HHHHHHHHTT-EEEEEEETTEEEEEEEEEEEEPTTHHHHHHHHHTTTPEEEEE-SS-HHHHHHHHHHTT--GGGEE-S--HHHHHHHHHHHHHSBPSTT---B-EEEEEE-SGGGHHHHHHSSEEEEE--TT--HHHHHH-SEEESSS-THHHHHHHHHHHHHHHHHHHHHHHHHHHHHHHHHHHHT-SSS----HHHHHHHHHHHHHTTHHHHHHHHHHIIIIIHHHHHHHSB-S----SS-TTSS-GGGTTHHHHTT--PPPPHHHHHBSS-TT-HHHHHHHHHHHHHHHHHHHTS-GGGGGSTTS-TTHHHHHHHHHHHHHHHHHHHHHHHHHHHHTT-S-EES-GGGS-TT-PPGGG--HHHHHHHHHHHHHHHHHHHHHHHHHHHTSHHHHTTTGGGGGG-SS--TTGGG-S-HHHHHHHHHHHHHHHHHS-EEHHHHHHHHHHH--

Radius of gyration: 38.47 Å; Cα contacts (8 Å, |Δi|>4): 1706; chains: 1; bounding box: 89×104×122 Å

Mean predicted aligned error: 18.27 Å

Nearest PDB structures (foldseek):
  7r0i-assembly1_A  TM=8.515E-01  e=4.960E-42  Archaeoglobus fulgidus
  4byg-assembly1_A  TM=5.641E-01  e=3.300E-38  Legionella pneumophila subsp. pneumophila str. Philadelphia 1
  3j09-assembly1_A  TM=4.906E-01  e=2.190E-33  Archaeoglobus fulgidus
  4h1w-assembly1_A  TM=6.237E-01  e=1.869E-22  Oryctolagus cuniculus
  2voy-assembly1_F  TM=9.561E-01  e=1.017E-08  Archaeoglobus fulgidus

Organism: NCBI:txid1077442